Protein AF-0000000084854237 (afdb_homodimer)

Organism: Agaricus bisporus var. burnettii (strain JB137-S8 / ATCC MYA-4627 / FGSC 10392) (NCBI:txid597362)

Secondary structure (DSSP, 8-state):
--HHHHHHTHHHHTSTTTHHHHHHHHHH-EEEEE--STTHHHHHHHHHHHT-SEEEEE--PBP-GGGTTT-TT--GGGTTSBHHHHHHHHHHHH-TTSEEEEE-SPP-TTTHHHHHTT-SEEEE---SHHHHHHHHHHHHHHT--EEEEEEEBTEEEEEEES-TTT---HHHH-SSPPPGGG---HHHH-B-HHHHHHHHHHHHHHHHHHHHT-S-TTPPPEEEEEETTSSS-EEEEEPPPPPTT-SSTT-TT--HHHHHH--HHHHTTSSPP-HHHHHH---STTTEE-HHHHHHHHHHT---EEEE-S-HHHHTT---TTEEE--HHHHHH-GGGGS-SSTTS-EEEE-SSSSHHHHHHHHHHHH-TTS-EEEETTHHHHHHHHT-TTS---/--HHHHHHTHHHHTSTTTHHHHHHHHHH-EEEEE--STTHHHHHHHHHHHT-SEEEEE--PBP-GGGTTT-TT--GGGTTSBHHHHHHHHHHHH-TTSEEEEE-SPP-TTTHHHHHTT-SEEEE----HHHHHHHHHHHHHHT--EEEEEEEBTEEEEEEES-TTT---HHHH-SSPPPGGG---HHHH-B-HHHHHHHHHHHHHHHHHHHHT-S-TTPPPEEEEEETTSSS-EEEEEPPPPPTT-SSTT-TT--HHHHHH--HHHHTTSSPP-HHHHHT---STTTEE-HHHHHHHHHHT---EEEE-S-HHHHHH---TTEEE--HHHHHH-GGGGS-SSTTS-EEEE-SSSSHHHHHHHHHHHH-TTS-EEEETTHHHHHHHHT-TTS---

Sequence (788 aa):
MHLLDYQRYGRQMILDGFGLPGQVKLKQSSIVVVGAGGLGCPALQYLAAAGVGIIGIVDDDLVELSNLQRQILHSESSIGIHKAESAASSLGRINSSIQVNVITSRLTPQNALEILGGYDIILDCTDNAPTRYLLSDIAVILKKPLVSGAAQKYEGQLAIYNLGPDGPCYRCLFPKPPAPENAGTCEETGILGVVTGIIGNLQALETIKLVTGLHSADRKPSMTLFSALGSPPFRYIKLRSRKADCFACGRKDFSLDMIAETDYVQVCGGPRPNWIERGLVDGVAGYRATVKDLKNVLDSGQEIHLLDVRPSTEFGICRLPSSQNVPLAELVAKPDVYLPKAAATPMYIICRLGNDSQIAAEALRSIRPDGRIQDIIGGLKAWSNTIDPNFPIYMHLLDYQRYGRQMILDGFGLPGQVKLKQSSIVVVGAGGLGCPALQYLAAAGVGIIGIVDDDLVELSNLQRQILHSESSIGIHKAESAASSLGRINSSIQVNVITSRLTPQNALEILGGYDIILDCTDNAPTRYLLSDIAVILKKPLVSGAAQKYEGQLAIYNLGPDGPCYRCLFPKPPAPENAGTCEETGILGVVTGIIGNLQALETIKLVTGLHSADRKPSMTLFSALGSPPFRYIKLRSRKADCFACGRKDFSLDMIAETDYVQVCGGPRPNWIERGLVDGVAGYRATVKDLKNVLDSGQEIHLLDVRPSTEFGICRLPSSQNVPLAELVAKPDVYLPKAAATPMYIICRLGNDSQIAAEALRSIRPDGRIQDIIGGLKAWSNTIDPNFPIY

Nearest PDB structures (foldseek):
  6yub-assembly1_A  TM=6.137E-01  e=1.406E-39  Thermochaetoides thermophila
  1zud-assembly3_1  TM=9.596E-01  e=6.390E-27  Escherichia coli K-12
  1jw9-assembly1_B  TM=9.507E-01  e=1.452E-26  Escherichia coli
  1zud-assembly2_3  TM=9.505E-01  e=7.619E-27  Escherichia coli K-12
  1zkm-assembly2_D  TM=9.406E-01  e=5.933E-26  Escherichia coli

Solvent-accessible surface area (backbone atoms only — not comparable to full-atom values): 39781 Å² total; per-residue (Å²): 130,57,60,66,50,36,36,29,42,26,37,41,26,48,22,83,81,36,14,41,68,20,51,53,38,28,39,70,35,31,38,31,35,38,23,57,35,37,29,20,24,39,18,50,50,44,37,45,30,65,38,37,24,31,37,35,30,34,19,56,48,60,35,47,66,54,43,37,27,35,18,73,48,45,36,66,86,40,52,73,33,44,28,17,55,39,38,49,55,46,44,39,42,44,36,70,84,43,46,70,47,70,33,62,57,74,86,40,65,85,46,38,60,75,73,53,63,82,38,63,36,40,34,40,28,51,84,50,66,37,60,52,53,50,52,38,52,51,24,52,75,67,70,23,37,32,40,38,38,42,64,47,36,61,32,32,33,38,35,54,24,33,45,72,96,50,30,21,43,58,49,55,80,43,76,61,61,63,55,50,86,75,55,69,41,49,86,76,51,5,34,45,34,44,53,22,36,37,41,10,21,50,47,29,45,54,49,51,24,60,60,37,59,60,45,56,87,80,59,68,45,40,35,41,40,35,28,75,80,44,90,64,36,65,49,73,44,81,49,69,62,46,40,72,83,26,85,51,82,33,38,88,79,58,48,68,64,58,46,53,70,50,56,44,44,55,68,30,63,37,74,78,77,58,52,60,63,59,3,53,52,71,76,56,88,78,44,43,37,47,51,65,56,52,49,52,45,62,72,69,65,57,77,65,45,37,36,30,32,39,52,68,40,48,48,62,60,55,73,65,87,81,50,42,81,44,32,47,71,61,36,66,74,46,35,77,77,73,53,69,90,53,59,80,48,39,31,38,27,30,21,62,37,14,43,66,12,45,56,48,39,49,48,40,34,72,76,38,71,84,43,48,51,23,13,27,39,20,15,47,52,38,30,19,74,72,74,36,78,82,46,74,55,97,130,58,60,67,49,35,36,30,43,26,37,40,26,48,22,83,79,37,14,42,68,18,50,52,36,26,39,70,35,31,40,32,35,37,22,57,35,37,29,20,23,40,19,50,51,43,38,45,30,65,38,37,23,33,38,34,31,34,20,56,49,59,35,47,67,56,43,37,27,34,19,73,48,44,35,66,86,38,52,73,34,42,28,17,55,39,38,48,53,45,44,42,43,46,36,70,86,43,45,72,46,71,33,61,58,72,86,41,65,84,47,38,60,75,72,53,64,83,37,62,36,40,33,40,28,52,86,51,66,37,60,52,54,49,52,38,49,52,25,55,75,68,70,25,39,33,40,37,39,43,64,47,35,59,34,33,32,37,33,54,22,32,45,72,95,50,27,21,43,56,51,56,79,42,77,62,61,64,52,50,88,74,56,68,40,51,87,76,51,5,33,44,34,46,52,23,37,35,41,10,22,50,48,29,46,54,50,50,24,61,59,37,58,61,45,57,88,79,60,68,43,42,34,40,40,36,29,76,80,44,90,66,36,66,47,73,44,81,49,69,64,47,40,71,83,26,83,51,83,34,37,89,80,58,48,67,64,58,46,55,69,49,55,44,44,56,68,30,62,38,75,78,78,58,53,60,62,60,3,54,51,70,77,56,88,78,44,42,37,45,50,66,55,52,51,51,44,62,70,69,64,58,78,64,46,37,37,30,32,39,52,68,38,47,48,63,59,56,71,65,87,83,50,41,80,44,32,46,72,61,37,66,73,45,33,77,79,73,52,68,90,54,60,82,49,40,31,39,26,29,22,63,37,15,47,65,10,45,55,50,37,49,50,39,34,73,76,37,72,85,43,49,52,21,14,27,38,20,16,48,53,38,31,18,74,72,75,36,76,84,47,76,55,96

Foldseek 3Di:
DDPVCCVQQVVVQVDPLQHPLLLVLQLPFEEEEEDQAQLNQLLLQVSLSNRRAEYEYEAQDFDDPVRVQANPLADPVRGRPQSQVSNVVSSCVNPVRHHYHGHNDDDALVCPCVRPLPGQAYEAPDQFQLVLVLVLQSCLVSLHKYWYKYFEAQKIKTWIASPPLWGATPCQVPVAADALVVSDGCVGRNGNNVRSNVRSNVSNVVVSCVSRVVPPPPDAIKMWMAGNPDVVGIDIGGDGTYDCPRPHNNDPPRDSVVSNPDPSQVRNHHDDDPLLVLLQDPPDPLAADELVRVVVCVVVVAAAAEEEQDDPVVVVVDDDPPYDYHHLVRCLVPVVVRDDPDQAHAYEYAYQQRNSSSVSQVSNCVVPVSGSYYYYRGGVVSCCVPPNVPGDDD/DDPVCCVQQVVVQVDPLQHPLLLVLQLPFEEEEEDQAQLNQLLLQVSLSNRRAEYEYEAQDFDDPVRVQANPLADPVRGRPQSQVSNVVSSCVNPVRHHYHGHNDDDALVCPCVRPLPGQAYEAPDQDQLVLVLVLQSCLVSLHKYWYKYFAAQKIKTWIASPPLWGATPCQVPVAADALVPSDGCVGGNGNNVRSNVRSNVSNVVVSCVSRVVPPPPDAIKMWMAGNPDVVGIDIGGDGTYDCPRPHNNDPPSDSVVSNPDPSQVSNHHDDDPLQVLLQDPPDPLAADELVRVVVCVVVVADAAEEEQDPPVVVVVDHDPPYDYHHLVRCLVPVVVRDDPDQAHAYEYAYQQRNSSSVSQVSNCVVPVSGSYYYYRGGVVSCCVPPNVPGDDD

Radius of gyration: 30.58 Å; Cα contacts (8 Å, |Δi|>4): 1747; chains: 2; bounding box: 72×103×66 Å

Structure (mmCIF, N/CA/C/O backbone):
data_AF-0000000084854237-model_v1
#
loop_
_entity.id
_entity.type
_entity.pdbx_description
1 polymer 'Needs CLA4 to survive protein 3'
#
loop_
_atom_site.group_PDB
_atom_site.id
_atom_site.type_symbol
_atom_site.label_atom_id
_atom_site.label_alt_id
_atom_site.label_comp_id
_atom_site.label_asym_id
_atom_site.label_entity_id
_atom_site.label_seq_id
_atom_site.pdbx_PDB_ins_code
_atom_site.Cartn_x
_atom_site.Cartn_y
_atom_site.Cartn_z
_atom_site.occupancy
_atom_site.B_iso_or_equiv
_atom_site.auth_seq_id
_atom_site.auth_comp_id
_atom_site.auth_asym_id
_atom_site.auth_atom_id
_atom_site.pdbx_PDB_model_num
ATOM 1 N N . MET A 1 1 ? 19.656 -21.516 -2.471 1 88.44 1 MET A N 1
ATOM 2 C CA . MET A 1 1 ? 18.438 -21.141 -1.755 1 88.44 1 MET A CA 1
ATOM 3 C C . MET A 1 1 ? 18.016 -22.25 -0.798 1 88.44 1 MET A C 1
ATOM 5 O O . MET A 1 1 ? 18.109 -23.422 -1.129 1 88.44 1 MET A O 1
ATOM 9 N N . HIS A 1 2 ? 17.703 -21.797 0.392 1 90 2 HIS A N 1
ATOM 10 C CA . HIS A 1 2 ? 17.203 -22.766 1.361 1 90 2 HIS A CA 1
ATOM 11 C C . HIS A 1 2 ? 15.852 -23.328 0.925 1 90 2 HIS A C 1
ATOM 13 O O . HIS A 1 2 ? 15.094 -22.656 0.226 1 90 2 HIS A O 1
ATOM 19 N N . LEU A 1 3 ? 15.625 -24.531 1.288 1 91.56 3 LEU A N 1
ATOM 20 C CA . LEU A 1 3 ? 14.406 -25.219 0.883 1 91.56 3 LEU A CA 1
ATOM 21 C C . LEU A 1 3 ? 13.164 -24.438 1.28 1 91.56 3 LEU A C 1
ATOM 23 O O . LEU A 1 3 ? 12.195 -24.375 0.52 1 91.56 3 LEU A O 1
ATOM 27 N N . LEU A 1 4 ? 13.227 -23.812 2.396 1 92.5 4 LEU A N 1
ATOM 28 C CA . LEU A 1 4 ? 12.07 -23.062 2.889 1 92.5 4 LEU A CA 1
ATOM 29 C C . LEU A 1 4 ? 11.812 -21.828 2.018 1 92.5 4 LEU A C 1
ATOM 31 O O . LEU A 1 4 ? 10.672 -21.359 1.933 1 92.5 4 LEU A O 1
ATOM 35 N N . ASP A 1 5 ? 12.828 -21.359 1.377 1 95.19 5 ASP A N 1
ATOM 36 C CA . ASP A 1 5 ? 12.688 -20.219 0.49 1 95.19 5 ASP A CA 1
ATOM 37 C C . ASP A 1 5 ? 11.805 -20.547 -0.71 1 95.19 5 ASP A C 1
ATOM 39 O O . ASP A 1 5 ? 11.047 -19.703 -1.19 1 95.19 5 ASP A O 1
ATOM 43 N N . TYR A 1 6 ? 11.953 -21.781 -1.147 1 94.81 6 TYR A N 1
ATOM 44 C CA . TYR A 1 6 ? 11.164 -22.203 -2.301 1 94.81 6 TYR A CA 1
ATOM 45 C C . TYR A 1 6 ? 9.672 -22.188 -1.974 1 94.81 6 TYR A C 1
ATOM 47 O O . TYR A 1 6 ? 8.844 -21.844 -2.818 1 94.81 6 TYR A O 1
ATOM 55 N N . GLN A 1 7 ? 9.398 -22.547 -0.771 1 93.56 7 GLN A N 1
ATOM 56 C CA . GLN A 1 7 ? 8.016 -22.516 -0.326 1 93.56 7 GLN A CA 1
ATOM 57 C C . GLN A 1 7 ? 7.539 -21.078 -0.098 1 93.56 7 GLN A C 1
ATOM 59 O O . GLN A 1 7 ? 6.449 -20.703 -0.534 1 93.56 7 GLN A O 1
ATOM 64 N N . ARG A 1 8 ? 8.352 -20.312 0.499 1 96.62 8 ARG A N 1
ATOM 65 C CA . ARG A 1 8 ? 8 -18.953 0.889 1 96.62 8 ARG A CA 1
ATOM 66 C C . ARG A 1 8 ? 7.789 -18.062 -0.336 1 96.62 8 ARG A C 1
ATOM 68 O O . ARG A 1 8 ? 6.848 -17.281 -0.384 1 96.62 8 ARG A O 1
ATOM 75 N N . TYR A 1 9 ? 8.656 -18.25 -1.307 1 97.31 9 TYR A N 1
ATOM 76 C CA . TYR A 1 9 ? 8.672 -17.328 -2.438 1 97.31 9 TYR A CA 1
ATOM 77 C C . TYR A 1 9 ? 8.164 -18 -3.703 1 97.31 9 TYR A C 1
ATOM 79 O O . TYR A 1 9 ? 8.375 -17.5 -4.809 1 97.31 9 TYR A O 1
ATOM 87 N N . GLY A 1 10 ? 7.523 -19.172 -3.564 1 95.88 10 GLY A N 1
ATOM 88 C CA . GLY A 1 10 ? 7.074 -19.953 -4.699 1 95.88 10 GLY A CA 1
ATOM 89 C C . GLY A 1 10 ? 6.211 -19.172 -5.668 1 95.88 10 GLY A C 1
ATOM 90 O O . GLY A 1 10 ? 6.398 -19.25 -6.883 1 95.88 10 GLY A O 1
ATOM 91 N N . ARG A 1 11 ? 5.352 -18.344 -5.145 1 94.56 11 ARG A N 1
ATOM 92 C CA . ARG A 1 11 ? 4.371 -17.641 -5.965 1 94.56 11 ARG A CA 1
ATOM 93 C C . ARG A 1 11 ? 5.035 -16.578 -6.828 1 94.56 11 ARG A C 1
ATOM 95 O O . ARG A 1 11 ? 4.59 -16.297 -7.945 1 94.56 11 ARG A O 1
ATOM 102 N N . GLN A 1 12 ? 6.031 -15.938 -6.359 1 95.81 12 GLN A N 1
ATOM 103 C CA . GLN A 1 12 ? 6.703 -14.961 -7.211 1 95.81 12 GLN A CA 1
ATOM 104 C C . GLN A 1 12 ? 7.734 -15.633 -8.109 1 95.81 12 GLN A C 1
ATOM 106 O O . GLN A 1 12 ? 8.008 -15.156 -9.219 1 95.81 12 GLN A O 1
ATOM 111 N N . MET A 1 13 ? 8.242 -16.812 -7.746 1 96.44 13 MET A N 1
ATOM 112 C CA . MET A 1 13 ? 9.273 -17.5 -8.523 1 96.44 13 MET A CA 1
ATOM 113 C C . MET A 1 13 ? 8.688 -18.109 -9.789 1 96.44 13 MET A C 1
ATOM 115 O O . MET A 1 13 ? 9.406 -18.375 -10.758 1 96.44 13 MET A O 1
ATOM 119 N N . ILE A 1 14 ? 7.391 -18.359 -9.805 1 95.31 14 ILE A N 1
ATOM 120 C CA . ILE A 1 14 ? 6.812 -19.016 -10.969 1 95.31 14 ILE A CA 1
ATOM 121 C C . ILE A 1 14 ? 6.395 -17.969 -12 1 95.31 14 ILE A C 1
ATOM 123 O O . ILE A 1 14 ? 5.914 -18.312 -13.086 1 95.31 14 ILE A O 1
ATOM 127 N N . LEU A 1 15 ? 6.59 -16.703 -11.672 1 96.75 15 LEU A N 1
ATOM 128 C CA . LEU A 1 15 ? 6.227 -15.625 -12.594 1 96.75 15 LEU A CA 1
ATOM 129 C C . LEU A 1 15 ? 7.211 -15.555 -13.758 1 96.75 15 LEU A C 1
ATOM 131 O O . LEU A 1 15 ? 8.43 -15.594 -13.547 1 96.75 15 LEU A O 1
ATOM 135 N N . ASP A 1 16 ? 6.594 -15.375 -14.906 1 93.94 16 ASP A N 1
ATOM 136 C CA . ASP A 1 16 ? 7.438 -15.203 -16.078 1 93.94 16 ASP A CA 1
ATOM 137 C C . ASP A 1 16 ? 8.297 -13.945 -15.961 1 93.94 16 ASP A C 1
ATOM 139 O O . ASP A 1 16 ? 7.809 -12.891 -15.562 1 93.94 16 ASP A O 1
ATOM 143 N N . GLY A 1 17 ? 9.547 -14.102 -16.297 1 94 17 GLY A N 1
ATOM 144 C CA . GLY A 1 17 ? 10.461 -12.977 -16.219 1 94 17 GLY A CA 1
ATOM 145 C C . GLY A 1 17 ? 11.125 -12.828 -14.867 1 94 17 GLY A C 1
ATOM 146 O O . GLY A 1 17 ? 12.188 -12.211 -14.75 1 94 17 GLY A O 1
ATOM 147 N N . PHE A 1 18 ? 10.578 -13.344 -13.805 1 96.81 18 PHE A N 1
ATOM 148 C CA . PHE A 1 18 ? 11.117 -13.312 -12.453 1 96.81 18 PHE A CA 1
ATOM 149 C C . PHE A 1 18 ? 11.906 -14.578 -12.148 1 96.81 18 PHE A C 1
ATOM 151 O O . PHE A 1 18 ? 13.133 -14.586 -12.258 1 96.81 18 PHE A O 1
ATOM 158 N N . GLY A 1 19 ? 11.281 -15.727 -12.039 1 96.31 19 GLY A N 1
ATOM 159 C CA . GLY A 1 19 ? 11.914 -17.031 -11.906 1 96.31 19 GLY A CA 1
ATOM 160 C C . GLY A 1 19 ? 12.844 -17.125 -10.711 1 96.31 19 GLY A C 1
ATOM 161 O O . GLY A 1 19 ? 12.867 -16.234 -9.867 1 96.31 19 GLY A O 1
ATOM 162 N N . LEU A 1 20 ? 13.516 -18.266 -10.625 1 97.06 20 LEU A N 1
ATOM 163 C CA . LEU A 1 20 ? 14.516 -18.469 -9.578 1 97.06 20 LEU A CA 1
ATOM 164 C C . LEU A 1 20 ? 15.602 -17.406 -9.656 1 97.06 20 LEU A C 1
ATOM 166 O O . LEU A 1 20 ? 16.016 -16.859 -8.625 1 97.06 20 LEU A O 1
ATOM 170 N N . PRO A 1 21 ? 16 -17.047 -10.891 1 97.06 21 PRO A N 1
ATOM 171 C CA . PRO A 1 21 ? 17.031 -16.016 -10.969 1 97.06 21 PRO A CA 1
ATOM 172 C C . PRO A 1 21 ? 16.609 -14.703 -10.312 1 97.06 21 PRO A C 1
ATOM 174 O O . PRO A 1 21 ? 17.406 -14.055 -9.633 1 97.06 21 PRO A O 1
ATOM 177 N N . GLY A 1 22 ? 15.367 -14.328 -10.508 1 97.88 22 GLY A N 1
ATOM 178 C CA . GLY A 1 22 ? 14.859 -13.117 -9.875 1 97.88 22 GLY A CA 1
ATOM 179 C C . GLY A 1 22 ? 14.914 -13.18 -8.359 1 97.88 22 GLY A C 1
ATOM 180 O O . GLY A 1 22 ? 15.32 -12.211 -7.711 1 97.88 22 GLY A O 1
ATOM 181 N N . GLN A 1 23 ? 14.57 -14.312 -7.801 1 98.25 23 GLN A N 1
ATOM 182 C CA . GLN A 1 23 ? 14.57 -14.469 -6.352 1 98.25 23 GLN A CA 1
ATOM 183 C C . GLN A 1 23 ? 15.984 -14.438 -5.793 1 98.25 23 GLN A C 1
ATOM 185 O O . GLN A 1 23 ? 16.234 -13.859 -4.73 1 98.25 23 GLN A O 1
ATOM 190 N N . VAL A 1 24 ? 16.859 -15.07 -6.512 1 98.12 24 VAL A N 1
ATOM 191 C CA . VAL A 1 24 ? 18.25 -15.078 -6.098 1 98.12 24 VAL A CA 1
ATOM 192 C C . VAL A 1 24 ? 18.812 -13.656 -6.117 1 98.12 24 VAL A C 1
ATOM 194 O O . VAL A 1 24 ? 19.5 -13.242 -5.184 1 98.12 24 VAL A O 1
ATOM 197 N N . LYS A 1 25 ? 18.469 -12.906 -7.152 1 98.31 25 LYS A N 1
ATOM 198 C CA . LYS A 1 25 ? 18.906 -11.516 -7.234 1 98.31 25 LYS A CA 1
ATOM 199 C C . LYS A 1 25 ? 18.375 -10.703 -6.059 1 98.31 25 LYS A C 1
ATOM 201 O O . LYS A 1 25 ? 19.094 -9.891 -5.48 1 98.31 25 LYS A O 1
ATOM 206 N N . LEU A 1 26 ? 17.156 -10.906 -5.68 1 98.44 26 LEU A N 1
ATOM 207 C CA . LEU A 1 26 ? 16.594 -10.219 -4.523 1 98.44 26 LEU A CA 1
ATOM 208 C C . LEU A 1 26 ? 17.359 -10.57 -3.252 1 98.44 26 LEU A C 1
ATOM 210 O O . LEU A 1 26 ? 17.734 -9.68 -2.49 1 98.44 26 LEU A O 1
ATOM 214 N N . LYS A 1 27 ? 17.578 -11.797 -3.084 1 98.25 27 LYS A N 1
ATOM 215 C CA . LYS A 1 27 ? 18.234 -12.273 -1.875 1 98.25 27 LYS A CA 1
ATOM 216 C C . LYS A 1 27 ? 19.656 -11.711 -1.766 1 98.25 27 LYS A C 1
ATOM 218 O O . LYS A 1 27 ? 20.156 -11.484 -0.662 1 98.25 27 LYS A O 1
ATOM 223 N N . GLN A 1 28 ? 20.219 -11.43 -2.877 1 98.25 28 GLN A N 1
ATOM 224 C CA . GLN A 1 28 ? 21.609 -10.969 -2.906 1 98.25 28 GLN A CA 1
ATOM 225 C C . GLN A 1 28 ? 21.672 -9.445 -2.9 1 98.25 28 GLN A C 1
ATOM 227 O O . GLN A 1 28 ? 22.75 -8.859 -2.748 1 98.25 28 GLN A O 1
ATOM 232 N N . SER A 1 29 ? 20.562 -8.82 -3.041 1 98.62 29 SER A N 1
ATOM 233 C CA . SER A 1 29 ? 20.531 -7.367 -3.16 1 98.62 29 SER A CA 1
ATOM 234 C C . SER A 1 29 ? 20.547 -6.699 -1.788 1 98.62 29 SER A C 1
ATOM 236 O O . SER A 1 29 ? 20.203 -7.332 -0.784 1 98.62 29 SER A O 1
ATOM 238 N N . SER A 1 30 ? 21.016 -5.496 -1.753 1 98.88 30 SER A N 1
ATOM 239 C CA . SER A 1 30 ? 21 -4.633 -0.575 1 98.88 30 SER A CA 1
ATOM 240 C C . SER A 1 30 ? 20.312 -3.303 -0.874 1 98.88 30 SER A C 1
ATOM 242 O O . SER A 1 30 ? 20.672 -2.619 -1.835 1 98.88 30 SER A O 1
ATOM 244 N N . ILE A 1 31 ? 19.312 -2.979 -0.096 1 98.88 31 ILE A N 1
ATOM 245 C CA . ILE A 1 31 ? 18.5 -1.786 -0.298 1 98.88 31 ILE A CA 1
ATOM 246 C C . ILE A 1 31 ? 18.5 -0.942 0.974 1 98.88 31 ILE A C 1
ATOM 248 O O . ILE A 1 31 ? 18.375 -1.474 2.08 1 98.88 31 ILE A O 1
ATOM 252 N N . VAL A 1 32 ? 18.703 0.351 0.854 1 98.94 32 VAL A N 1
ATOM 253 C CA . VAL A 1 32 ? 18.609 1.236 2.01 1 98.94 32 VAL A CA 1
ATOM 254 C C . VAL A 1 32 ? 17.422 2.17 1.849 1 98.94 32 VAL A C 1
ATOM 256 O O . VAL A 1 32 ? 17.203 2.727 0.77 1 98.94 32 VAL A O 1
ATOM 259 N N . VAL A 1 33 ? 16.609 2.221 2.871 1 98.94 33 VAL A N 1
ATOM 260 C CA . VAL A 1 33 ? 15.43 3.086 2.918 1 98.94 33 VAL A CA 1
ATOM 261 C C . VAL A 1 33 ? 15.656 4.219 3.916 1 98.94 33 VAL A C 1
ATOM 263 O O . VAL A 1 33 ? 15.844 3.971 5.109 1 98.94 33 VAL A O 1
ATOM 266 N N . VAL A 1 34 ? 15.672 5.457 3.416 1 98.94 34 VAL A N 1
ATOM 267 C CA . VAL A 1 34 ? 15.82 6.621 4.281 1 98.94 34 VAL A CA 1
ATOM 268 C C . VAL A 1 34 ? 14.438 7.191 4.625 1 98.94 34 VAL A C 1
ATOM 270 O O . VAL A 1 34 ? 13.773 7.773 3.766 1 98.94 34 VAL A O 1
ATOM 273 N N . GLY A 1 35 ? 14.07 7.039 5.852 1 98.69 35 GLY A N 1
ATOM 274 C CA . GLY A 1 35 ? 12.734 7.371 6.324 1 98.69 35 GLY A CA 1
ATOM 275 C C . GLY A 1 35 ? 11.867 6.152 6.562 1 98.69 35 GLY A C 1
ATOM 276 O O . GLY A 1 35 ? 11.508 5.441 5.617 1 98.69 35 GLY A O 1
ATOM 277 N N . ALA A 1 36 ? 11.562 5.891 7.828 1 98.75 36 ALA A N 1
ATOM 278 C CA . ALA A 1 36 ? 10.68 4.785 8.195 1 98.75 36 ALA A CA 1
ATOM 279 C C . ALA A 1 36 ? 9.305 5.297 8.609 1 98.75 36 ALA A C 1
ATOM 281 O O . ALA A 1 36 ? 8.758 4.871 9.633 1 98.75 36 ALA A O 1
ATOM 282 N N . GLY A 1 37 ? 8.812 6.32 7.832 1 98.19 37 GLY A N 1
ATOM 283 C CA . GLY A 1 37 ? 7.508 6.906 8.086 1 98.19 37 GLY A CA 1
ATOM 284 C C . GLY A 1 37 ? 6.434 6.398 7.141 1 98.19 37 GLY A C 1
ATOM 285 O O . GLY A 1 37 ? 6.328 5.195 6.902 1 98.19 37 GLY A O 1
ATOM 286 N N . GLY A 1 38 ? 5.59 7.332 6.645 1 98.25 38 GLY A N 1
ATOM 287 C CA . GLY A 1 38 ? 4.441 6.969 5.832 1 98.25 38 GLY A CA 1
ATOM 288 C C . GLY A 1 38 ? 4.82 6.285 4.531 1 98.25 38 GLY A C 1
ATOM 289 O O . GLY A 1 38 ? 4.164 5.332 4.105 1 98.25 38 GLY A O 1
ATOM 290 N N . LEU A 1 39 ? 5.848 6.727 3.891 1 98.69 39 LEU A N 1
ATOM 291 C CA . LEU A 1 39 ? 6.316 6.129 2.645 1 98.69 39 LEU A CA 1
ATOM 292 C C . LEU A 1 39 ? 7.152 4.887 2.918 1 98.69 39 LEU A C 1
ATOM 294 O O . LEU A 1 39 ? 6.965 3.852 2.271 1 98.69 39 LEU A O 1
ATOM 298 N N . GLY A 1 40 ? 8.023 4.992 3.91 1 98.88 40 GLY A N 1
ATOM 299 C CA . GLY A 1 40 ? 8.984 3.945 4.199 1 98.88 40 GLY A CA 1
ATOM 300 C C . GLY A 1 40 ? 8.344 2.658 4.684 1 98.88 40 GLY A C 1
ATOM 301 O O . GLY A 1 40 ? 8.789 1.565 4.328 1 98.88 40 GLY A O 1
ATOM 302 N N . CYS A 1 41 ? 7.277 2.748 5.422 1 98.88 41 CYS A N 1
ATOM 303 C CA . CYS A 1 41 ? 6.664 1.578 6.039 1 98.88 41 CYS A CA 1
ATOM 304 C C . CYS A 1 41 ? 6.168 0.6 4.98 1 98.88 41 CYS A C 1
ATOM 306 O O . CYS A 1 41 ? 6.566 -0.566 4.973 1 98.88 41 CYS A O 1
ATOM 308 N N . PRO A 1 42 ? 5.324 1.046 4.047 1 98.88 42 PRO A N 1
ATOM 309 C CA . PRO A 1 42 ? 4.883 0.087 3.031 1 98.88 42 PRO A CA 1
ATOM 310 C C . PRO A 1 42 ? 6.027 -0.397 2.143 1 98.88 42 PRO A C 1
ATOM 312 O O . PRO A 1 42 ? 6.059 -1.568 1.757 1 98.88 42 PRO A O 1
ATOM 315 N N . ALA A 1 43 ? 6.977 0.443 1.795 1 98.94 43 ALA A N 1
ATOM 316 C CA . ALA A 1 43 ? 8.125 0.035 0.986 1 98.94 43 ALA A CA 1
ATOM 317 C C . ALA A 1 43 ? 8.922 -1.063 1.682 1 98.94 43 ALA A C 1
ATOM 319 O O . ALA A 1 43 ? 9.195 -2.111 1.092 1 98.94 43 ALA A O 1
ATOM 320 N N . LEU A 1 44 ? 9.219 -0.818 2.959 1 98.94 44 LEU A N 1
ATOM 321 C CA . LEU A 1 44 ? 9.992 -1.764 3.756 1 98.94 44 LEU A CA 1
ATOM 322 C C . LEU A 1 44 ? 9.266 -3.1 3.873 1 98.94 44 LEU A C 1
ATOM 324 O O . LEU A 1 44 ? 9.875 -4.16 3.729 1 98.94 44 LEU A O 1
ATOM 328 N N . GLN A 1 45 ? 8.023 -3.008 4.102 1 98.75 45 GLN A N 1
ATOM 329 C CA . GLN A 1 45 ? 7.211 -4.203 4.324 1 98.75 45 GLN A CA 1
ATOM 330 C C . GLN A 1 45 ? 7.254 -5.129 3.115 1 98.75 45 GLN A C 1
ATOM 332 O O . GLN A 1 45 ? 7.512 -6.328 3.254 1 98.75 45 GLN A O 1
ATOM 337 N N . TYR A 1 46 ? 7.059 -4.609 1.976 1 98.94 46 TYR A N 1
ATOM 338 C CA . TYR A 1 46 ? 6.945 -5.457 0.792 1 98.94 46 TYR A CA 1
ATOM 339 C C . TYR A 1 46 ? 8.32 -5.848 0.27 1 98.94 46 TYR A C 1
ATOM 341 O O . TYR A 1 46 ? 8.484 -6.906 -0.345 1 98.94 46 TYR A O 1
ATOM 349 N N . LEU A 1 47 ? 9.352 -5.027 0.487 1 98.94 47 LEU A N 1
ATOM 350 C CA . LEU A 1 47 ? 10.711 -5.445 0.158 1 98.94 47 LEU A CA 1
ATOM 351 C C . LEU A 1 47 ? 11.141 -6.629 1.019 1 98.94 47 LEU A C 1
ATOM 353 O O . LEU A 1 47 ? 11.719 -7.594 0.513 1 98.94 47 LEU A O 1
ATOM 357 N N . ALA A 1 48 ? 10.797 -6.527 2.312 1 98.88 48 ALA A N 1
ATOM 358 C CA . ALA A 1 48 ? 11.117 -7.621 3.227 1 98.88 48 ALA A CA 1
ATOM 359 C C . ALA A 1 48 ? 10.344 -8.891 2.854 1 98.88 48 ALA A C 1
ATOM 361 O O . ALA A 1 48 ? 10.922 -9.977 2.797 1 98.88 48 ALA A O 1
ATOM 362 N N . ALA A 1 49 ? 9.078 -8.719 2.592 1 98.81 49 ALA A N 1
ATOM 363 C CA . ALA A 1 49 ? 8.227 -9.859 2.26 1 98.81 49 ALA A CA 1
ATOM 364 C C . ALA A 1 49 ? 8.688 -10.523 0.963 1 98.81 49 ALA A C 1
ATOM 366 O O . ALA A 1 49 ? 8.586 -11.742 0.813 1 98.81 49 ALA A O 1
ATOM 367 N N . ALA A 1 50 ? 9.227 -9.695 0.03 1 98.69 50 ALA A N 1
ATOM 368 C CA . ALA A 1 50 ? 9.641 -10.203 -1.275 1 98.69 50 ALA A CA 1
ATOM 369 C C . ALA A 1 50 ? 10.969 -10.945 -1.173 1 98.69 50 ALA A C 1
ATOM 371 O O . ALA A 1 50 ? 11.359 -11.664 -2.098 1 98.69 50 ALA A O 1
ATOM 372 N N . GLY A 1 51 ? 11.734 -10.75 -0.111 1 98.56 51 GLY A N 1
ATOM 373 C CA . GLY A 1 51 ? 12.938 -11.531 0.115 1 98.56 51 GLY A CA 1
ATOM 374 C C . GLY A 1 51 ? 14.211 -10.773 -0.208 1 98.56 51 GLY A C 1
ATOM 375 O O . GLY A 1 51 ? 15.219 -11.367 -0.573 1 98.56 51 GLY A O 1
ATOM 376 N N . VAL A 1 52 ? 14.172 -9.453 -0.144 1 98.75 52 VAL A N 1
ATOM 377 C CA . VAL A 1 52 ? 15.406 -8.695 -0.244 1 98.75 52 VAL A CA 1
ATOM 378 C C . VAL A 1 52 ? 16.375 -9.141 0.848 1 98.75 52 VAL A C 1
ATOM 380 O O . VAL A 1 52 ? 15.992 -9.281 2.01 1 98.75 52 VAL A O 1
ATOM 383 N N . GLY A 1 53 ? 17.625 -9.344 0.487 1 98.44 53 GLY A N 1
ATOM 384 C CA . GLY A 1 53 ? 18.578 -9.953 1.41 1 98.44 53 GLY A CA 1
ATOM 385 C C . GLY A 1 53 ? 18.984 -9.031 2.545 1 98.44 53 GLY A C 1
ATOM 386 O O . GLY A 1 53 ? 18.953 -9.43 3.713 1 98.44 53 GLY A O 1
ATOM 387 N N . ILE A 1 54 ? 19.375 -7.793 2.193 1 98.88 54 ILE A N 1
ATOM 388 C CA . ILE A 1 54 ? 19.844 -6.82 3.174 1 98.88 54 ILE A CA 1
ATOM 389 C C . ILE A 1 54 ? 19.047 -5.523 3.041 1 98.88 54 ILE A C 1
ATOM 391 O O . ILE A 1 54 ? 19 -4.93 1.961 1 98.88 54 ILE A O 1
ATOM 395 N N . ILE A 1 55 ? 18.453 -5.109 4.156 1 98.94 55 ILE A N 1
ATOM 396 C CA . ILE A 1 55 ? 17.688 -3.861 4.172 1 98.94 55 ILE A CA 1
ATOM 397 C C . ILE A 1 55 ? 18.266 -2.92 5.223 1 98.94 55 ILE A C 1
ATOM 399 O O . ILE A 1 55 ? 18.406 -3.293 6.391 1 98.94 55 ILE A O 1
ATOM 403 N N . GLY A 1 56 ? 18.719 -1.763 4.797 1 98.94 56 GLY A N 1
ATOM 404 C CA . GLY A 1 56 ? 19.047 -0.693 5.723 1 98.94 56 GLY A CA 1
ATOM 405 C C . GLY A 1 56 ? 17.906 0.258 5.98 1 98.94 56 GLY A C 1
ATOM 406 O O . GLY A 1 56 ? 17.156 0.6 5.066 1 98.94 56 GLY A O 1
ATOM 407 N N . ILE A 1 57 ? 17.703 0.603 7.25 1 98.94 57 ILE A N 1
ATOM 408 C CA . ILE A 1 57 ? 16.672 1.561 7.637 1 98.94 57 ILE A CA 1
ATOM 409 C C . ILE A 1 57 ? 17.312 2.75 8.352 1 98.94 57 ILE A C 1
ATOM 411 O O . ILE A 1 57 ? 17.938 2.588 9.406 1 98.94 57 ILE A O 1
ATOM 415 N N . VAL A 1 58 ? 17.141 3.936 7.742 1 98.88 58 VAL A N 1
ATOM 416 C CA . VAL A 1 58 ? 17.688 5.156 8.328 1 98.88 58 VAL A CA 1
ATOM 417 C C . VAL A 1 58 ? 16.547 6.059 8.797 1 98.88 58 VAL A C 1
ATOM 419 O O . VAL A 1 58 ? 15.742 6.531 7.984 1 98.88 58 VAL A O 1
ATOM 422 N N . ASP A 1 59 ? 16.438 6.316 10.047 1 98.69 59 ASP A N 1
ATOM 423 C CA . ASP A 1 59 ? 15.445 7.215 10.641 1 98.69 59 ASP A CA 1
ATOM 424 C C . ASP A 1 59 ? 15.859 7.633 12.047 1 98.69 59 ASP A C 1
ATOM 426 O O . ASP A 1 59 ? 16.141 6.781 12.891 1 98.69 59 ASP A O 1
ATOM 430 N N . ASP A 1 60 ? 15.875 8.867 12.297 1 97.75 60 ASP A N 1
ATOM 431 C CA . ASP A 1 60 ? 16.359 9.344 13.594 1 97.75 60 ASP A CA 1
ATOM 432 C C . ASP A 1 60 ? 15.188 9.719 14.508 1 97.75 60 ASP A C 1
ATOM 434 O O . ASP A 1 60 ? 15.391 10.18 15.625 1 97.75 60 ASP A O 1
ATOM 438 N N . ASP A 1 61 ? 13.914 9.516 14.102 1 97.38 61 ASP A N 1
ATOM 439 C CA . ASP A 1 61 ? 12.742 9.922 14.875 1 97.38 61 ASP A CA 1
ATOM 440 C C . ASP A 1 61 ? 12.297 8.797 15.812 1 97.38 61 ASP A C 1
ATOM 442 O O . ASP A 1 61 ? 12.672 7.641 15.625 1 97.38 61 ASP A O 1
ATOM 446 N N . LEU A 1 62 ? 11.492 9.234 16.766 1 98.5 62 LEU A N 1
ATOM 447 C CA . LEU A 1 62 ? 10.781 8.305 17.641 1 98.5 62 LEU A CA 1
ATOM 448 C C . LEU A 1 62 ? 9.336 8.133 17.203 1 98.5 62 LEU A C 1
ATOM 450 O O . LEU A 1 62 ? 8.758 9.039 16.578 1 98.5 62 LEU A O 1
ATOM 454 N N . VAL A 1 63 ? 8.75 6.98 17.469 1 98.62 63 VAL A N 1
ATOM 455 C CA . VAL A 1 63 ? 7.352 6.73 17.156 1 98.62 63 VAL A CA 1
ATOM 456 C C . VAL A 1 63 ? 6.453 7.566 18.062 1 98.62 63 VAL A C 1
ATOM 458 O O . VAL A 1 63 ? 6.656 7.605 19.281 1 98.62 63 VAL A O 1
ATOM 461 N N . GLU A 1 64 ? 5.523 8.234 17.453 1 97.25 64 GLU A N 1
ATOM 462 C CA . GLU A 1 64 ? 4.516 9.023 18.156 1 97.25 64 GLU A CA 1
ATOM 463 C C . GLU A 1 64 ? 3.105 8.562 17.797 1 97.25 64 GLU A C 1
ATOM 465 O O . GLU A 1 64 ? 2.898 7.93 16.766 1 97.25 64 GLU A O 1
ATOM 470 N N . LEU A 1 65 ? 2.186 8.914 18.625 1 96.69 65 LEU A N 1
ATOM 471 C CA . LEU A 1 65 ? 0.803 8.5 18.406 1 96.69 65 LEU A CA 1
ATOM 472 C C . LEU A 1 65 ? 0.283 9.016 17.062 1 96.69 65 LEU A C 1
ATOM 474 O O . LEU A 1 65 ? -0.418 8.289 16.359 1 96.69 65 LEU A O 1
ATOM 478 N N . SER A 1 66 ? 0.66 10.234 16.672 1 95.25 66 SER A N 1
ATOM 479 C CA . SER A 1 66 ? 0.182 10.859 15.438 1 95.25 66 SER A CA 1
ATOM 480 C C . SER A 1 66 ? 0.706 10.133 14.211 1 95.25 66 SER A C 1
ATOM 482 O O . SER A 1 66 ? 0.212 10.344 13.094 1 95.25 66 SER A O 1
ATOM 484 N N . ASN A 1 67 ? 1.734 9.266 14.445 1 97 67 ASN A N 1
ATOM 485 C CA . ASN A 1 67 ? 2.322 8.523 13.336 1 97 67 ASN A CA 1
ATOM 486 C C . ASN A 1 67 ? 1.444 7.344 12.922 1 97 67 ASN A C 1
ATOM 488 O O . ASN A 1 67 ? 1.476 6.918 11.766 1 97 67 ASN A O 1
ATOM 492 N N . LEU A 1 68 ? 0.615 6.863 13.844 1 98.12 68 LEU A N 1
ATOM 493 C CA . LEU A 1 68 ? 0.005 5.547 13.727 1 98.12 68 LEU A CA 1
ATOM 494 C C . LEU A 1 68 ? -1.186 5.582 12.773 1 98.12 68 LEU A C 1
ATOM 496 O O . LEU A 1 68 ? -1.709 4.535 12.383 1 98.12 68 LEU A O 1
ATOM 500 N N . GLN A 1 69 ? -1.545 6.781 12.32 1 97.25 69 GLN A N 1
ATOM 501 C CA . GLN A 1 69 ? -2.617 6.887 11.336 1 97.25 69 GLN A CA 1
ATOM 502 C C . GLN A 1 69 ? -2.131 6.484 9.945 1 97.25 69 GLN A C 1
ATOM 504 O O . GLN A 1 69 ? -2.938 6.23 9.047 1 97.25 69 GLN A O 1
ATOM 509 N N . ARG A 1 70 ? -0.807 6.422 9.742 1 98 70 ARG A N 1
ATOM 510 C CA . ARG A 1 70 ? -0.338 6.156 8.391 1 98 70 ARG A CA 1
ATOM 511 C C . ARG A 1 70 ? 0.946 5.336 8.406 1 98 70 ARG A C 1
ATOM 513 O O . ARG A 1 70 ? 1.356 4.793 7.375 1 98 70 ARG A O 1
ATOM 520 N N . GLN A 1 71 ? 1.728 5.234 9.469 1 98.69 71 GLN A N 1
ATOM 521 C CA . GLN A 1 71 ? 2.99 4.508 9.547 1 98.69 71 GLN A CA 1
ATOM 522 C C . GLN A 1 71 ? 2.785 3.107 10.117 1 98.69 71 GLN A C 1
ATOM 524 O O . GLN A 1 71 ? 3.051 2.863 11.297 1 98.69 71 GLN A O 1
ATOM 529 N N . ILE A 1 72 ? 2.523 2.17 9.289 1 98.5 72 ILE A N 1
ATOM 530 C CA . ILE A 1 72 ? 1.812 0.936 9.609 1 98.5 72 ILE A CA 1
ATOM 531 C C . ILE A 1 72 ? 2.797 -0.107 10.133 1 98.5 72 ILE A C 1
ATOM 533 O O . ILE A 1 72 ? 2.393 -1.19 10.562 1 98.5 72 ILE A O 1
ATOM 537 N N . LEU A 1 73 ? 4.047 0.098 10.094 1 98.69 73 LEU A N 1
ATOM 538 C CA . LEU A 1 73 ? 4.988 -0.833 10.703 1 98.69 73 LEU A CA 1
ATOM 539 C C . LEU A 1 73 ? 5.09 -0.6 12.211 1 98.69 73 LEU A C 1
ATOM 541 O O . LEU A 1 73 ? 5.621 -1.438 12.938 1 98.69 73 LEU A O 1
ATOM 545 N N . HIS A 1 74 ? 4.656 0.569 12.641 1 98.81 74 HIS A N 1
ATOM 546 C CA . HIS A 1 74 ? 4.699 0.898 14.055 1 98.81 74 HIS A CA 1
ATOM 547 C C . HIS A 1 74 ? 3.381 0.554 14.742 1 98.81 74 HIS A C 1
ATOM 549 O O . HIS A 1 74 ? 2.367 0.335 14.07 1 98.81 74 HIS A O 1
ATOM 555 N N . SER A 1 75 ? 3.449 0.436 16.047 1 98.25 75 SER A N 1
ATOM 556 C CA . SER A 1 75 ? 2.287 0.049 16.844 1 98.25 75 SER A CA 1
ATOM 557 C C . SER A 1 75 ? 2.166 0.902 18.094 1 98.25 75 SER A C 1
ATOM 559 O O . SER A 1 75 ? 3.062 1.688 18.406 1 98.25 75 SER A O 1
ATOM 561 N N . GLU A 1 76 ? 1.037 0.788 18.734 1 98.44 76 GLU A N 1
ATOM 562 C CA . GLU A 1 76 ? 0.814 1.516 19.984 1 98.44 76 GLU A CA 1
ATOM 563 C C . GLU A 1 76 ? 1.859 1.147 21.031 1 98.44 76 GLU A C 1
ATOM 565 O O . GLU A 1 76 ? 2.287 1.997 21.812 1 98.44 76 GLU A O 1
ATOM 570 N N . SER A 1 77 ? 2.393 -0.033 20.969 1 98.31 77 SER A N 1
ATOM 571 C CA . SER A 1 77 ? 3.371 -0.49 21.953 1 98.31 77 SER A CA 1
ATOM 572 C C . SER A 1 77 ? 4.77 0.024 21.609 1 98.31 77 SER A C 1
ATOM 574 O O . SER A 1 77 ? 5.676 -0.046 22.453 1 98.31 77 SER A O 1
ATOM 576 N N . SER A 1 78 ? 4.93 0.519 20.438 1 98.38 78 SER A N 1
ATOM 577 C CA . SER A 1 78 ? 6.266 0.958 20.047 1 98.38 78 SER A CA 1
ATOM 578 C C . SER A 1 78 ? 6.418 2.469 20.188 1 98.38 78 SER A C 1
ATOM 580 O O . SER A 1 78 ? 7.461 3.029 19.859 1 98.38 78 SER A O 1
ATOM 582 N N . ILE A 1 79 ? 5.391 3.145 20.688 1 98.38 79 ILE A N 1
ATOM 583 C CA . ILE A 1 79 ? 5.488 4.582 20.922 1 98.38 79 ILE A CA 1
ATOM 584 C C . ILE A 1 79 ? 6.68 4.871 21.844 1 98.38 79 ILE A C 1
ATOM 586 O O . ILE A 1 79 ? 6.855 4.223 22.875 1 98.38 79 ILE A O 1
ATOM 590 N N . GLY A 1 80 ? 7.582 5.777 21.438 1 98.56 80 GLY A N 1
ATOM 591 C CA . GLY A 1 80 ? 8.766 6.133 22.203 1 98.56 80 GLY A CA 1
ATOM 592 C C . GLY A 1 80 ? 10.008 5.391 21.75 1 98.56 80 GLY A C 1
ATOM 593 O O . GLY A 1 80 ? 11.117 5.703 22.188 1 98.56 80 GLY A O 1
ATOM 594 N N . ILE A 1 81 ? 9.82 4.418 20.875 1 98.62 81 ILE A N 1
ATOM 595 C CA . ILE A 1 81 ? 10.93 3.664 20.312 1 98.62 81 ILE A CA 1
ATOM 596 C C . ILE A 1 81 ? 11.383 4.316 19.016 1 98.62 81 ILE A C 1
ATOM 598 O O . ILE A 1 81 ? 10.578 4.914 18.297 1 98.62 81 ILE A O 1
ATOM 602 N N . HIS A 1 82 ? 12.695 4.223 18.703 1 98.81 82 HIS A N 1
ATOM 603 C CA . HIS A 1 82 ? 13.164 4.727 17.422 1 98.81 82 HIS A CA 1
ATOM 604 C C . HIS A 1 82 ? 12.43 4.059 16.266 1 98.81 82 HIS A C 1
ATOM 606 O O . HIS A 1 82 ? 12.25 2.838 16.25 1 98.81 82 HIS A O 1
ATOM 612 N N . LYS A 1 83 ? 12.023 4.887 15.352 1 98.81 83 LYS A N 1
ATOM 613 C CA . LYS A 1 83 ? 11.266 4.359 14.211 1 98.81 83 LYS A CA 1
ATOM 614 C C . LYS A 1 83 ? 12.055 3.271 13.492 1 98.81 83 LYS A C 1
ATOM 616 O O . LYS A 1 83 ? 11.484 2.256 13.078 1 98.81 83 LYS A O 1
ATOM 621 N N . ALA A 1 84 ? 13.367 3.473 13.32 1 98.88 84 ALA A N 1
ATOM 622 C CA . ALA A 1 84 ? 14.188 2.488 12.625 1 98.88 84 ALA A CA 1
ATOM 623 C C . ALA A 1 84 ? 14.188 1.149 13.359 1 98.88 84 ALA A C 1
ATOM 625 O O . ALA A 1 84 ? 14.094 0.091 12.727 1 98.88 84 ALA A O 1
ATOM 626 N N . GLU A 1 85 ? 14.227 1.183 14.656 1 98.88 85 GLU A N 1
ATOM 627 C CA . GLU A 1 85 ? 14.203 -0.027 15.469 1 98.88 85 GLU A CA 1
ATOM 628 C C . GLU A 1 85 ? 12.836 -0.701 15.422 1 98.88 85 GLU A C 1
ATOM 630 O O . GLU A 1 85 ? 12.75 -1.924 15.297 1 98.88 85 GLU A O 1
ATOM 635 N N . SER A 1 86 ? 11.852 0.135 15.594 1 98.88 86 SER A N 1
ATOM 636 C CA . SER A 1 86 ? 10.484 -0.366 15.539 1 98.88 86 SER A CA 1
ATOM 637 C C . SER A 1 86 ? 10.195 -1.056 14.211 1 98.88 86 SER A C 1
ATOM 639 O O . SER A 1 86 ? 9.641 -2.156 14.18 1 98.88 86 SER A O 1
ATOM 641 N N . ALA A 1 87 ? 10.594 -0.428 13.117 1 98.88 87 ALA A N 1
ATOM 642 C CA . ALA A 1 87 ? 10.391 -0.989 11.781 1 98.88 87 ALA A CA 1
ATOM 643 C C . ALA A 1 87 ? 11.148 -2.303 11.617 1 98.88 87 ALA A C 1
ATOM 645 O O . ALA A 1 87 ? 10.617 -3.27 11.062 1 98.88 87 ALA A O 1
ATOM 646 N N . ALA A 1 88 ? 12.359 -2.312 12.086 1 98.88 88 ALA A N 1
ATOM 647 C CA . ALA A 1 88 ? 13.172 -3.52 11.984 1 98.88 88 ALA A CA 1
ATOM 648 C C . ALA A 1 88 ? 12.516 -4.688 12.719 1 98.88 88 ALA A C 1
ATOM 650 O O . ALA A 1 88 ? 12.492 -5.812 12.211 1 98.88 88 ALA A O 1
ATOM 651 N N . SER A 1 89 ? 12.016 -4.402 13.898 1 98.62 89 SER A N 1
ATOM 652 C CA . SER A 1 89 ? 11.328 -5.43 14.68 1 98.62 89 SER A CA 1
ATOM 653 C C . SER A 1 89 ? 10.117 -5.977 13.93 1 98.62 89 SER A C 1
ATOM 655 O O . SER A 1 89 ? 9.906 -7.188 13.883 1 98.62 89 SER A O 1
ATOM 657 N N . SER A 1 90 ? 9.359 -5.129 13.375 1 98.5 90 SER A N 1
ATOM 658 C CA . SER A 1 90 ? 8.18 -5.531 12.617 1 98.5 90 SER A CA 1
ATOM 659 C C . SER A 1 90 ? 8.57 -6.352 11.391 1 98.5 90 SER A C 1
ATOM 661 O O . SER A 1 90 ? 7.902 -7.336 11.062 1 98.5 90 SER A O 1
ATOM 663 N N . LEU A 1 91 ? 9.609 -5.941 10.68 1 98.69 91 LEU A N 1
ATOM 664 C CA . LEU A 1 91 ? 10.078 -6.688 9.516 1 98.69 91 LEU A CA 1
ATOM 665 C C . LEU A 1 91 ? 10.516 -8.094 9.906 1 98.69 91 LEU A C 1
ATOM 667 O O . LEU A 1 91 ? 10.266 -9.055 9.18 1 98.69 91 LEU A O 1
ATOM 671 N N . GLY A 1 92 ? 11.148 -8.188 11.039 1 98.19 92 GLY A N 1
ATOM 672 C CA . GLY A 1 92 ? 11.617 -9.484 11.516 1 98.19 92 GLY A CA 1
ATOM 673 C C . GLY A 1 92 ? 10.492 -10.469 11.773 1 98.19 92 GLY A C 1
ATOM 674 O O . GLY A 1 92 ? 10.68 -11.68 11.656 1 98.19 92 GLY A O 1
ATOM 675 N N . ARG A 1 93 ? 9.328 -9.945 12.109 1 97.56 93 ARG A N 1
ATOM 676 C CA . ARG A 1 93 ? 8.172 -10.805 12.328 1 97.56 93 ARG A CA 1
ATOM 677 C C . ARG A 1 93 ? 7.641 -11.359 11.016 1 97.56 93 ARG A C 1
ATOM 679 O O . ARG A 1 93 ? 7.094 -12.469 10.977 1 97.56 93 ARG A O 1
ATOM 686 N N . ILE A 1 94 ? 7.805 -10.602 9.969 1 97.62 94 ILE A N 1
ATOM 687 C CA . ILE A 1 94 ? 7.336 -11.008 8.648 1 97.62 94 ILE A CA 1
ATOM 688 C C . ILE A 1 94 ? 8.336 -11.977 8.023 1 97.62 94 ILE A C 1
ATOM 690 O O . ILE A 1 94 ? 7.945 -13.016 7.48 1 97.62 94 ILE A O 1
ATOM 694 N N . ASN A 1 95 ? 9.625 -11.656 8.102 1 98.31 95 ASN A N 1
ATOM 695 C CA . ASN A 1 95 ? 10.703 -12.43 7.492 1 98.31 95 ASN A CA 1
ATOM 696 C C . ASN A 1 95 ? 11.969 -12.391 8.336 1 98.31 95 ASN A C 1
ATOM 698 O O . ASN A 1 95 ? 12.758 -11.453 8.242 1 98.31 95 ASN A O 1
ATOM 702 N N . SER A 1 96 ? 12.195 -13.383 9.094 1 97.88 96 SER A N 1
ATOM 703 C CA . SER A 1 96 ? 13.312 -13.422 10.023 1 97.88 96 SER A CA 1
ATOM 704 C C . SER A 1 96 ? 14.609 -13.789 9.312 1 97.88 96 SER A C 1
ATOM 706 O O . SER A 1 96 ? 15.695 -13.688 9.891 1 97.88 96 SER A O 1
ATOM 708 N N . SER A 1 97 ? 14.547 -14.141 8.039 1 96.81 97 SER A N 1
ATOM 709 C CA . SER A 1 97 ? 15.727 -14.609 7.32 1 96.81 97 SER A CA 1
ATOM 710 C C . SER A 1 97 ? 16.5 -13.453 6.695 1 96.81 97 SER A C 1
ATOM 712 O O . SER A 1 97 ? 17.625 -13.625 6.234 1 96.81 97 SER A O 1
ATOM 714 N N . ILE A 1 98 ? 15.922 -12.281 6.656 1 97.5 98 ILE A N 1
ATOM 715 C CA . ILE A 1 98 ? 16.594 -11.156 6.016 1 97.5 98 ILE A CA 1
ATOM 716 C C . ILE A 1 98 ? 17.469 -10.422 7.039 1 97.5 98 ILE A C 1
ATOM 718 O O . ILE A 1 98 ? 17.234 -10.523 8.242 1 97.5 98 ILE A O 1
ATOM 722 N N . GLN A 1 99 ? 18.469 -9.766 6.559 1 98.62 99 GLN A N 1
ATOM 723 C CA . GLN A 1 99 ? 19.312 -8.914 7.398 1 98.62 99 GLN A CA 1
ATOM 724 C C . GLN A 1 99 ? 18.828 -7.465 7.375 1 98.62 99 GLN A C 1
ATOM 726 O O . GLN A 1 99 ? 18.672 -6.879 6.301 1 98.62 99 GLN A O 1
ATOM 731 N N . VAL A 1 100 ? 18.594 -6.918 8.562 1 98.88 100 VAL A N 1
ATOM 732 C CA . VAL A 1 100 ? 18.141 -5.535 8.672 1 98.88 100 VAL A CA 1
ATOM 733 C C . VAL A 1 100 ? 19.172 -4.711 9.43 1 98.88 100 VAL A C 1
ATOM 735 O O . VAL A 1 100 ? 19.531 -5.043 10.562 1 98.88 100 VAL A O 1
ATOM 738 N N . ASN A 1 101 ? 19.719 -3.701 8.812 1 98.88 101 ASN A N 1
ATOM 739 C CA . ASN A 1 101 ? 20.625 -2.75 9.445 1 98.88 101 ASN A CA 1
ATOM 740 C C . ASN A 1 101 ? 19.891 -1.507 9.93 1 98.88 101 ASN A C 1
ATOM 742 O O . ASN A 1 101 ? 19.312 -0.772 9.125 1 98.88 101 ASN A O 1
ATOM 746 N N . VAL A 1 102 ? 19.969 -1.277 11.242 1 98.88 102 VAL A N 1
ATOM 747 C CA . VAL A 1 102 ? 19.219 -0.188 11.859 1 98.88 102 VAL A CA 1
ATOM 748 C C . VAL A 1 102 ? 20.141 1.011 12.078 1 98.88 102 VAL A C 1
ATOM 750 O O . VAL A 1 102 ? 21.188 0.889 12.719 1 98.88 102 VAL A O 1
ATOM 753 N N . ILE A 1 103 ? 19.781 2.109 11.539 1 98.81 103 ILE A N 1
ATOM 754 C CA . ILE A 1 103 ? 20.547 3.344 11.719 1 98.81 103 ILE A CA 1
ATOM 755 C C . ILE A 1 103 ? 19.641 4.418 12.32 1 98.81 103 ILE A C 1
ATOM 757 O O . ILE A 1 103 ? 18.75 4.938 11.641 1 98.81 103 ILE A O 1
ATOM 761 N N . THR A 1 104 ? 19.906 4.875 13.562 1 98.44 104 THR A N 1
ATOM 762 C CA . THR A 1 104 ? 19.031 5.809 14.266 1 98.44 104 THR A CA 1
ATOM 763 C C . THR A 1 104 ? 19.609 7.223 14.234 1 98.44 104 THR A C 1
ATOM 765 O O . THR A 1 104 ? 19.078 8.133 14.859 1 98.44 104 THR A O 1
ATOM 768 N N . SER A 1 105 ? 20.688 7.387 13.469 1 97.12 105 SER A N 1
ATOM 769 C CA . SER A 1 105 ? 21.281 8.711 13.336 1 97.12 105 SER A CA 1
ATOM 770 C C . SER A 1 105 ? 20.688 9.469 12.156 1 97.12 105 SER A C 1
ATOM 772 O O . SER A 1 105 ? 20.281 8.867 11.164 1 97.12 105 SER A O 1
ATOM 774 N N . ARG A 1 106 ? 20.688 10.742 12.258 1 95.88 106 ARG A N 1
ATOM 775 C CA . ARG A 1 106 ? 20.266 11.594 11.156 1 95.88 106 ARG A CA 1
ATOM 776 C C . ARG A 1 106 ? 21.25 11.523 10 1 95.88 106 ARG A C 1
ATOM 778 O O . ARG A 1 106 ? 22.469 11.539 10.211 1 95.88 106 ARG A O 1
ATOM 785 N N . LEU A 1 107 ? 20.75 11.414 8.797 1 97.38 107 LEU A N 1
ATOM 786 C CA . LEU A 1 107 ? 21.609 11.469 7.609 1 97.38 107 LEU A CA 1
ATOM 787 C C . LEU A 1 107 ? 22.141 12.875 7.395 1 97.38 107 LEU A C 1
ATOM 789 O O . LEU A 1 107 ? 21.391 13.844 7.391 1 97.38 107 LEU A O 1
ATOM 793 N N . THR A 1 108 ? 23.453 13.047 7.297 1 96.62 108 THR A N 1
ATOM 794 C CA . THR A 1 108 ? 24.141 14.312 7.059 1 96.62 108 THR A CA 1
ATOM 795 C C . THR A 1 108 ? 25.141 14.172 5.914 1 96.62 108 THR A C 1
ATOM 797 O O . THR A 1 108 ? 25.453 13.062 5.488 1 96.62 108 THR A O 1
ATOM 800 N N . PRO A 1 109 ? 25.5 15.289 5.391 1 97 109 PRO A N 1
ATOM 801 C CA . PRO A 1 109 ? 26.531 15.227 4.348 1 97 109 PRO A CA 1
ATOM 802 C C . PRO A 1 109 ? 27.781 14.477 4.797 1 97 109 PRO A C 1
ATOM 804 O O . PRO A 1 109 ? 28.438 13.82 3.982 1 97 109 PRO A O 1
ATOM 807 N N . GLN A 1 110 ? 28.078 14.477 6.094 1 96.06 110 GLN A N 1
ATOM 808 C CA . GLN A 1 110 ? 29.312 13.922 6.625 1 96.06 110 GLN A CA 1
ATOM 809 C C . GLN A 1 110 ? 29.234 12.398 6.738 1 96.06 110 GLN A C 1
ATOM 811 O O . GLN A 1 110 ? 30.25 11.711 6.637 1 96.06 110 GLN A O 1
ATOM 816 N N . ASN A 1 111 ? 28.031 11.859 6.91 1 97.38 111 ASN A N 1
ATOM 817 C CA . ASN A 1 111 ? 27.938 10.43 7.156 1 97.38 111 ASN A CA 1
ATOM 818 C C . ASN A 1 111 ? 27.25 9.703 6.008 1 97.38 111 ASN A C 1
ATOM 820 O O . ASN A 1 111 ? 27.156 8.477 6.012 1 97.38 111 ASN A O 1
ATOM 824 N N . ALA A 1 112 ? 26.797 10.422 5.031 1 97.94 112 ALA A N 1
ATOM 825 C CA . ALA A 1 112 ? 25.953 9.891 3.965 1 97.94 112 ALA A CA 1
ATOM 826 C C . ALA A 1 112 ? 26.688 8.805 3.184 1 97.94 112 ALA A C 1
ATOM 828 O O . ALA A 1 112 ? 26.109 7.75 2.883 1 97.94 112 ALA A O 1
ATOM 829 N N . LEU A 1 113 ? 27.906 9.062 2.838 1 97.5 113 LEU A N 1
ATOM 830 C CA . LEU A 1 113 ? 28.672 8.094 2.068 1 97.5 113 LEU A CA 1
ATOM 831 C C . LEU A 1 113 ? 28.828 6.785 2.838 1 97.5 113 LEU A C 1
ATOM 833 O O . LEU A 1 113 ? 28.625 5.703 2.279 1 97.5 113 LEU A O 1
ATOM 837 N N . GLU A 1 114 ? 29.172 6.883 4.094 1 97.56 114 GLU A N 1
ATOM 838 C CA . GLU A 1 114 ? 29.375 5.707 4.934 1 97.56 114 GLU A CA 1
ATOM 839 C C . GLU A 1 114 ? 28.094 4.902 5.09 1 97.56 114 GLU A C 1
ATOM 841 O O . GLU A 1 114 ? 28.109 3.674 5.008 1 97.56 114 GLU A O 1
ATOM 846 N N . ILE A 1 115 ? 27.016 5.535 5.277 1 98.31 115 ILE A N 1
ATOM 847 C CA . ILE A 1 115 ? 25.734 4.898 5.562 1 98.31 115 ILE A CA 1
ATOM 848 C C . ILE A 1 115 ? 25.172 4.273 4.289 1 98.31 115 ILE A C 1
ATOM 850 O O . ILE A 1 115 ? 24.656 3.152 4.312 1 98.31 115 ILE A O 1
ATOM 854 N N . LEU A 1 116 ? 25.312 4.965 3.139 1 98.62 116 LEU A N 1
ATOM 855 C CA . LEU A 1 116 ? 24.562 4.582 1.94 1 98.62 116 LEU A CA 1
ATOM 856 C C . LEU A 1 116 ? 25.453 3.787 0.987 1 98.62 116 LEU A C 1
ATOM 858 O O . LEU A 1 116 ? 24.953 3.084 0.108 1 98.62 116 LEU A O 1
ATOM 862 N N . GLY A 1 117 ? 26.719 3.863 1.081 1 98.12 117 GLY A N 1
ATOM 863 C CA . GLY A 1 117 ? 27.672 3.361 0.1 1 98.12 117 GLY A CA 1
ATOM 864 C C . GLY A 1 117 ? 27.578 1.862 -0.111 1 98.12 117 GLY A C 1
ATOM 865 O O . GLY A 1 117 ? 27.844 1.366 -1.207 1 98.12 117 GLY A O 1
ATOM 866 N N . GLY A 1 118 ? 27.156 1.128 0.92 1 97.81 118 GLY A N 1
ATOM 867 C CA . GLY A 1 118 ? 27.172 -0.325 0.865 1 97.81 118 GLY A CA 1
ATOM 868 C C . GLY A 1 118 ? 25.938 -0.923 0.239 1 97.81 118 GLY A C 1
ATOM 869 O O . GLY A 1 118 ? 25.828 -2.143 0.097 1 97.81 118 GLY A O 1
ATOM 870 N N . TYR A 1 119 ? 25.062 -0.132 -0.213 1 98.75 119 TYR A N 1
ATOM 871 C CA . TYR A 1 119 ? 23.797 -0.647 -0.714 1 98.75 119 TYR A CA 1
ATOM 872 C C . TYR A 1 119 ? 23.703 -0.476 -2.225 1 98.75 119 TYR A C 1
ATOM 874 O O . TYR A 1 119 ? 24.359 0.391 -2.803 1 98.75 119 TYR A O 1
ATOM 882 N N . ASP A 1 120 ? 22.844 -1.271 -2.867 1 98.5 120 ASP A N 1
ATOM 883 C CA . ASP A 1 120 ? 22.688 -1.271 -4.316 1 98.5 120 ASP A CA 1
ATOM 884 C C . ASP A 1 120 ? 21.734 -0.164 -4.766 1 98.5 120 ASP A C 1
ATOM 886 O O . ASP A 1 120 ? 21.938 0.445 -5.816 1 98.5 120 ASP A O 1
ATOM 890 N N . ILE A 1 121 ? 20.703 0.064 -4.023 1 98.56 121 ILE A N 1
ATOM 891 C CA . ILE A 1 121 ? 19.656 1.01 -4.379 1 98.56 121 ILE A CA 1
ATOM 892 C C . ILE A 1 121 ? 19.281 1.844 -3.156 1 98.56 121 ILE A C 1
ATOM 894 O O . ILE A 1 121 ? 19.25 1.336 -2.033 1 98.56 121 ILE A O 1
ATOM 898 N N . ILE A 1 122 ? 19.016 3.115 -3.373 1 98.88 122 ILE A N 1
ATOM 899 C CA . ILE A 1 122 ? 18.594 4.031 -2.318 1 98.88 122 ILE A CA 1
ATOM 900 C C . ILE A 1 122 ? 17.125 4.418 -2.512 1 98.88 122 ILE A C 1
ATOM 902 O O . ILE A 1 122 ? 16.734 4.812 -3.607 1 98.88 122 ILE A O 1
ATOM 906 N N . LEU A 1 123 ? 16.328 4.262 -1.48 1 98.94 123 LEU A N 1
ATOM 907 C CA . LEU A 1 123 ? 14.953 4.762 -1.483 1 98.94 123 LEU A CA 1
ATOM 908 C C . LEU A 1 123 ? 14.844 6.043 -0.661 1 98.94 123 LEU A C 1
ATOM 910 O O . LEU A 1 123 ? 15.227 6.066 0.51 1 98.94 123 LEU A O 1
ATOM 914 N N . ASP A 1 124 ? 14.375 7.074 -1.342 1 98.88 124 ASP A N 1
ATOM 915 C CA . ASP A 1 124 ? 14.055 8.336 -0.678 1 98.88 124 ASP A CA 1
ATOM 916 C C . ASP A 1 124 ? 12.602 8.344 -0.196 1 98.88 124 ASP A C 1
ATOM 918 O O . ASP A 1 124 ? 11.688 8.609 -0.976 1 98.88 124 ASP A O 1
ATOM 922 N N . CYS A 1 125 ? 12.422 8.109 1.084 1 98.69 125 CYS A N 1
ATOM 923 C CA . CYS A 1 125 ? 11.109 8.133 1.727 1 98.69 125 CYS A CA 1
ATOM 924 C C . CYS A 1 125 ? 11.023 9.273 2.734 1 98.69 125 CYS A C 1
ATOM 926 O O . CYS A 1 125 ? 10.367 9.141 3.77 1 98.69 125 CYS A O 1
ATOM 928 N N . THR A 1 126 ? 11.727 10.328 2.459 1 96.31 126 THR A N 1
ATOM 929 C CA . THR A 1 126 ? 11.797 11.461 3.379 1 96.31 126 THR A CA 1
ATOM 930 C C . THR A 1 126 ? 10.711 12.484 3.061 1 96.31 126 THR A C 1
ATOM 932 O O . THR A 1 126 ? 10.055 12.398 2.02 1 96.31 126 THR A O 1
ATOM 935 N N . ASP A 1 127 ? 10.531 13.445 3.943 1 89.12 127 ASP A N 1
ATOM 936 C CA . ASP A 1 127 ? 9.461 14.422 3.752 1 89.12 127 ASP A CA 1
ATOM 937 C C . ASP A 1 127 ? 10 15.844 3.781 1 89.12 127 ASP A C 1
ATOM 939 O O . ASP A 1 127 ? 9.258 16.797 4.043 1 89.12 127 ASP A O 1
ATOM 943 N N . ASN A 1 128 ? 11.367 15.984 3.596 1 88.94 128 ASN A N 1
ATOM 944 C CA . ASN A 1 128 ? 11.922 17.344 3.619 1 88.94 128 ASN A CA 1
ATOM 945 C C . ASN A 1 128 ? 12.922 17.547 2.482 1 88.94 128 ASN A C 1
ATOM 947 O O . ASN A 1 128 ? 13.648 16.641 2.107 1 88.94 128 ASN A O 1
ATOM 951 N N . ALA A 1 129 ? 12.977 18.766 2.072 1 91.75 129 ALA A N 1
ATOM 952 C CA . ALA A 1 129 ? 13.727 19.125 0.873 1 91.75 129 ALA A CA 1
ATOM 953 C C . ALA A 1 129 ? 15.227 18.938 1.084 1 91.75 129 ALA A C 1
ATOM 955 O O . ALA A 1 129 ? 15.906 18.359 0.244 1 91.75 129 ALA A O 1
ATOM 956 N N . PRO A 1 130 ? 15.805 19.391 2.193 1 93.5 130 PRO A N 1
ATOM 957 C CA . PRO A 1 130 ? 17.25 19.266 2.367 1 93.5 130 PRO A CA 1
ATOM 958 C C . PRO A 1 130 ? 17.75 17.828 2.219 1 93.5 130 PRO A C 1
ATOM 960 O O . PRO A 1 130 ? 18.75 17.578 1.551 1 93.5 130 PRO A O 1
ATOM 963 N N . THR A 1 131 ? 17.031 16.891 2.82 1 95.69 131 THR A N 1
ATOM 964 C CA . THR A 1 131 ? 17.438 15.492 2.744 1 95.69 131 THR A CA 1
ATOM 965 C C . THR A 1 131 ? 17.266 14.953 1.328 1 95.69 131 THR A C 1
ATOM 967 O O . THR A 1 131 ? 18.078 14.156 0.859 1 95.69 131 THR A O 1
ATOM 970 N N . ARG A 1 132 ? 16.234 15.375 0.646 1 96.19 132 ARG A N 1
ATOM 971 C CA . ARG A 1 132 ? 15.992 14.938 -0.727 1 96.19 132 ARG A CA 1
ATOM 972 C C . ARG A 1 132 ? 17.156 15.344 -1.635 1 96.19 132 ARG A C 1
ATOM 974 O O . ARG A 1 132 ? 17.609 14.555 -2.457 1 96.19 132 ARG A O 1
ATOM 981 N N . TYR A 1 133 ? 17.578 16.562 -1.519 1 96.75 133 TYR A N 1
ATOM 982 C CA . TYR A 1 133 ? 18.703 17.047 -2.324 1 96.75 133 TYR A CA 1
ATOM 983 C C . TYR A 1 133 ? 19.984 16.328 -1.958 1 96.75 133 TYR A C 1
ATOM 985 O O . TYR A 1 133 ? 20.797 15.984 -2.832 1 96.75 133 TYR A O 1
ATOM 993 N N . LEU A 1 134 ? 20.156 16.125 -0.67 1 97.88 134 LEU A N 1
ATOM 994 C CA . LEU A 1 134 ? 21.344 15.398 -0.22 1 97.88 134 LEU A CA 1
ATOM 995 C C . LEU A 1 134 ? 21.359 13.992 -0.815 1 97.88 134 LEU A C 1
ATOM 997 O O . LEU A 1 134 ? 22.391 13.555 -1.34 1 97.88 134 LEU A O 1
ATOM 1001 N N . LEU A 1 135 ? 20.234 13.328 -0.752 1 98.62 135 LEU A N 1
ATOM 1002 C CA . LEU A 1 135 ? 20.125 11.969 -1.276 1 98.62 135 LEU A CA 1
ATOM 1003 C C . LEU A 1 135 ? 20.406 11.945 -2.775 1 98.62 135 LEU A C 1
ATOM 1005 O O . LEU A 1 135 ? 21.078 11.039 -3.271 1 98.62 135 LEU A O 1
ATOM 1009 N N . SER A 1 136 ? 19.875 12.914 -3.443 1 98.06 136 SER A N 1
ATOM 1010 C CA . SER A 1 136 ? 20.125 13.008 -4.879 1 98.06 136 SER A CA 1
ATOM 1011 C C . SER A 1 136 ? 21.609 13.156 -5.176 1 98.06 136 SER A C 1
ATOM 1013 O O . SER A 1 136 ? 22.141 12.461 -6.039 1 98.06 136 SER A O 1
ATOM 1015 N N . ASP A 1 137 ? 22.219 14.07 -4.48 1 97.94 137 ASP A N 1
ATOM 1016 C CA . ASP A 1 137 ? 23.625 14.359 -4.719 1 97.94 137 ASP A CA 1
ATOM 1017 C C . ASP A 1 137 ? 24.5 13.141 -4.406 1 97.94 137 ASP A C 1
ATOM 1019 O O . ASP A 1 137 ? 25.406 12.805 -5.172 1 97.94 137 ASP A O 1
ATOM 1023 N N . ILE A 1 138 ? 24.234 12.516 -3.281 1 98.19 138 ILE A N 1
ATOM 1024 C CA . ILE A 1 138 ? 25.016 11.352 -2.895 1 98.19 138 ILE A CA 1
ATOM 1025 C C . ILE A 1 138 ? 24.797 10.219 -3.896 1 98.19 138 ILE A C 1
ATOM 1027 O O . ILE A 1 138 ? 25.719 9.461 -4.203 1 98.19 138 ILE A O 1
ATOM 1031 N N . ALA A 1 139 ? 23.594 10.062 -4.383 1 98.25 139 ALA A N 1
ATOM 1032 C CA . ALA A 1 139 ? 23.297 9.039 -5.383 1 98.25 139 ALA A CA 1
ATOM 1033 C C . ALA A 1 139 ? 24.109 9.266 -6.652 1 98.25 139 ALA A C 1
ATOM 1035 O O . ALA A 1 139 ? 24.562 8.305 -7.289 1 98.25 139 ALA A O 1
ATOM 1036 N N . VAL A 1 140 ? 24.25 10.492 -7.047 1 97.38 140 VAL A N 1
ATOM 1037 C CA . VAL A 1 140 ? 25.062 10.844 -8.211 1 97.38 140 VAL A CA 1
ATOM 1038 C C . VAL A 1 140 ? 26.5 10.391 -7.996 1 97.38 140 VAL A C 1
ATOM 1040 O O . VAL A 1 140 ? 27.094 9.75 -8.867 1 97.38 140 VAL A O 1
ATOM 1043 N N . ILE A 1 141 ? 27.047 10.672 -6.836 1 97 141 ILE A N 1
ATOM 1044 C CA . ILE A 1 141 ? 28.438 10.32 -6.516 1 97 141 ILE A CA 1
ATOM 1045 C C . ILE A 1 141 ? 28.594 8.805 -6.52 1 97 141 ILE A C 1
ATOM 1047 O O . ILE A 1 141 ? 29.578 8.281 -7.047 1 97 141 ILE A O 1
ATOM 1051 N N . LEU A 1 142 ? 27.625 8.117 -5.953 1 97 142 LEU A N 1
ATOM 1052 C CA . LEU A 1 142 ? 27.703 6.672 -5.781 1 97 142 LEU A CA 1
ATOM 1053 C C . LEU A 1 142 ? 27.297 5.949 -7.062 1 97 142 LEU A C 1
ATOM 1055 O O . LEU A 1 142 ? 27.484 4.738 -7.188 1 97 142 LEU A O 1
ATOM 1059 N N . LYS A 1 143 ? 26.719 6.68 -8.016 1 95.94 143 LYS A N 1
ATOM 1060 C CA . LYS A 1 143 ? 26.219 6.121 -9.266 1 95.94 143 LYS A CA 1
ATOM 1061 C C . LYS A 1 143 ? 25.188 5.023 -9 1 95.94 143 LYS A C 1
ATOM 1063 O O . LYS A 1 143 ? 25.297 3.922 -9.539 1 95.94 143 LYS A O 1
ATOM 1068 N N . LYS A 1 144 ? 24.234 5.41 -8.109 1 97.12 144 LYS A N 1
ATOM 1069 C CA . LYS A 1 144 ? 23.188 4.469 -7.727 1 97.12 144 LYS A CA 1
ATOM 1070 C C . LYS A 1 144 ? 21.812 5.023 -8.055 1 97.12 144 LYS A C 1
ATOM 1072 O O . LYS A 1 144 ? 21.578 6.23 -7.969 1 97.12 144 LYS A O 1
ATOM 1077 N N . PRO A 1 145 ? 20.891 4.121 -8.422 1 96.62 145 PRO A N 1
ATOM 1078 C CA . PRO A 1 145 ? 19.516 4.586 -8.594 1 96.62 145 PRO A CA 1
ATOM 1079 C C . PRO A 1 145 ? 18.906 5.105 -7.293 1 96.62 145 PRO A C 1
ATOM 1081 O O . PRO A 1 145 ? 19.156 4.551 -6.219 1 96.62 145 PRO A O 1
ATOM 1084 N N . LEU A 1 146 ? 18.188 6.176 -7.441 1 98.31 146 LEU A N 1
ATOM 1085 C CA . LEU A 1 146 ? 17.438 6.77 -6.352 1 98.31 146 LEU A CA 1
ATOM 1086 C C . LEU A 1 146 ? 15.93 6.68 -6.621 1 98.31 146 LEU A C 1
ATOM 1088 O O . LEU A 1 146 ? 15.414 7.359 -7.512 1 98.31 146 LEU A O 1
ATOM 1092 N N . VAL A 1 147 ? 15.227 5.789 -5.898 1 98.38 147 VAL A N 1
ATOM 1093 C CA . VAL A 1 147 ? 13.773 5.684 -6 1 98.38 147 VAL A CA 1
ATOM 1094 C C . VAL A 1 147 ? 13.117 6.648 -5.02 1 98.38 147 VAL A C 1
ATOM 1096 O O . VAL A 1 147 ? 13.062 6.387 -3.814 1 98.38 147 VAL A O 1
ATOM 1099 N N . SER A 1 148 ? 12.539 7.684 -5.551 1 98.5 148 SER A N 1
ATOM 1100 C CA . SER A 1 148 ? 12.102 8.797 -4.723 1 98.5 148 SER A CA 1
ATOM 1101 C C . SER A 1 148 ? 10.578 8.93 -4.727 1 98.5 148 SER A C 1
ATOM 1103 O O . SER A 1 148 ? 9.961 9.039 -5.793 1 98.5 148 SER A O 1
ATOM 1105 N N . GLY A 1 149 ? 10.008 8.883 -3.508 1 98.19 149 GLY A N 1
ATOM 1106 C CA . GLY A 1 149 ? 8.578 9.109 -3.33 1 98.19 149 GLY A CA 1
ATOM 1107 C C . GLY A 1 149 ? 8.266 10.367 -2.541 1 98.19 149 GLY A C 1
ATOM 1108 O O . GLY A 1 149 ? 9.062 10.781 -1.691 1 98.19 149 GLY A O 1
ATOM 1109 N N . ALA A 1 150 ? 7.156 10.945 -2.838 1 96.69 150 ALA A N 1
ATOM 1110 C CA . ALA A 1 150 ? 6.629 12.086 -2.09 1 96.69 150 ALA A CA 1
ATOM 1111 C C . ALA A 1 150 ? 5.117 11.984 -1.932 1 96.69 150 ALA A C 1
ATOM 1113 O O . ALA A 1 150 ? 4.434 11.414 -2.783 1 96.69 150 ALA A O 1
ATOM 1114 N N . ALA A 1 151 ? 4.656 12.469 -0.804 1 96.38 151 ALA A N 1
ATOM 1115 C CA . ALA A 1 151 ? 3.221 12.484 -0.537 1 96.38 151 ALA A CA 1
ATOM 1116 C C . ALA A 1 151 ? 2.846 13.664 0.356 1 96.38 151 ALA A C 1
ATOM 1118 O O . ALA A 1 151 ? 3.535 13.953 1.337 1 96.38 151 ALA A O 1
ATOM 1119 N N . GLN A 1 152 ? 1.808 14.344 -0.016 1 94.69 152 GLN A N 1
ATOM 1120 C CA . GLN A 1 152 ? 1.258 15.461 0.744 1 94.69 152 GLN A CA 1
ATOM 1121 C C . GLN A 1 152 ? -0.234 15.633 0.469 1 94.69 152 GLN A C 1
ATOM 1123 O O . GLN A 1 152 ? -0.673 15.531 -0.679 1 94.69 152 GLN A O 1
ATOM 1128 N N . LYS A 1 153 ? -1.01 15.875 1.545 1 96.88 153 LYS A N 1
ATOM 1129 C CA . LYS A 1 153 ? -2.457 16.031 1.424 1 96.88 153 LYS A CA 1
ATOM 1130 C C . LYS A 1 153 ? -3.074 14.836 0.698 1 96.88 153 LYS A C 1
ATOM 1132 O O . LYS A 1 153 ? -2.979 13.695 1.167 1 96.88 153 LYS A O 1
ATOM 1137 N N . TYR A 1 154 ? -3.523 15.094 -0.518 1 97.75 154 TYR A N 1
ATOM 1138 C CA . TYR A 1 154 ? -4.168 14.047 -1.298 1 97.75 154 TYR A CA 1
ATOM 1139 C C . TYR A 1 154 ? -3.309 13.648 -2.492 1 97.75 154 TYR A C 1
ATOM 1141 O O . TYR A 1 154 ? -3.777 12.961 -3.4 1 97.75 154 TYR A O 1
ATOM 1149 N N . GLU A 1 155 ? -2.02 14.062 -2.459 1 97.62 155 GLU A N 1
ATOM 1150 C CA . GLU A 1 155 ? -1.19 13.938 -3.654 1 97.62 155 GLU A CA 1
ATOM 1151 C C . GLU A 1 155 ? 0.051 13.094 -3.377 1 97.62 155 GLU A C 1
ATOM 1153 O O . GLU A 1 155 ? 0.519 13.023 -2.238 1 97.62 155 GLU A O 1
ATOM 1158 N N . GLY A 1 156 ? 0.513 12.391 -4.387 1 97.88 156 GLY A N 1
ATOM 1159 C CA . GLY A 1 156 ? 1.747 11.625 -4.336 1 97.88 156 GLY A CA 1
ATOM 1160 C C . GLY A 1 156 ? 2.551 11.703 -5.617 1 97.88 156 GLY A C 1
ATOM 1161 O O . GLY A 1 156 ? 2.031 12.109 -6.66 1 97.88 156 GLY A O 1
ATOM 1162 N N . GLN A 1 157 ? 3.762 11.414 -5.508 1 97.75 157 GLN A N 1
ATOM 1163 C CA . GLN A 1 157 ? 4.676 11.398 -6.648 1 97.75 157 GLN A CA 1
ATOM 1164 C C . GLN A 1 157 ? 5.719 10.297 -6.5 1 97.75 157 GLN A C 1
ATOM 1166 O O . GLN A 1 157 ? 6.109 9.945 -5.383 1 97.75 157 GLN A O 1
ATOM 1171 N N . LEU A 1 158 ? 6.141 9.695 -7.602 1 98.06 158 LEU A N 1
ATOM 1172 C CA . LEU A 1 158 ? 7.184 8.68 -7.652 1 98.06 158 LEU A CA 1
ATOM 1173 C C . LEU A 1 158 ? 8.078 8.875 -8.867 1 98.06 158 LEU A C 1
ATOM 1175 O O . LEU A 1 158 ? 7.59 9.094 -9.977 1 98.06 158 LEU A O 1
ATOM 1179 N N . ALA A 1 159 ? 9.344 8.844 -8.695 1 97 159 ALA A N 1
ATOM 1180 C CA . ALA A 1 159 ? 10.312 8.883 -9.789 1 97 159 ALA A CA 1
ATOM 1181 C C . ALA A 1 159 ? 11.57 8.102 -9.438 1 97 159 ALA A C 1
ATOM 1183 O O . ALA A 1 159 ? 11.898 7.938 -8.258 1 97 159 ALA A O 1
ATOM 1184 N N . ILE A 1 160 ? 12.188 7.617 -10.438 1 96 160 ILE A N 1
ATOM 1185 C CA . ILE A 1 160 ? 13.516 7.031 -10.281 1 96 160 ILE A CA 1
ATOM 1186 C C . ILE A 1 160 ? 14.562 7.965 -10.883 1 96 160 ILE A C 1
ATOM 1188 O O . ILE A 1 160 ? 14.516 8.273 -12.078 1 96 160 ILE A O 1
ATOM 1192 N N . TYR A 1 161 ? 15.461 8.367 -10.062 1 96.38 161 TYR A N 1
ATOM 1193 C CA . TYR A 1 161 ? 16.547 9.242 -10.508 1 96.38 161 TYR A CA 1
ATOM 1194 C C . TYR A 1 161 ? 17.844 8.469 -10.641 1 96.38 161 TYR A C 1
ATOM 1196 O O . TYR A 1 161 ? 18 7.391 -10.062 1 96.38 161 TYR A O 1
ATOM 1204 N N . ASN A 1 162 ? 18.734 9.023 -11.453 1 94.5 162 ASN A N 1
ATOM 1205 C CA . ASN A 1 162 ? 20.078 8.477 -11.633 1 94.5 162 ASN A CA 1
ATOM 1206 C C . ASN A 1 162 ? 20.016 7.043 -12.164 1 94.5 162 ASN A C 1
ATOM 1208 O O . ASN A 1 162 ? 20.766 6.176 -11.688 1 94.5 162 ASN A O 1
ATOM 1212 N N . LEU A 1 163 ? 19.062 6.824 -13.023 1 90.62 163 LEU A N 1
ATOM 1213 C CA . LEU A 1 163 ? 18.922 5.504 -13.633 1 90.62 163 LEU A CA 1
ATOM 1214 C C . LEU A 1 163 ? 19.734 5.41 -14.922 1 90.62 163 LEU A C 1
ATOM 1216 O O . LEU A 1 163 ? 19.453 6.129 -15.883 1 90.62 163 LEU A O 1
ATOM 1220 N N . GLY A 1 164 ? 20.672 4.547 -14.93 1 83.25 164 GLY A N 1
ATOM 1221 C CA . GLY A 1 164 ? 21.5 4.41 -16.125 1 83.25 164 GLY A CA 1
ATOM 1222 C C . GLY A 1 164 ? 22.422 5.594 -16.344 1 83.25 164 GLY A C 1
ATOM 1223 O O . GLY A 1 164 ? 22.562 6.457 -15.477 1 83.25 164 GLY A O 1
ATOM 1224 N N . PRO A 1 165 ? 23.016 5.602 -17.5 1 83.56 165 PRO A N 1
ATOM 1225 C CA . PRO A 1 165 ? 23.984 6.656 -17.781 1 83.56 165 PRO A CA 1
ATOM 1226 C C . PRO A 1 165 ? 23.328 7.992 -18.125 1 83.56 165 PRO A C 1
ATOM 1228 O O . PRO A 1 165 ? 23.953 9.047 -17.938 1 83.56 165 PRO A O 1
ATOM 1231 N N . ASP A 1 166 ? 22.016 7.934 -18.469 1 86.44 166 ASP A N 1
ATOM 1232 C CA . ASP A 1 166 ? 21.406 9.156 -18.984 1 86.44 166 ASP A CA 1
ATOM 1233 C C . ASP A 1 166 ? 20.25 9.602 -18.094 1 86.44 166 ASP A C 1
ATOM 1235 O O . ASP A 1 166 ? 19.609 10.625 -18.359 1 86.44 166 ASP A O 1
ATOM 1239 N N . GLY A 1 167 ? 19.969 8.891 -17.078 1 91.25 167 GLY A N 1
ATOM 1240 C CA . GLY A 1 167 ? 18.859 9.258 -16.219 1 91.25 167 GLY A CA 1
ATOM 1241 C C . GLY A 1 167 ? 19.094 10.547 -15.453 1 91.25 167 GLY A C 1
ATOM 1242 O O . GLY A 1 167 ? 20.188 10.773 -14.93 1 91.25 167 GLY A O 1
ATOM 1243 N N . PRO A 1 168 ? 18.156 11.406 -15.398 1 96.31 168 PRO A N 1
ATOM 1244 C CA . PRO A 1 168 ? 18.297 12.664 -14.664 1 96.31 168 PRO A CA 1
ATOM 1245 C C . PRO A 1 168 ? 18.406 12.453 -13.156 1 96.31 168 PRO A C 1
ATOM 1247 O O . PRO A 1 168 ? 17.875 11.461 -12.633 1 96.31 168 PRO A O 1
ATOM 1250 N N . CYS A 1 169 ? 19.156 13.367 -12.523 1 97.38 169 CYS A N 1
ATOM 1251 C CA . CYS A 1 169 ? 19.094 13.43 -11.07 1 97.38 169 CYS A CA 1
ATOM 1252 C C . CYS A 1 169 ? 17.984 14.359 -10.609 1 97.38 169 CYS A C 1
ATOM 1254 O O . CYS A 1 169 ? 17.266 14.93 -11.438 1 97.38 169 CYS A O 1
ATOM 1256 N N . TYR A 1 170 ? 17.797 14.453 -9.336 1 97 170 TYR A N 1
ATOM 1257 C CA . TYR A 1 170 ? 16.734 15.281 -8.789 1 97 170 TYR A CA 1
ATOM 1258 C C . TYR A 1 170 ? 16.922 16.75 -9.172 1 97 170 TYR A C 1
ATOM 1260 O O . TYR A 1 170 ? 15.953 17.438 -9.5 1 97 170 TYR A O 1
ATOM 1268 N N . ARG A 1 171 ? 18.141 17.203 -9.234 1 96.19 171 ARG A N 1
ATOM 1269 C CA . ARG A 1 171 ? 18.453 18.594 -9.547 1 96.19 171 ARG A CA 1
ATOM 1270 C C . ARG A 1 171 ? 18.156 18.922 -11.008 1 96.19 171 ARG A C 1
ATOM 1272 O O . ARG A 1 171 ? 17.922 20.078 -11.359 1 96.19 171 ARG A O 1
ATOM 1279 N N . CYS A 1 172 ? 18.188 17.938 -11.852 1 96.81 172 CYS A N 1
ATOM 1280 C CA . CYS A 1 172 ? 17.859 18.156 -13.258 1 96.81 172 CYS A CA 1
ATOM 1281 C C . CYS A 1 172 ? 16.422 18.625 -13.414 1 96.81 172 CYS A C 1
ATOM 1283 O O . CYS A 1 172 ? 16.125 19.422 -14.305 1 96.81 172 CYS A O 1
ATOM 1285 N N . LEU A 1 173 ? 15.586 18.109 -12.586 1 94.88 173 LEU A N 1
ATOM 1286 C CA . LEU A 1 173 ? 14.172 18.469 -12.641 1 94.88 173 LEU A CA 1
ATOM 1287 C C . LEU A 1 173 ? 13.883 19.688 -11.766 1 94.88 173 LEU A C 1
ATOM 1289 O O . LEU A 1 173 ? 13.008 20.5 -12.086 1 94.88 173 LEU A O 1
ATOM 1293 N N . PHE A 1 174 ? 14.625 19.766 -10.656 1 93.69 174 PHE A N 1
ATOM 1294 C CA . PHE A 1 174 ? 14.445 20.844 -9.695 1 93.69 174 PHE A CA 1
ATOM 1295 C C . PHE A 1 174 ? 15.781 21.484 -9.344 1 93.69 174 PHE A C 1
ATOM 1297 O O . PHE A 1 174 ? 16.297 21.281 -8.242 1 93.69 174 PHE A O 1
ATOM 1304 N N . PRO A 1 175 ? 16.188 22.344 -10.211 1 93.5 175 PRO A N 1
ATOM 1305 C CA . PRO A 1 175 ? 17.516 22.938 -10.016 1 93.5 175 PRO A CA 1
ATOM 1306 C C . PRO A 1 175 ? 17.609 23.812 -8.773 1 93.5 175 PRO A C 1
ATOM 1308 O O . PRO A 1 175 ? 18.672 23.906 -8.148 1 93.5 175 PRO A O 1
ATOM 1311 N N . LYS A 1 176 ? 16.484 24.422 -8.453 1 88.38 176 LYS A N 1
ATOM 1312 C CA . LYS A 1 176 ? 16.406 25.234 -7.246 1 88.38 176 LYS A CA 1
ATOM 1313 C C . LYS A 1 176 ? 15.352 24.688 -6.285 1 88.38 176 LYS A C 1
ATOM 1315 O O . LYS A 1 176 ? 14.242 24.328 -6.703 1 88.38 176 LYS A O 1
ATOM 1320 N N . PRO A 1 177 ? 15.812 24.609 -5.078 1 87.06 177 PRO A N 1
ATOM 1321 C CA . PRO A 1 177 ? 14.812 24.141 -4.109 1 87.06 177 PRO A CA 1
ATOM 1322 C C . PRO A 1 177 ? 13.625 25.094 -3.977 1 87.06 177 PRO A C 1
ATOM 1324 O O . PRO A 1 177 ? 13.766 26.297 -4.215 1 87.06 177 PRO A O 1
ATOM 1327 N N . PRO A 1 178 ? 12.492 24.469 -3.672 1 75.25 178 PRO A N 1
ATOM 1328 C CA . PRO A 1 178 ? 11.352 25.359 -3.422 1 75.25 178 PRO A CA 1
ATOM 1329 C C . PRO A 1 178 ? 11.555 26.25 -2.205 1 75.25 178 PRO A C 1
ATOM 1331 O O . PRO A 1 178 ? 12.328 25.922 -1.305 1 75.25 178 PRO A O 1
ATOM 1334 N N . ALA A 1 179 ? 10.898 27.359 -2.309 1 69.81 179 ALA A N 1
ATOM 1335 C CA . ALA A 1 179 ? 10.945 28.25 -1.152 1 69.81 179 ALA A CA 1
ATOM 1336 C C . ALA A 1 179 ? 10.359 27.562 0.084 1 69.81 179 ALA A C 1
ATOM 1338 O O . ALA A 1 179 ? 9.383 26.812 -0.013 1 69.81 179 ALA A O 1
ATOM 1339 N N . PRO A 1 180 ? 11.047 27.781 1.236 1 64.88 180 PRO A N 1
ATOM 1340 C CA . PRO A 1 180 ? 10.609 27.141 2.477 1 64.88 180 PRO A CA 1
ATOM 1341 C C . PRO A 1 180 ? 9.117 27.312 2.744 1 64.88 180 PRO A C 1
ATOM 1343 O O . PRO A 1 180 ? 8.477 26.406 3.283 1 64.88 180 PRO A O 1
ATOM 1346 N N . GLU A 1 181 ? 8.625 28.453 2.367 1 59.56 181 GLU A N 1
ATOM 1347 C CA . GLU A 1 181 ? 7.215 28.719 2.613 1 59.56 181 GLU A CA 1
ATOM 1348 C C . GLU A 1 181 ? 6.32 27.766 1.827 1 59.56 181 GLU A C 1
ATOM 1350 O O . GLU A 1 181 ? 5.18 27.516 2.217 1 59.56 181 GLU A O 1
ATOM 1355 N N . ASN A 1 182 ? 6.879 27.281 0.756 1 59.34 182 ASN A N 1
ATOM 1356 C CA . ASN A 1 182 ? 6.105 26.406 -0.116 1 59.34 182 ASN A CA 1
ATOM 1357 C C . ASN A 1 182 ? 6.367 24.938 0.188 1 59.34 182 ASN A C 1
ATOM 1359 O O . ASN A 1 182 ? 5.844 24.047 -0.491 1 59.34 182 ASN A O 1
ATOM 1363 N N . ALA A 1 183 ? 7.129 24.828 1.201 1 62.12 183 ALA A N 1
ATOM 1364 C CA . ALA A 1 183 ? 7.535 23.453 1.543 1 62.12 183 ALA A CA 1
ATOM 1365 C C . ALA A 1 183 ? 6.863 23 2.834 1 62.12 183 ALA A C 1
ATOM 1367 O O . ALA A 1 183 ? 7.543 22.594 3.781 1 62.12 183 ALA A O 1
ATOM 1368 N N . GLY A 1 184 ? 5.578 23.125 2.869 1 64.06 184 GLY A N 1
ATOM 1369 C CA . GLY A 1 184 ? 4.875 22.734 4.082 1 64.06 184 GLY A CA 1
ATOM 1370 C C . GLY A 1 184 ? 5.035 21.266 4.418 1 64.06 184 GLY A C 1
ATOM 1371 O O . GLY A 1 184 ? 5.242 20.438 3.527 1 64.06 184 GLY A O 1
ATOM 1372 N N . THR A 1 185 ? 5.141 20.922 5.758 1 70.44 185 THR A N 1
ATOM 1373 C CA . THR A 1 185 ? 5.234 19.562 6.25 1 70.44 185 THR A CA 1
ATOM 1374 C C . THR A 1 185 ? 3.852 18.922 6.352 1 70.44 185 THR A C 1
ATOM 1376 O O . THR A 1 185 ? 2.836 19.625 6.297 1 70.44 185 THR A O 1
ATOM 1379 N N . CYS A 1 186 ? 3.824 17.672 6.418 1 73.19 186 CYS A N 1
ATOM 1380 C CA . CYS A 1 186 ? 2.588 16.922 6.633 1 73.19 186 CYS A CA 1
ATOM 1381 C C . CYS A 1 186 ? 1.876 17.406 7.895 1 73.19 186 CYS A C 1
ATOM 1383 O O . CYS A 1 186 ? 0.651 17.312 7.988 1 73.19 186 CYS A O 1
ATOM 1385 N N . GLU A 1 187 ? 2.623 17.812 8.836 1 73.25 187 GLU A N 1
ATOM 1386 C CA . GLU A 1 187 ? 2.047 18.328 10.078 1 73.25 187 GLU A CA 1
ATOM 1387 C C . GLU A 1 187 ? 1.276 19.625 9.828 1 73.25 187 GLU A C 1
ATOM 1389 O O . GLU A 1 187 ? 0.24 19.859 10.453 1 73.25 187 GLU A O 1
ATOM 1394 N N . GLU A 1 188 ? 1.708 20.312 8.859 1 77.5 188 GLU A N 1
ATOM 1395 C CA . GLU A 1 188 ? 1.12 21.625 8.594 1 77.5 188 GLU A CA 1
ATOM 1396 C C . GLU A 1 188 ? 0 21.531 7.559 1 77.5 188 GLU A C 1
ATOM 1398 O O . GLU A 1 188 ? -1.01 22.219 7.664 1 77.5 188 GLU A O 1
ATOM 1403 N N . THR A 1 189 ? 0.192 20.578 6.652 1 85.5 189 THR A N 1
ATOM 1404 C CA . THR A 1 189 ? -0.728 20.594 5.52 1 85.5 189 THR A CA 1
ATOM 1405 C C . THR A 1 189 ? -1.674 19.391 5.57 1 85.5 189 THR A C 1
ATOM 1407 O O . THR A 1 189 ? -2.693 19.375 4.879 1 85.5 189 THR A O 1
ATOM 1410 N N . GLY A 1 190 ? -1.288 18.422 6.34 1 93.44 190 GLY A N 1
ATOM 1411 C CA . GLY A 1 190 ? -2.098 17.219 6.43 1 93.44 190 GLY A CA 1
ATOM 1412 C C . GLY A 1 190 ? -1.719 16.172 5.402 1 93.44 190 GLY A C 1
ATOM 1413 O O . GLY A 1 190 ? -0.976 16.453 4.461 1 93.44 190 GLY A O 1
ATOM 1414 N N . ILE A 1 191 ? -2.209 14.969 5.637 1 96.94 191 ILE A N 1
ATOM 1415 C CA . ILE A 1 191 ? -1.947 13.844 4.746 1 96.94 191 ILE A CA 1
ATOM 1416 C C . ILE A 1 191 ? -2.99 12.75 4.973 1 96.94 191 ILE A C 1
ATOM 1418 O O . ILE A 1 191 ? -3.305 12.414 6.117 1 96.94 191 ILE A O 1
ATOM 1422 N N . LEU A 1 192 ? -3.547 12.312 3.883 1 98.25 192 LEU A N 1
ATOM 1423 C CA . LEU A 1 192 ? -4.344 11.094 3.971 1 98.25 192 LEU A CA 1
ATOM 1424 C C . LEU A 1 192 ? -3.445 9.859 3.984 1 98.25 192 LEU A C 1
ATOM 1426 O O . LEU A 1 192 ? -2.748 9.586 3.006 1 98.25 192 LEU A O 1
ATOM 1430 N N . GLY A 1 193 ? -3.461 9.086 5.059 1 98.38 193 GLY A N 1
ATOM 1431 C CA . GLY A 1 193 ? -2.51 8.016 5.328 1 98.38 193 GLY A CA 1
ATOM 1432 C C . GLY A 1 193 ? -2.359 7.043 4.176 1 98.38 193 GLY A C 1
ATOM 1433 O O . GLY A 1 193 ? -1.242 6.652 3.828 1 98.38 193 GLY A O 1
ATOM 1434 N N . VAL A 1 194 ? -3.42 6.672 3.549 1 98.75 194 VAL A N 1
ATOM 1435 C CA . VAL A 1 194 ? -3.426 5.633 2.525 1 98.75 194 VAL A CA 1
ATOM 1436 C C . VAL A 1 194 ? -2.658 6.113 1.296 1 98.75 194 VAL A C 1
ATOM 1438 O O . VAL A 1 194 ? -2.127 5.305 0.532 1 98.75 194 VAL A O 1
ATOM 1441 N N . VAL A 1 195 ? -2.527 7.422 1.065 1 98.75 195 VAL A N 1
ATOM 1442 C CA . VAL A 1 195 ? -1.754 7.977 -0.04 1 98.75 195 VAL A CA 1
ATOM 1443 C C . VAL A 1 195 ? -0.291 7.555 0.09 1 98.75 195 VAL A C 1
ATOM 1445 O O . VAL A 1 195 ? 0.327 7.125 -0.886 1 98.75 195 VAL A O 1
ATOM 1448 N N . THR A 1 196 ? 0.235 7.641 1.333 1 98.69 196 THR A N 1
ATOM 1449 C CA . THR A 1 196 ? 1.612 7.211 1.552 1 98.69 196 THR A CA 1
ATOM 1450 C C . THR A 1 196 ? 1.747 5.707 1.345 1 98.69 196 THR A C 1
ATOM 1452 O O . THR A 1 196 ? 2.781 5.23 0.87 1 98.69 196 THR A O 1
ATOM 1455 N N . GLY A 1 197 ? 0.683 4.941 1.658 1 98.81 197 GLY A N 1
ATOM 1456 C CA . GLY A 1 197 ? 0.672 3.512 1.392 1 98.81 197 GLY A CA 1
ATOM 1457 C C . GLY A 1 197 ? 0.831 3.178 -0.08 1 98.81 197 GLY A C 1
ATOM 1458 O O . GLY A 1 197 ? 1.637 2.32 -0.444 1 98.81 197 GLY A O 1
ATOM 1459 N N . ILE A 1 198 ? 0.1 3.898 -0.903 1 98.88 198 ILE A N 1
ATOM 1460 C CA . ILE A 1 198 ? 0.1 3.674 -2.344 1 98.88 198 ILE A CA 1
ATOM 1461 C C . ILE A 1 198 ? 1.473 4.016 -2.92 1 98.88 198 ILE A C 1
ATOM 1463 O O . ILE A 1 198 ? 2.076 3.203 -3.627 1 98.88 198 ILE A O 1
ATOM 1467 N N . ILE A 1 199 ? 1.995 5.145 -2.584 1 98.88 199 ILE A N 1
ATOM 1468 C CA . ILE A 1 199 ? 3.262 5.598 -3.145 1 98.88 199 ILE A CA 1
ATOM 1469 C C . ILE A 1 199 ? 4.398 4.715 -2.635 1 98.88 199 ILE A C 1
ATOM 1471 O O . ILE A 1 199 ? 5.301 4.355 -3.393 1 98.88 199 ILE A O 1
ATOM 1475 N N . GLY A 1 200 ? 4.367 4.352 -1.329 1 98.94 200 GLY A N 1
ATOM 1476 C CA . GLY A 1 200 ? 5.383 3.469 -0.777 1 98.94 200 GLY A CA 1
ATOM 1477 C C . GLY A 1 200 ? 5.422 2.111 -1.454 1 98.94 200 GLY A C 1
ATOM 1478 O O . GLY A 1 200 ? 6.5 1.569 -1.71 1 98.94 200 GLY A O 1
ATOM 1479 N N . ASN A 1 201 ? 4.27 1.57 -1.721 1 98.94 201 ASN A N 1
ATOM 1480 C CA . ASN A 1 201 ? 4.211 0.301 -2.439 1 98.94 201 ASN A CA 1
ATOM 1481 C C . ASN A 1 201 ? 4.754 0.437 -3.859 1 98.94 201 ASN A C 1
ATOM 1483 O O . ASN A 1 201 ? 5.398 -0.48 -4.371 1 98.94 201 ASN A O 1
ATOM 1487 N N . LEU A 1 202 ? 4.473 1.558 -4.473 1 98.81 202 LEU A N 1
ATOM 1488 C CA . LEU A 1 202 ? 5.012 1.794 -5.809 1 98.81 202 LEU A CA 1
ATOM 1489 C C . LEU A 1 202 ? 6.531 1.896 -5.766 1 98.81 202 LEU A C 1
ATOM 1491 O O . LEU A 1 202 ? 7.215 1.447 -6.691 1 98.81 202 LEU A O 1
ATOM 1495 N N . GLN A 1 203 ? 7.074 2.482 -4.688 1 98.81 203 GLN A N 1
ATOM 1496 C CA . GLN A 1 203 ? 8.523 2.506 -4.52 1 98.81 203 GLN A CA 1
ATOM 1497 C C . GLN A 1 203 ? 9.086 1.092 -4.414 1 98.81 203 GLN A C 1
ATOM 1499 O O . GLN A 1 203 ? 10.117 0.781 -5.023 1 98.81 203 GLN A O 1
ATOM 1504 N N . ALA A 1 204 ? 8.414 0.252 -3.641 1 98.94 204 ALA A N 1
ATOM 1505 C CA . ALA A 1 204 ? 8.836 -1.139 -3.516 1 98.94 204 ALA A CA 1
ATOM 1506 C C . ALA A 1 204 ? 8.805 -1.848 -4.867 1 98.94 204 ALA A C 1
ATOM 1508 O O . ALA A 1 204 ? 9.734 -2.574 -5.219 1 98.94 204 ALA A O 1
ATOM 1509 N N . LEU A 1 205 ? 7.758 -1.596 -5.637 1 98.69 205 LEU A N 1
ATOM 1510 C CA . LEU A 1 205 ? 7.605 -2.227 -6.945 1 98.69 205 LEU A CA 1
ATOM 1511 C C . LEU A 1 205 ? 8.766 -1.854 -7.867 1 98.69 205 LEU A C 1
ATOM 1513 O O . LEU A 1 205 ? 9.383 -2.729 -8.477 1 98.69 205 LEU A O 1
ATOM 1517 N N . GLU A 1 206 ? 9.047 -0.568 -7.969 1 97.44 206 GLU A N 1
ATOM 1518 C CA . GLU A 1 206 ? 10.125 -0.117 -8.844 1 97.44 206 GLU A CA 1
ATOM 1519 C C . GLU A 1 206 ? 11.469 -0.703 -8.406 1 97.44 206 GLU A C 1
ATOM 1521 O O . GLU A 1 206 ? 12.289 -1.063 -9.25 1 97.44 206 GLU A O 1
ATOM 1526 N N . THR A 1 207 ? 11.656 -0.773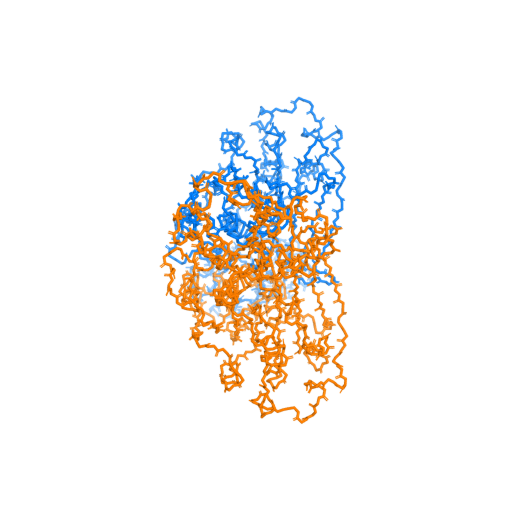 -7.125 1 98.5 207 THR A N 1
ATOM 1527 C CA . THR A 1 207 ? 12.891 -1.327 -6.586 1 98.5 207 THR A CA 1
ATOM 1528 C C . THR A 1 207 ? 13.031 -2.803 -6.953 1 98.5 207 THR A C 1
ATOM 1530 O O . THR A 1 207 ? 14.086 -3.238 -7.406 1 98.5 207 THR A O 1
ATOM 1533 N N . ILE A 1 208 ? 11.953 -3.561 -6.809 1 98.69 208 ILE A N 1
ATOM 1534 C CA . ILE A 1 208 ? 11.953 -4.977 -7.148 1 98.69 208 ILE A CA 1
ATOM 1535 C C . ILE A 1 208 ? 12.242 -5.152 -8.633 1 98.69 208 ILE A C 1
ATOM 1537 O O . ILE A 1 208 ? 13.031 -6.02 -9.023 1 98.69 208 ILE A O 1
ATOM 1541 N N . LYS A 1 209 ? 11.633 -4.305 -9.453 1 97.38 209 LYS A N 1
ATOM 1542 C CA . LYS A 1 209 ? 11.867 -4.379 -10.891 1 97.38 209 LYS A CA 1
ATOM 1543 C C . LYS A 1 209 ? 13.328 -4.102 -11.227 1 97.38 209 LYS A C 1
ATOM 1545 O O . LYS A 1 209 ? 13.914 -4.781 -12.07 1 97.38 209 LYS A O 1
ATOM 1550 N N . LEU A 1 210 ? 13.914 -3.152 -10.57 1 96.25 210 LEU A N 1
ATOM 1551 C CA . LEU A 1 210 ? 15.305 -2.809 -10.812 1 96.25 210 LEU A CA 1
ATOM 1552 C C . LEU A 1 210 ? 16.219 -3.973 -10.453 1 96.25 210 LEU A C 1
ATOM 1554 O O . LEU A 1 210 ? 17.141 -4.305 -11.211 1 96.25 210 LEU A O 1
ATOM 1558 N N . VAL A 1 211 ? 15.969 -4.602 -9.32 1 97.56 211 VAL A N 1
ATOM 1559 C CA . VAL A 1 211 ? 16.828 -5.66 -8.797 1 97.56 211 VAL A CA 1
ATOM 1560 C C . VAL A 1 211 ? 16.703 -6.902 -9.68 1 97.56 211 VAL A C 1
ATOM 1562 O O . VAL A 1 211 ? 17.719 -7.559 -9.977 1 97.56 211 VAL A O 1
ATOM 1565 N N . THR A 1 212 ? 15.492 -7.172 -10.172 1 97.31 212 THR A N 1
ATOM 1566 C CA . THR A 1 212 ? 15.227 -8.461 -10.812 1 97.31 212 THR A CA 1
ATOM 1567 C C . THR A 1 212 ? 15.422 -8.359 -12.32 1 97.31 212 THR A C 1
ATOM 1569 O O . THR A 1 212 ? 15.391 -9.375 -13.023 1 97.31 212 THR A O 1
ATOM 1572 N N . GLY A 1 213 ? 15.523 -7.172 -12.812 1 93.19 213 GLY A N 1
ATOM 1573 C CA . GLY A 1 213 ? 15.688 -6.984 -14.242 1 93.19 213 GLY A CA 1
ATOM 1574 C C . GLY A 1 213 ? 14.367 -6.867 -14.984 1 93.19 213 GLY A C 1
ATOM 1575 O O . GLY A 1 213 ? 14.336 -6.938 -16.219 1 93.19 213 GLY A O 1
ATOM 1576 N N . LEU A 1 214 ? 13.297 -6.754 -14.273 1 93.69 214 LEU A N 1
ATOM 1577 C CA . LEU A 1 214 ? 11.977 -6.602 -14.875 1 93.69 214 LEU A CA 1
ATOM 1578 C C . LEU A 1 214 ? 11.781 -5.18 -15.391 1 93.69 214 LEU A C 1
ATOM 1580 O O . LEU A 1 214 ? 10.828 -4.906 -16.125 1 93.69 214 LEU A O 1
ATOM 1584 N N . HIS A 1 215 ? 12.688 -4.348 -14.977 1 86.5 215 HIS A N 1
ATOM 1585 C CA . HIS A 1 215 ? 12.664 -2.982 -15.484 1 86.5 215 HIS A CA 1
ATOM 1586 C C . HIS A 1 215 ? 13.234 -2.912 -16.891 1 86.5 215 HIS A C 1
ATOM 1588 O O . HIS A 1 215 ? 14.375 -3.311 -17.125 1 86.5 215 HIS A O 1
ATOM 1594 N N . SER A 1 216 ? 12.438 -2.77 -17.828 1 74.81 216 SER A N 1
ATOM 1595 C CA . SER A 1 216 ? 12.953 -2.779 -19.203 1 74.81 216 SER A CA 1
ATOM 1596 C C . SER A 1 216 ? 14.109 -1.802 -19.359 1 74.81 216 SER A C 1
ATOM 1598 O O . SER A 1 216 ? 14.039 -0.667 -18.891 1 74.81 216 SER A O 1
ATOM 1600 N N . ALA A 1 217 ? 15.164 -2.285 -20 1 64.12 217 ALA A N 1
ATOM 1601 C CA . ALA A 1 217 ? 16.375 -1.498 -20.234 1 64.12 217 ALA A CA 1
ATOM 1602 C C . ALA A 1 217 ? 16.078 -0.264 -21.078 1 64.12 217 ALA A C 1
ATOM 1604 O O . ALA A 1 217 ? 16.766 0.752 -20.969 1 64.12 217 ALA A O 1
ATOM 1605 N N . ASP A 1 218 ? 15 -0.406 -21.734 1 65.44 218 ASP A N 1
ATOM 1606 C CA . ASP A 1 218 ? 14.688 0.682 -22.656 1 65.44 218 ASP A CA 1
ATOM 1607 C C . ASP A 1 218 ? 13.719 1.677 -22.031 1 65.44 218 ASP A C 1
ATOM 1609 O O . ASP A 1 218 ? 13.305 2.646 -22.672 1 65.44 218 ASP A O 1
ATOM 1613 N N . ARG A 1 219 ? 13.594 1.402 -20.766 1 71.81 219 ARG A N 1
ATOM 1614 C CA . ARG A 1 219 ? 12.586 2.273 -20.172 1 71.81 219 ARG A CA 1
ATOM 1615 C C . ARG A 1 219 ? 13.172 3.645 -19.844 1 71.81 219 ARG A C 1
ATOM 1617 O O . ARG A 1 219 ? 14.227 3.744 -19.219 1 71.81 219 ARG A O 1
ATOM 1624 N N . LYS A 1 220 ? 12.531 4.605 -20.406 1 74.44 220 LYS A N 1
ATOM 1625 C CA . LYS A 1 220 ? 12.883 5.996 -20.141 1 74.44 220 LYS A CA 1
ATOM 1626 C C . LYS A 1 220 ? 12.5 6.402 -18.719 1 74.44 220 LYS A C 1
ATOM 1628 O O . LYS A 1 220 ? 11.523 5.902 -18.172 1 74.44 220 LYS A O 1
ATOM 1633 N N . PRO A 1 221 ? 13.344 7.227 -18.188 1 81.56 221 PRO A N 1
ATOM 1634 C CA . PRO A 1 221 ? 12.969 7.75 -16.875 1 81.56 221 PRO A CA 1
ATOM 1635 C C . PRO A 1 221 ? 11.578 8.375 -16.859 1 81.56 221 PRO A C 1
ATOM 1637 O O . PRO A 1 221 ? 11.172 9.023 -17.828 1 81.56 221 PRO A O 1
ATOM 1640 N N . SER A 1 222 ? 10.789 8.023 -15.945 1 88.5 222 SER A N 1
ATOM 1641 C CA . SER A 1 222 ? 9.414 8.516 -15.867 1 88.5 222 SER A CA 1
ATOM 1642 C C . SER A 1 222 ? 9.055 8.93 -14.445 1 88.5 222 SER A C 1
ATOM 1644 O O . SER A 1 222 ? 9.797 8.648 -13.508 1 88.5 222 SER A O 1
ATOM 1646 N N . MET A 1 223 ? 8.047 9.688 -14.359 1 95.5 223 MET A N 1
ATOM 1647 C CA . MET A 1 223 ? 7.457 10.125 -13.094 1 95.5 223 MET A CA 1
ATOM 1648 C C . MET A 1 223 ? 5.969 9.781 -13.047 1 95.5 223 MET A C 1
ATOM 1650 O O . MET A 1 223 ? 5.254 9.961 -14.031 1 95.5 223 MET A O 1
ATOM 1654 N N . THR A 1 224 ? 5.598 9.219 -11.953 1 97.38 224 THR A N 1
ATOM 1655 C CA . THR A 1 224 ? 4.188 8.953 -11.703 1 97.38 224 THR A CA 1
ATOM 1656 C C . THR A 1 224 ? 3.611 9.969 -10.719 1 97.38 224 THR A C 1
ATOM 1658 O O . THR A 1 224 ? 4.141 10.141 -9.617 1 97.38 224 THR A O 1
ATOM 1661 N N . LEU A 1 225 ? 2.584 10.672 -11.141 1 98.19 225 LEU A N 1
ATOM 1662 C CA . LEU A 1 225 ? 1.835 11.578 -10.273 1 98.19 225 LEU A CA 1
ATOM 1663 C C . LEU A 1 225 ? 0.52 10.945 -9.836 1 98.19 225 LEU A C 1
ATOM 1665 O O . LEU A 1 225 ? -0.143 10.266 -10.625 1 98.19 225 LEU A O 1
ATOM 1669 N N . PHE A 1 226 ? 0.2 11.172 -8.625 1 98.56 226 PHE A N 1
ATOM 1670 C CA . PHE A 1 226 ? -1.006 10.586 -8.047 1 98.56 226 PHE A CA 1
ATOM 1671 C C . PHE A 1 226 ? -1.84 11.648 -7.344 1 98.56 226 PHE A C 1
ATOM 1673 O O . PHE A 1 226 ? -1.31 12.453 -6.566 1 98.56 226 PHE A O 1
ATOM 1680 N N . SER A 1 227 ? -3.115 11.656 -7.621 1 98 227 SER A N 1
ATOM 1681 C CA . SER A 1 227 ? -4.102 12.484 -6.934 1 98 227 SER A CA 1
ATOM 1682 C C . SER A 1 227 ? -5.293 11.656 -6.469 1 98 227 SER A C 1
ATOM 1684 O O . SER A 1 227 ? -6.102 11.211 -7.281 1 98 227 SER A O 1
ATOM 1686 N N . ALA A 1 228 ? -5.434 11.516 -5.176 1 97.38 228 ALA A N 1
ATOM 1687 C CA . ALA A 1 228 ? -6.469 10.672 -4.594 1 97.38 228 ALA A CA 1
ATOM 1688 C C . ALA A 1 228 ? -7.859 11.125 -5.027 1 97.38 228 ALA A C 1
ATOM 1690 O O . ALA A 1 228 ? -8.773 10.305 -5.164 1 97.38 228 ALA A O 1
ATOM 1691 N N . LEU A 1 229 ? -8.031 12.406 -5.246 1 96.12 229 LEU A N 1
ATOM 1692 C CA . LEU A 1 229 ? -9.359 12.938 -5.559 1 96.12 229 LEU A CA 1
ATOM 1693 C C . LEU A 1 229 ? -9.5 13.211 -7.055 1 96.12 229 LEU A C 1
ATOM 1695 O O . LEU A 1 229 ? -10.547 13.664 -7.512 1 96.12 229 LEU A O 1
ATOM 1699 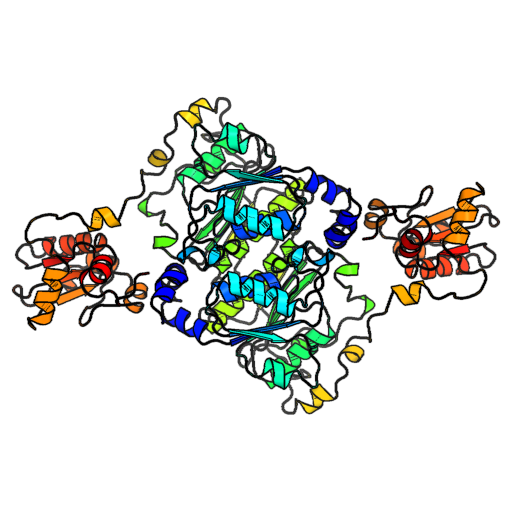N N . GLY A 1 230 ? -8.438 12.914 -7.758 1 92.94 230 GLY A N 1
ATOM 1700 C CA . GLY A 1 230 ? -8.453 13.148 -9.195 1 92.94 230 GLY A CA 1
ATOM 1701 C C . GLY A 1 230 ? -9.141 12.039 -9.977 1 92.94 230 GLY A C 1
ATOM 1702 O O . GLY A 1 230 ? -9.305 10.93 -9.469 1 92.94 230 GLY A O 1
ATOM 1703 N N . SER A 1 231 ? -9.594 12.328 -11.219 1 89.31 231 SER A N 1
ATOM 1704 C CA . SER A 1 231 ? -10.156 11.375 -12.164 1 89.31 231 SER A CA 1
ATOM 1705 C C . SER A 1 231 ? -9.656 11.633 -13.578 1 89.31 231 SER A C 1
ATOM 1707 O O . SER A 1 231 ? -10.125 12.547 -14.25 1 89.31 231 SER A O 1
ATOM 1709 N N . PRO A 1 232 ? -8.648 10.891 -14.016 1 92.5 232 PRO A N 1
ATOM 1710 C CA . PRO A 1 232 ? -8.023 9.719 -13.398 1 92.5 232 PRO A CA 1
ATOM 1711 C C . PRO A 1 232 ? -7.074 10.086 -12.258 1 92.5 232 PRO A C 1
ATOM 1713 O O . PRO A 1 232 ? -6.508 11.18 -12.258 1 92.5 232 PRO A O 1
ATOM 1716 N N . PRO A 1 233 ? -6.852 9.156 -11.43 1 95.56 233 PRO A N 1
ATOM 1717 C CA . PRO A 1 233 ? -6.039 9.477 -10.258 1 95.56 233 PRO A CA 1
ATOM 1718 C C . PRO A 1 233 ? -4.539 9.438 -10.539 1 95.56 233 PRO A C 1
ATOM 1720 O O . PRO A 1 233 ? -3.744 9.977 -9.766 1 95.56 233 PRO A O 1
ATOM 1723 N N . PHE A 1 234 ? -4.145 8.766 -11.625 1 97.56 234 PHE A N 1
ATOM 1724 C CA . PHE A 1 234 ? -2.725 8.617 -11.922 1 97.56 234 PHE A CA 1
ATOM 1725 C C . PHE A 1 234 ? -2.377 9.273 -13.258 1 97.56 234 PHE A C 1
ATOM 1727 O O . PHE A 1 234 ? -3.148 9.195 -14.211 1 97.56 234 PHE A O 1
ATOM 1734 N N . ARG A 1 235 ? -1.251 9.938 -13.305 1 96.62 235 ARG A N 1
ATOM 1735 C CA . ARG A 1 235 ? -0.629 10.461 -14.516 1 96.62 235 ARG A CA 1
ATOM 1736 C C . ARG A 1 235 ? 0.819 10 -14.633 1 96.62 235 ARG A C 1
ATOM 1738 O O . ARG A 1 235 ? 1.537 9.93 -13.633 1 96.62 235 ARG A O 1
ATOM 1745 N N . TYR A 1 236 ? 1.178 9.609 -15.766 1 94.62 236 TYR A N 1
ATOM 1746 C CA . TYR A 1 236 ? 2.512 9.102 -16.062 1 94.62 236 TYR A CA 1
ATOM 1747 C C . TYR A 1 236 ? 3.232 10.016 -17.062 1 94.62 236 TYR A C 1
ATOM 1749 O O . TYR A 1 236 ? 2.779 10.195 -18.188 1 94.62 236 TYR A O 1
ATOM 1757 N N . ILE A 1 237 ? 4.352 10.562 -16.625 1 93.31 237 ILE A N 1
ATOM 1758 C CA . ILE A 1 237 ? 5.066 11.555 -17.422 1 93.31 237 ILE A CA 1
ATOM 1759 C C . ILE A 1 237 ? 6.477 11.055 -17.734 1 93.31 237 ILE A C 1
ATOM 1761 O O . ILE A 1 237 ? 7.172 10.555 -16.844 1 93.31 237 ILE A O 1
ATOM 1765 N N . LYS A 1 238 ? 6.906 11.156 -19 1 89 238 LYS A N 1
ATOM 1766 C CA . LYS A 1 238 ? 8.281 10.844 -19.375 1 89 238 LYS A CA 1
ATOM 1767 C C . LYS A 1 238 ? 9.227 11.984 -18.969 1 89 238 LYS A C 1
ATOM 1769 O O . LYS A 1 238 ? 8.906 13.156 -19.172 1 89 238 LYS A O 1
ATOM 1774 N N . LEU A 1 239 ? 10.312 11.578 -18.375 1 91.06 239 LEU A N 1
ATOM 1775 C CA . LEU A 1 239 ? 11.273 12.586 -17.953 1 91.06 239 LEU A CA 1
ATOM 1776 C C . LEU A 1 239 ? 12.352 12.797 -19 1 91.06 239 LEU A C 1
ATOM 1778 O O . LEU A 1 239 ? 12.703 11.859 -19.734 1 91.06 239 LEU A O 1
ATOM 1782 N N . ARG A 1 240 ? 12.852 13.977 -19 1 89.19 240 ARG A N 1
ATOM 1783 C CA . ARG A 1 240 ? 13.992 14.273 -19.859 1 89.19 240 ARG A CA 1
ATOM 1784 C C . ARG A 1 240 ? 15.273 13.633 -19.312 1 89.19 240 ARG A C 1
ATOM 1786 O O . ARG A 1 240 ? 15.336 13.266 -18.141 1 89.19 240 ARG A O 1
ATOM 1793 N N . SER A 1 241 ? 16.219 13.539 -20.25 1 91.12 241 SER A N 1
ATOM 1794 C CA . SER A 1 241 ? 17.531 13.039 -19.844 1 91.12 241 SER A CA 1
ATOM 1795 C C . SER A 1 241 ? 18.266 14.047 -18.969 1 91.12 241 SER A C 1
ATOM 1797 O O . SER A 1 241 ? 17.828 15.188 -18.828 1 91.12 241 SER A O 1
ATOM 1799 N N . ARG A 1 242 ? 19.359 13.586 -18.375 1 93.81 242 ARG A N 1
ATOM 1800 C CA . ARG A 1 242 ? 20.141 14.453 -17.516 1 93.81 242 ARG A CA 1
ATOM 1801 C C . ARG A 1 242 ? 20.594 15.711 -18.25 1 93.81 242 ARG A C 1
ATOM 1803 O O . ARG A 1 242 ? 20.859 15.664 -19.453 1 93.81 242 ARG A O 1
ATOM 1810 N N . LYS A 1 243 ? 20.688 16.766 -17.562 1 94.69 243 LYS A N 1
ATOM 1811 C CA . LYS A 1 243 ? 21.125 18.031 -18.125 1 94.69 243 LYS A CA 1
ATOM 1812 C C . LYS A 1 243 ? 22.656 18.156 -18.094 1 94.69 243 LYS A C 1
ATOM 1814 O O . LYS A 1 243 ? 23.281 17.875 -17.062 1 94.69 243 LYS A O 1
ATOM 1819 N N . ALA A 1 244 ? 23.109 18.641 -19.188 1 93.44 244 ALA A N 1
ATOM 1820 C CA . ALA A 1 244 ? 24.562 18.781 -19.297 1 93.44 244 ALA A CA 1
ATOM 1821 C C . ALA A 1 244 ? 25.094 19.844 -18.328 1 93.44 244 ALA A C 1
ATOM 1823 O O . ALA A 1 244 ? 26.219 19.734 -17.844 1 93.44 244 ALA A O 1
ATOM 1824 N N . ASP A 1 245 ? 24.312 20.75 -18 1 94.5 245 ASP A N 1
ATOM 1825 C CA . ASP A 1 245 ? 24.75 21.844 -17.141 1 94.5 245 ASP A CA 1
ATOM 1826 C C . ASP A 1 245 ? 24.266 21.656 -15.711 1 94.5 245 ASP A C 1
ATOM 1828 O O . ASP A 1 245 ? 24.25 22.609 -14.922 1 94.5 245 ASP A O 1
ATOM 1832 N N . CYS A 1 246 ? 23.859 20.5 -15.383 1 96.25 246 CYS A N 1
ATOM 1833 C CA . CYS A 1 246 ? 23.391 20.219 -14.031 1 96.25 246 CYS A CA 1
ATOM 1834 C C . CYS A 1 246 ? 24.516 20.375 -13.016 1 96.25 246 CYS A C 1
ATOM 1836 O O . CYS A 1 246 ? 25.641 19.938 -13.258 1 96.25 246 CYS A O 1
ATOM 1838 N N . PHE A 1 247 ? 24.125 20.922 -11.93 1 94.38 247 PHE A N 1
ATOM 1839 C CA . PHE A 1 247 ? 25.078 21.203 -10.867 1 94.38 247 PHE A CA 1
ATOM 1840 C C . PHE A 1 247 ? 25.719 19.906 -10.359 1 94.38 247 PHE A C 1
ATOM 1842 O O . PHE A 1 247 ? 26.875 19.906 -9.945 1 94.38 247 PHE A O 1
ATOM 1849 N N . ALA A 1 248 ? 25 18.828 -10.406 1 95.94 248 ALA A N 1
ATOM 1850 C CA . ALA A 1 248 ? 25.453 17.578 -9.812 1 95.94 248 ALA A CA 1
ATOM 1851 C C . ALA A 1 248 ? 25.859 16.578 -10.883 1 95.94 248 ALA A C 1
ATOM 1853 O O . ALA A 1 248 ? 27.047 16.422 -11.18 1 95.94 248 ALA A O 1
ATOM 1854 N N . CYS A 1 249 ? 24.938 16.062 -11.625 1 95.75 249 CYS A N 1
ATOM 1855 C CA . CYS A 1 249 ? 25.219 14.938 -12.5 1 95.75 249 CYS A CA 1
ATOM 1856 C C . CYS A 1 249 ? 25.844 15.406 -13.805 1 95.75 249 CYS A C 1
ATOM 1858 O O . CYS A 1 249 ? 26.391 14.594 -14.562 1 95.75 249 CYS A O 1
ATOM 1860 N N . GLY A 1 250 ? 25.781 16.641 -14.031 1 92.88 250 GLY A N 1
ATOM 1861 C CA . GLY A 1 250 ? 26.391 17.188 -15.242 1 92.88 250 GLY A CA 1
ATOM 1862 C C . GLY A 1 250 ? 27.844 17.562 -15.055 1 92.88 250 GLY A C 1
ATOM 1863 O O . GLY A 1 250 ? 28.547 17.828 -16.031 1 92.88 250 GLY A O 1
ATOM 1864 N N . ARG A 1 251 ? 28.25 17.578 -13.969 1 89.06 251 ARG A N 1
ATOM 1865 C CA . ARG A 1 251 ? 29.609 18.031 -13.656 1 89.06 251 ARG A CA 1
ATOM 1866 C C . ARG A 1 251 ? 30.562 16.859 -13.5 1 89.06 251 ARG A C 1
ATOM 1868 O O . ARG A 1 251 ? 30.281 15.922 -12.75 1 89.06 251 ARG A O 1
ATOM 1875 N N . LYS A 1 252 ? 31.719 17.062 -14.062 1 88.38 252 LYS A N 1
ATOM 1876 C CA . LYS A 1 252 ? 32.719 16 -13.969 1 88.38 252 LYS A CA 1
ATOM 1877 C C . LYS A 1 252 ? 33.469 16.062 -12.633 1 88.38 252 LYS A C 1
ATOM 1879 O O . LYS A 1 252 ? 33.938 15.047 -12.133 1 88.38 252 LYS A O 1
ATOM 1884 N N . ASP A 1 253 ? 33.469 17.25 -12.07 1 92.81 253 ASP A N 1
ATOM 1885 C CA . ASP A 1 253 ? 34.25 17.438 -10.852 1 92.81 253 ASP A CA 1
ATOM 1886 C C . ASP A 1 253 ? 33.375 17.375 -9.617 1 92.81 253 ASP A C 1
ATOM 1888 O O . ASP A 1 253 ? 33.781 17.781 -8.531 1 92.81 253 ASP A O 1
ATOM 1892 N N . PHE A 1 254 ? 32.125 16.984 -9.773 1 93.62 254 PHE A N 1
ATOM 1893 C CA . PHE A 1 254 ? 31.234 16.828 -8.625 1 93.62 254 PHE A CA 1
ATOM 1894 C C . PHE A 1 254 ? 31.812 15.805 -7.645 1 93.62 254 PHE A C 1
ATOM 1896 O O . PHE A 1 254 ? 32.188 14.711 -8.039 1 93.62 254 PHE A O 1
ATOM 1903 N N . SER A 1 255 ? 32 16.234 -6.352 1 94.81 255 SER A N 1
ATOM 1904 C CA . SER A 1 255 ? 32.75 15.406 -5.422 1 94.81 255 SER A CA 1
ATOM 1905 C C . SER A 1 255 ? 32.094 15.375 -4.043 1 94.81 255 SER A C 1
ATOM 1907 O O . SER A 1 255 ? 31.203 16.156 -3.764 1 94.81 255 SER A O 1
ATOM 1909 N N . LEU A 1 256 ? 32.625 14.539 -3.26 1 95.12 256 LEU A N 1
ATOM 1910 C CA . LEU A 1 256 ? 32.156 14.414 -1.885 1 95.12 256 LEU A CA 1
ATOM 1911 C C . LEU A 1 256 ? 32.469 15.672 -1.081 1 95.12 256 LEU A C 1
ATOM 1913 O O . LEU A 1 256 ? 31.703 16.031 -0.178 1 95.12 256 LEU A O 1
ATOM 1917 N N . ASP A 1 257 ? 33.531 16.266 -1.447 1 95.31 257 ASP A N 1
ATOM 1918 C CA . ASP A 1 257 ? 33.875 17.5 -0.765 1 95.31 257 ASP A CA 1
ATOM 1919 C C . ASP A 1 257 ? 32.844 18.578 -0.997 1 95.31 257 ASP A C 1
ATOM 1921 O O . ASP A 1 257 ? 32.531 19.344 -0.084 1 95.31 257 ASP A O 1
ATOM 1925 N N . MET A 1 258 ? 32.375 18.625 -2.182 1 94.88 258 MET A N 1
ATOM 1926 C CA . MET A 1 258 ? 31.328 19.594 -2.5 1 94.88 258 MET A CA 1
ATOM 1927 C C . MET A 1 258 ? 30.062 19.328 -1.688 1 94.88 258 MET A C 1
ATOM 1929 O O . MET A 1 258 ? 29.406 20.266 -1.212 1 94.88 258 MET A O 1
ATOM 1933 N N . ILE A 1 259 ? 29.766 18.062 -1.509 1 96.06 259 ILE A N 1
ATOM 1934 C CA . ILE A 1 259 ? 28.609 17.672 -0.698 1 96.06 259 ILE A CA 1
ATOM 1935 C C . ILE A 1 259 ? 28.859 18.062 0.759 1 96.06 259 ILE A C 1
ATOM 1937 O O . ILE A 1 259 ? 27.984 18.672 1.399 1 96.06 259 ILE A O 1
ATOM 1941 N N . ALA A 1 260 ? 30.047 17.781 1.246 1 95.31 260 ALA A N 1
ATOM 1942 C CA . ALA A 1 260 ? 30.391 18.047 2.641 1 95.31 260 ALA A CA 1
ATOM 1943 C C . ALA A 1 260 ? 30.344 19.547 2.941 1 95.31 260 ALA A C 1
ATOM 1945 O O . ALA A 1 260 ? 30.016 19.953 4.059 1 95.31 260 ALA A O 1
ATOM 1946 N N . GLU A 1 261 ? 30.562 20.328 1.959 1 93.88 261 GLU A N 1
ATOM 1947 C CA . GLU A 1 261 ? 30.641 21.781 2.139 1 93.88 261 GLU A CA 1
ATOM 1948 C C . GLU A 1 261 ? 29.281 22.438 1.922 1 93.88 261 GLU A C 1
ATOM 1950 O O . GLU A 1 261 ? 29.078 23.609 2.273 1 93.88 261 GLU A O 1
ATOM 1955 N N . THR A 1 262 ? 28.406 21.656 1.38 1 93.31 262 THR A N 1
ATOM 1956 C CA . THR A 1 262 ? 27.094 22.203 1.069 1 93.31 262 THR A CA 1
ATOM 1957 C C . THR A 1 262 ? 26.203 22.219 2.312 1 93.31 262 THR A C 1
ATOM 1959 O O . THR A 1 262 ? 26.078 21.219 3.006 1 93.31 262 THR A O 1
ATOM 1962 N N . ASP A 1 263 ? 25.641 23.406 2.662 1 94.06 263 ASP A N 1
ATOM 1963 C CA . ASP A 1 263 ? 24.594 23.516 3.672 1 94.06 263 ASP A CA 1
ATOM 1964 C C . ASP A 1 263 ? 23.203 23.344 3.051 1 94.06 263 ASP A C 1
ATOM 1966 O O . ASP A 1 263 ? 22.547 24.312 2.701 1 94.06 263 ASP A O 1
ATOM 1970 N N . TYR A 1 264 ? 22.797 22.156 3.002 1 94.25 264 TYR A N 1
ATOM 1971 C CA . TYR A 1 264 ? 21.562 21.797 2.311 1 94.25 264 TYR A CA 1
ATOM 1972 C C . TYR A 1 264 ? 20.375 22.531 2.918 1 94.25 264 TYR A C 1
ATOM 1974 O O . TYR A 1 264 ? 19.422 22.859 2.213 1 94.25 264 TYR A O 1
ATOM 1982 N N . VAL A 1 265 ? 20.406 22.75 4.211 1 91.62 265 VAL A N 1
ATOM 1983 C CA . VAL A 1 265 ? 19.312 23.453 4.879 1 91.62 265 VAL A CA 1
ATOM 1984 C C . VAL A 1 265 ? 19.25 24.891 4.363 1 91.62 265 VAL A C 1
ATOM 1986 O O . VAL A 1 265 ? 18.172 25.375 4.004 1 91.62 265 VAL A O 1
ATOM 1989 N N . GLN A 1 266 ? 20.391 25.453 4.246 1 90.06 266 GLN A N 1
ATOM 1990 C CA . GLN A 1 266 ? 20.453 26.844 3.779 1 90.06 266 GLN A CA 1
ATOM 1991 C C . GLN A 1 266 ? 20.094 26.938 2.301 1 90.06 266 GLN A C 1
ATOM 1993 O O . GLN A 1 266 ? 19.422 27.891 1.881 1 90.06 266 GLN A O 1
ATOM 1998 N N . VAL A 1 267 ? 20.547 26 1.568 1 90.19 267 VAL A N 1
ATOM 1999 C CA . VAL A 1 267 ? 20.25 25.953 0.14 1 90.19 267 VAL A CA 1
ATOM 2000 C C . VAL A 1 267 ? 18.734 25.906 -0.072 1 90.19 267 VAL A C 1
ATOM 2002 O O . VAL A 1 267 ? 18.219 26.469 -1.029 1 90.19 267 VAL A O 1
ATOM 2005 N N . CYS A 1 268 ? 18.094 25.219 0.833 1 89.62 268 CYS A N 1
ATOM 2006 C CA . CYS A 1 268 ? 16.656 25.047 0.709 1 89.62 268 CYS A CA 1
ATOM 2007 C C . CYS A 1 268 ? 15.891 26.141 1.438 1 89.62 268 CYS A C 1
ATOM 2009 O O . CYS A 1 268 ? 14.711 26 1.758 1 89.62 268 CYS A O 1
ATOM 2011 N N . GLY A 1 269 ? 16.484 27.188 1.78 1 84.94 269 GLY A N 1
ATOM 2012 C CA . GLY A 1 269 ? 15.797 28.359 2.312 1 84.94 269 GLY A CA 1
ATOM 2013 C C . GLY A 1 269 ? 15.945 28.5 3.816 1 84.94 269 GLY A C 1
ATOM 2014 O O . GLY A 1 269 ? 15.289 29.344 4.434 1 84.94 269 GLY A O 1
ATOM 2015 N N . GLY A 1 270 ? 16.797 27.672 4.48 1 84 270 GLY A N 1
ATOM 2016 C CA . GLY A 1 270 ? 17.047 27.781 5.91 1 84 270 GLY A CA 1
ATOM 2017 C C . GLY A 1 270 ? 16.25 26.797 6.734 1 84 270 GLY A C 1
ATOM 2018 O O . GLY A 1 270 ? 15.461 26.016 6.188 1 84 270 GLY A O 1
ATOM 2019 N N . PRO A 1 271 ? 16.594 26.875 8 1 83.12 271 PRO A N 1
ATOM 2020 C CA . PRO A 1 271 ? 15.867 25.953 8.883 1 83.12 271 PRO A CA 1
ATOM 2021 C C . PRO A 1 271 ? 14.367 26.234 8.93 1 83.12 271 PRO A C 1
ATOM 2023 O O . PRO A 1 271 ? 13.945 27.375 8.805 1 83.12 271 PRO A O 1
ATOM 2026 N N . ARG A 1 272 ? 13.68 25.141 9.062 1 79.44 272 ARG A N 1
ATOM 2027 C CA . ARG A 1 272 ? 12.242 25.312 9.266 1 79.44 272 ARG A CA 1
ATOM 2028 C C . ARG A 1 272 ? 11.977 26.109 10.539 1 79.44 272 ARG A C 1
ATOM 2030 O O . ARG A 1 272 ? 12.586 25.859 11.586 1 79.44 272 ARG A O 1
ATOM 2037 N N . PRO A 1 273 ? 11.117 27.062 10.352 1 79.81 273 PRO A N 1
ATOM 2038 C CA . PRO A 1 273 ? 10.812 27.828 11.555 1 79.81 273 PRO A CA 1
ATOM 2039 C C . PRO A 1 273 ? 10.18 26.984 12.656 1 79.81 273 PRO A C 1
ATOM 2041 O O . PRO A 1 273 ? 9.383 26.094 12.367 1 79.81 273 PRO A O 1
ATOM 2044 N N . ASN A 1 274 ? 10.633 27.203 13.859 1 86.06 274 ASN A N 1
ATOM 2045 C CA . ASN A 1 274 ? 9.93 26.641 15.008 1 86.06 274 ASN A CA 1
ATOM 2046 C C . ASN A 1 274 ? 8.688 27.453 15.359 1 86.06 274 ASN A C 1
ATOM 2048 O O . ASN A 1 274 ? 8.766 28.422 16.141 1 86.06 274 ASN A O 1
ATOM 2052 N N . TRP A 1 275 ? 7.664 27.047 14.891 1 85.75 275 TRP A N 1
ATOM 2053 C CA . TRP A 1 275 ? 6.43 27.828 15 1 85.75 275 TRP A CA 1
ATOM 2054 C C . TRP A 1 275 ? 5.957 27.891 16.453 1 85.75 275 TRP A C 1
ATOM 2056 O O . TRP A 1 275 ? 5.348 28.875 16.859 1 85.75 275 TRP A O 1
ATOM 2066 N N . ILE A 1 276 ? 6.293 26.875 17.219 1 87.69 276 ILE A N 1
ATOM 2067 C CA . ILE A 1 276 ? 5.922 26.859 18.641 1 87.69 276 ILE A CA 1
ATOM 2068 C C . ILE A 1 276 ? 6.684 27.969 19.375 1 87.69 276 ILE A C 1
ATOM 2070 O O . ILE A 1 276 ? 6.086 28.766 20.109 1 87.69 276 ILE A O 1
ATOM 2074 N N . GLU A 1 277 ? 7.922 27.969 19.125 1 90.44 277 GLU A N 1
ATOM 2075 C CA . GLU A 1 277 ? 8.75 28.969 19.781 1 90.44 277 GLU A CA 1
ATOM 2076 C C . GLU A 1 277 ? 8.352 30.375 19.344 1 90.44 277 GLU A C 1
ATOM 2078 O O . GLU A 1 277 ? 8.297 31.297 20.172 1 90.44 277 GLU A O 1
ATOM 2083 N N . ARG A 1 278 ? 8.078 30.5 18.094 1 90 278 ARG A N 1
ATOM 2084 C CA . ARG A 1 278 ? 7.684 31.797 17.562 1 90 278 ARG A CA 1
ATOM 2085 C C . ARG A 1 278 ? 6.359 32.25 18.172 1 90 278 ARG A C 1
ATOM 2087 O O . ARG A 1 278 ? 6.148 33.438 18.375 1 90 278 ARG A O 1
ATOM 2094 N N . GLY A 1 279 ? 5.539 31.266 18.422 1 93.19 279 GLY A N 1
ATOM 2095 C CA . GLY A 1 279 ? 4.238 31.578 18.984 1 93.19 279 GLY A CA 1
ATOM 2096 C C . GLY A 1 279 ? 4.297 31.969 20.453 1 93.19 279 GLY A C 1
ATOM 2097 O O . GLY A 1 279 ? 3.377 32.594 20.969 1 93.19 279 GLY A O 1
ATOM 2098 N N . LEU A 1 280 ? 5.398 31.672 21.078 1 94 280 LEU A N 1
ATOM 2099 C CA . LEU A 1 280 ? 5.5 31.859 22.516 1 94 280 LEU A CA 1
ATOM 2100 C C . LEU A 1 280 ? 6.293 33.125 22.859 1 94 280 LEU A C 1
ATOM 2102 O O . LEU A 1 280 ? 6.41 33.5 24.016 1 94 280 LEU A O 1
ATOM 2106 N N . VAL A 1 281 ? 6.723 33.781 21.859 1 92.19 281 VAL A N 1
ATOM 2107 C CA . VAL A 1 281 ? 7.539 34.969 22.094 1 92.19 281 VAL A CA 1
ATOM 2108 C C . VAL A 1 281 ? 6.691 36.031 22.766 1 92.19 281 VAL A C 1
ATOM 2110 O O . VAL A 1 281 ? 5.523 36.219 22.406 1 92.19 281 VAL A O 1
ATOM 2113 N N . ASP A 1 282 ? 7.082 36.781 23.828 1 86.75 282 ASP A N 1
ATOM 2114 C CA . ASP A 1 282 ? 6.34 37.75 24.609 1 86.75 282 ASP A CA 1
ATOM 2115 C C . ASP A 1 282 ? 5.98 38.969 23.781 1 86.75 282 ASP A C 1
ATOM 2117 O O . ASP A 1 282 ? 4.891 39.531 23.922 1 86.75 282 ASP A O 1
ATOM 2121 N N . GLY A 1 283 ? 6.664 39.344 22.766 1 82.25 283 GLY A N 1
ATOM 2122 C CA . GLY A 1 283 ? 6.418 40.5 21.953 1 82.25 283 GLY A CA 1
ATOM 2123 C C . GLY A 1 283 ? 6.34 41.781 22.766 1 82.25 283 GLY A C 1
ATOM 2124 O O . GLY A 1 283 ? 6.871 41.844 23.875 1 82.25 283 GLY A O 1
ATOM 2125 N N . VAL A 1 284 ? 5.777 42.906 22.172 1 82.75 284 VAL A N 1
ATOM 2126 C CA . VAL A 1 284 ? 5.629 44.219 22.797 1 82.75 284 VAL A CA 1
ATOM 2127 C C . VAL A 1 284 ? 4.449 44.219 23.766 1 82.75 284 VAL A C 1
ATOM 2129 O O . VAL A 1 284 ? 3.406 43.625 23.469 1 82.75 284 VAL A O 1
ATOM 2132 N N . ALA A 1 285 ? 4.676 44.906 24.875 1 79.06 285 ALA A N 1
ATOM 2133 C CA . ALA A 1 285 ? 3.625 45 25.891 1 79.06 285 ALA A CA 1
ATOM 2134 C C . ALA A 1 285 ? 2.34 45.562 25.297 1 79.06 285 ALA A C 1
ATOM 2136 O O . ALA A 1 285 ? 2.377 46.531 24.531 1 79.06 285 ALA A O 1
ATOM 2137 N N . GLY A 1 286 ? 1.249 44.969 25.594 1 84.56 286 GLY A N 1
ATOM 2138 C CA . GLY A 1 286 ? -0.047 45.469 25.141 1 84.56 286 GLY A CA 1
ATOM 2139 C C . GLY A 1 286 ? -0.431 44.906 23.766 1 84.56 286 GLY A C 1
ATOM 2140 O O . GLY A 1 286 ? -1.585 45.031 23.344 1 84.56 286 GLY A O 1
ATOM 2141 N N . TYR A 1 287 ? 0.551 44.312 23.062 1 92.31 287 TYR A N 1
ATOM 2142 C CA . TYR A 1 287 ? 0.291 43.844 21.719 1 92.31 287 TYR A CA 1
ATOM 2143 C C . TYR A 1 287 ? -0.092 42.344 21.719 1 92.31 287 TYR A C 1
ATOM 2145 O O . TYR A 1 287 ? -0.71 41.875 20.766 1 92.31 287 TYR A O 1
ATOM 2153 N N . ARG A 1 288 ? 0.299 41.688 22.766 1 96.38 288 ARG A N 1
ATOM 2154 C CA . ARG A 1 288 ? -0.026 40.281 22.906 1 96.38 288 ARG A CA 1
ATOM 2155 C C . ARG A 1 288 ? -0.602 39.969 24.281 1 96.38 288 ARG A C 1
ATOM 2157 O O . ARG A 1 288 ? -0.291 40.656 25.266 1 96.38 288 ARG A O 1
ATOM 2164 N N . ALA A 1 289 ? -1.465 39.094 24.406 1 96.62 289 ALA A N 1
ATOM 2165 C CA . ALA A 1 289 ? -2.088 38.688 25.672 1 96.62 289 ALA A CA 1
ATOM 2166 C C . ALA A 1 289 ? -1.855 37.188 25.922 1 96.62 289 ALA A C 1
ATOM 2168 O O . ALA A 1 289 ? -1.67 36.406 24.984 1 96.62 289 ALA A O 1
ATOM 2169 N N . THR A 1 290 ? -1.762 36.781 27.188 1 97.06 290 THR A N 1
ATOM 2170 C CA . THR A 1 290 ? -1.671 35.375 27.547 1 97.06 290 THR A CA 1
ATOM 2171 C C . THR A 1 290 ? -3.045 34.719 27.5 1 97.06 290 THR A C 1
ATOM 2173 O O . THR A 1 290 ? -4.066 35.406 27.422 1 97.06 290 THR A O 1
ATOM 2176 N N . VAL A 1 291 ? -3.014 33.438 27.578 1 97.5 291 VAL A N 1
ATOM 2177 C CA . VAL A 1 291 ? -4.277 32.719 27.594 1 97.5 291 VAL A CA 1
ATOM 2178 C C . VAL A 1 291 ? -5.008 32.969 28.906 1 97.5 291 VAL A C 1
ATOM 2180 O O . VAL A 1 291 ? -6.242 32.938 28.953 1 97.5 291 VAL A O 1
ATOM 2183 N N . LYS A 1 292 ? -4.328 33.25 29.953 1 97.62 292 LYS A N 1
ATOM 2184 C CA . LYS A 1 292 ? -4.949 33.594 31.219 1 97.62 292 LYS A CA 1
ATOM 2185 C C . LYS A 1 292 ? -5.68 34.938 31.109 1 97.62 292 LYS A C 1
ATOM 2187 O O . LYS A 1 292 ? -6.785 35.094 31.641 1 97.62 292 LYS A O 1
ATOM 2192 N N . ASP A 1 293 ? -4.965 35.875 30.453 1 96.31 293 ASP A N 1
ATOM 2193 C CA . ASP A 1 293 ? -5.605 37.156 30.203 1 96.31 293 ASP A CA 1
ATOM 2194 C C . ASP A 1 293 ? -6.918 36.969 29.438 1 96.31 293 ASP A C 1
ATOM 2196 O O . ASP A 1 293 ? -7.938 37.562 29.797 1 96.31 293 ASP A O 1
ATOM 2200 N N . LEU A 1 294 ? -6.848 36.219 28.406 1 96.5 294 LEU A N 1
ATOM 2201 C CA . LEU A 1 294 ? -8.031 35.969 27.594 1 96.5 294 LEU A CA 1
ATOM 2202 C C . LEU A 1 294 ? -9.133 35.312 28.422 1 96.5 294 LEU A C 1
ATOM 2204 O O . LEU A 1 294 ? -10.305 35.688 28.312 1 96.5 294 LEU A O 1
ATOM 2208 N N . LYS A 1 295 ? -8.789 34.312 29.219 1 97.06 295 LYS A N 1
ATOM 2209 C CA . LYS A 1 295 ? -9.758 33.625 30.078 1 97.06 295 LYS A CA 1
ATOM 2210 C C . LYS A 1 295 ? -10.445 34.594 31.016 1 97.06 295 LYS A C 1
ATOM 2212 O O . LYS A 1 295 ? -11.664 34.531 31.219 1 97.06 295 LYS A O 1
ATOM 2217 N N . ASN A 1 296 ? -9.68 35.469 31.578 1 96.56 296 ASN A N 1
ATOM 2218 C CA . ASN A 1 296 ? -10.219 36.469 32.5 1 96.56 296 ASN A CA 1
ATOM 2219 C C . ASN A 1 296 ? -11.242 37.375 31.812 1 96.56 296 ASN A C 1
ATOM 2221 O O . ASN A 1 296 ? -12.297 37.656 32.375 1 96.56 296 ASN A O 1
ATOM 2225 N N . VAL A 1 297 ? -10.867 37.812 30.688 1 94.69 297 VAL A N 1
ATOM 2226 C CA . VAL A 1 297 ? -11.758 38.688 29.922 1 94.69 297 VAL A CA 1
ATOM 2227 C C . VAL A 1 297 ? -13.031 37.938 29.562 1 94.69 297 VAL A C 1
ATOM 2229 O O . VAL A 1 297 ? -14.133 38.469 29.672 1 94.69 297 VAL A O 1
ATOM 2232 N N . LEU A 1 298 ? -12.938 36.719 29.094 1 94.38 298 LEU A N 1
ATOM 2233 C CA . LEU A 1 298 ? -14.086 35.875 28.734 1 94.38 298 LEU A CA 1
ATOM 2234 C C . LEU A 1 298 ? -14.992 35.656 29.938 1 94.38 298 LEU A C 1
ATOM 2236 O O . LEU A 1 298 ? -16.219 35.719 29.828 1 94.38 298 LEU A O 1
ATOM 2240 N N . ASP A 1 299 ? -14.414 35.438 31.062 1 94.94 299 ASP A N 1
ATOM 2241 C CA . ASP A 1 299 ? -15.164 35.156 32.281 1 94.94 299 ASP A CA 1
ATOM 2242 C C . ASP A 1 299 ? -15.875 36.406 32.812 1 94.94 299 ASP A C 1
ATOM 2244 O O . ASP A 1 299 ? -16.906 36.312 33.469 1 94.94 299 ASP A O 1
ATOM 2248 N N . SER A 1 300 ? -15.336 37.531 32.562 1 94.38 300 SER A N 1
ATOM 2249 C CA . SER A 1 300 ? -15.891 38.781 33.031 1 94.38 300 SER A CA 1
ATOM 2250 C C . SER A 1 300 ? -17.172 39.125 32.312 1 94.38 300 SER A C 1
ATOM 2252 O O . SER A 1 300 ? -17.953 40 32.75 1 94.38 300 SER A O 1
ATOM 2254 N N . GLY A 1 301 ? -17.344 38.562 31.109 1 90.94 301 GLY A N 1
ATOM 2255 C CA . GLY A 1 301 ? -18.531 38.875 30.297 1 90.94 301 GLY A CA 1
ATOM 2256 C C . GLY A 1 301 ? -18.359 40.125 29.469 1 90.94 301 GLY A C 1
ATOM 2257 O O . GLY A 1 301 ? -19.312 40.594 28.812 1 90.94 301 GLY A O 1
ATOM 2258 N N . GLN A 1 302 ? -17.219 40.688 29.547 1 89.38 302 GLN A N 1
ATOM 2259 C CA . GLN A 1 302 ? -16.922 41.844 28.719 1 89.38 302 GLN A CA 1
ATOM 2260 C C . GLN A 1 302 ? -17.125 41.531 27.234 1 89.38 302 GLN A C 1
ATOM 2262 O O . GLN A 1 302 ? -16.781 40.438 26.781 1 89.38 302 GLN A O 1
ATOM 2267 N N . GLU A 1 303 ? -17.688 42.438 26.562 1 89.81 303 GLU A N 1
ATOM 2268 C CA . GLU A 1 303 ? -17.828 42.281 25.125 1 89.81 303 GLU A CA 1
ATOM 2269 C C . GLU A 1 303 ? -16.484 42.375 24.422 1 89.81 303 GLU A C 1
ATOM 2271 O O . GLU A 1 303 ? -15.758 43.375 24.578 1 89.81 303 GLU A O 1
ATOM 2276 N N . ILE A 1 304 ? -16.141 41.344 23.703 1 93.31 304 ILE A N 1
ATOM 2277 C CA . ILE A 1 304 ? -14.891 41.344 22.953 1 93.31 304 ILE A CA 1
ATOM 2278 C C . ILE A 1 304 ? -15.141 40.812 21.547 1 93.31 304 ILE A C 1
ATOM 2280 O O . ILE A 1 304 ? -16.188 40.188 21.281 1 93.31 304 ILE A O 1
ATOM 2284 N N . HIS A 1 305 ? -14.234 41.125 20.703 1 95 305 HIS A N 1
ATOM 2285 C CA . HIS A 1 305 ? -14.164 40.5 19.391 1 95 305 HIS A CA 1
ATOM 2286 C C . HIS A 1 305 ? -13.016 39.5 19.328 1 95 305 HIS A C 1
ATOM 2288 O O . HIS A 1 3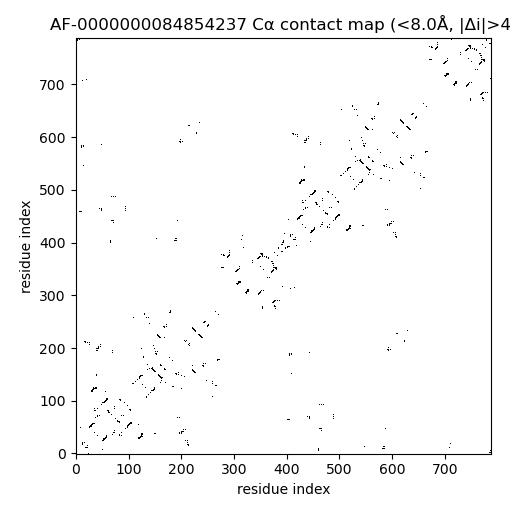05 ? -11.844 39.875 19.312 1 95 305 HIS A O 1
ATOM 2294 N N . LEU A 1 306 ? -13.359 38.219 19.312 1 96.88 306 LEU A N 1
ATOM 2295 C CA . LEU A 1 306 ? -12.359 37.156 19.266 1 96.88 306 LEU A CA 1
ATOM 2296 C C . LEU A 1 306 ? -12.305 36.531 17.875 1 96.88 306 LEU A C 1
ATOM 2298 O O . LEU A 1 306 ? -13.266 35.875 17.453 1 96.88 306 LEU A O 1
ATOM 2302 N N . LEU A 1 307 ? -11.172 36.719 17.156 1 97.88 307 LEU A N 1
ATOM 2303 C CA . LEU A 1 307 ? -10.992 36.188 15.82 1 97.88 307 LEU A CA 1
ATOM 2304 C C . LEU A 1 307 ? -10.078 34.969 15.844 1 97.88 307 LEU A C 1
ATOM 2306 O O . LEU A 1 307 ? -9.008 35 16.469 1 97.88 307 LEU A O 1
ATOM 2310 N N . ASP A 1 308 ? -10.547 33.875 15.289 1 98.38 308 ASP A N 1
ATOM 2311 C CA . ASP A 1 308 ? -9.742 32.688 15.008 1 98.38 308 ASP A CA 1
ATOM 2312 C C . ASP A 1 308 ? -9.281 32.688 13.555 1 98.38 308 ASP A C 1
ATOM 2314 O O . ASP A 1 308 ? -10.094 32.531 12.641 1 98.38 308 ASP A O 1
ATOM 2318 N N . VAL A 1 309 ? -7.992 32.75 13.352 1 98.31 309 VAL A N 1
ATOM 2319 C CA . VAL A 1 309 ? -7.52 33.031 12 1 98.31 309 VAL A CA 1
ATOM 2320 C C . VAL A 1 309 ? -7.039 31.719 11.344 1 98.31 309 VAL A C 1
ATOM 2322 O O . VAL A 1 309 ? -6.391 31.75 10.297 1 98.31 309 VAL A O 1
ATOM 2325 N N . ARG A 1 310 ? -7.273 30.578 11.891 1 96.62 310 ARG A N 1
ATOM 2326 C CA . ARG A 1 310 ? -6.945 29.281 11.305 1 96.62 310 ARG A CA 1
ATOM 2327 C C . ARG A 1 310 ? -7.797 29.016 10.07 1 96.62 310 ARG A C 1
ATOM 2329 O O . ARG A 1 310 ? -8.812 29.672 9.852 1 96.62 310 ARG A O 1
ATOM 2336 N N . PRO A 1 311 ? -7.27 28.062 9.258 1 95.38 311 PRO A N 1
ATOM 2337 C CA . PRO A 1 311 ? -8.156 27.609 8.188 1 95.38 311 PRO A CA 1
ATOM 2338 C C . PRO A 1 311 ? -9.5 27.094 8.719 1 95.38 311 PRO A C 1
ATOM 2340 O O . PRO A 1 311 ? -9.57 26.547 9.82 1 95.38 311 PRO A O 1
ATOM 2343 N N . SER A 1 312 ? -10.578 27.266 7.891 1 97 312 SER A N 1
ATOM 2344 C CA . SER A 1 312 ? -11.93 26.906 8.305 1 97 312 SER A CA 1
ATOM 2345 C C . SER A 1 312 ? -12.016 25.438 8.711 1 97 312 SER A C 1
ATOM 2347 O O . SER A 1 312 ? -12.766 25.094 9.625 1 97 312 SER A O 1
ATOM 2349 N N . THR A 1 313 ? -11.273 24.641 8.094 1 95.94 313 THR A N 1
ATOM 2350 C CA . THR A 1 313 ? -11.273 23.219 8.406 1 95.94 313 THR A CA 1
ATOM 2351 C C . THR A 1 313 ? -10.789 22.984 9.836 1 95.94 313 THR A C 1
ATOM 2353 O O . THR A 1 313 ? -11.375 22.188 10.578 1 95.94 313 THR A O 1
ATOM 2356 N N . GLU A 1 314 ? -9.742 23.641 10.227 1 95.69 314 GLU A N 1
ATOM 2357 C CA . GLU A 1 314 ? -9.203 23.516 11.57 1 95.69 314 GLU A CA 1
ATOM 2358 C C . GLU A 1 314 ? -10.156 24.109 12.609 1 95.69 314 GLU A C 1
ATOM 2360 O O . GLU A 1 314 ? -10.305 23.562 13.703 1 95.69 314 GLU A O 1
ATOM 2365 N N . PHE A 1 315 ? -10.75 25.281 12.234 1 97 315 PHE A N 1
ATOM 2366 C CA . PHE A 1 315 ? -11.75 25.891 13.094 1 97 315 PHE A CA 1
ATOM 2367 C C . PHE A 1 315 ? -12.883 24.922 13.383 1 97 315 PHE A C 1
ATOM 2369 O O . PHE A 1 315 ? -13.445 24.922 14.484 1 97 315 PHE A O 1
ATOM 2376 N N . GLY A 1 316 ? -13.188 24.078 12.406 1 95.5 316 GLY A N 1
ATOM 2377 C CA . GLY A 1 316 ? -14.25 23.094 12.531 1 95.5 316 GLY A CA 1
ATOM 2378 C C . GLY A 1 316 ? -13.891 21.922 13.438 1 95.5 316 GLY A C 1
ATOM 2379 O O . GLY A 1 316 ? -14.766 21.203 13.898 1 95.5 316 GLY A O 1
ATOM 2380 N N . ILE A 1 317 ? -12.633 21.75 13.711 1 95.56 317 ILE A N 1
ATOM 2381 C CA . ILE A 1 317 ? -12.18 20.672 14.586 1 95.56 317 ILE A CA 1
ATOM 2382 C C . ILE A 1 317 ? -12.484 21.031 16.047 1 95.56 317 ILE A C 1
ATOM 2384 O O . ILE A 1 317 ? -13.07 20.234 16.781 1 95.56 317 ILE A O 1
ATOM 2388 N N . CYS A 1 318 ? -12.07 22.141 16.438 1 95.06 318 CYS A N 1
ATOM 2389 C CA . CYS A 1 318 ? -12.312 22.719 17.75 1 95.06 318 CYS A CA 1
ATOM 2390 C C . CYS A 1 318 ? -12.211 24.234 17.719 1 95.06 318 CYS A C 1
ATOM 2392 O O . CYS A 1 318 ? -11.578 24.797 16.828 1 95.06 318 CYS A O 1
ATOM 2394 N N . ARG A 1 319 ? -12.906 24.859 18.594 1 96.06 319 ARG A N 1
ATOM 2395 C CA . ARG A 1 319 ? -12.906 26.312 18.656 1 96.06 319 ARG A CA 1
ATOM 2396 C C . ARG A 1 319 ? -13.32 26.812 20.031 1 96.06 319 ARG A C 1
ATOM 2398 O O . ARG A 1 319 ? -13.992 26.109 20.781 1 96.06 319 ARG A O 1
ATOM 2405 N N . LEU A 1 320 ? -12.797 28 20.359 1 95.94 320 LEU A N 1
ATOM 2406 C CA . LEU A 1 320 ? -13.258 28.656 21.578 1 95.94 320 LEU A CA 1
ATOM 2407 C C . LEU A 1 320 ? -14.672 29.203 21.406 1 95.94 320 LEU A C 1
ATOM 2409 O O . LEU A 1 320 ? -15.039 29.641 20.297 1 95.94 320 LEU A O 1
ATOM 2413 N N . PRO A 1 321 ? -15.336 29.25 22.531 1 90.69 321 PRO A N 1
ATOM 2414 C CA . PRO A 1 321 ? -16.688 29.828 22.422 1 90.69 321 PRO A CA 1
ATOM 2415 C C . PRO A 1 321 ? -16.672 31.281 21.969 1 90.69 321 PRO A C 1
ATOM 2417 O O . PRO A 1 321 ? -15.781 32.031 22.328 1 90.69 321 PRO A O 1
ATOM 2420 N N . SER A 1 322 ? -17.469 31.734 21.141 1 88.44 322 SER A N 1
ATOM 2421 C CA . SER A 1 322 ? -17.734 33.094 20.672 1 88.44 322 SER A CA 1
ATOM 2422 C C . SER A 1 322 ? -16.656 33.562 19.703 1 88.44 322 SER A C 1
ATOM 2424 O O . SER A 1 322 ? -16.562 34.781 19.422 1 88.44 322 SER A O 1
ATOM 2426 N N . SER A 1 323 ? -15.781 32.625 19.391 1 96 323 SER A N 1
ATOM 2427 C CA . SER A 1 323 ? -14.781 33.031 18.391 1 96 323 SER A CA 1
ATOM 2428 C C . SER A 1 323 ? -15.375 33.031 16.984 1 96 323 SER A C 1
ATOM 2430 O O . SER A 1 323 ? -16.219 32.219 16.656 1 96 323 SER A O 1
ATOM 2432 N N . GLN A 1 324 ? -14.953 34.031 16.234 1 96.81 324 GLN A N 1
ATOM 2433 C CA . GLN A 1 324 ? -15.305 34.094 14.82 1 96.81 324 GLN A CA 1
ATOM 2434 C C . GLN A 1 324 ? -14.141 33.656 13.938 1 96.81 324 GLN A C 1
ATOM 2436 O O . GLN A 1 324 ? -13 34.094 14.141 1 96.81 324 GLN A O 1
ATOM 2441 N N . ASN A 1 325 ? -14.438 32.812 12.945 1 98.12 325 ASN A N 1
ATOM 2442 C CA . ASN A 1 325 ? -13.383 32.312 12.062 1 98.12 325 ASN A CA 1
ATOM 2443 C C . ASN A 1 325 ? -13.164 33.25 10.867 1 98.12 325 ASN A C 1
ATOM 2445 O O . ASN A 1 325 ? -14.102 33.531 10.117 1 98.12 325 ASN A O 1
ATOM 2449 N N . VAL A 1 326 ? -11.984 33.75 10.727 1 98.06 326 VAL A N 1
ATOM 2450 C CA . VAL A 1 326 ? -11.508 34.5 9.555 1 98.06 326 VAL A CA 1
ATOM 2451 C C . VAL A 1 326 ? -10.109 34 9.172 1 98.06 326 VAL A C 1
ATOM 2453 O O . VAL A 1 326 ? -9.109 34.531 9.688 1 98.06 326 VAL A O 1
ATOM 2456 N N . PRO A 1 327 ? -10.07 33.094 8.18 1 97.81 327 PRO A N 1
ATOM 2457 C CA . PRO A 1 327 ? -8.758 32.594 7.805 1 97.81 327 PRO A CA 1
ATOM 2458 C C . PRO A 1 327 ? -7.746 33.688 7.512 1 97.81 327 PRO A C 1
ATOM 2460 O O . PRO A 1 327 ? -8.109 34.719 6.941 1 97.81 327 PRO A O 1
ATOM 2463 N N . LEU A 1 328 ? -6.523 33.406 7.867 1 97.25 328 LEU A N 1
ATOM 2464 C CA . LEU A 1 328 ? -5.457 34.406 7.816 1 97.25 328 LEU A CA 1
ATOM 2465 C C . LEU A 1 328 ? -5.371 35.031 6.434 1 97.25 328 LEU A C 1
ATOM 2467 O O . LEU A 1 328 ? -5.27 36.25 6.316 1 97.25 328 LEU A O 1
ATOM 2471 N N . ALA A 1 329 ? -5.445 34.219 5.449 1 95.38 329 ALA A N 1
ATOM 2472 C CA . ALA A 1 329 ? -5.301 34.719 4.082 1 95.38 329 ALA A CA 1
ATOM 2473 C C . ALA A 1 329 ? -6.402 35.719 3.75 1 95.38 329 ALA A C 1
ATOM 2475 O O . ALA A 1 329 ? -6.148 36.75 3.094 1 95.38 329 ALA A O 1
ATOM 2476 N N . GLU A 1 330 ? -7.562 35.438 4.172 1 96.69 330 GLU A N 1
ATOM 2477 C CA . GLU A 1 330 ? -8.703 36.344 3.955 1 96.69 330 GLU A CA 1
ATOM 2478 C C . GLU A 1 330 ? -8.547 37.625 4.738 1 96.69 330 GLU A C 1
ATOM 2480 O O . GLU A 1 330 ? -8.812 38.719 4.211 1 96.69 330 GLU A O 1
ATOM 2485 N N . LEU A 1 331 ? -8.102 37.531 5.949 1 97.31 331 LEU A N 1
ATOM 2486 C CA . LEU A 1 331 ? -7.957 38.688 6.82 1 97.31 331 LEU A CA 1
ATOM 2487 C C . LEU A 1 331 ? -6.883 39.656 6.289 1 97.31 331 LEU A C 1
ATOM 2489 O O . LEU A 1 331 ? -7.094 40.844 6.23 1 97.31 331 LEU A O 1
ATOM 2493 N N . VAL A 1 332 ? -5.777 39.062 5.855 1 96.88 332 VAL A N 1
ATOM 2494 C CA . VAL A 1 332 ? -4.652 39.906 5.414 1 96.88 332 VAL A CA 1
ATOM 2495 C C . VAL A 1 332 ? -4.992 40.562 4.086 1 96.88 332 VAL A C 1
ATOM 2497 O O . VAL A 1 332 ? -4.52 41.656 3.803 1 96.88 332 VAL A O 1
ATOM 2500 N N . ALA A 1 333 ? -5.824 39.969 3.322 1 96.25 333 ALA A N 1
ATOM 2501 C CA . ALA A 1 333 ? -6.23 40.5 2.037 1 96.25 333 ALA A CA 1
ATOM 2502 C C . ALA A 1 333 ? -7.102 41.75 2.229 1 96.25 333 ALA A C 1
ATOM 2504 O O . ALA A 1 333 ? -7.023 42.688 1.443 1 96.25 333 ALA A O 1
ATOM 2505 N N . LYS A 1 334 ? -7.957 41.75 3.24 1 96.19 334 LYS A N 1
ATOM 2506 C CA . LYS A 1 334 ? -8.852 42.875 3.504 1 96.19 334 LYS A CA 1
ATOM 2507 C C . LYS A 1 334 ? -9.031 43.094 5.004 1 96.19 334 LYS A C 1
ATOM 2509 O O . LYS A 1 334 ? -10.141 43 5.523 1 96.19 334 LYS A O 1
ATOM 2514 N N . PRO A 1 335 ? -8.016 43.531 5.676 1 94.94 335 PRO A N 1
ATOM 2515 C CA . PRO A 1 335 ? -8.07 43.656 7.133 1 94.94 335 PRO A CA 1
ATOM 2516 C C . PRO A 1 335 ? -9.109 44.656 7.602 1 94.94 335 PRO A C 1
ATOM 2518 O O . PRO A 1 335 ? -9.672 44.5 8.688 1 94.94 335 PRO A O 1
ATOM 2521 N N . ASP A 1 336 ? -9.422 45.688 6.805 1 93.06 336 ASP A N 1
ATOM 2522 C CA . ASP A 1 336 ? -10.336 46.75 7.176 1 93.06 336 ASP A CA 1
ATOM 2523 C C . ASP A 1 336 ? -11.75 46.219 7.398 1 93.06 336 ASP A C 1
ATOM 2525 O O . ASP A 1 336 ? -12.484 46.75 8.234 1 93.06 336 ASP A O 1
ATOM 2529 N N . VAL A 1 337 ? -12.102 45.188 6.719 1 93.94 337 VAL A N 1
ATOM 2530 C CA . VAL A 1 337 ? -13.438 44.594 6.754 1 93.94 337 VAL A CA 1
ATOM 2531 C C . VAL A 1 337 ? -13.695 43.969 8.117 1 93.94 337 VAL A C 1
ATOM 2533 O O . VAL A 1 337 ? -14.836 43.906 8.578 1 93.94 337 VAL A O 1
ATOM 2536 N N . TYR A 1 338 ? -12.641 43.594 8.867 1 93.12 338 TYR A N 1
ATOM 2537 C CA . TYR A 1 338 ? -12.82 42.75 10.047 1 93.12 338 TYR A CA 1
ATOM 2538 C C . TYR A 1 338 ? -12.578 43.562 11.32 1 93.12 338 TYR A C 1
ATOM 2540 O O . TYR A 1 338 ? -12.586 43 12.422 1 93.12 338 TYR A O 1
ATOM 2548 N N . LEU A 1 339 ? -12.398 44.781 11.164 1 91.81 339 LEU A N 1
ATOM 2549 C CA . LEU A 1 339 ? -12.242 45.656 12.328 1 91.81 339 LEU A CA 1
ATOM 2550 C C . LEU A 1 339 ? -13.586 45.938 12.977 1 91.81 339 LEU A C 1
ATOM 2552 O O . LEU A 1 339 ? -14.594 46.094 12.289 1 91.81 339 LEU A O 1
ATOM 2556 N N . PRO A 1 340 ? -13.539 45.906 14.305 1 84.94 340 PRO A N 1
ATOM 2557 C CA . PRO A 1 340 ? -14.797 46.281 14.969 1 84.94 340 PRO A CA 1
ATOM 2558 C C . PRO A 1 340 ? -15.273 47.688 14.625 1 84.94 340 PRO A C 1
ATOM 2560 O O . PRO A 1 340 ? -14.453 48.562 14.297 1 84.94 340 PRO A O 1
ATOM 2563 N N . LYS A 1 341 ? -16.594 47.875 14.742 1 79.56 341 LYS A N 1
ATOM 2564 C CA . LYS A 1 341 ? -17.172 49.188 14.469 1 79.56 341 LYS A CA 1
ATOM 2565 C C . LYS A 1 341 ? -16.703 50.219 15.492 1 79.56 341 LYS A C 1
ATOM 2567 O O . LYS A 1 341 ? -16.266 51.312 15.125 1 79.56 341 LYS A O 1
ATOM 2572 N N . ALA A 1 342 ? -16.812 49.75 16.703 1 78.94 342 ALA A N 1
ATOM 2573 C CA . ALA A 1 342 ? -16.359 50.656 17.766 1 78.94 342 ALA A CA 1
ATOM 2574 C C . ALA A 1 342 ? -14.883 50.438 18.078 1 78.94 342 ALA A C 1
ATOM 2576 O O . ALA A 1 342 ? -14.477 49.312 18.406 1 78.94 342 ALA A O 1
ATOM 2577 N N . ALA A 1 343 ? -14.141 51.406 18.047 1 74.69 343 ALA A N 1
ATOM 2578 C CA . ALA A 1 343 ? -12.695 51.344 18.25 1 74.69 343 ALA A CA 1
ATOM 2579 C C . ALA A 1 343 ? -12.367 50.906 19.672 1 74.69 343 ALA A C 1
ATOM 2581 O O . ALA A 1 343 ? -11.328 50.281 19.906 1 74.69 343 ALA A O 1
ATOM 2582 N N . ALA A 1 344 ? -13.266 51.094 20.453 1 80.56 344 ALA A N 1
ATOM 2583 C CA . ALA A 1 344 ? -12.984 50.812 21.859 1 80.56 344 ALA A CA 1
ATOM 2584 C C . ALA A 1 344 ? -13.203 49.344 22.203 1 80.56 344 ALA A C 1
ATOM 2586 O O . ALA A 1 344 ? -12.766 48.875 23.25 1 80.56 344 ALA A O 1
ATOM 2587 N N . THR A 1 345 ? -13.727 48.656 21.328 1 87.88 345 THR A N 1
ATOM 2588 C CA . THR A 1 345 ? -13.969 47.219 21.594 1 87.88 345 THR A CA 1
ATOM 2589 C C . THR A 1 345 ? -12.672 46.438 21.5 1 87.88 345 THR A C 1
ATOM 2591 O O . THR A 1 345 ? -12.008 46.438 20.469 1 87.88 345 THR A O 1
ATOM 2594 N N . PRO A 1 346 ? -12.32 45.719 22.625 1 93.5 346 PRO A N 1
ATOM 2595 C CA . PRO A 1 346 ? -11.102 44.906 22.578 1 93.5 346 PRO A CA 1
ATOM 2596 C C . PRO A 1 346 ? -11.195 43.75 21.594 1 93.5 346 PRO A C 1
ATOM 2598 O O . PRO A 1 346 ? -12.242 43.094 21.5 1 93.5 346 PRO A O 1
ATOM 2601 N N . MET A 1 347 ? -10.156 43.625 20.812 1 95.62 347 MET A N 1
ATOM 2602 C CA . MET A 1 347 ? -10.078 42.531 19.844 1 95.62 347 MET A CA 1
ATOM 2603 C C . MET A 1 347 ? -8.938 41.594 20.188 1 95.62 347 MET A C 1
ATOM 2605 O O . MET A 1 347 ? -7.828 42.031 20.484 1 95.62 347 MET A O 1
ATOM 2609 N N . TYR A 1 348 ? -9.273 40.312 20.203 1 97.12 348 TYR A N 1
ATOM 2610 C CA . TYR A 1 348 ? -8.281 39.281 20.406 1 97.12 348 TYR A CA 1
ATOM 2611 C C . TYR A 1 348 ? -8.203 38.344 19.188 1 97.12 348 TYR A C 1
ATOM 2613 O O . TYR A 1 348 ? -9.227 38 18.594 1 97.12 348 TYR A O 1
ATOM 2621 N N . ILE A 1 349 ? -6.996 38.031 18.766 1 98.31 349 ILE A N 1
ATOM 2622 C CA . ILE A 1 349 ? -6.762 37.156 17.625 1 98.31 349 ILE A CA 1
ATOM 2623 C C . ILE A 1 349 ? -6.043 35.906 18.094 1 98.31 349 ILE A C 1
ATOM 2625 O O . ILE A 1 349 ? -5.047 35.969 18.812 1 98.31 349 ILE A O 1
ATOM 2629 N N . ILE A 1 350 ? -6.547 34.75 17.641 1 98.12 350 ILE A N 1
ATOM 2630 C CA . ILE A 1 350 ? -5.969 33.5 18.109 1 98.12 350 ILE A CA 1
ATOM 2631 C C . ILE A 1 350 ? -5.758 32.531 16.938 1 98.12 350 ILE A C 1
ATOM 2633 O O . ILE A 1 350 ? -6.457 32.656 15.922 1 98.12 350 ILE A O 1
ATOM 2637 N N . CYS A 1 351 ? -4.762 31.766 16.969 1 97.38 351 CYS A N 1
ATOM 2638 C CA . CYS A 1 351 ? -4.5 30.656 16.062 1 97.38 351 CYS A CA 1
ATOM 2639 C C . CYS A 1 351 ? -4.055 29.406 16.828 1 97.38 351 CYS A C 1
ATOM 2641 O O . CYS A 1 351 ? -4.328 29.281 18.031 1 97.38 351 CYS A O 1
ATOM 2643 N N . ARG A 1 352 ? -3.498 28.469 16.141 1 95.56 352 ARG A N 1
ATOM 2644 C CA . ARG A 1 352 ? -3.18 27.188 16.75 1 95.56 352 ARG A CA 1
ATOM 2645 C C . ARG A 1 352 ? -1.988 27.297 17.703 1 95.56 352 ARG A C 1
ATOM 2647 O O . ARG A 1 352 ? -2.027 26.797 18.828 1 95.56 352 ARG A O 1
ATOM 2654 N N . LEU A 1 353 ? -0.928 28.078 17.266 1 95 353 LEU A N 1
ATOM 2655 C CA . LEU A 1 353 ? 0.339 28.062 17.984 1 95 353 LEU A CA 1
ATOM 2656 C C . LEU A 1 353 ? 0.753 29.469 18.406 1 95 353 LEU A C 1
ATOM 2658 O O . LEU A 1 353 ? 1.798 29.656 19.031 1 95 353 LEU A O 1
ATOM 2662 N N . GLY A 1 354 ? 0.008 30.453 17.969 1 95.25 354 GLY A N 1
ATOM 2663 C CA . GLY A 1 354 ? 0.294 31.828 18.344 1 95.25 354 GLY A CA 1
ATOM 2664 C C . GLY A 1 354 ? 1.141 32.562 17.328 1 95.25 354 GLY A C 1
ATOM 2665 O O . GLY A 1 354 ? 1.448 33.75 17.516 1 95.25 354 GLY A O 1
ATOM 2666 N N . ASN A 1 355 ? 1.511 31.938 16.188 1 93.56 355 ASN A N 1
ATOM 2667 C CA . ASN A 1 355 ? 2.375 32.531 15.195 1 93.56 355 ASN A CA 1
ATOM 2668 C C . ASN A 1 355 ? 1.567 33.281 14.133 1 93.56 355 ASN A C 1
ATOM 2670 O O . ASN A 1 355 ? 1.837 34.438 13.836 1 93.56 355 ASN A O 1
ATOM 2674 N N . ASP A 1 356 ? 0.52 32.688 13.617 1 95.31 356 ASP A N 1
ATOM 2675 C CA . ASP A 1 356 ? -0.308 33.281 12.586 1 95.31 356 ASP A CA 1
ATOM 2676 C C . ASP A 1 356 ? -1.11 34.469 13.156 1 95.31 356 ASP A C 1
ATOM 2678 O O . ASP A 1 356 ? -1.362 35.438 12.453 1 95.31 356 ASP A O 1
ATOM 2682 N N . SER A 1 357 ? -1.475 34.344 14.383 1 97.5 357 SER A N 1
ATOM 2683 C CA . SER A 1 357 ? -2.264 35.406 15.016 1 97.5 357 SER A CA 1
ATOM 2684 C C . SER A 1 357 ? -1.464 36.688 15.141 1 97.5 357 SER A C 1
ATOM 2686 O O . SER A 1 357 ? -2.033 37.781 15.117 1 97.5 357 SER A O 1
ATOM 2688 N N . GLN A 1 358 ? -0.157 36.562 15.227 1 96.56 358 GLN A N 1
ATOM 2689 C CA . GLN A 1 358 ? 0.69 37.75 15.227 1 96.56 358 GLN A CA 1
ATOM 2690 C C . GLN A 1 358 ? 0.593 38.5 13.898 1 96.56 358 GLN A C 1
ATOM 2692 O O . GLN A 1 358 ? 0.481 39.719 13.875 1 96.56 358 GLN A O 1
ATOM 2697 N N . ILE A 1 359 ? 0.646 37.75 12.883 1 95.62 359 ILE A N 1
ATOM 2698 C CA . ILE A 1 359 ? 0.583 38.312 11.539 1 95.62 359 ILE A CA 1
ATOM 2699 C C . ILE A 1 359 ? -0.757 39.031 11.344 1 95.62 359 ILE A C 1
ATOM 2701 O O . ILE A 1 359 ? -0.807 40.156 10.844 1 95.62 359 ILE A O 1
ATOM 2705 N N . ALA A 1 360 ? -1.772 38.406 11.75 1 97.69 360 ALA A N 1
ATOM 2706 C CA . ALA A 1 360 ? -3.117 38.969 11.617 1 97.69 360 ALA A CA 1
ATOM 2707 C C . ALA A 1 360 ? -3.268 40.25 12.445 1 97.69 360 ALA A C 1
ATOM 2709 O O . ALA A 1 360 ? -3.816 41.25 11.969 1 97.69 360 ALA A O 1
ATOM 2710 N N . ALA A 1 361 ? -2.787 40.188 13.633 1 97 361 ALA A N 1
ATOM 2711 C CA . ALA A 1 361 ? -2.877 41.344 14.523 1 97 361 ALA A CA 1
ATOM 2712 C C . ALA A 1 361 ? -2.119 42.562 13.945 1 97 361 ALA A C 1
ATOM 2714 O O . ALA A 1 361 ? -2.602 43.688 14.008 1 97 361 ALA A O 1
ATOM 2715 N N . GLU A 1 362 ? -0.999 42.219 13.406 1 95.62 362 GLU A N 1
ATOM 2716 C CA . GLU A 1 362 ? -0.198 43.281 12.812 1 95.62 362 GLU A CA 1
ATOM 2717 C C . GLU A 1 362 ? -0.906 43.906 11.609 1 95.62 362 GLU A C 1
ATOM 2719 O O . GLU A 1 362 ? -0.873 45.125 11.43 1 95.62 362 GLU A O 1
ATOM 2724 N N . ALA A 1 363 ? -1.481 43.125 10.852 1 96.69 363 ALA A N 1
ATOM 2725 C CA . ALA A 1 363 ? -2.227 43.594 9.695 1 96.69 363 ALA A CA 1
ATOM 2726 C C . ALA A 1 363 ? -3.369 44.531 10.133 1 96.69 363 ALA A C 1
ATOM 2728 O O . ALA A 1 363 ? -3.621 45.562 9.5 1 96.69 363 ALA A O 1
ATOM 2729 N N . LEU A 1 364 ? -4.051 44.188 11.156 1 95.88 364 LEU A N 1
ATOM 2730 C CA . LEU A 1 364 ? -5.168 44.969 11.672 1 95.88 364 LEU A CA 1
ATOM 2731 C C . LEU A 1 364 ? -4.676 46.25 12.305 1 95.88 364 LEU A C 1
ATOM 2733 O O . LEU A 1 364 ? -5.266 47.312 12.086 1 95.88 364 LEU A O 1
ATOM 2737 N N . ARG A 1 365 ? -3.572 46.188 13.008 1 93.81 365 ARG A N 1
ATOM 2738 C CA . ARG A 1 365 ? -3.018 47.375 13.672 1 93.81 365 ARG A CA 1
ATOM 2739 C C . ARG A 1 365 ? -2.471 48.375 12.664 1 93.81 365 ARG A C 1
ATOM 2741 O O . ARG A 1 365 ? -2.422 49.562 12.93 1 93.81 365 ARG A O 1
ATOM 2748 N N . SER A 1 366 ? -2.072 47.844 11.578 1 94.5 366 SER A N 1
ATOM 2749 C CA . SER A 1 366 ? -1.583 48.75 10.531 1 94.5 366 SER A CA 1
ATOM 2750 C C . SER A 1 366 ? -2.691 49.656 10.023 1 94.5 366 SER A C 1
ATOM 2752 O O . SER A 1 366 ? -2.42 50.75 9.547 1 94.5 366 SER A O 1
ATOM 2754 N N . ILE A 1 367 ? -3.885 49.25 10.125 1 93.56 367 ILE A N 1
ATOM 2755 C CA . ILE A 1 367 ? -5.039 50.031 9.68 1 93.56 367 ILE A CA 1
ATOM 2756 C C . ILE A 1 367 ? -5.551 50.906 10.828 1 93.56 367 ILE A C 1
ATOM 2758 O O . ILE A 1 367 ? -5.922 52.062 10.625 1 93.56 367 ILE A O 1
ATOM 2762 N N . ARG A 1 368 ? -5.535 50.281 12.008 1 91.75 368 ARG A N 1
ATOM 2763 C CA . ARG A 1 368 ? -5.992 51 13.195 1 91.75 368 ARG A CA 1
ATOM 2764 C C . ARG A 1 368 ? -4.973 50.875 14.32 1 91.75 368 ARG A C 1
ATOM 2766 O O . ARG A 1 368 ? -5.156 50.125 15.266 1 91.75 368 ARG A O 1
ATOM 2773 N N . PRO A 1 369 ? -4.035 51.719 14.344 1 88.69 369 PRO A N 1
ATOM 2774 C CA . PRO A 1 369 ? -2.947 51.656 15.328 1 88.69 369 PRO A CA 1
ATOM 2775 C C . PRO A 1 369 ? -3.418 51.906 16.75 1 88.69 369 PRO A C 1
ATOM 2777 O O . PRO A 1 369 ? -2.793 51.438 17.703 1 88.69 369 PRO A O 1
ATOM 2780 N N . ASP A 1 370 ? -4.508 52.625 16.844 1 86.5 370 ASP A N 1
ATOM 2781 C CA . ASP A 1 370 ? -4.992 52.969 18.172 1 86.5 370 ASP A CA 1
ATOM 2782 C C . ASP A 1 370 ? -5.992 51.938 18.688 1 86.5 370 ASP A C 1
ATOM 2784 O O . ASP A 1 370 ? -6.531 52.094 19.781 1 86.5 370 ASP A O 1
ATOM 2788 N N . GLY A 1 371 ? -6.184 50.969 17.922 1 87 371 GLY A N 1
ATOM 2789 C CA . GLY A 1 371 ? -7.113 49.906 18.328 1 87 371 GLY A CA 1
ATOM 2790 C C . GLY A 1 371 ? -6.562 49.031 19.422 1 87 371 GLY A C 1
ATOM 2791 O O . GLY A 1 371 ? -5.348 48.875 19.562 1 87 371 GLY A O 1
ATOM 2792 N N . ARG A 1 372 ? -7.469 48.5 20.266 1 91.19 372 ARG A N 1
ATOM 2793 C CA . ARG A 1 372 ? -7.098 47.5 21.266 1 91.19 372 ARG A CA 1
ATOM 2794 C C . ARG A 1 372 ? -7.066 46.094 20.672 1 91.19 372 ARG A C 1
ATOM 2796 O O . ARG A 1 372 ? -7.977 45.312 20.906 1 91.19 372 ARG A O 1
ATOM 2803 N N . ILE A 1 373 ? -5.996 45.844 19.953 1 95.19 373 ILE A N 1
ATOM 2804 C CA . ILE A 1 373 ? -5.852 44.594 19.203 1 95.19 373 ILE A CA 1
ATOM 2805 C C . ILE A 1 373 ? -4.68 43.781 19.766 1 95.19 373 ILE A C 1
ATOM 2807 O O . ILE A 1 373 ? -3.537 44.25 19.75 1 95.19 373 ILE A O 1
ATOM 2811 N N . GLN A 1 374 ? -4.98 42.594 20.266 1 96.5 374 GLN A N 1
ATOM 2812 C CA . GLN A 1 374 ? -3.938 41.719 20.812 1 96.5 374 GLN A CA 1
ATOM 2813 C C . GLN A 1 374 ? -4.043 40.312 20.25 1 96.5 374 GLN A C 1
ATOM 2815 O O . GLN A 1 374 ? -5.145 39.812 20.031 1 96.5 374 GLN A O 1
ATOM 2820 N N . ASP A 1 375 ? -2.936 39.719 19.953 1 97.88 375 ASP A N 1
ATOM 2821 C CA . ASP A 1 375 ? -2.932 38.312 19.641 1 97.88 375 ASP A CA 1
ATOM 2822 C C . ASP A 1 375 ? -2.617 37.469 20.891 1 97.88 375 ASP A C 1
ATOM 2824 O O . ASP A 1 375 ? -2.174 38 21.906 1 97.88 375 ASP A O 1
ATOM 2828 N N . ILE A 1 376 ? -2.908 36.219 20.812 1 97.62 376 ILE A N 1
ATOM 2829 C CA . ILE A 1 376 ? -2.807 35.375 21.984 1 97.62 376 ILE A CA 1
ATOM 2830 C C . ILE A 1 376 ? -1.5 34.594 21.953 1 97.62 376 ILE A C 1
ATOM 2832 O O . ILE A 1 376 ? -1.28 33.781 21.031 1 97.62 376 ILE A O 1
ATOM 2836 N N . ILE A 1 377 ? -0.728 34.719 22.984 1 97.62 377 ILE A N 1
ATOM 2837 C CA . ILE A 1 377 ? 0.56 34.031 23.078 1 97.62 377 ILE A CA 1
ATOM 2838 C C . ILE A 1 377 ? 0.344 32.531 23.188 1 97.62 377 ILE A C 1
ATOM 2840 O O . ILE A 1 377 ? -0.404 32.062 24.062 1 97.62 377 ILE A O 1
ATOM 2844 N N . GLY A 1 378 ? 0.929 31.75 22.281 1 96.88 378 GLY A N 1
ATOM 2845 C CA . GLY A 1 378 ? 0.896 30.297 22.328 1 96.88 378 GLY A CA 1
ATOM 2846 C C . GLY A 1 378 ? -0.361 29.703 21.719 1 96.88 378 GLY A C 1
ATOM 2847 O O . GLY A 1 378 ? -0.464 28.484 21.562 1 96.88 378 GLY A O 1
ATOM 2848 N N . GLY A 1 379 ? -1.345 30.547 21.406 1 97.25 379 GLY A N 1
ATOM 2849 C CA . GLY A 1 379 ? -2.539 30.109 20.703 1 97.25 379 GLY A CA 1
ATOM 2850 C C . GLY A 1 379 ? -3.354 29.094 21.469 1 97.25 379 GLY A C 1
ATOM 2851 O O . GLY A 1 379 ? -3.436 29.141 22.688 1 97.25 379 GLY A O 1
ATOM 2852 N N . LEU A 1 380 ? -4.008 28.266 20.75 1 97 380 LEU A N 1
ATOM 2853 C CA . LEU A 1 380 ? -4.91 27.266 21.312 1 97 380 LEU A CA 1
ATOM 2854 C C . LEU A 1 380 ? -4.129 26.172 22.047 1 97 380 LEU A C 1
ATOM 2856 O O . LEU A 1 380 ? -4.633 25.578 23 1 97 380 LEU A O 1
ATOM 2860 N N . LYS A 1 381 ? -2.955 25.906 21.625 1 95.62 381 LYS A N 1
ATOM 2861 C CA . LYS A 1 381 ? -2.131 24.938 22.344 1 95.62 381 LYS A CA 1
ATOM 2862 C C . LYS A 1 381 ? -1.881 25.406 23.781 1 95.62 381 LYS A C 1
ATOM 2864 O O . LYS A 1 381 ? -1.982 24.609 24.719 1 95.62 381 LYS A O 1
ATOM 2869 N N . ALA A 1 382 ? -1.56 26.609 23.875 1 96.69 382 ALA A N 1
ATOM 2870 C CA . ALA A 1 382 ? -1.382 27.172 25.219 1 96.69 382 ALA A CA 1
ATOM 2871 C C . ALA A 1 382 ? -2.686 27.141 26 1 96.69 382 ALA A C 1
ATOM 2873 O O . ALA A 1 382 ? -2.676 26.906 27.219 1 96.69 382 ALA A O 1
ATOM 2874 N N . TRP A 1 383 ? -3.771 27.469 25.344 1 97.44 383 TRP A N 1
ATOM 2875 C CA . TRP A 1 383 ? -5.078 27.391 25.984 1 97.44 383 TRP A CA 1
ATOM 2876 C C . TRP A 1 383 ? -5.316 26 26.562 1 97.44 383 TRP A C 1
ATOM 2878 O O . TRP A 1 383 ? -5.707 25.859 27.719 1 97.44 383 TRP A O 1
ATOM 2888 N N . SER A 1 384 ? -5.078 25 25.766 1 96.38 384 SER A N 1
ATOM 2889 C CA . SER A 1 384 ? -5.27 23.625 26.188 1 96.38 384 SER A CA 1
ATOM 2890 C C . SER A 1 384 ? -4.367 23.281 27.375 1 96.38 384 SER A C 1
ATOM 2892 O O . SER A 1 384 ? -4.812 22.656 28.328 1 96.38 384 SER A O 1
ATOM 2894 N N . ASN A 1 385 ? -3.193 23.703 27.359 1 96.44 385 ASN A N 1
ATOM 2895 C CA . ASN A 1 385 ? -2.203 23.344 28.375 1 96.44 385 ASN A CA 1
ATOM 2896 C C . ASN A 1 385 ? -2.471 24.062 29.703 1 96.44 385 ASN A C 1
ATOM 2898 O O . ASN A 1 385 ? -2.225 23.5 30.766 1 96.44 385 ASN A O 1
ATOM 2902 N N . THR A 1 386 ? -2.988 25.266 29.625 1 97.19 386 THR A N 1
ATOM 2903 C CA . THR A 1 386 ? -3.002 26.125 30.812 1 97.19 386 THR A CA 1
ATOM 2904 C C . THR A 1 386 ? -4.422 26.297 31.344 1 97.19 386 THR A C 1
ATOM 2906 O O . THR A 1 386 ? -4.629 26.391 32.562 1 97.19 386 THR A O 1
ATOM 2909 N N . ILE A 1 387 ? -5.348 26.375 30.469 1 97.12 387 ILE A N 1
ATOM 2910 C CA . ILE A 1 387 ? -6.691 26.781 30.875 1 97.12 387 ILE A CA 1
ATOM 2911 C C . ILE A 1 387 ? -7.613 25.562 30.891 1 97.12 387 ILE A C 1
ATOM 2913 O O . ILE A 1 387 ? -8.328 25.344 31.875 1 97.12 387 ILE A O 1
ATOM 2917 N N . ASP A 1 388 ? -7.633 24.812 29.797 1 96.81 388 ASP A N 1
ATOM 2918 C CA . ASP A 1 388 ? -8.594 23.719 29.656 1 96.81 388 ASP A CA 1
ATOM 2919 C C . ASP A 1 388 ? -7.93 22.484 29.062 1 96.81 388 ASP A C 1
ATOM 2921 O O . ASP A 1 388 ? -7.969 22.266 27.859 1 96.81 388 ASP A O 1
ATOM 2925 N N . PRO A 1 389 ? -7.523 21.594 29.891 1 94.44 389 PRO A N 1
ATOM 2926 C CA . PRO A 1 389 ? -6.852 20.375 29.422 1 94.44 389 PRO A CA 1
ATOM 2927 C C . PRO A 1 389 ? -7.758 19.484 28.594 1 94.44 389 PRO A C 1
ATOM 2929 O O . PRO A 1 389 ? -7.285 18.531 27.953 1 94.44 389 PRO A O 1
ATOM 2932 N N . ASN A 1 390 ? -9.031 19.766 28.609 1 94.31 390 ASN A N 1
ATOM 2933 C CA . ASN A 1 390 ? -9.969 18.984 27.812 1 94.31 390 ASN A CA 1
ATOM 2934 C C . ASN A 1 390 ? -10.148 19.562 26.422 1 94.31 390 ASN A C 1
ATOM 2936 O O . ASN A 1 390 ? -10.844 18.984 25.578 1 94.31 390 ASN A O 1
ATOM 2940 N N . PHE A 1 391 ? -9.516 20.719 26.156 1 94.88 391 PHE A N 1
ATOM 2941 C CA . PHE A 1 391 ? -9.523 21.281 24.812 1 94.88 391 PHE A CA 1
ATOM 2942 C C . PHE A 1 391 ? -8.617 20.469 23.891 1 94.88 391 PHE A C 1
ATOM 2944 O O . PHE A 1 391 ? -7.445 20.25 24.203 1 94.88 391 PHE A O 1
ATOM 2951 N N . PRO A 1 392 ? -9.133 20.062 22.75 1 93.88 392 PRO A N 1
ATOM 2952 C CA . PRO A 1 392 ? -8.406 19.125 21.891 1 93.88 392 PRO A CA 1
ATOM 2953 C C . PRO A 1 392 ? -7.109 19.719 21.328 1 93.88 392 PRO A C 1
ATOM 2955 O O . PRO A 1 392 ? -7.066 20.891 20.984 1 93.88 392 PRO A O 1
ATOM 2958 N N . ILE A 1 393 ? -6.098 18.875 21.328 1 90.25 393 ILE A N 1
ATOM 2959 C CA . ILE A 1 393 ? -4.844 19.172 20.641 1 90.25 393 ILE A CA 1
ATOM 2960 C C . ILE A 1 393 ? -4.652 18.219 19.469 1 90.25 393 ILE A C 1
ATOM 2962 O O . ILE A 1 393 ? -4.836 17 19.609 1 90.25 393 ILE A O 1
ATOM 2966 N N . TYR A 1 394 ? -4.414 18.828 18.391 1 90.56 394 TYR A N 1
ATOM 2967 C CA . TYR A 1 394 ? -4.191 18 17.219 1 90.56 394 TYR A CA 1
ATOM 2968 C C . TYR A 1 394 ? -2.867 18.359 16.547 1 90.56 394 TYR A C 1
ATOM 2970 O O . TYR A 1 394 ? -2.346 19.453 16.719 1 90.56 394 TYR A O 1
ATOM 2978 N N . MET B 1 1 ? -15.68 12.703 20.109 1 88.69 1 MET B N 1
ATOM 2979 C CA . MET B 1 1 ? -14.359 12.117 19.875 1 88.69 1 MET B CA 1
ATOM 2980 C C . MET B 1 1 ? -13.484 12.242 21.109 1 88.69 1 MET B C 1
ATOM 2982 O O . MET B 1 1 ? -13.508 13.266 21.797 1 88.69 1 MET B O 1
ATOM 2986 N N . HIS B 1 2 ? -12.852 11.141 21.406 1 90.12 2 HIS B N 1
ATOM 2987 C CA . HIS B 1 2 ? -11.922 11.164 22.531 1 90.12 2 HIS B CA 1
ATOM 2988 C C . HIS B 1 2 ? -10.727 12.07 22.234 1 90.12 2 HIS B C 1
ATOM 2990 O O . HIS B 1 2 ? -10.344 12.242 21.078 1 90.12 2 HIS B O 1
ATOM 2996 N N . LEU B 1 3 ? -10.227 12.641 23.25 1 91.69 3 LEU B N 1
ATOM 2997 C CA . LEU B 1 3 ? -9.133 13.586 23.109 1 91.69 3 LEU B CA 1
ATOM 2998 C C . LEU B 1 3 ? -7.953 12.953 22.375 1 91.69 3 LEU B C 1
ATOM 3000 O O . LEU B 1 3 ? -7.309 13.609 21.547 1 91.69 3 LEU B O 1
ATOM 3004 N N . LEU B 1 4 ? -7.723 11.727 22.625 1 92.5 4 LEU B N 1
ATOM 3005 C CA . LEU B 1 4 ? -6.594 11.039 22 1 92.5 4 LEU B CA 1
ATOM 3006 C C . LEU B 1 4 ? -6.809 10.883 20.5 1 92.5 4 LEU B C 1
ATOM 3008 O O . LEU B 1 4 ? -5.844 10.797 19.734 1 92.5 4 LEU B O 1
ATOM 3012 N N . ASP B 1 5 ? -8.039 10.875 20.109 1 95.38 5 ASP B N 1
ATOM 3013 C CA . ASP B 1 5 ? -8.367 10.758 18.688 1 95.38 5 ASP B CA 1
ATOM 3014 C C . ASP B 1 5 ? -7.887 11.984 17.906 1 95.38 5 ASP B C 1
ATOM 3016 O O . ASP B 1 5 ? -7.465 11.875 16.766 1 95.38 5 ASP B O 1
ATOM 3020 N N . TYR B 1 6 ? -7.98 13.117 18.578 1 94.94 6 TYR B N 1
ATOM 3021 C CA . TYR B 1 6 ? -7.559 14.344 17.922 1 94.94 6 TYR B CA 1
ATOM 3022 C C . TYR B 1 6 ? -6.066 14.328 17.625 1 94.94 6 TYR B C 1
ATOM 3024 O O . TYR B 1 6 ? -5.621 14.828 16.594 1 94.94 6 TYR B O 1
ATOM 3032 N N . GLN B 1 7 ? -5.367 13.742 18.531 1 93.62 7 GLN B N 1
ATOM 3033 C CA . GLN B 1 7 ? -3.93 13.602 18.328 1 93.62 7 GLN B CA 1
ATOM 3034 C C . GLN B 1 7 ? -3.627 12.539 17.266 1 93.62 7 GLN B C 1
ATOM 3036 O O . GLN B 1 7 ? -2.805 12.758 16.375 1 93.62 7 GLN B O 1
ATOM 3041 N N . ARG B 1 8 ? -4.297 11.477 17.344 1 96.62 8 ARG B N 1
ATOM 3042 C CA . ARG B 1 8 ? -4.039 10.32 16.484 1 96.62 8 ARG B CA 1
ATOM 3043 C C . ARG B 1 8 ? -4.379 10.641 15.031 1 96.62 8 ARG B C 1
ATOM 3045 O O . ARG B 1 8 ? -3.633 10.281 14.125 1 96.62 8 ARG B O 1
ATOM 3052 N N . TYR B 1 9 ? -5.473 11.336 14.852 1 97.31 9 TYR B N 1
ATOM 3053 C CA . TYR B 1 9 ? -6 11.523 13.508 1 97.31 9 TYR B CA 1
ATOM 3054 C C . TYR B 1 9 ? -5.844 12.969 13.055 1 97.31 9 TYR B C 1
ATOM 3056 O O . TYR B 1 9 ? -6.469 13.398 12.086 1 97.31 9 TYR B O 1
ATOM 3064 N N . GLY B 1 10 ? -5.027 13.75 13.758 1 96 10 GLY B N 1
ATOM 3065 C CA . GLY B 1 10 ? -4.871 15.172 13.484 1 96 10 GLY B CA 1
ATOM 3066 C C . GLY B 1 10 ? -4.496 15.469 12.047 1 96 10 GLY B C 1
ATOM 3067 O O . GLY B 1 10 ? -5.062 16.375 11.422 1 96 10 GLY B O 1
ATOM 3068 N N . ARG B 1 11 ? -3.645 14.656 11.492 1 94.75 11 ARG B N 1
ATOM 3069 C CA . ARG B 1 11 ? -3.104 14.922 10.156 1 94.75 11 ARG B CA 1
ATOM 3070 C C . ARG B 1 11 ? -4.168 14.727 9.086 1 94.75 11 ARG B C 1
ATOM 3072 O O . ARG B 1 11 ? -4.16 15.414 8.062 1 94.75 11 ARG B O 1
ATOM 3079 N N . GLN B 1 12 ? -5.031 13.805 9.242 1 96 12 GLN B N 1
ATOM 3080 C CA . GLN B 1 12 ? -6.078 13.664 8.242 1 96 12 GLN B CA 1
ATOM 3081 C C . GLN B 1 12 ? -7.238 14.617 8.516 1 96 12 GLN B C 1
ATOM 3083 O O . GLN B 1 12 ? -7.926 15.047 7.59 1 96 12 GLN B O 1
ATOM 3088 N N . MET B 1 13 ? -7.41 15.078 9.758 1 96.56 13 MET B N 1
ATOM 3089 C CA . MET B 1 13 ? -8.531 15.953 10.109 1 96.56 13 MET B CA 1
ATOM 3090 C C . MET B 1 13 ? -8.305 17.359 9.586 1 96.56 13 MET B C 1
ATOM 3092 O O . MET B 1 13 ? -9.258 18.125 9.422 1 96.56 13 MET B O 1
ATOM 3096 N N . ILE B 1 14 ? -7.078 17.734 9.32 1 95.56 14 ILE B N 1
ATOM 3097 C CA . ILE B 1 14 ? -6.82 19.109 8.898 1 95.56 14 ILE B CA 1
ATOM 3098 C C . ILE B 1 14 ? -6.922 19.203 7.375 1 95.56 14 ILE B C 1
ATOM 3100 O O . ILE B 1 14 ? -6.777 20.281 6.805 1 95.56 14 ILE B O 1
ATOM 3104 N N . LEU B 1 15 ? -7.176 18.078 6.73 1 96.94 15 LEU B N 1
ATOM 3105 C CA . LEU B 1 15 ? -7.297 18.062 5.273 1 96.94 15 LEU B CA 1
ATOM 3106 C C . LEU B 1 15 ? -8.602 18.719 4.836 1 96.94 15 LEU B C 1
ATOM 3108 O O . LEU B 1 15 ? -9.664 18.422 5.391 1 96.94 15 LEU B O 1
ATOM 3112 N N . ASP B 1 16 ? -8.43 19.5 3.787 1 94.12 16 ASP B N 1
ATOM 3113 C CA . ASP B 1 16 ? -9.625 20.109 3.215 1 94.12 16 ASP B CA 1
ATOM 3114 C C . ASP B 1 16 ? -10.578 19.047 2.672 1 94.12 16 ASP B C 1
ATOM 3116 O O . ASP B 1 16 ? -10.148 18.125 1.984 1 94.12 16 ASP B O 1
ATOM 3120 N N . GLY B 1 17 ? -11.828 19.219 3.004 1 94.19 17 GLY B N 1
ATOM 3121 C CA . GLY B 1 17 ? -12.828 18.281 2.537 1 94.19 17 GLY B CA 1
ATOM 3122 C C . GLY B 1 17 ? -13.023 17.094 3.473 1 94.19 17 GLY B C 1
ATOM 3123 O O . GLY B 1 17 ? -14.062 16.438 3.439 1 94.19 17 GLY B O 1
ATOM 3124 N N . PHE B 1 18 ? -12.102 16.766 4.324 1 96.94 18 PHE B N 1
ATOM 3125 C CA . PHE B 1 18 ? -12.164 15.68 5.301 1 96.94 18 PHE B CA 1
ATOM 3126 C C . PHE B 1 18 ? -12.617 16.203 6.66 1 96.94 18 PHE B C 1
ATOM 3128 O O . PHE B 1 18 ? -13.805 16.125 6.996 1 96.94 18 PHE B O 1
ATOM 3135 N N . GLY B 1 19 ? -11.82 16.984 7.363 1 96.38 19 GLY B N 1
ATOM 3136 C CA . GLY B 1 19 ? -12.18 17.688 8.586 1 96.38 19 GLY B CA 1
ATOM 3137 C C . GLY B 1 19 ? -12.641 16.75 9.695 1 96.38 19 GLY B C 1
ATOM 3138 O O . GLY B 1 19 ? -12.508 15.531 9.57 1 96.38 19 GLY B O 1
ATOM 3139 N N . LEU B 1 20 ? -13.07 17.359 10.773 1 97.12 20 LEU B N 1
ATOM 3140 C CA . LEU B 1 20 ? -13.633 16.594 11.883 1 97.12 20 LEU B CA 1
ATOM 3141 C C . LEU B 1 20 ? -14.828 15.766 11.422 1 97.12 20 LEU B C 1
ATOM 3143 O O . LEU B 1 20 ? -14.945 14.594 11.789 1 97.12 20 LEU B O 1
ATOM 3147 N N . PRO B 1 21 ? -15.656 16.359 10.555 1 97.12 21 PRO B N 1
ATOM 3148 C CA . PRO B 1 21 ? -16.797 15.555 10.094 1 97.12 21 PRO B CA 1
ATOM 3149 C C . PRO B 1 21 ? -16.375 14.266 9.406 1 97.12 21 PRO B C 1
ATOM 3151 O O . PRO B 1 21 ? -16.984 13.219 9.617 1 97.12 21 PRO B O 1
ATOM 3154 N N . GLY B 1 22 ? -15.336 14.328 8.617 1 97.88 22 GLY B N 1
ATOM 3155 C CA . GLY B 1 22 ? -14.836 13.125 7.965 1 97.88 22 GLY B CA 1
ATOM 3156 C C . GLY B 1 22 ? -14.383 12.07 8.945 1 97.88 22 GLY B C 1
ATOM 3157 O O . GLY B 1 22 ? -14.688 10.883 8.781 1 97.88 22 GLY B O 1
ATOM 3158 N N . GLN B 1 23 ? -13.711 12.484 9.992 1 98.25 23 GLN B N 1
ATOM 3159 C CA . GLN B 1 23 ? -13.211 11.547 10.992 1 98.25 23 GLN B CA 1
ATOM 3160 C C . GLN B 1 23 ? -14.359 10.906 11.773 1 98.25 23 GLN B C 1
ATOM 3162 O O . GLN B 1 23 ? -14.312 9.719 12.086 1 98.25 23 GLN B O 1
ATOM 3167 N N . VAL B 1 24 ? -15.312 11.734 12.07 1 98.12 24 VAL B N 1
ATOM 3168 C CA . VAL B 1 24 ? -16.484 11.234 12.789 1 98.12 24 VAL B CA 1
ATOM 3169 C C . VAL B 1 24 ? -17.203 10.203 11.938 1 98.12 24 VAL B C 1
ATOM 3171 O O . VAL B 1 24 ? -17.609 9.141 12.43 1 98.12 24 VAL B O 1
ATOM 3174 N N . LYS B 1 25 ? -17.328 10.492 10.656 1 98.31 25 LYS B N 1
ATOM 3175 C CA . LYS B 1 25 ? -17.969 9.539 9.742 1 98.31 25 LYS B CA 1
ATOM 3176 C C . LYS B 1 25 ? -17.203 8.219 9.711 1 98.31 25 LYS B C 1
ATOM 3178 O O . LYS B 1 25 ? -17.812 7.148 9.711 1 98.31 25 LYS B O 1
ATOM 3183 N N . LEU B 1 26 ? -15.93 8.258 9.688 1 98.44 26 LEU B N 1
ATOM 3184 C CA . LEU B 1 26 ? -15.117 7.047 9.711 1 98.44 26 LEU B CA 1
ATOM 3185 C C . LEU B 1 26 ? -15.367 6.254 10.992 1 98.44 26 LEU B C 1
ATOM 3187 O O . LEU B 1 26 ? -15.602 5.043 10.938 1 98.44 26 LEU B O 1
ATOM 3191 N N . LYS B 1 27 ? -15.328 6.93 12.047 1 98.25 27 LYS B N 1
ATOM 3192 C CA . LYS B 1 27 ? -15.484 6.285 13.344 1 98.25 27 LYS B CA 1
ATOM 3193 C C . LYS B 1 27 ? -16.844 5.621 13.477 1 98.25 27 LYS B C 1
ATOM 3195 O O . LYS B 1 27 ? -16.984 4.598 14.148 1 98.25 27 LYS B O 1
ATOM 3200 N N . GLN B 1 28 ? -17.781 6.148 12.781 1 98.25 28 GLN B N 1
ATOM 3201 C CA . GLN B 1 28 ? -19.141 5.652 12.883 1 98.25 28 GLN B CA 1
ATOM 3202 C C . GLN B 1 28 ? -19.438 4.605 11.812 1 98.25 28 GLN B C 1
ATOM 3204 O O . GLN B 1 28 ? -20.469 3.943 11.844 1 98.25 28 GLN B O 1
ATOM 3209 N N . SER B 1 29 ? -18.531 4.445 10.906 1 98.62 29 SER B N 1
ATOM 3210 C CA . SER B 1 29 ? -18.766 3.549 9.781 1 98.62 29 SER B CA 1
ATOM 3211 C C . SER B 1 29 ? -18.406 2.109 10.133 1 98.62 29 SER B C 1
ATOM 3213 O O . SER B 1 29 ? -17.672 1.863 11.094 1 98.62 29 SER B O 1
ATOM 3215 N N . SER B 1 30 ? -19.031 1.195 9.438 1 98.88 30 SER B N 1
ATOM 3216 C CA . SER B 1 30 ? -18.75 -0.235 9.531 1 98.88 30 SER B CA 1
ATOM 3217 C C . SER B 1 30 ? -18.406 -0.82 8.164 1 98.88 30 SER B C 1
ATOM 3219 O O . SER B 1 30 ? -19.156 -0.642 7.203 1 98.88 30 SER B O 1
ATOM 3221 N N . ILE B 1 31 ? -17.266 -1.452 8.078 1 98.88 31 ILE B N 1
ATOM 3222 C CA . ILE B 1 31 ? -16.75 -1.993 6.828 1 98.88 31 ILE B CA 1
ATOM 3223 C C . ILE B 1 31 ? -16.453 -3.48 6.996 1 98.88 31 ILE B C 1
ATOM 3225 O O . ILE B 1 31 ? -15.883 -3.896 8.008 1 98.88 31 ILE B O 1
ATOM 3229 N N . VAL B 1 32 ? -16.875 -4.301 6.062 1 98.94 32 VAL B N 1
ATOM 3230 C CA . VAL B 1 32 ? -16.547 -5.719 6.098 1 98.94 32 VAL B CA 1
ATOM 3231 C C . VAL B 1 32 ? -15.617 -6.059 4.93 1 98.94 32 VAL B C 1
ATOM 3233 O O . VAL B 1 32 ? -15.852 -5.629 3.799 1 98.94 32 VAL B O 1
ATOM 3236 N N . VAL B 1 33 ? -14.531 -6.711 5.246 1 98.94 33 VAL B N 1
ATOM 3237 C CA . VAL B 1 33 ? -13.547 -7.156 4.262 1 98.94 33 VAL B CA 1
ATOM 3238 C C . VAL B 1 33 ? -13.594 -8.68 4.133 1 98.94 33 VAL B C 1
ATOM 3240 O O . VAL B 1 33 ? -13.336 -9.398 5.098 1 98.94 33 VAL B O 1
ATOM 3243 N N . VAL B 1 34 ? -13.953 -9.156 2.941 1 98.94 34 VAL B N 1
ATOM 3244 C CA . VAL B 1 34 ? -13.977 -10.594 2.676 1 98.94 34 VAL B CA 1
ATOM 3245 C C . VAL B 1 34 ? -12.664 -11.016 2.021 1 98.94 34 VAL B C 1
ATOM 3247 O O . VAL B 1 34 ? -12.414 -10.695 0.858 1 98.94 34 VAL B O 1
ATOM 3250 N N . GLY B 1 35 ? -11.891 -11.75 2.758 1 98.62 35 GLY B N 1
ATOM 3251 C CA . GLY B 1 35 ? -10.539 -12.117 2.365 1 98.62 35 GLY B CA 1
ATOM 3252 C C . GLY B 1 35 ? -9.469 -11.336 3.105 1 98.62 35 GLY B C 1
ATOM 3253 O O . GLY B 1 35 ? -9.344 -10.117 2.924 1 98.62 35 GLY B O 1
ATOM 3254 N N . ALA B 1 36 ? -8.734 -12.016 3.965 1 98.75 36 ALA B N 1
ATOM 3255 C CA . ALA B 1 36 ? -7.629 -11.406 4.695 1 98.75 36 ALA B CA 1
ATOM 3256 C C . ALA B 1 36 ? -6.285 -11.844 4.125 1 98.75 36 ALA B C 1
ATOM 3258 O O . ALA B 1 36 ? -5.379 -12.219 4.875 1 98.75 36 ALA B O 1
ATOM 3259 N N . GLY B 1 37 ? -6.227 -11.906 2.752 1 98.19 37 GLY B N 1
ATOM 3260 C CA . GLY B 1 37 ? -5.012 -12.297 2.053 1 98.19 37 GLY B CA 1
ATOM 3261 C C . GLY B 1 37 ? -4.242 -11.117 1.492 1 98.19 37 GLY B C 1
ATOM 3262 O O . GLY B 1 37 ? -4.031 -10.117 2.188 1 98.19 37 GLY B O 1
ATOM 3263 N N . GLY B 1 38 ? -3.764 -11.266 0.236 1 98.25 38 GLY B N 1
ATOM 3264 C CA . GLY B 1 38 ? -2.906 -10.258 -0.376 1 98.25 38 GLY B CA 1
ATOM 3265 C C . GLY B 1 38 ? -3.592 -8.914 -0.55 1 98.25 38 GLY B C 1
ATOM 3266 O O . GLY B 1 38 ? -2.977 -7.867 -0.343 1 98.25 38 GLY B O 1
ATOM 3267 N N . LEU B 1 39 ? -4.828 -8.906 -0.93 1 98.69 39 LEU B N 1
ATOM 3268 C CA . LEU B 1 39 ? -5.59 -7.676 -1.104 1 98.69 39 LEU B CA 1
ATOM 3269 C C . LEU B 1 39 ? -6.098 -7.152 0.237 1 98.69 39 LEU B C 1
ATOM 3271 O O . LEU B 1 39 ? -5.977 -5.961 0.531 1 98.69 39 LEU B O 1
ATOM 3275 N N . GLY B 1 40 ? -6.59 -8.07 1.045 1 98.88 40 GLY B N 1
ATOM 3276 C CA . GLY B 1 40 ? -7.242 -7.711 2.295 1 98.88 40 GLY B CA 1
ATOM 3277 C C . GLY B 1 40 ? -6.293 -7.094 3.307 1 98.88 40 GLY B C 1
ATOM 3278 O O . GLY B 1 40 ? -6.664 -6.16 4.023 1 98.88 40 GLY B O 1
ATOM 3279 N N . CYS B 1 41 ? -5.074 -7.531 3.346 1 98.88 41 CYS B N 1
ATOM 3280 C CA . CYS B 1 41 ? -4.125 -7.09 4.363 1 98.88 41 CYS B CA 1
ATOM 3281 C C . CYS B 1 41 ? -3.867 -5.594 4.258 1 98.88 41 CYS B C 1
ATOM 3283 O O . CYS B 1 41 ? -4.066 -4.855 5.223 1 98.88 41 CYS B O 1
ATOM 3285 N N . PRO B 1 42 ? -3.449 -5.102 3.086 1 98.88 42 PRO B N 1
ATOM 3286 C CA . PRO B 1 42 ? -3.23 -3.654 3.01 1 98.88 42 PRO B CA 1
ATOM 3287 C C . PRO B 1 42 ? -4.516 -2.852 3.195 1 98.88 42 PRO B C 1
ATOM 3289 O O . PRO B 1 42 ? -4.496 -1.782 3.811 1 98.88 42 PRO B O 1
ATOM 3292 N N . ALA B 1 43 ? -5.637 -3.305 2.697 1 98.94 43 ALA B N 1
ATOM 3293 C CA . ALA B 1 43 ? -6.914 -2.613 2.877 1 98.94 43 ALA B CA 1
ATOM 3294 C C . ALA B 1 43 ? -7.266 -2.49 4.355 1 98.94 43 ALA B C 1
ATOM 3296 O O . ALA B 1 43 ? -7.555 -1.394 4.84 1 98.94 43 ALA B O 1
ATOM 3297 N N . LEU B 1 44 ? -7.16 -3.617 5.055 1 98.94 44 LEU B N 1
ATOM 3298 C CA . LEU B 1 44 ? -7.48 -3.666 6.48 1 98.94 44 LEU B CA 1
ATOM 3299 C C . LEU B 1 44 ? -6.566 -2.738 7.273 1 98.94 44 LEU B C 1
ATOM 3301 O O . LEU B 1 44 ? -7.027 -2.008 8.148 1 98.94 44 LEU B O 1
ATOM 3305 N N . GLN B 1 45 ? -5.348 -2.785 6.938 1 98.75 45 GLN B N 1
ATOM 3306 C CA . GLN B 1 45 ? -4.344 -2.021 7.668 1 98.75 45 GLN B CA 1
ATOM 3307 C C . GLN B 1 45 ? -4.641 -0.525 7.613 1 98.75 45 GLN B C 1
ATOM 3309 O O . GLN B 1 45 ? -4.66 0.148 8.648 1 98.75 45 GLN B O 1
ATOM 3314 N N . TYR B 1 46 ? -4.914 -0.021 6.48 1 98.94 46 TYR B N 1
ATOM 3315 C CA . TYR B 1 46 ? -5.078 1.421 6.332 1 98.94 46 TYR B CA 1
ATOM 3316 C C . TYR B 1 46 ? -6.477 1.858 6.754 1 98.94 46 TYR B C 1
ATOM 3318 O O . TYR B 1 46 ? -6.672 2.994 7.191 1 98.94 46 TYR B O 1
ATOM 3326 N N . LEU B 1 47 ? -7.488 0.994 6.637 1 98.94 47 LEU B N 1
ATOM 3327 C CA . LEU B 1 47 ? -8.805 1.31 7.184 1 98.94 47 LEU B CA 1
ATOM 3328 C C . LEU B 1 47 ? -8.742 1.427 8.703 1 98.94 47 LEU B C 1
ATOM 3330 O O . LEU B 1 47 ? -9.312 2.357 9.281 1 98.94 47 LEU B O 1
ATOM 3334 N N . ALA B 1 48 ? -8.008 0.478 9.297 1 98.88 48 ALA B N 1
ATOM 3335 C CA . ALA B 1 48 ? -7.844 0.511 10.75 1 98.88 48 ALA B CA 1
ATOM 3336 C C . ALA B 1 48 ? -7.062 1.748 11.188 1 98.88 48 ALA B C 1
ATOM 3338 O O . ALA B 1 48 ? -7.461 2.439 12.125 1 98.88 48 ALA B O 1
ATOM 3339 N N . ALA B 1 49 ? -5.988 2.008 10.492 1 98.81 49 ALA B N 1
ATOM 3340 C CA . ALA B 1 49 ? -5.137 3.146 10.828 1 98.81 49 ALA B CA 1
ATOM 3341 C C . ALA B 1 49 ? -5.895 4.461 10.672 1 98.81 49 ALA B C 1
ATOM 3343 O O . ALA B 1 49 ? -5.672 5.41 11.43 1 98.81 49 ALA B O 1
ATOM 3344 N N . ALA B 1 50 ? -6.824 4.496 9.688 1 98.69 50 ALA B N 1
ATOM 3345 C CA . ALA B 1 50 ? -7.574 5.715 9.391 1 98.69 50 ALA B CA 1
ATOM 3346 C C . ALA B 1 50 ? -8.664 5.949 10.43 1 98.69 50 ALA B C 1
ATOM 3348 O O . ALA B 1 50 ? -9.227 7.043 10.508 1 98.69 50 ALA B O 1
ATOM 3349 N N . GLY B 1 51 ? -9.055 4.941 11.18 1 98.56 51 GLY B N 1
ATOM 3350 C CA . GLY B 1 51 ? -9.992 5.129 12.281 1 98.56 51 GLY B CA 1
ATOM 3351 C C . GLY B 1 51 ? -11.398 4.66 11.953 1 98.56 51 GLY B C 1
ATOM 3352 O O . GLY B 1 51 ? -12.375 5.176 12.5 1 98.56 51 GLY B O 1
ATOM 3353 N N . VAL B 1 52 ? -11.523 3.736 11.031 1 98.75 52 VAL B N 1
ATOM 3354 C CA . VAL B 1 52 ? -12.828 3.109 10.82 1 98.75 52 VAL B CA 1
ATOM 3355 C C . VAL B 1 52 ? -13.312 2.48 12.125 1 98.75 52 VAL B C 1
ATOM 3357 O O . VAL B 1 52 ? -12.547 1.795 12.812 1 98.75 52 VAL B O 1
ATOM 3360 N N . GLY B 1 53 ? -14.57 2.699 12.461 1 98.5 53 GLY B N 1
ATOM 3361 C CA . GLY B 1 53 ? -15.055 2.309 13.773 1 98.5 53 GLY B CA 1
ATOM 3362 C C . GLY B 1 53 ? -15.195 0.807 13.938 1 98.5 53 GLY B C 1
ATOM 3363 O O . GLY B 1 53 ? -14.727 0.239 14.93 1 98.5 53 GLY B O 1
ATOM 3364 N N . ILE B 1 54 ? -15.859 0.153 12.961 1 98.88 54 ILE B N 1
ATOM 3365 C CA . ILE B 1 54 ? -16.109 -1.281 13.016 1 98.88 54 ILE B CA 1
ATOM 3366 C C . ILE B 1 54 ? -15.609 -1.946 11.734 1 98.88 54 ILE B C 1
ATOM 3368 O O . ILE B 1 54 ? -16 -1.562 10.633 1 98.88 54 ILE B O 1
ATOM 3372 N N . ILE B 1 55 ? -14.742 -2.939 11.922 1 98.94 55 ILE B N 1
ATOM 3373 C CA . ILE B 1 55 ? -14.219 -3.686 10.789 1 98.94 55 ILE B CA 1
ATOM 3374 C C . ILE B 1 55 ? -14.555 -5.168 10.938 1 98.94 55 ILE B C 1
ATOM 3376 O O . ILE B 1 55 ? -14.25 -5.773 11.969 1 98.94 55 ILE B O 1
ATOM 3380 N N . GLY B 1 56 ? -15.266 -5.703 9.992 1 98.94 56 GLY B N 1
ATOM 3381 C CA . GLY B 1 56 ? -15.438 -7.145 9.898 1 98.94 56 GLY B CA 1
ATOM 3382 C C . GLY B 1 56 ? -14.422 -7.805 8.984 1 98.94 56 GLY B C 1
ATOM 3383 O O . GLY B 1 56 ? -14.078 -7.266 7.934 1 98.94 56 GLY B O 1
ATOM 3384 N N . ILE B 1 57 ? -13.875 -8.922 9.453 1 98.94 57 ILE B N 1
ATOM 3385 C CA . ILE B 1 57 ? -12.93 -9.703 8.656 1 98.94 57 ILE B CA 1
ATOM 3386 C C . ILE B 1 57 ? -13.469 -11.109 8.445 1 98.94 57 ILE B C 1
ATOM 3388 O O . ILE B 1 57 ? -13.68 -11.859 9.406 1 98.94 57 ILE B O 1
ATOM 3392 N N . VAL B 1 58 ? -13.672 -11.461 7.164 1 98.88 58 VAL B N 1
ATOM 3393 C CA . VAL B 1 58 ? -14.172 -12.797 6.82 1 98.88 58 VAL B CA 1
ATOM 3394 C C . VAL B 1 58 ? -13.086 -13.57 6.082 1 98.88 58 VAL B C 1
ATOM 3396 O O . VAL B 1 58 ? -12.672 -13.188 4.984 1 98.88 58 VAL B O 1
ATOM 3399 N N . ASP B 1 59 ? -12.609 -14.633 6.609 1 98.69 59 ASP B N 1
ATOM 3400 C CA . ASP B 1 59 ? -11.625 -15.523 6 1 98.69 59 ASP B CA 1
ATOM 3401 C C . ASP B 1 59 ? -11.609 -16.891 6.695 1 98.69 59 ASP B C 1
ATOM 3403 O O . ASP B 1 59 ? -11.484 -16.953 7.918 1 98.69 59 ASP B O 1
ATOM 3407 N N . ASP B 1 60 ? -11.719 -17.906 5.965 1 97.75 60 ASP B N 1
ATOM 3408 C CA . ASP B 1 60 ? -11.812 -19.219 6.574 1 97.75 60 ASP B CA 1
ATOM 3409 C C . ASP B 1 60 ? -10.477 -19.969 6.473 1 97.75 60 ASP B C 1
ATOM 3411 O O . ASP B 1 60 ? -10.375 -21.125 6.883 1 97.75 60 ASP B O 1
ATOM 3415 N N . ASP B 1 61 ? -9.406 -19.344 5.957 1 97.38 61 ASP B N 1
ATOM 3416 C CA . ASP B 1 61 ? -8.117 -20.016 5.754 1 97.38 61 ASP B CA 1
ATOM 3417 C C . ASP B 1 61 ? -7.223 -19.859 6.984 1 97.38 61 ASP B C 1
ATOM 3419 O O . ASP B 1 61 ? -7.465 -19 7.832 1 97.38 61 ASP B O 1
ATOM 3423 N N . LEU B 1 62 ? -6.223 -20.719 7 1 98.44 62 LEU B N 1
ATOM 3424 C CA . LEU B 1 62 ? -5.133 -20.609 7.961 1 98.44 62 LEU B CA 1
ATOM 3425 C C . LEU B 1 62 ? -3.908 -19.953 7.332 1 98.44 62 LEU B C 1
ATOM 3427 O O . LEU B 1 62 ? -3.709 -20.047 6.117 1 98.44 62 LEU B O 1
ATOM 3431 N N . VAL B 1 63 ? -3.104 -19.281 8.133 1 98.62 63 VAL B N 1
ATOM 3432 C CA . VAL B 1 63 ? -1.866 -18.672 7.652 1 98.62 63 VAL B CA 1
ATOM 3433 C C . VAL B 1 63 ? -0.853 -19.766 7.312 1 98.62 63 VAL B C 1
ATOM 3435 O O . VAL B 1 63 ? -0.648 -20.703 8.086 1 98.62 63 VAL B O 1
ATOM 3438 N N . GLU B 1 64 ? -0.279 -19.656 6.156 1 97.25 64 GLU B N 1
ATOM 3439 C CA . GLU B 1 64 ? 0.779 -20.547 5.691 1 97.25 64 GLU B CA 1
ATOM 3440 C C . GLU B 1 64 ? 2.041 -19.766 5.332 1 97.25 64 GLU B C 1
ATOM 3442 O O . GLU B 1 64 ? 1.981 -18.562 5.082 1 97.25 64 GLU B O 1
ATOM 3447 N N . LEU B 1 65 ? 3.117 -20.453 5.27 1 96.69 65 LEU B N 1
ATOM 3448 C CA . LEU B 1 65 ? 4.398 -19.828 4.977 1 96.69 65 LEU B CA 1
ATOM 3449 C C . LEU B 1 65 ? 4.363 -19.125 3.623 1 96.69 65 LEU B C 1
ATOM 3451 O O . LEU B 1 65 ? 4.887 -18.016 3.477 1 96.69 65 LEU B O 1
ATOM 3455 N N . SER B 1 66 ? 3.697 -19.719 2.627 1 95.19 66 SER B N 1
ATOM 3456 C CA . SER B 1 66 ? 3.645 -19.188 1.27 1 95.19 66 SER B CA 1
ATOM 3457 C C . SER B 1 66 ? 2.859 -17.891 1.222 1 95.19 66 SER B C 1
ATOM 3459 O O . SER B 1 66 ? 2.924 -17.156 0.232 1 95.19 66 SER B O 1
ATOM 3461 N N . ASN B 1 67 ? 2.104 -17.625 2.332 1 97.06 67 ASN B N 1
ATOM 3462 C CA . ASN B 1 67 ? 1.3 -16.406 2.387 1 97.06 67 ASN B CA 1
ATOM 3463 C C . ASN B 1 67 ? 2.156 -15.18 2.695 1 97.06 67 ASN B C 1
ATOM 3465 O O . ASN B 1 67 ? 1.811 -14.062 2.312 1 97.06 67 ASN B O 1
ATOM 3469 N N . LEU B 1 68 ? 3.311 -15.406 3.32 1 98.12 68 LEU B N 1
ATOM 3470 C CA . LEU B 1 68 ? 4.039 -14.336 3.994 1 98.12 68 LEU B CA 1
ATOM 3471 C C . LEU B 1 68 ? 4.828 -13.5 2.99 1 98.12 68 LEU B C 1
ATOM 3473 O O . LEU B 1 68 ? 5.344 -12.43 3.334 1 98.12 68 LEU B O 1
ATOM 3477 N N . GLN B 1 69 ? 4.836 -13.938 1.73 1 97.25 69 GLN B N 1
ATOM 3478 C CA . GLN B 1 69 ? 5.496 -13.141 0.698 1 97.25 69 GLN B CA 1
ATOM 3479 C C . GLN B 1 69 ? 4.648 -11.938 0.305 1 97.25 69 GLN B C 1
ATOM 3481 O O . GLN B 1 69 ? 5.145 -11 -0.323 1 97.25 69 GLN B O 1
ATOM 3486 N N . ARG B 1 70 ? 3.352 -11.938 0.667 1 98 70 ARG B N 1
ATOM 3487 C CA . ARG B 1 70 ? 2.51 -10.844 0.187 1 98 70 ARG B CA 1
ATOM 3488 C C . ARG B 1 70 ? 1.442 -10.484 1.215 1 98 70 ARG B C 1
ATOM 3490 O O . ARG B 1 70 ? 0.803 -9.438 1.111 1 98 70 ARG B O 1
ATOM 3497 N N . GLN B 1 71 ? 1.076 -11.305 2.189 1 98.69 71 GLN B N 1
ATOM 3498 C CA . GLN B 1 71 ? 0.029 -11.047 3.174 1 98.69 71 GLN B CA 1
ATOM 3499 C C . GLN B 1 71 ? 0.612 -10.484 4.465 1 98.69 71 GLN B C 1
ATOM 3501 O O . GLN B 1 71 ? 0.789 -11.203 5.445 1 98.69 71 GLN B O 1
ATOM 3506 N N . ILE B 1 72 ? 0.717 -9.219 4.551 1 98.5 72 ILE B N 1
ATOM 3507 C CA . ILE B 1 72 ? 1.667 -8.5 5.398 1 98.5 72 ILE B CA 1
ATOM 3508 C C . ILE B 1 72 ? 1.079 -8.32 6.793 1 98.5 72 ILE B C 1
ATOM 3510 O O . ILE B 1 72 ? 1.758 -7.836 7.703 1 98.5 72 ILE B O 1
ATOM 3514 N N . LEU B 1 73 ? -0.13 -8.625 7.039 1 98.75 73 LEU B N 1
ATOM 3515 C CA . LEU B 1 73 ? -0.669 -8.578 8.391 1 98.75 73 LEU B CA 1
ATOM 3516 C C . LEU B 1 73 ? -0.299 -9.828 9.172 1 98.75 73 LEU B C 1
ATOM 3518 O O . LEU B 1 73 ? -0.432 -9.867 10.398 1 98.75 73 LEU B O 1
ATOM 3522 N N . HIS B 1 74 ? 0.073 -10.859 8.453 1 98.81 74 HIS B N 1
ATOM 3523 C CA . HIS B 1 74 ? 0.455 -12.117 9.094 1 98.81 74 HIS B CA 1
ATOM 3524 C C . HIS B 1 74 ? 1.961 -12.18 9.32 1 98.81 74 HIS B C 1
ATOM 3526 O O . HIS B 1 74 ? 2.717 -11.406 8.727 1 98.81 74 HIS B O 1
ATOM 3532 N N . SER B 1 75 ? 2.348 -13.047 10.219 1 98.25 75 SER B N 1
ATOM 3533 C CA . SER B 1 75 ? 3.75 -13.188 10.594 1 98.25 75 SER B CA 1
ATOM 3534 C C . SER B 1 75 ? 4.152 -14.648 10.711 1 98.25 75 SER B C 1
ATOM 3536 O O . SER B 1 75 ? 3.305 -15.539 10.633 1 98.25 75 SER B O 1
ATOM 3538 N N . GLU B 1 76 ? 5.434 -14.875 10.82 1 98.44 76 GLU B N 1
ATOM 3539 C CA . GLU B 1 76 ? 5.941 -16.234 10.984 1 98.44 76 GLU B CA 1
ATOM 3540 C C . GLU B 1 76 ? 5.363 -16.891 12.234 1 98.44 76 GLU B C 1
ATOM 3542 O O . GLU B 1 76 ? 5.102 -18.094 12.242 1 98.44 76 GLU B O 1
ATOM 3547 N N . SER B 1 77 ? 5.023 -16.109 13.219 1 98.38 77 SER B N 1
ATOM 3548 C CA . SER B 1 77 ? 4.5 -16.656 14.469 1 98.38 77 SER B CA 1
ATOM 3549 C C . SER B 1 77 ? 3.014 -16.969 14.359 1 98.38 77 SER B C 1
ATOM 3551 O O . SER B 1 77 ? 2.455 -17.656 15.219 1 98.38 77 SER B O 1
ATOM 3553 N N . SER B 1 78 ? 2.398 -16.484 13.328 1 98.38 78 SER B N 1
ATOM 3554 C CA . SER B 1 78 ? 0.958 -16.688 13.219 1 98.38 78 SER B CA 1
ATOM 3555 C C . SER B 1 78 ? 0.644 -17.844 12.273 1 98.38 78 SER B C 1
ATOM 3557 O O . SER B 1 78 ? -0.524 -18.141 12.008 1 98.38 78 SER B O 1
ATOM 3559 N N . ILE B 1 79 ? 1.666 -18.516 11.742 1 98.44 79 ILE B N 1
ATOM 3560 C CA . ILE B 1 79 ? 1.441 -19.672 10.891 1 98.44 79 ILE B CA 1
ATOM 3561 C C . ILE B 1 79 ? 0.589 -20.703 11.633 1 98.44 79 ILE B C 1
ATOM 3563 O O . ILE B 1 79 ? 0.869 -21.031 12.781 1 98.44 79 ILE B O 1
ATOM 3567 N N . GLY B 1 80 ? -0.515 -21.156 11.031 1 98.56 80 GLY B N 1
ATOM 3568 C CA . GLY B 1 80 ? -1.418 -22.125 11.633 1 98.56 80 GLY B CA 1
ATOM 3569 C C . GLY B 1 80 ? -2.615 -21.484 12.312 1 98.56 80 GLY B C 1
ATOM 3570 O O . GLY B 1 80 ? -3.549 -22.172 12.719 1 98.56 80 GLY B O 1
ATOM 3571 N N . ILE B 1 81 ? -2.582 -20.172 12.422 1 98.62 81 ILE B N 1
ATOM 3572 C CA . ILE B 1 81 ? -3.695 -19.406 12.984 1 98.62 81 ILE B CA 1
ATOM 3573 C C . ILE B 1 81 ? -4.641 -18.984 11.867 1 98.62 81 ILE B C 1
ATOM 3575 O O . ILE B 1 81 ? -4.211 -18.75 10.734 1 98.62 81 ILE B O 1
ATOM 3579 N N . HIS B 1 82 ? -5.957 -18.906 12.172 1 98.81 82 HIS B N 1
ATOM 3580 C CA . HIS B 1 82 ? -6.898 -18.391 11.18 1 98.81 82 HIS B CA 1
ATOM 3581 C C . HIS B 1 82 ? -6.496 -16.984 10.711 1 98.81 82 HIS B C 1
ATOM 3583 O O . HIS B 1 82 ? -6.152 -16.125 11.523 1 98.81 82 HIS B O 1
ATOM 3589 N N . LYS B 1 83 ? -6.535 -16.828 9.422 1 98.81 83 LYS B N 1
ATOM 3590 C CA . LYS B 1 83 ? -6.133 -15.547 8.859 1 98.81 83 LYS B CA 1
ATOM 3591 C C . LYS B 1 83 ? -6.941 -14.398 9.461 1 98.81 83 LYS B C 1
ATOM 3593 O O . LYS B 1 83 ? -6.398 -13.336 9.758 1 98.81 83 LYS B O 1
ATOM 3598 N N . ALA B 1 84 ? -8.25 -14.617 9.656 1 98.88 84 ALA B N 1
ATOM 3599 C CA . ALA B 1 84 ? -9.102 -13.562 10.203 1 98.88 84 ALA B CA 1
ATOM 3600 C C . ALA B 1 84 ? -8.664 -13.188 11.617 1 98.88 84 ALA B C 1
ATOM 3602 O O . ALA B 1 84 ? -8.625 -12.008 11.969 1 98.88 84 ALA B O 1
ATOM 3603 N N . GLU B 1 85 ? -8.273 -14.148 12.398 1 98.88 85 GLU B N 1
ATOM 3604 C CA . GLU B 1 85 ? -7.809 -13.914 13.766 1 98.88 85 GLU B CA 1
ATOM 3605 C C . GLU B 1 85 ? -6.449 -13.219 13.766 1 98.88 85 GLU B C 1
ATOM 3607 O O . GLU B 1 85 ? -6.227 -12.289 14.539 1 98.88 85 GLU B O 1
ATOM 3612 N N . SER B 1 86 ? -5.594 -13.766 12.938 1 98.88 86 SER B N 1
ATOM 3613 C CA . SER B 1 86 ? -4.258 -13.188 12.82 1 98.88 86 SER B CA 1
ATOM 3614 C C . SER B 1 86 ? -4.328 -11.719 12.406 1 98.88 86 SER B C 1
ATOM 3616 O O . SER B 1 86 ? -3.66 -10.867 13.008 1 98.88 86 SER B O 1
ATOM 3618 N N . ALA B 1 87 ? -5.164 -11.414 11.43 1 98.88 87 ALA B N 1
ATOM 3619 C CA . ALA B 1 87 ? -5.324 -10.039 10.953 1 98.88 87 ALA B CA 1
ATOM 3620 C C . ALA B 1 87 ? -5.895 -9.141 12.047 1 98.88 87 ALA B C 1
ATOM 3622 O O . ALA B 1 87 ? -5.434 -8.016 12.234 1 98.88 87 ALA B O 1
ATOM 3623 N N . ALA B 1 88 ? -6.859 -9.648 12.742 1 98.88 88 ALA B N 1
ATOM 3624 C CA . ALA B 1 88 ? -7.473 -8.883 13.82 1 98.88 88 ALA B CA 1
ATOM 3625 C C . ALA B 1 88 ? -6.441 -8.516 14.891 1 98.88 88 ALA B C 1
ATOM 3627 O O . ALA B 1 88 ? -6.426 -7.391 15.383 1 98.88 88 ALA B O 1
ATOM 3628 N N . SER B 1 89 ? -5.633 -9.484 15.234 1 98.62 89 SER B N 1
ATOM 3629 C CA . SER B 1 89 ? -4.586 -9.258 16.219 1 98.62 89 SER B CA 1
ATOM 3630 C C . SER B 1 89 ? -3.617 -8.172 15.758 1 98.62 89 SER B C 1
ATOM 3632 O O . SER B 1 89 ? -3.256 -7.285 16.531 1 98.62 89 SER B O 1
ATOM 3634 N N . SER B 1 90 ? -3.217 -8.242 14.562 1 98.5 90 SER B N 1
ATOM 3635 C CA . SER B 1 90 ? -2.307 -7.246 14 1 98.5 90 SER B CA 1
ATOM 3636 C C . SER B 1 90 ? -2.949 -5.863 13.977 1 98.5 90 SER B C 1
ATOM 3638 O O . SER B 1 90 ? -2.291 -4.863 14.273 1 98.5 90 SER B O 1
ATOM 3640 N N . LEU B 1 91 ? -4.227 -5.773 13.594 1 98.75 91 LEU B N 1
ATOM 3641 C CA . LEU B 1 91 ? -4.934 -4.496 13.57 1 98.75 91 LEU B CA 1
ATOM 3642 C C . LEU B 1 91 ? -5.008 -3.895 14.969 1 98.75 91 LEU B C 1
ATOM 3644 O O . LEU B 1 91 ? -4.867 -2.682 15.141 1 98.75 91 LEU B O 1
ATOM 3648 N N . GLY B 1 92 ? -5.211 -4.734 15.938 1 98.19 92 GLY B N 1
ATOM 3649 C CA . GLY B 1 92 ? -5.297 -4.281 17.312 1 98.19 92 GLY B CA 1
ATOM 3650 C C . GLY B 1 92 ? -4.02 -3.631 17.812 1 98.19 92 GLY B C 1
ATOM 3651 O O . GLY B 1 92 ? -4.059 -2.752 18.672 1 98.19 92 GLY B O 1
ATOM 3652 N N . ARG B 1 93 ? -2.898 -4.051 17.25 1 97.56 93 ARG B N 1
ATOM 3653 C CA . ARG B 1 93 ? -1.616 -3.459 17.625 1 97.56 93 ARG B CA 1
ATOM 3654 C C . ARG B 1 93 ? -1.476 -2.053 17.047 1 97.56 93 ARG B C 1
ATOM 3656 O O . ARG B 1 93 ? -0.814 -1.198 17.641 1 97.56 93 ARG B O 1
ATOM 3663 N N . ILE B 1 94 ? -2.092 -1.84 15.93 1 97.69 94 ILE B N 1
ATOM 3664 C CA . ILE B 1 94 ? -2.033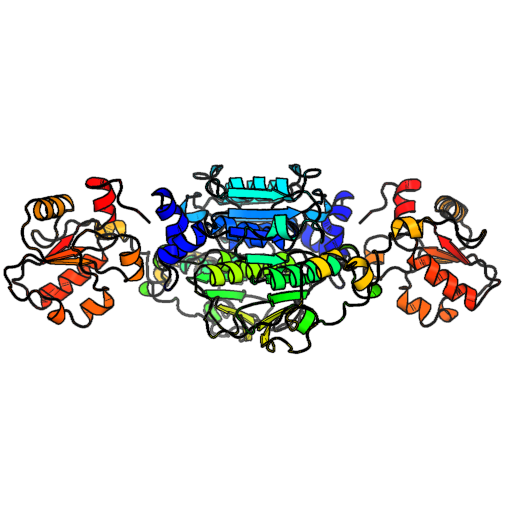 -0.545 15.258 1 97.69 94 ILE B CA 1
ATOM 3665 C C . ILE B 1 94 ? -3.031 0.414 15.898 1 97.69 94 ILE B C 1
ATOM 3667 O O . ILE B 1 94 ? -2.697 1.565 16.188 1 97.69 94 ILE B O 1
ATOM 3671 N N . ASN B 1 95 ? -4.25 -0.048 16.141 1 98.31 95 ASN B N 1
ATOM 3672 C CA . ASN B 1 95 ? -5.336 0.759 16.688 1 98.31 95 ASN B CA 1
ATOM 3673 C C . ASN B 1 95 ? -6.246 -0.065 17.594 1 98.31 95 ASN B C 1
ATOM 3675 O O . ASN B 1 95 ? -7.156 -0.744 17.109 1 98.31 95 ASN B O 1
ATOM 3679 N N . SER B 1 96 ? -6.062 0.036 18.844 1 97.88 96 SER B N 1
ATOM 3680 C CA . SER B 1 96 ? -6.797 -0.779 19.797 1 97.88 96 SER B CA 1
ATOM 3681 C C . SER B 1 96 ? -8.188 -0.206 20.062 1 97.88 96 SER B C 1
ATOM 3683 O O . SER B 1 96 ? -9.023 -0.852 20.703 1 97.88 96 SER B O 1
ATOM 3685 N N . SER B 1 97 ? -8.492 0.962 19.516 1 96.81 97 SER B N 1
ATOM 3686 C CA . SER B 1 97 ? -9.758 1.628 19.812 1 96.81 97 SER B CA 1
ATOM 3687 C C . SER B 1 97 ? -10.859 1.179 18.844 1 96.81 97 SER B C 1
ATOM 3689 O O . SER B 1 97 ? -12.039 1.457 19.078 1 96.81 97 SER B O 1
ATOM 3691 N N . ILE B 1 98 ? -10.508 0.489 17.797 1 97.5 98 ILE B N 1
ATOM 3692 C CA . ILE B 1 98 ? -11.516 0.091 16.812 1 97.5 98 ILE B CA 1
ATOM 3693 C C . ILE B 1 98 ? -12.094 -1.272 17.188 1 97.5 98 ILE B C 1
ATOM 3695 O O . ILE B 1 98 ? -11.461 -2.041 17.922 1 97.5 98 ILE B O 1
ATOM 3699 N N . GLN B 1 99 ? -13.289 -1.526 16.766 1 98.62 99 GLN B N 1
ATOM 3700 C CA . GLN B 1 99 ? -13.914 -2.832 16.938 1 98.62 99 GLN B CA 1
ATOM 3701 C C . GLN B 1 99 ? -13.68 -3.719 15.711 1 98.62 99 GLN B C 1
ATOM 3703 O O . GLN B 1 99 ? -13.961 -3.316 14.586 1 98.62 99 GLN B O 1
ATOM 3708 N N . VAL B 1 100 ? -13.148 -4.918 15.969 1 98.88 100 VAL B N 1
ATOM 3709 C CA . VAL B 1 100 ? -12.898 -5.863 14.883 1 98.88 100 VAL B CA 1
ATOM 3710 C C . VAL B 1 100 ? -13.734 -7.125 15.102 1 98.88 100 VAL B C 1
ATOM 3712 O O . VAL B 1 100 ? -13.641 -7.766 16.141 1 98.88 100 VAL B O 1
ATOM 3715 N N . ASN B 1 101 ? -14.602 -7.438 14.172 1 98.88 101 ASN B N 1
ATOM 3716 C CA . ASN B 1 101 ? -15.375 -8.672 14.172 1 98.88 101 ASN B CA 1
ATOM 3717 C C . ASN B 1 101 ? -14.703 -9.758 13.32 1 98.88 101 ASN B C 1
ATOM 3719 O O . ASN B 1 101 ? -14.539 -9.586 12.117 1 98.88 101 ASN B O 1
ATOM 3723 N N . VAL B 1 102 ? -14.383 -10.859 13.984 1 98.88 102 VAL B N 1
ATOM 3724 C CA . VAL B 1 102 ? -13.641 -11.938 13.336 1 98.88 102 VAL B CA 1
ATOM 3725 C C . VAL B 1 102 ? -14.609 -13.039 12.906 1 98.88 102 VAL B C 1
ATOM 3727 O O . VAL B 1 102 ? -15.352 -13.578 13.727 1 98.88 102 VAL B O 1
ATOM 3730 N N . ILE B 1 103 ? -14.617 -13.344 11.664 1 98.81 103 ILE B N 1
ATOM 3731 C CA . ILE B 1 103 ? -15.445 -14.414 11.133 1 98.81 103 ILE B CA 1
ATOM 3732 C C . ILE B 1 103 ? -14.562 -15.445 10.43 1 98.81 103 ILE B C 1
ATOM 3734 O O . ILE B 1 103 ? -14.031 -15.18 9.344 1 98.81 103 ILE B O 1
ATOM 3738 N N . THR B 1 104 ? -14.469 -16.688 10.945 1 98.44 104 THR B N 1
ATOM 3739 C CA . THR B 1 104 ? -13.562 -17.703 10.414 1 98.44 104 THR B CA 1
ATOM 3740 C C . THR B 1 104 ? -14.32 -18.719 9.57 1 98.44 104 THR B C 1
ATOM 3742 O O . THR B 1 104 ? -13.75 -19.703 9.117 1 98.44 104 THR B O 1
ATOM 3745 N N . SER B 1 105 ? -15.609 -18.438 9.359 1 97.12 105 SER B N 1
ATOM 3746 C CA . SER B 1 105 ? -16.406 -19.344 8.516 1 97.12 105 SER B CA 1
ATOM 3747 C C . SER B 1 105 ? -16.344 -18.922 7.051 1 97.12 105 SER B C 1
ATOM 3749 O O . SER B 1 105 ? -16.188 -17.734 6.746 1 97.12 105 SER B O 1
ATOM 3751 N N . ARG B 1 106 ? -16.5 -19.859 6.203 1 95.94 106 ARG B N 1
ATOM 3752 C CA . ARG B 1 106 ? -16.578 -19.578 4.773 1 95.94 106 ARG B CA 1
ATOM 3753 C C . ARG B 1 106 ? -17.875 -18.844 4.441 1 95.94 106 ARG B C 1
ATOM 3755 O O . ARG B 1 106 ? -18.938 -19.188 4.961 1 95.94 106 ARG B O 1
ATOM 3762 N N . LEU B 1 107 ? -17.797 -17.812 3.627 1 97.38 107 LEU B N 1
ATOM 3763 C CA . LEU B 1 107 ? -18.984 -17.125 3.146 1 97.38 107 LEU B CA 1
ATOM 3764 C C . LEU B 1 107 ? -19.766 -18.016 2.18 1 97.38 107 LEU B C 1
ATOM 3766 O O . LEU B 1 107 ? -19.203 -18.547 1.228 1 97.38 107 LEU B O 1
ATOM 3770 N N . THR B 1 108 ? -21.031 -18.25 2.432 1 96.69 108 THR B N 1
ATOM 3771 C CA . THR B 1 108 ? -21.938 -19.031 1.603 1 96.69 108 THR B CA 1
ATOM 3772 C C . THR B 1 108 ? -23.234 -18.266 1.327 1 96.69 108 THR B C 1
ATOM 3774 O O . THR B 1 108 ? -23.5 -17.25 1.971 1 96.69 108 THR B O 1
ATOM 3777 N N . PRO B 1 109 ? -23.906 -18.703 0.321 1 97.06 109 PRO B N 1
ATOM 3778 C CA . PRO B 1 109 ? -25.203 -18.062 0.062 1 97.06 109 PRO B CA 1
ATOM 3779 C C . PRO B 1 109 ? -26.109 -18.047 1.285 1 97.06 109 PRO B C 1
ATOM 3781 O O . PRO B 1 109 ? -26.891 -17.125 1.475 1 97.06 109 PRO B O 1
ATOM 3784 N N . GLN B 1 110 ? -25.969 -19.031 2.182 1 96.06 110 GLN B N 1
ATOM 3785 C CA . GLN B 1 110 ? -26.875 -19.219 3.316 1 96.06 110 GLN B CA 1
ATOM 3786 C C . GLN B 1 110 ? -26.531 -18.266 4.449 1 96.06 110 GLN B C 1
ATOM 3788 O O . GLN B 1 110 ? -27.406 -17.859 5.223 1 96.06 110 GLN B O 1
ATOM 3793 N N . ASN B 1 111 ? -25.266 -17.828 4.543 1 97.38 111 ASN B N 1
ATOM 3794 C CA . ASN B 1 111 ? -24.891 -17.031 5.699 1 97.38 111 ASN B CA 1
ATOM 3795 C C . ASN B 1 111 ? -24.516 -15.609 5.285 1 97.38 111 ASN B C 1
ATOM 3797 O O . ASN B 1 111 ? -24.25 -14.758 6.141 1 97.38 111 ASN B O 1
ATOM 3801 N N . ALA B 1 112 ? -24.516 -15.328 4.02 1 98 112 ALA B N 1
ATOM 3802 C CA . ALA B 1 112 ? -24 -14.078 3.477 1 98 112 ALA B CA 1
ATOM 3803 C C . ALA B 1 112 ? -24.781 -12.883 4.016 1 98 112 ALA B C 1
ATOM 3805 O O . ALA B 1 112 ? -24.188 -11.867 4.402 1 98 112 ALA B O 1
ATOM 3806 N N . LEU B 1 113 ? -26.078 -12.992 4.012 1 97.5 113 LEU B N 1
ATOM 3807 C CA . LEU B 1 113 ? -26.906 -11.891 4.492 1 97.5 113 LEU B CA 1
ATOM 3808 C C . LEU B 1 113 ? -26.609 -11.578 5.953 1 97.5 113 LEU B C 1
ATOM 3810 O O . LEU B 1 113 ? -26.438 -10.406 6.32 1 97.5 113 LEU B O 1
ATOM 3814 N N . GLU B 1 114 ? -26.531 -12.594 6.758 1 97.62 114 GLU B N 1
ATOM 3815 C CA . GLU B 1 114 ? -26.281 -12.43 8.188 1 97.62 114 GLU B CA 1
ATOM 3816 C C . GLU B 1 114 ? -24.906 -11.805 8.438 1 97.62 114 GLU B C 1
ATOM 3818 O O . GLU B 1 114 ? -24.766 -10.922 9.281 1 97.62 114 GLU B O 1
ATOM 3823 N N . ILE B 1 115 ? -23.938 -12.227 7.754 1 98.38 115 ILE B N 1
ATOM 3824 C CA . ILE B 1 115 ? -22.547 -11.812 7.969 1 98.38 115 ILE B CA 1
ATOM 3825 C C . ILE B 1 115 ? -22.359 -10.391 7.457 1 98.38 115 ILE B C 1
ATOM 3827 O O . ILE B 1 115 ? -21.703 -9.57 8.109 1 98.38 115 ILE B O 1
ATOM 3831 N N . LEU B 1 116 ? -22.953 -10.055 6.301 1 98.62 116 LEU B N 1
ATOM 3832 C CA . LEU B 1 116 ? -22.609 -8.82 5.602 1 98.62 116 LEU B CA 1
ATOM 3833 C C . LEU B 1 116 ? -23.625 -7.727 5.883 1 98.62 116 LEU B C 1
ATOM 3835 O O . LEU B 1 116 ? -23.344 -6.539 5.688 1 98.62 116 LEU B O 1
ATOM 3839 N N . GLY B 1 117 ? -24.781 -8.031 6.301 1 98.19 117 GLY B N 1
ATOM 3840 C CA . GLY B 1 117 ? -25.922 -7.125 6.375 1 98.19 117 GLY B CA 1
ATOM 3841 C C . GLY B 1 117 ? -25.688 -5.945 7.297 1 98.19 117 GLY B C 1
ATOM 3842 O O . GLY B 1 117 ? -26.219 -4.859 7.078 1 98.19 117 GLY B O 1
ATOM 3843 N N . GLY B 1 118 ? -24.844 -6.129 8.32 1 97.81 118 GLY B N 1
ATOM 3844 C CA . GLY B 1 118 ? -24.688 -5.109 9.344 1 97.81 118 GLY B CA 1
ATOM 3845 C C . GLY B 1 118 ? -23.641 -4.066 8.984 1 97.81 118 GLY B C 1
ATOM 3846 O O . GLY B 1 118 ? -23.406 -3.129 9.75 1 97.81 118 GLY B O 1
ATOM 3847 N N . TYR B 1 119 ? -23.094 -4.141 7.859 1 98.75 119 TYR B N 1
ATOM 3848 C CA . TYR B 1 119 ? -22 -3.242 7.508 1 98.75 119 TYR B CA 1
ATOM 3849 C C . TYR B 1 119 ? -22.422 -2.256 6.43 1 98.75 119 TYR B C 1
ATOM 3851 O O . TYR B 1 119 ? -23.359 -2.525 5.668 1 98.75 119 TYR B O 1
ATOM 3859 N N . ASP B 1 120 ? -21.719 -1.129 6.332 1 98.5 120 ASP B N 1
ATOM 3860 C CA . ASP B 1 120 ? -22.047 -0.061 5.391 1 98.5 120 ASP B CA 1
ATOM 3861 C C . ASP B 1 120 ? -21.469 -0.35 4.008 1 98.5 120 ASP B C 1
ATOM 3863 O O . ASP B 1 120 ? -22.094 -0.036 2.992 1 98.5 120 ASP B O 1
ATOM 3867 N N . ILE B 1 121 ? -20.312 -0.888 3.955 1 98.56 121 ILE B N 1
ATOM 3868 C CA . ILE B 1 121 ? -19.594 -1.117 2.709 1 98.56 121 I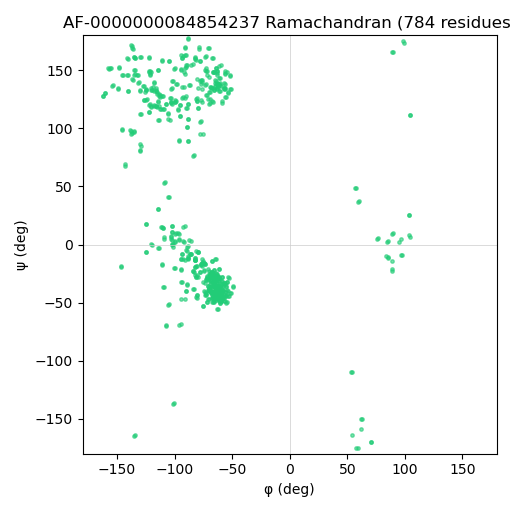LE B CA 1
ATOM 3869 C C . ILE B 1 121 ? -18.953 -2.506 2.727 1 98.56 121 ILE B C 1
ATOM 3871 O O . ILE B 1 121 ? -18.484 -2.971 3.771 1 98.56 121 ILE B O 1
ATOM 3875 N N . ILE B 1 122 ? -18.953 -3.166 1.593 1 98.88 122 ILE B N 1
ATOM 3876 C CA . ILE B 1 122 ? -18.359 -4.488 1.439 1 98.88 122 ILE B CA 1
ATOM 3877 C C . ILE B 1 122 ? -17.125 -4.395 0.56 1 98.88 122 ILE B C 1
ATOM 3879 O O . ILE B 1 122 ? -17.156 -3.812 -0.526 1 98.88 122 ILE B O 1
ATOM 3883 N N . LEU B 1 123 ? -16 -4.922 1.033 1 98.94 123 LEU B N 1
ATOM 3884 C CA . LEU B 1 123 ? -14.805 -5.055 0.217 1 98.94 123 LEU B CA 1
ATOM 3885 C C . LEU B 1 123 ? -14.617 -6.5 -0.24 1 98.94 123 LEU B C 1
ATOM 3887 O O . LEU B 1 123 ? -14.594 -7.418 0.582 1 98.94 123 LEU B O 1
ATOM 3891 N N . ASP B 1 124 ? -14.562 -6.641 -1.555 1 98.88 124 ASP B N 1
ATOM 3892 C CA . ASP B 1 124 ? -14.219 -7.922 -2.164 1 98.88 124 ASP B CA 1
ATOM 3893 C C . ASP B 1 124 ? -12.711 -8.062 -2.352 1 98.88 124 ASP B C 1
ATOM 3895 O O . ASP B 1 124 ? -12.156 -7.547 -3.322 1 98.88 124 ASP B O 1
ATOM 3899 N N . CYS B 1 125 ? -12.086 -8.797 -1.465 1 98.69 125 CYS B N 1
ATOM 3900 C CA . CYS B 1 125 ? -10.656 -9.078 -1.52 1 98.69 125 CYS B CA 1
ATOM 3901 C C . CYS B 1 125 ? -10.406 -10.57 -1.751 1 98.69 125 CYS B C 1
ATOM 3903 O O . CYS B 1 125 ? -9.438 -11.125 -1.233 1 98.69 125 CYS B O 1
ATOM 3905 N N . THR B 1 126 ? -11.305 -11.188 -2.445 1 96.31 126 THR B N 1
ATOM 3906 C CA . THR B 1 126 ? -11.234 -12.625 -2.676 1 96.31 126 THR B CA 1
ATOM 3907 C C . THR B 1 126 ? -10.477 -12.922 -3.967 1 96.31 126 THR B C 1
ATOM 3909 O O . THR B 1 126 ? -10.195 -12.023 -4.754 1 96.31 126 THR B O 1
ATOM 3912 N N . ASP B 1 127 ? -10.156 -14.188 -4.176 1 89.06 127 ASP B N 1
ATOM 3913 C CA . ASP B 1 127 ? -9.367 -14.547 -5.348 1 89.06 127 ASP B CA 1
ATOM 3914 C C . ASP B 1 127 ? -10.07 -15.617 -6.176 1 89.06 127 ASP B C 1
ATOM 3916 O O . ASP B 1 127 ? -9.43 -16.344 -6.945 1 89.06 127 ASP B O 1
ATOM 3920 N N . ASN B 1 128 ? -11.43 -15.797 -5.934 1 88.94 128 ASN B N 1
ATOM 3921 C CA . ASN B 1 128 ? -12.141 -16.812 -6.703 1 88.94 128 ASN B CA 1
ATOM 3922 C C . ASN B 1 128 ? -13.477 -16.281 -7.227 1 88.94 128 ASN B C 1
ATOM 3924 O O . ASN B 1 128 ? -14.141 -15.5 -6.555 1 88.94 128 ASN B O 1
ATOM 3928 N N . ALA B 1 129 ? -13.844 -16.812 -8.328 1 91.75 129 ALA B N 1
ATOM 3929 C CA . ALA B 1 129 ? -14.992 -16.312 -9.078 1 91.75 129 ALA B CA 1
ATOM 3930 C C . ALA B 1 129 ? -16.297 -16.562 -8.32 1 91.75 129 ALA B C 1
ATOM 3932 O O . ALA B 1 129 ? -17.125 -15.656 -8.188 1 91.75 129 ALA B O 1
ATOM 3933 N N . PRO B 1 130 ? -16.531 -17.75 -7.773 1 93.62 130 PRO B N 1
ATOM 3934 C CA . PRO B 1 130 ? -17.812 -18 -7.098 1 93.62 130 PRO B CA 1
ATOM 3935 C C . PRO B 1 130 ? -18.094 -16.984 -5.992 1 93.62 130 PRO B C 1
ATOM 3937 O O . PRO B 1 130 ? -19.219 -16.484 -5.891 1 93.62 130 PRO B O 1
ATOM 3940 N N . THR B 1 131 ? -17.094 -16.688 -5.191 1 95.75 131 THR B N 1
ATOM 3941 C CA . THR B 1 131 ? -17.297 -15.742 -4.098 1 95.75 131 THR B CA 1
ATOM 3942 C C . THR B 1 131 ? -17.531 -14.328 -4.637 1 95.75 131 THR B C 1
ATOM 3944 O O . THR B 1 131 ? -18.312 -13.57 -4.082 1 95.75 131 THR B O 1
ATOM 3947 N N . ARG B 1 132 ? -16.844 -13.961 -5.699 1 96.25 132 ARG B N 1
ATOM 3948 C CA . ARG B 1 132 ? -17.016 -12.648 -6.305 1 96.25 132 ARG B CA 1
ATOM 3949 C C . ARG B 1 132 ? -18.453 -12.445 -6.77 1 96.25 132 ARG B C 1
ATOM 3951 O O . ARG B 1 132 ? -19.031 -11.383 -6.551 1 96.25 132 ARG B O 1
ATOM 3958 N N . TYR B 1 133 ? -19 -13.414 -7.418 1 96.81 133 TYR B N 1
ATOM 3959 C CA . TYR B 1 133 ? -20.375 -13.328 -7.891 1 96.81 133 TYR B CA 1
ATOM 3960 C C . TYR B 1 133 ? -21.359 -13.297 -6.723 1 96.81 133 TYR B C 1
ATOM 3962 O O . TYR B 1 133 ? -22.344 -12.562 -6.754 1 96.81 133 TYR B O 1
ATOM 3970 N N . LEU B 1 134 ? -21.062 -14.125 -5.742 1 97.94 134 LEU B N 1
ATOM 3971 C CA . LEU B 1 134 ? -21.891 -14.117 -4.551 1 97.94 134 LEU B CA 1
ATOM 3972 C C . LEU B 1 134 ? -21.906 -12.742 -3.896 1 97.94 134 LEU B C 1
ATOM 3974 O O . LEU B 1 134 ? -22.969 -12.219 -3.564 1 97.94 134 LEU B O 1
ATOM 3978 N N . LEU B 1 135 ? -20.75 -12.172 -3.756 1 98.62 135 LEU B N 1
ATOM 3979 C CA . LEU B 1 135 ? -20.625 -10.859 -3.137 1 98.62 135 LEU B CA 1
ATOM 3980 C C . LEU B 1 135 ? -21.375 -9.805 -3.941 1 98.62 135 LEU B C 1
ATOM 3982 O O . LEU B 1 135 ? -22.031 -8.93 -3.369 1 98.62 135 LEU B O 1
ATOM 3986 N N . SER B 1 136 ? -21.234 -9.898 -5.223 1 98.06 136 SER B N 1
ATOM 3987 C CA . SER B 1 136 ? -21.953 -8.961 -6.086 1 98.06 136 SER B CA 1
ATOM 3988 C C . SER B 1 136 ? -23.469 -9.07 -5.891 1 98.06 136 SER B C 1
ATOM 3990 O O . SER B 1 136 ? -24.141 -8.055 -5.734 1 98.06 136 SER B O 1
ATOM 3992 N N . ASP B 1 137 ? -23.938 -10.281 -5.906 1 97.94 137 ASP B N 1
ATOM 3993 C CA . ASP B 1 137 ? -25.375 -10.508 -5.789 1 97.94 137 ASP B CA 1
ATOM 3994 C C . ASP B 1 137 ? -25.891 -10.031 -4.438 1 97.94 137 ASP B C 1
ATOM 3996 O O . ASP B 1 137 ? -26.938 -9.383 -4.363 1 97.94 137 ASP B O 1
ATOM 4000 N N . ILE B 1 138 ? -25.188 -10.383 -3.393 1 98.19 138 ILE B N 1
ATOM 4001 C CA . ILE B 1 138 ? -25.625 -9.984 -2.059 1 98.19 138 ILE B CA 1
ATOM 4002 C C . ILE B 1 138 ? -25.578 -8.461 -1.933 1 98.19 138 ILE B C 1
ATOM 4004 O O . ILE B 1 138 ? -26.438 -7.863 -1.27 1 98.19 138 ILE B O 1
ATOM 4008 N N . ALA B 1 139 ? -24.594 -7.824 -2.514 1 98.25 139 ALA B N 1
ATOM 4009 C CA . ALA B 1 139 ? -24.5 -6.367 -2.49 1 98.25 139 ALA B CA 1
ATOM 4010 C C . ALA B 1 139 ? -25.719 -5.727 -3.154 1 98.25 139 ALA B C 1
ATOM 4012 O O . ALA B 1 139 ? -26.188 -4.684 -2.707 1 98.25 139 ALA B O 1
ATOM 4013 N N . VAL B 1 140 ? -26.156 -6.297 -4.23 1 97.38 140 VAL B N 1
ATOM 4014 C CA . VAL B 1 140 ? -27.344 -5.816 -4.926 1 97.38 140 VAL B CA 1
ATOM 4015 C C . VAL B 1 140 ? -28.547 -5.875 -3.994 1 97.38 140 VAL B C 1
ATOM 4017 O O . VAL B 1 140 ? -29.297 -4.902 -3.873 1 97.38 140 VAL B O 1
ATOM 4020 N N . ILE B 1 141 ? -28.719 -6.984 -3.301 1 97 141 ILE B N 1
ATOM 4021 C CA . ILE B 1 141 ? -29.844 -7.184 -2.4 1 97 141 ILE B CA 1
ATOM 4022 C C . ILE B 1 141 ? -29.781 -6.172 -1.257 1 97 141 ILE B C 1
ATOM 4024 O O . ILE B 1 141 ? -30.797 -5.586 -0.876 1 97 141 ILE B O 1
ATOM 4028 N N . LEU B 1 142 ? -28.578 -5.969 -0.743 1 97 142 LEU B N 1
ATOM 4029 C CA . LEU B 1 142 ? -28.375 -5.117 0.426 1 97 142 LEU B CA 1
ATOM 4030 C C . LEU B 1 142 ? -28.312 -3.648 0.026 1 97 142 LEU B C 1
ATOM 4032 O O . LEU B 1 142 ? -28.359 -2.764 0.884 1 97 142 LEU B O 1
ATOM 4036 N N . LYS B 1 143 ? -28.203 -3.379 -1.278 1 95.94 143 LYS B N 1
ATOM 4037 C CA . LYS B 1 143 ? -28.062 -2.025 -1.806 1 95.94 143 LYS B CA 1
ATOM 4038 C C . LYS B 1 143 ? -26.844 -1.322 -1.191 1 95.94 143 LYS B C 1
ATOM 4040 O O . LYS B 1 143 ? -26.969 -0.198 -0.698 1 95.94 143 LYS B O 1
ATOM 4045 N N . LYS B 1 144 ? -25.734 -2.084 -1.239 1 97.06 144 LYS B N 1
ATOM 4046 C CA . LYS B 1 144 ? -24.5 -1.566 -0.67 1 97.06 144 LYS B CA 1
ATOM 4047 C C . LYS B 1 144 ? -23.391 -1.505 -1.722 1 97.06 144 LYS B C 1
ATOM 4049 O O . LYS B 1 144 ? -23.328 -2.355 -2.611 1 97.06 144 LYS B O 1
ATOM 4054 N N . PRO B 1 145 ? -22.531 -0.494 -1.605 1 96.56 145 PRO B N 1
ATOM 4055 C CA . PRO B 1 145 ? -21.359 -0.484 -2.496 1 96.56 145 PRO B CA 1
ATOM 4056 C C . PRO B 1 145 ? -20.438 -1.682 -2.277 1 96.56 145 PRO B C 1
ATOM 4058 O O . PRO B 1 145 ? -20.25 -2.113 -1.139 1 96.56 145 PRO B O 1
ATOM 4061 N N . LEU B 1 146 ? -19.984 -2.201 -3.369 1 98.31 146 LEU B N 1
ATOM 4062 C CA . LEU B 1 146 ? -19 -3.277 -3.381 1 98.31 146 LEU B CA 1
ATOM 4063 C C . LEU B 1 146 ? -17.688 -2.799 -3.975 1 98.31 146 LEU B C 1
ATOM 4065 O O . LEU B 1 146 ? -17.594 -2.543 -5.176 1 98.31 146 LEU B O 1
ATOM 4069 N N . VAL B 1 147 ? -16.656 -2.617 -3.133 1 98.31 147 VAL B N 1
ATOM 4070 C CA . VAL B 1 147 ? -15.32 -2.256 -3.594 1 98.31 147 VAL B CA 1
ATOM 4071 C C . VAL B 1 147 ? -14.523 -3.52 -3.91 1 98.31 147 VAL B C 1
ATOM 4073 O O . VAL B 1 147 ? -14.039 -4.199 -3.002 1 98.31 147 VAL B O 1
ATOM 4076 N N . SER B 1 148 ? -14.312 -3.748 -5.168 1 98.5 148 SER B N 1
ATOM 4077 C CA . SER B 1 148 ? -13.797 -5.039 -5.613 1 98.5 148 SER B CA 1
ATOM 4078 C C . SER B 1 148 ? -12.398 -4.898 -6.211 1 98.5 148 SER B C 1
ATOM 4080 O O . SER B 1 148 ? -12.195 -4.117 -7.141 1 98.5 148 SER B O 1
ATOM 4082 N N . GLY B 1 149 ? -11.453 -5.656 -5.621 1 98.19 149 GLY B N 1
ATOM 4083 C CA . GLY B 1 149 ? -10.094 -5.727 -6.145 1 98.19 149 GLY B CA 1
ATOM 4084 C C . GLY B 1 149 ? -9.734 -7.102 -6.672 1 98.19 149 GLY B C 1
ATOM 4085 O O . GLY B 1 149 ? -10.25 -8.117 -6.191 1 98.19 149 GLY B O 1
ATOM 4086 N N . ALA B 1 150 ? -8.883 -7.121 -7.633 1 96.69 150 ALA B N 1
ATOM 4087 C CA . ALA B 1 150 ? -8.312 -8.352 -8.172 1 96.69 150 ALA B CA 1
ATOM 4088 C C . ALA B 1 150 ? -6.836 -8.18 -8.508 1 96.69 150 ALA B C 1
ATOM 4090 O O . ALA B 1 150 ? -6.395 -7.074 -8.844 1 96.69 150 ALA B O 1
ATOM 4091 N N . ALA B 1 151 ? -6.113 -9.234 -8.32 1 96.44 151 ALA B N 1
ATOM 4092 C CA . ALA B 1 151 ? -4.688 -9.227 -8.648 1 96.44 151 ALA B CA 1
ATOM 4093 C C . ALA B 1 151 ? -4.215 -10.617 -9.078 1 96.44 151 ALA B C 1
ATOM 4095 O O . ALA B 1 151 ? -4.578 -11.617 -8.461 1 96.44 151 ALA B O 1
ATOM 4096 N N . GLN B 1 152 ? -3.467 -10.656 -10.125 1 94.62 152 GLN B N 1
ATOM 4097 C CA . GLN B 1 152 ? -2.869 -11.883 -10.648 1 94.62 152 GLN B CA 1
ATOM 4098 C C . GLN B 1 152 ? -1.598 -11.578 -11.438 1 94.62 152 GLN B C 1
ATOM 4100 O O . GLN B 1 152 ? -1.557 -10.625 -12.219 1 94.62 152 GLN B O 1
ATOM 4105 N N . LYS B 1 153 ? -0.553 -12.398 -11.203 1 96.81 153 LYS B N 1
ATOM 4106 C CA . LYS B 1 153 ? 0.732 -12.203 -11.867 1 96.81 153 LYS B CA 1
ATOM 4107 C C . LYS B 1 153 ? 1.248 -10.781 -11.656 1 96.81 153 LYS B C 1
ATOM 4109 O O . LYS B 1 153 ? 1.486 -10.367 -10.516 1 96.81 153 LYS B O 1
ATOM 4114 N N . TYR B 1 154 ? 1.232 -10.023 -12.734 1 97.75 154 TYR B N 1
ATOM 4115 C CA . TYR B 1 154 ? 1.731 -8.656 -12.664 1 97.75 154 TYR B CA 1
ATOM 4116 C C . TYR B 1 154 ? 0.595 -7.652 -12.82 1 97.75 154 TYR B C 1
ATOM 4118 O O . TYR B 1 154 ? 0.836 -6.461 -13.031 1 97.75 154 TYR B O 1
ATOM 4126 N N . GLU B 1 155 ? -0.662 -8.148 -12.672 1 97.62 155 GLU B N 1
ATOM 4127 C CA . GLU B 1 155 ? -1.81 -7.324 -13.039 1 97.62 155 GLU B CA 1
ATOM 4128 C C . GLU B 1 155 ? -2.75 -7.137 -11.852 1 97.62 155 GLU B C 1
ATOM 4130 O O . GLU B 1 155 ? -2.797 -7.977 -10.945 1 97.62 155 GLU B O 1
ATOM 4135 N N . GLY B 1 156 ? -3.418 -6.004 -11.812 1 97.88 156 GLY B N 1
ATOM 4136 C CA . GLY B 1 156 ? -4.441 -5.707 -10.82 1 97.88 156 GLY B CA 1
ATOM 4137 C C . GLY B 1 156 ? -5.621 -4.945 -11.391 1 97.88 156 GLY B C 1
ATOM 4138 O O . GLY B 1 156 ? -5.539 -4.395 -12.492 1 97.88 156 GLY B O 1
ATOM 4139 N N . GLN B 1 157 ? -6.672 -5.004 -10.711 1 97.75 157 GLN B N 1
ATOM 4140 C CA . GLN B 1 157 ? -7.895 -4.305 -11.094 1 97.75 157 GLN B CA 1
ATOM 4141 C C . GLN B 1 157 ? -8.664 -3.822 -9.867 1 97.75 157 GLN B C 1
ATOM 4143 O O . GLN B 1 157 ? -8.609 -4.457 -8.812 1 97.75 157 GLN B O 1
ATOM 4148 N N . LEU B 1 158 ? -9.328 -2.688 -9.969 1 98.06 158 LEU B N 1
ATOM 4149 C CA . LEU B 1 158 ? -10.164 -2.115 -8.922 1 98.06 158 LEU B CA 1
ATOM 4150 C C . LEU B 1 158 ? -11.43 -1.507 -9.516 1 98.06 158 LEU B C 1
ATOM 4152 O O . LEU B 1 158 ? -11.375 -0.78 -10.508 1 98.06 158 LEU B O 1
ATOM 4156 N N . ALA B 1 159 ? -12.539 -1.796 -8.969 1 97 159 ALA B N 1
ATOM 4157 C CA . ALA B 1 159 ? -13.805 -1.178 -9.344 1 97 159 ALA B CA 1
ATOM 4158 C C . ALA B 1 159 ? -14.75 -1.087 -8.148 1 97 159 ALA B C 1
ATOM 4160 O O . ALA B 1 159 ? -14.648 -1.872 -7.207 1 97 159 ALA B O 1
ATOM 4161 N N . ILE B 1 160 ? -15.586 -0.13 -8.211 1 95.94 160 ILE B N 1
ATOM 4162 C CA . ILE B 1 160 ? -16.688 -0.042 -7.254 1 95.94 160 ILE B CA 1
ATOM 4163 C C . ILE B 1 160 ? -18 -0.395 -7.945 1 95.94 160 ILE B C 1
ATOM 4165 O O . ILE B 1 160 ? -18.391 0.26 -8.914 1 95.94 160 ILE B O 1
ATOM 4169 N N . TYR B 1 161 ? -18.625 -1.385 -7.438 1 96.38 161 TYR B N 1
ATOM 4170 C CA . TYR B 1 161 ? -19.906 -1.815 -7.984 1 96.38 161 TYR B CA 1
ATOM 4171 C C . TYR B 1 161 ? -21.062 -1.395 -7.078 1 96.38 161 TYR B C 1
ATOM 4173 O O . TYR B 1 161 ? -20.859 -1.102 -5.898 1 96.38 161 TYR B O 1
ATOM 4181 N N . ASN B 1 162 ? -22.234 -1.32 -7.695 1 94.38 162 ASN B N 1
ATOM 4182 C CA . ASN B 1 162 ? -23.453 -1.013 -6.969 1 94.38 162 ASN B CA 1
ATOM 4183 C C . ASN B 1 162 ? -23.375 0.345 -6.277 1 94.38 162 ASN B C 1
ATOM 4185 O O . ASN B 1 162 ? -23.781 0.485 -5.125 1 94.38 162 ASN B O 1
ATOM 4189 N N . LEU B 1 163 ? -22.719 1.254 -6.965 1 90.56 163 LEU B N 1
ATOM 4190 C CA . LEU B 1 163 ? -22.594 2.605 -6.434 1 90.56 163 LEU B CA 1
ATOM 4191 C C . LEU B 1 163 ? -23.766 3.479 -6.887 1 90.56 163 LEU B C 1
ATOM 4193 O O . LEU B 1 163 ? -23.938 3.723 -8.086 1 90.56 163 LEU B O 1
ATOM 4197 N N . GLY B 1 164 ? -24.516 3.943 -5.973 1 83.19 164 GLY B N 1
ATOM 4198 C CA . GLY B 1 164 ? -25.656 4.773 -6.328 1 83.19 164 GLY B CA 1
ATOM 4199 C C . GLY B 1 164 ? -26.766 3.996 -7.004 1 83.19 164 GLY B C 1
ATOM 4200 O O . GLY B 1 164 ? -26.734 2.766 -7.047 1 83.19 164 GLY B O 1
ATOM 4201 N N . PRO B 1 165 ? -27.703 4.734 -7.52 1 83.44 165 PRO B N 1
ATOM 4202 C CA . PRO B 1 165 ? -28.875 4.082 -8.125 1 83.44 165 PRO B CA 1
ATOM 4203 C C . PRO B 1 165 ? -28.578 3.512 -9.508 1 83.44 165 PRO B C 1
ATOM 4205 O O . PRO B 1 165 ? -29.25 2.576 -9.945 1 83.44 165 PRO B O 1
ATOM 4208 N N . ASP B 1 166 ? -27.453 3.984 -10.117 1 86.5 166 ASP B N 1
ATOM 4209 C CA . ASP B 1 166 ? -27.234 3.604 -11.508 1 86.5 166 ASP B CA 1
ATOM 4210 C C . ASP B 1 166 ? -25.922 2.836 -11.672 1 86.5 166 ASP B C 1
ATOM 4212 O O . ASP B 1 166 ? -25.562 2.436 -12.781 1 86.5 166 ASP B O 1
ATOM 4216 N N . GLY B 1 167 ? -25.219 2.625 -10.633 1 91.19 167 GLY B N 1
ATOM 4217 C CA . GLY B 1 167 ? -23.953 1.926 -10.742 1 91.19 167 GLY B CA 1
ATOM 4218 C C . GLY B 1 167 ? -24.109 0.465 -11.117 1 91.19 167 GLY B C 1
ATOM 4219 O O . GLY B 1 167 ? -24.984 -0.226 -10.602 1 91.19 167 GLY B O 1
ATOM 4220 N N . PRO B 1 168 ? -23.344 -0.011 -12.016 1 96.31 168 PRO B N 1
ATOM 4221 C CA . PRO B 1 168 ? -23.422 -1.417 -12.414 1 96.31 168 PRO B CA 1
ATOM 4222 C C . PRO B 1 168 ? -22.984 -2.371 -11.312 1 96.31 168 PRO B C 1
ATOM 4224 O O . PRO B 1 168 ? -22.172 -1.999 -10.453 1 96.31 168 PRO B O 1
ATOM 4227 N N . CYS B 1 169 ? -23.625 -3.562 -11.328 1 97.38 169 CYS B N 1
ATOM 4228 C CA . CYS B 1 169 ? -23.078 -4.641 -10.508 1 97.38 169 CYS B CA 1
ATOM 4229 C C . CYS B 1 169 ? -22.031 -5.438 -11.266 1 97.38 169 CYS B C 1
ATOM 4231 O O . CYS B 1 169 ? -21.719 -5.129 -12.414 1 97.38 169 CYS B O 1
ATOM 4233 N N . TYR B 1 170 ? -21.453 -6.391 -10.625 1 96.94 170 TYR B N 1
ATOM 4234 C CA . TYR B 1 170 ? -20.406 -7.188 -11.242 1 96.94 170 TYR B CA 1
ATOM 4235 C C . TYR B 1 170 ? -20.922 -7.934 -12.461 1 96.94 170 TYR B C 1
ATOM 4237 O O . TYR B 1 170 ? -20.234 -8.023 -13.484 1 96.94 170 TYR B O 1
ATOM 4245 N N . ARG B 1 171 ? -22.156 -8.398 -12.414 1 96.19 171 ARG B N 1
ATOM 4246 C CA . ARG B 1 171 ? -22.75 -9.164 -13.508 1 96.19 171 ARG B CA 1
ATOM 4247 C C . ARG B 1 171 ? -23 -8.281 -14.727 1 96.19 171 ARG B C 1
ATOM 4249 O O . ARG B 1 171 ? -23.078 -8.773 -15.852 1 96.19 171 ARG B O 1
ATOM 4256 N N . CYS B 1 172 ? -23.172 -7.008 -14.531 1 96.81 172 CYS B N 1
ATOM 4257 C CA . CYS B 1 172 ? -23.375 -6.102 -15.648 1 96.81 172 CYS B CA 1
ATOM 4258 C C . CYS B 1 172 ? -22.141 -6.094 -16.562 1 96.81 172 CYS B C 1
ATOM 4260 O O . CYS B 1 172 ? -22.266 -5.949 -17.781 1 96.81 172 CYS B O 1
ATOM 4262 N N . LEU B 1 173 ? -21.016 -6.211 -15.961 1 94.88 173 LEU B N 1
ATOM 4263 C CA . LEU B 1 173 ? -19.766 -6.203 -16.719 1 94.88 173 LEU B CA 1
ATOM 4264 C C . LEU B 1 173 ? -19.391 -7.613 -17.156 1 94.88 173 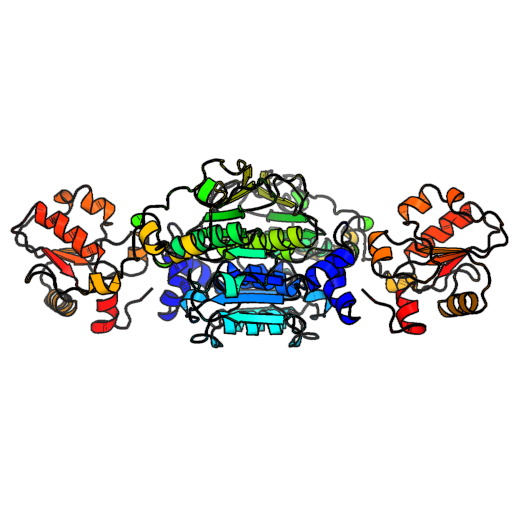LEU B C 1
ATOM 4266 O O . LEU B 1 173 ? -18.797 -7.801 -18.219 1 94.88 173 LEU B O 1
ATOM 4270 N N . PHE B 1 174 ? -19.719 -8.578 -16.281 1 93.75 174 PHE B N 1
ATOM 4271 C CA . PHE B 1 174 ? -19.391 -9.977 -16.531 1 93.75 174 PHE B CA 1
ATOM 4272 C C . PHE B 1 174 ? -20.609 -10.867 -16.344 1 93.75 174 PHE B C 1
ATOM 4274 O O . PHE B 1 174 ? -20.703 -11.594 -15.352 1 93.75 174 PHE B O 1
ATOM 4281 N N . PRO B 1 175 ? -21.406 -10.891 -17.344 1 93.5 175 PRO B N 1
ATOM 4282 C CA . PRO B 1 175 ? -22.656 -11.617 -17.219 1 93.5 175 PRO B CA 1
ATOM 4283 C C . PRO B 1 175 ? -22.453 -13.125 -17.062 1 93.5 175 PRO B C 1
ATOM 4285 O O . PRO B 1 175 ? -23.266 -13.797 -16.406 1 93.5 175 PRO B O 1
ATOM 4288 N N . LYS B 1 176 ? -21.391 -13.609 -17.688 1 88.5 176 LYS B N 1
ATOM 4289 C CA . LYS B 1 176 ? -21.031 -15.023 -17.562 1 88.5 176 LYS B CA 1
ATOM 4290 C C . LYS B 1 176 ? -19.656 -15.18 -16.922 1 88.5 176 LYS B C 1
ATOM 4292 O O . LYS B 1 176 ? -18.719 -14.484 -17.281 1 88.5 176 LYS B O 1
ATOM 4297 N N . PRO B 1 177 ? -19.688 -16.062 -15.969 1 87.19 177 PRO B N 1
ATOM 4298 C CA . PRO B 1 177 ? -18.375 -16.297 -15.367 1 87.19 177 PRO B CA 1
ATOM 4299 C C . PRO B 1 177 ? -17.375 -16.875 -16.359 1 87.19 177 PRO B C 1
ATOM 4301 O O . PRO B 1 177 ? -17.766 -17.547 -17.312 1 87.19 177 PRO B O 1
ATOM 4304 N N . PRO B 1 178 ? -16.109 -16.516 -16.109 1 75.25 178 PRO B N 1
ATOM 4305 C CA . PRO B 1 178 ? -15.094 -17.141 -16.969 1 75.25 178 PRO B CA 1
ATOM 4306 C C . PRO B 1 178 ? -15.023 -18.656 -16.781 1 75.25 178 PRO B C 1
ATOM 4308 O O . PRO B 1 178 ? -15.383 -19.172 -15.719 1 75.25 178 PRO B O 1
ATOM 4311 N N . ALA B 1 179 ? -14.625 -19.25 -17.828 1 69.69 179 ALA B N 1
ATOM 4312 C CA . ALA B 1 179 ? -14.422 -20.703 -17.734 1 69.69 179 ALA B CA 1
ATOM 4313 C C . ALA B 1 179 ? -13.359 -21.031 -16.703 1 69.69 179 ALA B C 1
ATOM 4315 O O . ALA B 1 179 ? -12.359 -20.312 -16.578 1 69.69 179 ALA B O 1
ATOM 4316 N N . PRO B 1 180 ? -13.648 -22.109 -15.898 1 64.81 180 PRO B N 1
ATOM 4317 C CA . PRO B 1 180 ? -12.727 -22.484 -14.828 1 64.81 180 PRO B CA 1
ATOM 4318 C C . PRO B 1 180 ? -11.273 -22.578 -15.312 1 64.81 180 PRO B C 1
ATOM 4320 O O . PRO B 1 180 ? -10.352 -22.234 -14.57 1 64.81 180 PRO B O 1
ATOM 4323 N N . GLU B 1 181 ? -11.148 -23.047 -16.516 1 59.41 181 GLU B N 1
ATOM 4324 C CA . GLU B 1 181 ? -9.797 -23.219 -17.047 1 59.41 181 GLU B CA 1
ATOM 4325 C C . GLU B 1 181 ? -9.078 -21.891 -17.172 1 59.41 181 GLU B C 1
ATOM 4327 O O . GLU B 1 181 ? -7.848 -21.828 -17.156 1 59.41 181 GLU B O 1
ATOM 4332 N N . ASN B 1 182 ? -9.875 -20.859 -17.297 1 59.22 182 ASN B N 1
ATOM 4333 C CA . ASN B 1 182 ? -9.305 -19.531 -17.484 1 59.22 182 ASN B CA 1
ATOM 4334 C C . ASN B 1 182 ? -9.211 -18.766 -16.172 1 59.22 182 ASN B C 1
ATOM 4336 O O . ASN B 1 182 ? -8.797 -17.594 -16.156 1 59.22 182 ASN B O 1
ATOM 4340 N N . ALA B 1 183 ? -9.586 -19.5 -15.203 1 61.75 183 ALA B N 1
ATOM 4341 C CA . ALA B 1 183 ? -9.625 -18.844 -13.898 1 61.75 183 ALA B CA 1
ATOM 4342 C C . ALA B 1 183 ? -8.5 -19.344 -13 1 61.75 183 ALA B C 1
ATOM 4344 O O . ALA B 1 183 ? -8.742 -19.844 -11.906 1 61.75 183 ALA B O 1
ATOM 4345 N N . GLY B 1 184 ? -7.289 -19.266 -13.508 1 62.97 184 GLY B N 1
ATOM 4346 C CA . GLY B 1 184 ? -6.168 -19.766 -12.719 1 62.97 184 GLY B CA 1
ATOM 4347 C C . GLY B 1 184 ? -6.004 -19.031 -11.398 1 62.97 184 GLY B C 1
ATOM 4348 O O . GLY B 1 184 ? -6.395 -17.875 -11.273 1 62.97 184 GLY B O 1
ATOM 4349 N N . THR B 1 185 ? -5.613 -19.781 -10.305 1 69.19 185 THR B N 1
ATOM 4350 C CA . THR B 1 185 ? -5.348 -19.234 -8.977 1 69.19 185 THR B CA 1
ATOM 4351 C C . THR B 1 185 ? -3.938 -18.656 -8.906 1 69.19 185 THR B C 1
ATOM 4353 O O . THR B 1 185 ? -3.104 -18.922 -9.773 1 69.19 185 THR B O 1
ATOM 4356 N N . CYS B 1 186 ? -3.73 -17.844 -7.977 1 72.38 186 CYS B N 1
ATOM 4357 C CA . CYS B 1 186 ? -2.402 -17.312 -7.707 1 72.38 186 CYS B CA 1
ATOM 4358 C C . CYS B 1 186 ? -1.387 -18.422 -7.516 1 72.38 186 CYS B C 1
ATOM 4360 O O . CYS B 1 186 ? -0.2 -18.25 -7.793 1 72.38 186 CYS B O 1
ATOM 4362 N N . GLU B 1 187 ? -1.812 -19.5 -6.988 1 72.06 187 GLU B N 1
ATOM 4363 C CA . GLU B 1 187 ? -0.938 -20.656 -6.797 1 72.06 187 GLU B CA 1
ATOM 4364 C C . GLU B 1 187 ? -0.487 -21.234 -8.133 1 72.06 187 GLU B C 1
ATOM 4366 O O . GLU B 1 187 ? 0.653 -21.688 -8.266 1 72.06 187 GLU B O 1
ATOM 4371 N N . GLU B 1 188 ? -1.312 -21.078 -9.078 1 77.06 188 GLU B N 1
ATOM 4372 C CA . GLU B 1 188 ? -1.037 -21.688 -10.383 1 77.06 188 GLU B CA 1
ATOM 4373 C C . GLU B 1 188 ? -0.325 -20.703 -11.305 1 77.06 188 GLU B C 1
ATOM 4375 O O . GLU B 1 188 ? 0.55 -21.094 -12.078 1 77.06 188 GLU B O 1
ATOM 4380 N N . THR B 1 189 ? -0.669 -19.422 -11.102 1 85 189 THR B N 1
ATOM 4381 C CA . THR B 1 189 ? -0.19 -18.484 -12.102 1 85 189 THR B CA 1
ATOM 4382 C C . THR B 1 189 ? 0.872 -17.562 -11.516 1 85 189 THR B C 1
ATOM 4384 O O . THR B 1 189 ? 1.593 -16.891 -12.25 1 85 189 THR B O 1
ATOM 4387 N N . GLY B 1 190 ? 0.92 -17.531 -10.219 1 93.19 190 GLY B N 1
ATOM 4388 C CA . GLY B 1 190 ? 1.878 -16.656 -9.562 1 93.19 190 GLY B CA 1
ATOM 4389 C C . GLY B 1 190 ? 1.339 -15.266 -9.305 1 93.19 190 GLY B C 1
ATOM 4390 O O . GLY B 1 190 ? 0.29 -14.891 -9.836 1 93.19 190 GLY B O 1
ATOM 4391 N N . ILE B 1 191 ? 2.039 -14.547 -8.461 1 96.88 191 ILE B N 1
ATOM 4392 C CA . ILE B 1 191 ? 1.663 -13.18 -8.109 1 96.88 191 ILE B CA 1
ATOM 4393 C C . ILE B 1 191 ? 2.869 -12.445 -7.523 1 96.88 191 ILE B C 1
ATOM 4395 O O . ILE B 1 191 ? 3.582 -12.992 -6.68 1 96.88 191 ILE B O 1
ATOM 4399 N N . LEU B 1 192 ? 3.104 -11.289 -8.047 1 98.25 192 LEU B N 1
ATOM 4400 C CA . LEU B 1 192 ? 4.055 -10.414 -7.379 1 98.25 192 LEU B CA 1
ATOM 4401 C C . LEU B 1 192 ? 3.402 -9.719 -6.188 1 98.25 192 LEU B C 1
ATOM 4403 O O . LEU B 1 192 ? 2.467 -8.93 -6.355 1 98.25 192 LEU B O 1
ATOM 4407 N N . GLY B 1 193 ? 3.891 -9.961 -4.977 1 98.38 193 GLY B N 1
ATOM 4408 C CA . GLY B 1 193 ? 3.248 -9.578 -3.729 1 98.38 193 GLY B CA 1
ATOM 4409 C C . GLY B 1 193 ? 2.871 -8.109 -3.68 1 98.38 193 GLY B C 1
ATOM 4410 O O . GLY B 1 193 ? 1.772 -7.758 -3.244 1 98.38 193 GLY B O 1
ATOM 4411 N N . VAL B 1 194 ? 3.715 -7.246 -4.148 1 98.75 194 VAL B N 1
ATOM 4412 C CA . VAL B 1 194 ? 3.537 -5.805 -4.027 1 98.75 194 VAL B CA 1
ATOM 4413 C C . VAL B 1 194 ? 2.346 -5.359 -4.871 1 98.75 194 VAL B C 1
ATOM 4415 O O . VAL B 1 194 ? 1.716 -4.34 -4.578 1 98.75 194 VAL B O 1
ATOM 4418 N N . VAL B 1 195 ? 1.95 -6.098 -5.906 1 98.75 195 VAL B N 1
ATOM 4419 C CA . VAL B 1 195 ? 0.782 -5.789 -6.723 1 98.75 195 VAL B CA 1
ATOM 4420 C C . VAL B 1 195 ? -0.477 -5.816 -5.859 1 98.75 195 VAL B C 1
ATOM 4422 O O . VAL B 1 195 ? -1.311 -4.91 -5.938 1 98.75 195 VAL B O 1
ATOM 4425 N N . THR B 1 196 ? -0.571 -6.848 -4.992 1 98.69 196 THR B N 1
ATOM 4426 C CA . THR B 1 196 ? -1.719 -6.918 -4.098 1 98.69 196 THR B CA 1
ATOM 4427 C C . THR B 1 196 ? -1.689 -5.773 -3.09 1 98.69 196 THR B C 1
ATOM 4429 O O . THR B 1 196 ? -2.738 -5.258 -2.695 1 98.69 196 THR B O 1
ATOM 4432 N N . GLY B 1 197 ? -0.479 -5.328 -2.695 1 98.81 197 GLY B N 1
ATOM 4433 C CA . GLY B 1 197 ? -0.346 -4.168 -1.831 1 98.81 197 GLY B CA 1
ATOM 4434 C C . GLY B 1 197 ? -0.929 -2.902 -2.436 1 98.81 197 GLY B C 1
ATOM 4435 O O . GLY B 1 197 ? -1.675 -2.178 -1.772 1 98.81 197 GLY B O 1
ATOM 4436 N N . ILE B 1 198 ? -0.627 -2.686 -3.697 1 98.88 198 ILE B N 1
ATOM 4437 C CA . ILE B 1 198 ? -1.069 -1.494 -4.414 1 98.88 198 ILE B CA 1
ATOM 4438 C C . ILE B 1 198 ? -2.59 -1.514 -4.559 1 98.88 198 ILE B C 1
ATOM 4440 O O . ILE B 1 198 ? -3.264 -0.543 -4.207 1 98.88 198 ILE B O 1
ATOM 4444 N N . ILE B 1 199 ? -3.135 -2.596 -5 1 98.88 199 ILE B N 1
ATOM 4445 C CA . ILE B 1 199 ? -4.566 -2.688 -5.254 1 98.88 199 ILE B CA 1
ATOM 4446 C C . ILE B 1 199 ? -5.332 -2.627 -3.934 1 98.88 199 ILE B C 1
ATOM 4448 O O . ILE B 1 199 ? -6.371 -1.969 -3.84 1 98.88 199 ILE B O 1
ATOM 4452 N N . GLY B 1 200 ? -4.82 -3.322 -2.885 1 98.94 200 GLY B N 1
ATOM 4453 C CA . GLY B 1 200 ? -5.453 -3.27 -1.578 1 98.94 200 GLY B CA 1
ATOM 4454 C C . GLY B 1 200 ? -5.512 -1.87 -0.998 1 98.94 200 GLY B C 1
ATOM 4455 O O . GLY B 1 200 ? -6.52 -1.479 -0.406 1 98.94 200 GLY B O 1
ATOM 4456 N N . ASN B 1 201 ? -4.441 -1.141 -1.154 1 98.94 201 ASN B N 1
ATOM 4457 C CA . ASN B 1 201 ? -4.438 0.244 -0.696 1 98.94 201 ASN B CA 1
ATOM 4458 C C . ASN B 1 201 ? -5.43 1.097 -1.48 1 98.94 201 ASN B C 1
ATOM 4460 O O . ASN B 1 201 ? -6.066 1.993 -0.921 1 98.94 201 ASN B O 1
ATOM 4464 N N . LEU B 1 202 ? -5.539 0.825 -2.756 1 98.81 202 LEU B N 1
ATOM 4465 C CA . LEU B 1 202 ? -6.516 1.547 -3.562 1 98.81 202 LEU B CA 1
ATOM 4466 C C . LEU B 1 202 ? -7.938 1.224 -3.111 1 98.81 202 LEU B C 1
ATOM 4468 O O . LEU B 1 202 ? -8.812 2.094 -3.127 1 98.81 202 LEU B O 1
ATOM 4472 N N . GLN B 1 203 ? -8.172 -0.031 -2.689 1 98.81 203 GLN B N 1
ATOM 4473 C CA . GLN B 1 203 ? -9.469 -0.382 -2.127 1 98.81 203 GLN B CA 1
ATOM 4474 C C . GLN B 1 203 ? -9.758 0.42 -0.86 1 98.81 203 GLN B C 1
ATOM 4476 O O . GLN B 1 203 ? -10.867 0.914 -0.669 1 98.81 203 GLN B O 1
ATOM 4481 N N . ALA B 1 204 ? -8.75 0.526 -0.007 1 98.94 204 ALA B N 1
ATOM 4482 C CA . ALA B 1 204 ? -8.898 1.315 1.213 1 98.94 204 ALA B CA 1
ATOM 4483 C C . ALA B 1 204 ? -9.211 2.773 0.888 1 98.94 204 ALA B C 1
ATOM 4485 O O . ALA B 1 204 ? -10.086 3.381 1.506 1 98.94 204 ALA B O 1
ATOM 4486 N N . LEU B 1 205 ? -8.516 3.318 -0.106 1 98.69 205 LEU B N 1
ATOM 4487 C CA . LEU B 1 205 ? -8.711 4.711 -0.498 1 98.69 205 LEU B CA 1
ATOM 4488 C C . LEU B 1 205 ? -10.148 4.949 -0.947 1 98.69 205 LEU B C 1
ATOM 4490 O O . LEU B 1 205 ? -10.805 5.887 -0.484 1 98.69 205 LEU B O 1
ATOM 4494 N N . GLU B 1 206 ? -10.641 4.113 -1.841 1 97.44 206 GLU B N 1
ATOM 4495 C CA . GLU B 1 206 ? -12 4.277 -2.342 1 97.44 206 GLU B CA 1
ATOM 4496 C C . GLU B 1 206 ? -13.023 4.16 -1.215 1 97.44 206 GLU B C 1
ATOM 4498 O O . GLU B 1 206 ? -14.023 4.891 -1.196 1 97.44 206 GLU B O 1
ATOM 4503 N N . THR B 1 207 ? -12.766 3.254 -0.317 1 98.5 207 THR B N 1
ATOM 4504 C CA . THR B 1 207 ? -13.656 3.057 0.818 1 98.5 207 THR B CA 1
ATOM 4505 C C . THR B 1 207 ? -13.695 4.301 1.701 1 98.5 207 THR B C 1
ATOM 4507 O O . THR B 1 207 ? -14.766 4.766 2.088 1 98.5 207 THR B O 1
ATOM 4510 N N . ILE B 1 208 ? -12.531 4.863 1.979 1 98.69 208 ILE B N 1
ATOM 4511 C CA . ILE B 1 208 ? -12.438 6.07 2.793 1 98.69 208 ILE B CA 1
ATOM 4512 C C . ILE B 1 208 ? -13.164 7.219 2.104 1 98.69 208 ILE B C 1
ATOM 4514 O O . ILE B 1 208 ? -13.906 7.969 2.748 1 98.69 208 ILE B O 1
ATOM 4518 N N . LYS B 1 209 ? -12.992 7.32 0.796 1 97.31 209 LYS B N 1
ATOM 4519 C CA . LYS B 1 209 ? -13.672 8.375 0.047 1 97.31 209 LYS B CA 1
ATOM 4520 C C . LYS B 1 209 ? -15.188 8.219 0.122 1 97.31 209 LYS B C 1
ATOM 4522 O O . LYS B 1 209 ? -15.906 9.203 0.292 1 97.31 209 LYS B O 1
ATOM 4527 N N . LEU B 1 210 ? -15.656 7.02 0.039 1 96.19 210 LEU B N 1
ATOM 4528 C CA . LEU B 1 210 ? -17.094 6.758 0.103 1 96.19 210 LEU B CA 1
ATOM 4529 C C . LEU B 1 210 ? -17.656 7.152 1.464 1 96.19 210 LEU B C 1
ATOM 4531 O O . LEU B 1 210 ? -18.703 7.789 1.542 1 96.19 210 LEU B O 1
ATOM 4535 N N . VAL B 1 211 ? -16.953 6.797 2.523 1 97.56 211 VAL B N 1
ATOM 4536 C CA . VAL B 1 211 ? -17.422 7.012 3.887 1 97.56 211 VAL B CA 1
ATOM 4537 C C . VAL B 1 211 ? -17.422 8.508 4.207 1 97.56 211 VAL B C 1
ATOM 4539 O O . VAL B 1 211 ? -18.344 9.016 4.828 1 97.56 211 VAL B O 1
ATOM 4542 N N . THR B 1 212 ? -16.406 9.227 3.697 1 97.31 212 THR B N 1
ATOM 4543 C CA . THR B 1 212 ? -16.172 10.594 4.148 1 97.31 212 THR B CA 1
ATOM 4544 C C . THR B 1 212 ? -16.859 11.586 3.221 1 97.31 212 THR B C 1
ATOM 4546 O O . THR B 1 212 ? -16.906 12.789 3.514 1 97.31 212 THR B O 1
ATOM 4549 N N . GLY B 1 213 ? -17.297 11.117 2.102 1 93.19 213 GLY B N 1
ATOM 4550 C CA . GLY B 1 213 ? -17.953 12 1.148 1 93.19 213 GLY B CA 1
ATOM 4551 C C . GLY B 1 213 ? -16.984 12.648 0.178 1 93.19 213 GLY B C 1
ATOM 4552 O O . GLY B 1 213 ? -17.344 13.594 -0.531 1 93.19 213 GLY B O 1
ATOM 4553 N N . LEU B 1 214 ? -15.773 12.219 0.18 1 93.81 214 LEU B N 1
ATOM 4554 C CA . LEU B 1 214 ? -14.766 12.734 -0.735 1 93.81 214 LEU B CA 1
ATOM 4555 C C . LEU B 1 214 ? -14.969 12.18 -2.141 1 93.81 214 LEU B C 1
ATOM 4557 O O . LEU B 1 214 ? -14.359 12.664 -3.098 1 93.81 214 LEU B O 1
ATOM 4561 N N . HIS B 1 215 ? -15.773 11.188 -2.18 1 86.56 215 HIS B N 1
ATOM 4562 C CA . HIS B 1 215 ? -16.125 10.641 -3.48 1 86.56 215 HIS B CA 1
ATOM 4563 C C . HIS B 1 215 ? -17.141 11.523 -4.199 1 86.56 215 HIS B C 1
ATOM 4565 O O . HIS B 1 215 ? -18.234 11.766 -3.682 1 86.56 215 HIS B O 1
ATOM 4571 N N . SER B 1 216 ? -16.734 12.211 -5.152 1 75.19 216 SER B N 1
ATOM 4572 C CA . SER B 1 216 ? -17.656 13.125 -5.809 1 75.19 216 SER B CA 1
ATOM 4573 C C . SER B 1 216 ? -18.938 12.422 -6.23 1 75.19 216 SER B C 1
ATOM 4575 O O . SER B 1 216 ? -18.891 11.305 -6.758 1 75.19 216 SER B O 1
ATOM 4577 N N . ALA B 1 217 ? -20.062 13.062 -5.93 1 64.75 217 ALA B N 1
ATOM 4578 C CA . ALA B 1 217 ? -21.375 12.523 -6.246 1 64.75 217 ALA B CA 1
ATOM 4579 C C . ALA B 1 217 ? -21.547 12.344 -7.754 1 64.75 217 ALA B C 1
ATOM 4581 O O . ALA B 1 217 ? -22.312 11.484 -8.195 1 64.75 217 ALA B O 1
ATOM 4582 N N . ASP B 1 218 ? -20.75 13.062 -8.406 1 65.81 218 ASP B N 1
ATOM 4583 C CA . ASP B 1 218 ? -20.906 13.031 -9.852 1 65.81 218 ASP B CA 1
ATOM 4584 C C . ASP B 1 218 ? -19.938 12.031 -10.492 1 65.81 218 ASP B C 1
ATOM 4586 O O . ASP B 1 218 ? -19.906 11.883 -11.711 1 65.81 218 ASP B O 1
ATOM 4590 N N . ARG B 1 219 ? -19.359 11.328 -9.555 1 72.06 219 ARG B N 1
ATOM 4591 C CA . ARG B 1 219 ? -18.359 10.445 -10.141 1 72.06 219 ARG B CA 1
ATOM 4592 C C . ARG B 1 219 ? -19.016 9.195 -10.734 1 72.06 219 ARG B C 1
ATOM 4594 O O . ARG B 1 219 ? -19.812 8.531 -10.062 1 72.06 219 ARG B O 1
ATOM 4601 N N . LYS B 1 220 ? -18.734 9.047 -11.969 1 74.5 220 LYS B N 1
ATOM 4602 C CA . LYS B 1 220 ? -19.203 7.859 -12.688 1 74.5 220 LYS B CA 1
ATOM 4603 C C . LYS B 1 220 ? -18.422 6.617 -12.25 1 74.5 220 LYS B C 1
ATOM 4605 O O . LYS B 1 220 ? -17.25 6.703 -11.891 1 74.5 220 LYS B O 1
ATOM 4610 N N . PRO B 1 221 ? -19.172 5.535 -12.25 1 81.62 221 PRO B N 1
ATOM 4611 C CA . PRO B 1 221 ? -18.469 4.289 -11.953 1 81.62 221 PRO B CA 1
ATOM 4612 C C . PRO B 1 221 ? -17.25 4.066 -12.859 1 81.62 221 PRO B C 1
ATOM 4614 O O . PRO B 1 221 ? -17.297 4.383 -14.047 1 81.62 221 PRO B O 1
ATOM 4617 N N . SER B 1 222 ? -16.156 3.752 -12.312 1 88.5 222 SER B N 1
ATOM 4618 C CA . SER B 1 222 ? -14.922 3.568 -13.07 1 88.5 222 SER B CA 1
ATOM 4619 C C . SER B 1 222 ? -14.18 2.314 -12.625 1 88.5 222 SER B C 1
ATOM 4621 O O . SER B 1 222 ? -14.523 1.712 -11.609 1 88.5 222 SER B O 1
ATOM 4623 N N . MET B 1 223 ? -13.328 1.898 -13.453 1 95.56 223 MET B N 1
ATOM 4624 C CA . MET B 1 223 ? -12.43 0.777 -13.203 1 95.56 223 MET B CA 1
ATOM 4625 C C . MET B 1 223 ? -10.977 1.188 -13.414 1 95.56 223 MET B C 1
ATOM 4627 O O . MET B 1 223 ? -10.656 1.883 -14.383 1 95.56 223 MET B O 1
ATOM 4631 N N . THR B 1 224 ? -10.18 0.852 -12.469 1 97.44 224 THR B N 1
ATOM 4632 C CA . THR B 1 224 ? -8.742 1.06 -12.578 1 97.44 224 THR B CA 1
ATOM 4633 C C . THR B 1 224 ? -8.031 -0.251 -12.906 1 97.44 224 THR B C 1
ATOM 4635 O O . THR B 1 224 ? -8.188 -1.24 -12.188 1 97.44 224 THR B O 1
ATOM 4638 N N . LEU B 1 225 ? -7.328 -0.277 -14.016 1 98.25 225 LEU B N 1
ATOM 4639 C CA . LEU B 1 225 ? -6.477 -1.401 -14.383 1 98.25 225 LEU B CA 1
ATOM 4640 C C . LEU B 1 225 ? -5.012 -1.093 -14.094 1 98.25 225 LEU B C 1
ATOM 4642 O O . LEU B 1 225 ? -4.555 0.032 -14.312 1 98.25 225 LEU B O 1
ATOM 4646 N N . PHE B 1 226 ? -4.352 -2.08 -13.625 1 98.56 226 PHE B N 1
ATOM 4647 C CA . PHE B 1 226 ? -2.951 -1.915 -13.25 1 98.56 226 PHE B CA 1
ATOM 4648 C C . PHE B 1 226 ? -2.096 -3.02 -13.867 1 98.56 226 PHE B C 1
ATOM 4650 O O . PHE B 1 226 ? -2.449 -4.199 -13.789 1 98.56 226 PHE B O 1
ATOM 4657 N N . SER B 1 227 ? -0.996 -2.635 -14.453 1 98 227 SER B N 1
ATOM 4658 C CA . SER B 1 227 ? 0.03 -3.545 -14.953 1 98 227 SER B CA 1
ATOM 4659 C C . SER B 1 227 ? 1.416 -3.141 -14.461 1 98 227 SER B C 1
ATOM 4661 O O . SER B 1 227 ? 1.968 -2.131 -14.906 1 98 227 SER B O 1
ATOM 4663 N N . ALA B 1 228 ? 1.996 -3.957 -13.625 1 97.38 228 ALA B N 1
ATOM 4664 C CA . ALA B 1 228 ? 3.279 -3.648 -13 1 97.38 228 ALA B CA 1
ATOM 4665 C C . ALA B 1 228 ? 4.367 -3.441 -14.055 1 97.38 228 ALA B C 1
ATOM 4667 O O . ALA B 1 228 ? 5.293 -2.652 -13.844 1 97.38 228 ALA B O 1
ATOM 4668 N N . LEU B 1 229 ? 4.262 -4.121 -15.172 1 96.12 229 LEU B N 1
ATOM 4669 C CA . LEU B 1 229 ? 5.312 -4.062 -16.188 1 96.12 229 LEU B CA 1
ATOM 4670 C C . LEU B 1 229 ? 4.914 -3.143 -17.328 1 96.12 229 LEU B C 1
ATOM 4672 O O . LEU B 1 229 ? 5.672 -2.973 -18.297 1 96.12 229 LEU B O 1
ATOM 4676 N N . GLY B 1 230 ? 3.734 -2.584 -17.188 1 92.94 230 GLY B N 1
ATOM 4677 C CA . GLY B 1 230 ? 3.244 -1.704 -18.25 1 92.94 230 GLY B CA 1
ATOM 4678 C C . GLY B 1 230 ? 3.797 -0.295 -18.156 1 92.94 230 GLY B C 1
ATOM 4679 O O . GLY B 1 230 ? 4.285 0.116 -17.094 1 92.94 230 GLY B O 1
ATOM 4680 N N . SER B 1 231 ? 3.768 0.475 -19.266 1 89.44 231 SER B N 1
ATOM 4681 C CA . SER B 1 231 ? 4.129 1.887 -19.344 1 89.44 231 SER B CA 1
ATOM 4682 C C . SER B 1 231 ? 3.156 2.658 -20.219 1 89.44 231 SER B C 1
ATOM 4684 O O . SER B 1 231 ? 3.246 2.602 -21.453 1 89.44 231 SER B O 1
ATOM 4686 N N . PRO B 1 232 ? 2.184 3.324 -19.625 1 92.44 232 PRO B N 1
ATOM 4687 C CA . PRO B 1 232 ? 1.973 3.578 -18.188 1 92.44 232 PRO B CA 1
ATOM 4688 C C . PRO B 1 232 ? 1.408 2.367 -17.453 1 92.44 232 PRO B C 1
ATOM 4690 O O . PRO B 1 232 ? 0.721 1.538 -18.062 1 92.44 232 PRO B O 1
ATOM 4693 N N . PRO B 1 233 ? 1.607 2.357 -16.219 1 95.56 233 PRO B N 1
ATOM 4694 C CA . PRO B 1 233 ? 1.193 1.172 -15.461 1 95.56 233 PRO B CA 1
ATOM 4695 C C . PRO B 1 233 ? -0.294 1.183 -15.117 1 95.56 233 PRO B C 1
ATOM 4697 O O . PRO B 1 233 ? -0.858 0.144 -14.758 1 95.56 233 PRO B O 1
ATOM 4700 N N . PHE B 1 234 ? -0.934 2.357 -15.164 1 97.56 234 PHE B N 1
ATOM 4701 C CA . PHE B 1 234 ? -2.332 2.467 -14.766 1 97.56 234 PHE B CA 1
ATOM 4702 C C . PHE B 1 234 ? -3.193 2.924 -15.938 1 97.56 234 PHE B C 1
ATOM 4704 O O . PHE B 1 234 ? -2.779 3.781 -16.719 1 97.56 234 PHE B O 1
ATOM 4711 N N . ARG B 1 235 ? -4.355 2.35 -16.062 1 96.62 235 ARG B N 1
ATOM 4712 C CA . ARG B 1 235 ? -5.414 2.775 -16.984 1 96.62 235 ARG B CA 1
ATOM 4713 C C . ARG B 1 235 ? -6.734 2.963 -16.234 1 96.62 235 ARG B C 1
ATOM 4715 O O . ARG B 1 235 ? -7.062 2.184 -15.336 1 96.62 235 ARG B O 1
ATOM 4722 N N . TYR B 1 236 ? -7.375 3.98 -16.531 1 94.62 236 TYR B N 1
ATOM 4723 C CA . TYR B 1 236 ? -8.641 4.348 -15.898 1 94.62 236 TYR B CA 1
ATOM 4724 C C . TYR B 1 236 ? -9.773 4.34 -16.922 1 94.62 236 TYR B C 1
ATOM 4726 O O . TYR B 1 236 ? -9.758 5.109 -17.891 1 94.62 236 TYR B O 1
ATOM 4734 N N . ILE B 1 237 ? -10.766 3.504 -16.688 1 93.38 237 ILE B N 1
ATOM 4735 C CA . ILE B 1 237 ? -11.844 3.305 -17.656 1 93.38 237 ILE B CA 1
ATOM 4736 C C . ILE B 1 237 ? -13.18 3.66 -17.016 1 93.38 237 ILE B C 1
ATOM 4738 O O . ILE B 1 237 ? -13.461 3.258 -15.875 1 93.38 237 ILE B O 1
ATOM 4742 N N . LYS B 1 238 ? -14.023 4.41 -17.719 1 88.94 238 LYS B N 1
ATOM 4743 C CA . LYS B 1 238 ? -15.383 4.68 -17.25 1 88.94 238 LYS B CA 1
ATOM 4744 C C . LYS B 1 238 ? -16.297 3.49 -17.531 1 88.94 238 LYS B C 1
ATOM 4746 O O . LYS B 1 238 ? -16.25 2.889 -18.594 1 88.94 238 LYS B O 1
ATOM 4751 N N . LEU B 1 239 ? -17.047 3.182 -16.516 1 91.06 239 LEU B N 1
ATOM 4752 C CA . LEU B 1 239 ? -17.953 2.043 -16.656 1 91.06 239 LEU B CA 1
ATOM 4753 C C . LEU B 1 239 ? -19.344 2.498 -17.094 1 91.06 239 LEU B C 1
ATOM 4755 O O . LEU B 1 239 ? -19.766 3.605 -16.766 1 91.06 239 LEU B O 1
ATOM 4759 N N . ARG B 1 240 ? -19.969 1.628 -17.781 1 89.25 240 ARG B N 1
ATOM 4760 C CA . ARG B 1 240 ? -21.359 1.874 -18.141 1 89.25 240 ARG B CA 1
ATOM 4761 C C . ARG B 1 240 ? -22.281 1.734 -16.938 1 89.25 240 ARG B C 1
ATOM 4763 O O . ARG B 1 240 ? -21.906 1.14 -15.93 1 89.25 240 ARG B O 1
ATOM 4770 N N . SER B 1 241 ? -23.469 2.314 -17.141 1 91.19 241 SER B N 1
ATOM 4771 C CA . SER B 1 241 ? -24.484 2.17 -16.094 1 91.19 241 SER B CA 1
ATOM 4772 C C . SER B 1 241 ? -25.016 0.745 -16.047 1 91.19 241 SER B C 1
ATOM 4774 O O . SER B 1 241 ? -24.734 -0.067 -16.922 1 91.19 241 SER B O 1
ATOM 4776 N N . ARG B 1 242 ? -25.766 0.478 -14.992 1 93.81 242 ARG B N 1
ATOM 4777 C CA . ARG B 1 242 ? -26.344 -0.852 -14.82 1 93.81 242 ARG B CA 1
ATOM 4778 C C . ARG B 1 242 ? -27.188 -1.241 -16.031 1 93.81 242 ARG B C 1
ATOM 4780 O O . ARG B 1 242 ? -27.828 -0.388 -16.656 1 93.81 242 ARG B O 1
ATOM 4787 N N . LYS B 1 243 ? -27.203 -2.467 -16.328 1 94.69 243 LYS B N 1
ATOM 4788 C CA . LYS B 1 243 ? -27.984 -2.998 -17.453 1 94.69 243 LYS B CA 1
ATOM 4789 C C . LYS B 1 243 ? -29.406 -3.328 -17.016 1 94.69 243 LYS B C 1
ATOM 4791 O O . LYS B 1 243 ? -29.625 -3.965 -15.984 1 94.69 243 LYS B O 1
ATOM 4796 N N . ALA B 1 244 ? -30.266 -2.939 -17.906 1 93.44 244 ALA B N 1
ATOM 4797 C CA . ALA B 1 244 ? -31.672 -3.168 -17.594 1 93.44 244 ALA B CA 1
ATOM 4798 C C . ALA B 1 244 ? -32 -4.66 -17.594 1 93.44 244 ALA B C 1
ATOM 4800 O O . ALA B 1 244 ? -32.875 -5.105 -16.859 1 93.44 244 ALA B O 1
ATOM 4801 N N . ASP B 1 245 ? -31.297 -5.395 -18.297 1 94.56 245 ASP B N 1
ATOM 4802 C CA . ASP B 1 245 ? -31.594 -6.82 -18.422 1 94.56 245 ASP B CA 1
ATOM 4803 C C . ASP B 1 245 ? -30.641 -7.652 -17.562 1 94.56 245 ASP B C 1
ATOM 4805 O O . ASP B 1 245 ? -30.5 -8.859 -17.781 1 94.56 245 ASP B O 1
ATOM 4809 N N . CYS B 1 246 ? -29.984 -7.043 -16.656 1 96.25 246 CYS B N 1
ATOM 4810 C CA . CYS B 1 246 ? -29.062 -7.754 -15.789 1 96.25 246 CYS B CA 1
ATOM 4811 C C . CYS B 1 246 ? -29.812 -8.758 -14.906 1 96.25 246 CYS B C 1
ATOM 4813 O O . CYS B 1 246 ? -30.875 -8.445 -14.375 1 96.25 246 CYS B O 1
ATOM 4815 N N . PHE B 1 247 ? -29.172 -9.852 -14.75 1 94.44 247 PHE B N 1
ATOM 4816 C CA . PHE B 1 247 ? -29.75 -10.945 -13.984 1 94.44 247 PHE B CA 1
ATOM 4817 C C . PHE B 1 247 ? -29.984 -10.531 -12.539 1 94.44 247 PHE B C 1
ATOM 4819 O O . PHE B 1 247 ? -30.938 -11 -11.898 1 94.44 247 PHE B O 1
ATOM 4826 N N . ALA B 1 248 ? -29.172 -9.648 -12.039 1 96 248 ALA B N 1
ATOM 4827 C CA . ALA B 1 248 ? -29.219 -9.297 -10.617 1 96 248 ALA B CA 1
ATOM 4828 C C . ALA B 1 248 ? -29.812 -7.898 -10.422 1 96 248 ALA B C 1
ATOM 4830 O O . ALA B 1 248 ? -30.984 -7.754 -10.102 1 96 248 ALA B O 1
ATOM 4831 N N . CYS B 1 249 ? -29.109 -6.879 -10.805 1 95.75 249 CYS B N 1
ATOM 4832 C CA . CYS B 1 249 ? -29.5 -5.523 -10.438 1 95.75 249 CYS B CA 1
ATOM 4833 C C . CYS B 1 249 ? -30.578 -4.996 -11.375 1 95.75 249 CYS B C 1
ATOM 4835 O O . CYS B 1 249 ? -31.219 -3.982 -11.078 1 95.75 249 CYS B O 1
ATOM 4837 N N . GLY B 1 250 ? -30.766 -5.66 -12.43 1 92.94 250 GLY B N 1
ATOM 4838 C CA . GLY B 1 250 ? -31.812 -5.25 -13.359 1 92.94 250 GLY B CA 1
ATOM 4839 C C . GLY B 1 250 ? -33.156 -5.863 -13.047 1 92.94 250 GLY B C 1
ATOM 4840 O O . GLY B 1 250 ? -34.188 -5.449 -13.609 1 92.94 250 GLY B O 1
ATOM 4841 N N . ARG B 1 251 ? -33.188 -6.715 -12.242 1 89.12 251 ARG B N 1
ATOM 4842 C CA . ARG B 1 251 ? -34.406 -7.453 -11.938 1 89.12 251 ARG B CA 1
ATOM 4843 C C . ARG B 1 251 ? -35.094 -6.91 -10.688 1 89.12 251 ARG B C 1
ATOM 4845 O O . ARG B 1 251 ? -34.438 -6.766 -9.641 1 89.12 251 ARG B O 1
ATOM 4852 N N . LYS B 1 252 ? -36.375 -6.82 -10.789 1 88.62 252 LYS B N 1
ATOM 4853 C CA . LYS B 1 252 ? -37.156 -6.32 -9.648 1 88.62 252 LYS B CA 1
ATOM 4854 C C . LYS B 1 252 ? -37.406 -7.434 -8.633 1 88.62 252 LYS B C 1
ATOM 4856 O O . LYS B 1 252 ? -37.562 -7.172 -7.438 1 88.62 252 LYS B O 1
ATOM 4861 N N . ASP B 1 253 ? -37.406 -8.641 -9.148 1 92.94 253 ASP B N 1
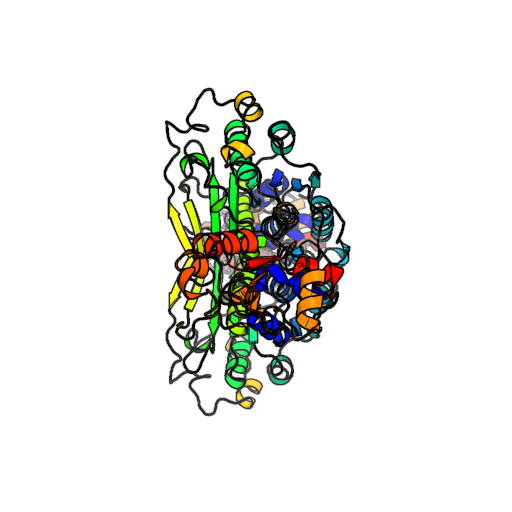ATOM 4862 C CA . ASP B 1 253 ? -37.75 -9.758 -8.273 1 92.94 253 ASP B CA 1
ATOM 4863 C C . ASP B 1 253 ? -36.5 -10.477 -7.766 1 92.94 253 ASP B C 1
ATOM 4865 O O . ASP B 1 253 ? -36.562 -11.594 -7.262 1 92.94 253 ASP B O 1
ATOM 4869 N N . PHE B 1 254 ? -35.344 -9.914 -7.996 1 93.81 254 PHE B N 1
ATOM 4870 C CA . PHE B 1 254 ? -34.094 -10.5 -7.465 1 93.81 254 PHE B CA 1
ATOM 4871 C C . PHE B 1 254 ? -34.156 -10.602 -5.945 1 93.81 254 PHE B C 1
ATOM 4873 O O . PHE B 1 254 ? -34.5 -9.625 -5.266 1 93.81 254 PHE B O 1
ATOM 4880 N N . SER B 1 255 ? -34 -11.852 -5.391 1 94.88 255 SER B N 1
ATOM 4881 C CA . SER B 1 255 ? -34.281 -12.07 -3.975 1 94.88 255 SER B CA 1
ATOM 4882 C C . SER B 1 255 ? -33.219 -12.945 -3.326 1 94.88 255 SER B C 1
ATOM 4884 O O . SER B 1 255 ? -32.375 -13.547 -4.02 1 94.88 255 SER B O 1
ATOM 4886 N N . LEU B 1 256 ? -33.312 -13.023 -2.08 1 95.19 256 LEU B N 1
ATOM 4887 C CA . LEU B 1 256 ? -32.406 -13.859 -1.299 1 95.19 256 LEU B CA 1
ATOM 4888 C C . LEU B 1 256 ? -32.594 -15.336 -1.612 1 95.19 256 LEU B C 1
ATOM 4890 O O . LEU B 1 256 ? -31.656 -16.125 -1.57 1 95.19 256 LEU B O 1
ATOM 4894 N N . ASP B 1 257 ? -33.781 -15.633 -1.91 1 95.31 257 ASP B N 1
ATOM 4895 C CA . ASP B 1 257 ? -34.094 -17.016 -2.262 1 95.31 257 ASP B CA 1
ATOM 4896 C C . ASP B 1 257 ? -33.344 -17.438 -3.531 1 95.31 257 ASP B C 1
ATOM 4898 O O . ASP B 1 257 ? -32.844 -18.562 -3.627 1 95.31 257 ASP B O 1
ATOM 4902 N N . MET B 1 258 ? -33.312 -16.531 -4.449 1 94.94 258 MET B N 1
ATOM 4903 C CA . MET B 1 258 ? -32.594 -16.812 -5.688 1 94.94 258 MET B CA 1
ATOM 4904 C C . MET B 1 258 ? -31.094 -17.031 -5.41 1 94.94 258 MET B C 1
ATOM 4906 O O . MET B 1 258 ? -30.469 -17.906 -6 1 94.94 258 MET B O 1
ATOM 4910 N N . ILE B 1 259 ? -30.562 -16.25 -4.488 1 96.06 259 ILE B N 1
ATOM 4911 C CA . ILE B 1 259 ? -29.172 -16.406 -4.09 1 96.06 259 ILE B CA 1
ATOM 4912 C C . ILE B 1 259 ? -28.969 -17.75 -3.398 1 96.06 259 ILE B C 1
ATOM 4914 O O . ILE B 1 259 ? -28.031 -18.484 -3.725 1 96.06 259 ILE B O 1
ATOM 4918 N N . ALA B 1 260 ? -29.875 -18.078 -2.504 1 95.31 260 ALA B N 1
ATOM 4919 C CA . ALA B 1 260 ? -29.766 -19.312 -1.729 1 95.31 260 ALA B CA 1
ATOM 4920 C C . ALA B 1 260 ? -29.844 -20.547 -2.635 1 95.31 260 ALA B C 1
ATOM 4922 O O . ALA B 1 260 ? -29.234 -21.578 -2.35 1 95.31 260 ALA B O 1
ATOM 4923 N N . GLU B 1 261 ? -30.5 -20.422 -3.744 1 93.88 261 GLU B N 1
ATOM 4924 C CA . GLU B 1 261 ? -30.719 -21.531 -4.648 1 93.88 261 GLU B CA 1
ATOM 4925 C C . GLU B 1 261 ? -29.609 -21.625 -5.699 1 93.88 261 GLU B C 1
ATOM 4927 O O . GLU B 1 261 ? -29.484 -22.641 -6.387 1 93.88 261 GLU B O 1
ATOM 4932 N N . THR B 1 262 ? -28.875 -20.578 -5.75 1 93.31 262 THR B N 1
ATOM 4933 C CA . THR B 1 262 ? -27.828 -20.531 -6.766 1 93.31 262 THR B CA 1
ATOM 4934 C C . THR B 1 262 ? -26.594 -21.312 -6.309 1 93.31 262 THR B C 1
ATOM 4936 O O . THR B 1 262 ? -26.109 -21.094 -5.199 1 93.31 262 THR B O 1
ATOM 4939 N N . ASP B 1 263 ? -26.125 -22.266 -7.125 1 94.06 263 ASP B N 1
ATOM 4940 C CA . ASP B 1 263 ? -24.828 -22.906 -6.926 1 94.06 263 ASP B CA 1
ATOM 4941 C C . ASP B 1 263 ? -23.719 -22.141 -7.633 1 94.06 263 ASP B C 1
ATOM 4943 O O . ASP B 1 263 ? -23.375 -22.453 -8.773 1 94.06 263 ASP B O 1
ATOM 4947 N N . TYR B 1 264 ? -23.188 -21.234 -6.941 1 94.31 264 TYR B N 1
ATOM 4948 C CA . TYR B 1 264 ? -22.203 -20.312 -7.52 1 94.31 264 TYR B CA 1
ATOM 4949 C C . TYR B 1 264 ? -21 -21.078 -8.055 1 94.31 264 TYR B C 1
ATOM 4951 O O . TYR B 1 264 ? -20.391 -20.656 -9.047 1 94.31 264 TYR B O 1
ATOM 4959 N N . VAL B 1 265 ? -20.625 -22.156 -7.402 1 91.5 265 VAL B N 1
ATOM 4960 C CA . VAL B 1 265 ? -19.484 -22.969 -7.859 1 91.5 265 VAL B CA 1
ATOM 4961 C C . VAL B 1 265 ? -19.812 -23.562 -9.227 1 91.5 265 VAL B C 1
ATOM 4963 O O . VAL B 1 265 ? -19 -23.484 -10.156 1 91.5 265 VAL B O 1
ATOM 4966 N N . GLN B 1 266 ? -21 -24.047 -9.32 1 89.88 266 GLN B N 1
ATOM 4967 C CA . GLN B 1 266 ? -21.406 -24.656 -10.578 1 89.88 266 GLN B CA 1
ATOM 4968 C C . GLN B 1 266 ? -21.578 -23.609 -11.68 1 89.88 266 GLN B C 1
ATOM 4970 O O . GLN B 1 266 ? -21.219 -23.859 -12.836 1 89.88 266 GLN B O 1
ATOM 4975 N N . VAL B 1 267 ? -22.109 -22.5 -11.312 1 90.12 267 VAL B N 1
ATOM 4976 C CA . VAL B 1 267 ? -22.297 -21.406 -12.258 1 90.12 267 VAL B CA 1
ATOM 4977 C C . VAL B 1 267 ? -20.953 -21 -12.844 1 90.12 267 VAL B C 1
ATOM 4979 O O . VAL B 1 267 ? -20.859 -20.625 -14.023 1 90.12 267 VAL B O 1
ATOM 4982 N N . CYS B 1 268 ? -19.953 -21.094 -12.016 1 89.5 268 CYS B N 1
ATOM 4983 C CA . CYS B 1 268 ? -18.625 -20.656 -12.438 1 89.5 268 CYS B CA 1
ATOM 4984 C C . CYS B 1 268 ? -17.828 -21.828 -13.031 1 89.5 268 CYS B C 1
ATOM 4986 O O . CYS B 1 268 ? -16.609 -21.781 -13.109 1 89.5 268 CYS B O 1
ATOM 4988 N N . GLY B 1 269 ? -18.438 -22.891 -13.367 1 84.62 269 GLY B N 1
ATOM 4989 C CA . GLY B 1 269 ? -17.781 -23.984 -14.102 1 84.62 269 GLY B CA 1
ATOM 4990 C C . GLY B 1 269 ? -17.453 -25.172 -13.227 1 84.62 269 GLY B C 1
ATOM 4991 O O . GLY B 1 269 ? -16.75 -26.094 -13.664 1 84.62 269 GLY B O 1
ATOM 4992 N N . GLY B 1 270 ? -17.891 -25.203 -11.938 1 83.62 270 GLY B N 1
ATOM 4993 C CA . GLY B 1 270 ? -17.656 -26.328 -11.055 1 83.62 270 GLY B CA 1
ATOM 4994 C C . GLY B 1 270 ? -16.5 -26.125 -10.102 1 83.62 270 GLY B C 1
ATOM 4995 O O . GLY B 1 270 ? -15.828 -25.094 -10.148 1 83.62 270 GLY B O 1
ATOM 4996 N N . PRO B 1 271 ? -16.422 -27.109 -9.242 1 82.25 271 PRO B N 1
ATOM 4997 C CA . PRO B 1 271 ? -15.32 -27 -8.281 1 82.25 271 PRO B CA 1
ATOM 4998 C C . PRO B 1 271 ? -13.945 -27.031 -8.953 1 82.25 271 PRO B C 1
ATOM 5000 O O . PRO B 1 271 ? -13.781 -27.656 -10 1 82.25 271 PRO B O 1
ATOM 5003 N N . ARG B 1 272 ? -13.102 -26.312 -8.32 1 78.38 272 ARG B N 1
ATOM 5004 C CA . ARG B 1 272 ? -11.727 -26.391 -8.805 1 78.38 272 ARG B CA 1
ATOM 5005 C C . ARG B 1 272 ? -11.188 -27.812 -8.688 1 78.38 272 ARG B C 1
ATOM 5007 O O . ARG B 1 272 ? -11.375 -28.469 -7.664 1 78.38 272 ARG B O 1
ATOM 5014 N N . PRO B 1 273 ? -10.625 -28.188 -9.758 1 77.81 273 PRO B N 1
ATOM 5015 C CA . PRO B 1 273 ? -10.07 -29.547 -9.68 1 77.81 273 PRO B CA 1
ATOM 5016 C C . PRO B 1 273 ? -8.977 -29.672 -8.617 1 77.81 273 PRO B C 1
ATOM 5018 O O . PRO B 1 273 ? -8.188 -28.75 -8.43 1 77.81 273 PRO B O 1
ATOM 5021 N N . ASN B 1 274 ? -9.039 -30.719 -7.848 1 83.94 274 ASN B N 1
ATOM 5022 C CA . ASN B 1 274 ? -7.91 -31.062 -6.988 1 83.94 274 ASN B CA 1
ATOM 5023 C C . ASN B 1 274 ? -6.758 -31.672 -7.789 1 83.94 274 ASN B C 1
ATOM 5025 O O . ASN B 1 274 ? -6.711 -32.875 -8 1 83.94 274 ASN B O 1
ATOM 5029 N N . TRP B 1 275 ? -5.91 -30.891 -8.133 1 82.88 275 TRP B N 1
ATOM 5030 C CA . TRP B 1 275 ? -4.844 -31.297 -9.047 1 82.88 275 TRP B CA 1
ATOM 5031 C C . TRP B 1 275 ? -3.924 -32.312 -8.391 1 82.88 275 TRP B C 1
ATOM 5033 O O . TRP B 1 275 ? -3.371 -33.188 -9.07 1 82.88 275 TRP B O 1
ATOM 5043 N N . ILE B 1 276 ? -3.811 -32.25 -7.094 1 85.31 276 ILE B N 1
ATOM 5044 C CA . ILE B 1 276 ? -2.982 -33.219 -6.371 1 85.31 276 ILE B CA 1
ATOM 5045 C C . ILE B 1 276 ? -3.604 -34.625 -6.461 1 85.31 276 ILE B C 1
ATOM 5047 O O . ILE B 1 276 ? -2.932 -35.562 -6.832 1 85.31 276 ILE B O 1
ATOM 5051 N N . GLU B 1 277 ? -4.832 -34.625 -6.172 1 87.94 277 GLU B N 1
ATOM 5052 C CA . GLU B 1 277 ? -5.531 -35.906 -6.227 1 87.94 277 GLU B CA 1
ATOM 5053 C C . GLU B 1 277 ? -5.555 -36.469 -7.645 1 87.94 277 GLU B C 1
ATOM 5055 O O . GLU B 1 277 ? -5.363 -37.656 -7.848 1 87.94 277 GLU B O 1
ATOM 5060 N N . ARG B 1 278 ? -5.781 -35.594 -8.555 1 87.75 278 ARG B N 1
ATOM 5061 C CA . ARG B 1 278 ? -5.832 -36.031 -9.953 1 87.75 278 ARG B CA 1
ATOM 5062 C C . ARG B 1 278 ? -4.473 -36.531 -10.422 1 87.75 278 ARG B C 1
ATOM 5064 O O . ARG B 1 278 ? -4.398 -37.438 -11.234 1 87.75 278 ARG B O 1
ATOM 5071 N N . GLY B 1 279 ? -3.469 -35.938 -9.852 1 90.62 279 GLY B N 1
ATOM 5072 C CA . GLY B 1 279 ? -2.121 -36.344 -10.219 1 90.62 279 GLY B CA 1
ATOM 5073 C C . GLY B 1 279 ? -1.717 -37.688 -9.633 1 90.62 279 GLY B C 1
ATOM 5074 O O . GLY B 1 279 ? -0.776 -38.312 -10.117 1 90.62 279 GLY B O 1
ATOM 5075 N N . LEU B 1 280 ? -2.455 -38.125 -8.672 1 91.38 280 LEU B N 1
ATOM 5076 C CA . LEU B 1 280 ? -2.068 -39.312 -7.934 1 91.38 280 LEU B CA 1
ATOM 5077 C C . LEU B 1 280 ? -2.871 -40.531 -8.398 1 91.38 280 LEU B C 1
ATOM 5079 O O . LEU B 1 280 ? -2.631 -41.656 -7.953 1 91.38 280 LEU B O 1
ATOM 5083 N N . VAL B 1 281 ? -3.779 -40.281 -9.32 1 91.06 281 VAL B N 1
ATOM 5084 C CA . VAL B 1 281 ? -4.617 -41.375 -9.773 1 91.06 281 VAL B CA 1
ATOM 5085 C C . VAL B 1 281 ? -3.754 -42.406 -10.484 1 91.06 281 VAL B C 1
ATOM 5087 O O . VAL B 1 281 ? -2.83 -42.062 -11.219 1 91.06 281 VAL B O 1
ATOM 5090 N N . ASP B 1 282 ? -3.9 -43.719 -10.266 1 86.31 282 ASP B N 1
ATOM 5091 C CA . ASP B 1 282 ? -3.074 -44.812 -10.789 1 86.31 282 ASP B CA 1
ATOM 5092 C C . ASP B 1 282 ? -3.205 -44.906 -12.312 1 86.31 282 ASP B C 1
ATOM 5094 O O . ASP B 1 282 ? -2.225 -45.188 -13.008 1 86.31 282 ASP B O 1
ATOM 5098 N N . GLY B 1 283 ? -4.406 -44.594 -12.875 1 84.06 283 GLY B N 1
ATOM 5099 C CA . GLY B 1 283 ? -4.645 -44.719 -14.297 1 84.06 283 GLY B CA 1
ATOM 5100 C C . GLY B 1 283 ? -4.508 -46.156 -14.789 1 84.06 283 GLY B C 1
ATOM 5101 O O . GLY B 1 283 ? -4.715 -47.094 -14.023 1 84.06 283 GLY B O 1
ATOM 5102 N N . VAL B 1 284 ? -4.273 -46.344 -16.141 1 83.38 284 VAL B N 1
ATOM 5103 C CA . VAL B 1 284 ? -4.141 -47.656 -16.781 1 83.38 284 VAL B CA 1
ATOM 5104 C C . VAL B 1 284 ? -2.734 -48.188 -16.562 1 83.38 284 VAL B C 1
ATOM 5106 O O . VAL B 1 284 ? -1.754 -47.469 -16.625 1 83.38 284 VAL B O 1
ATOM 5109 N N . ALA B 1 285 ? -2.684 -49.531 -16.344 1 79.38 285 ALA B N 1
ATOM 5110 C CA . ALA B 1 285 ? -1.395 -50.156 -16.109 1 79.38 285 ALA B CA 1
ATOM 5111 C C . ALA B 1 285 ? -0.453 -49.938 -17.297 1 79.38 285 ALA B C 1
ATOM 5113 O O . ALA B 1 285 ? -0.863 -50.062 -18.453 1 79.38 285 ALA B O 1
ATOM 5114 N N . GLY B 1 286 ? 0.756 -49.625 -17.016 1 84.31 286 GLY B N 1
ATOM 5115 C CA . GLY B 1 286 ? 1.764 -49.438 -18.047 1 84.31 286 GLY B CA 1
ATOM 5116 C C . GLY B 1 286 ? 1.769 -48.031 -18.625 1 84.31 286 GLY B C 1
ATOM 5117 O O . GLY B 1 286 ? 2.691 -47.656 -19.359 1 84.31 286 GLY B O 1
ATOM 5118 N N . TYR B 1 287 ? 0.73 -47.25 -18.297 1 92.06 287 TYR B N 1
ATOM 5119 C CA . TYR B 1 287 ? 0.619 -45.906 -18.859 1 92.06 287 TYR B CA 1
ATOM 5120 C C . TYR B 1 287 ? 1.213 -44.844 -17.922 1 92.06 287 TYR B C 1
ATOM 5122 O O . TYR B 1 287 ? 1.546 -43.75 -18.359 1 92.06 287 TYR B O 1
ATOM 5130 N N . ARG B 1 288 ? 1.305 -45.219 -16.672 1 96.06 288 ARG B N 1
ATOM 5131 C CA . ARG B 1 288 ? 1.871 -44.312 -15.672 1 96.06 288 ARG B CA 1
ATOM 5132 C C . ARG B 1 288 ? 2.898 -45.031 -14.805 1 96.06 288 ARG B C 1
ATOM 5134 O O . ARG B 1 288 ? 2.816 -46.25 -14.609 1 96.06 288 ARG B O 1
ATOM 5141 N N . ALA B 1 289 ? 3.883 -44.406 -14.383 1 96.56 289 ALA B N 1
ATOM 5142 C CA . ALA B 1 289 ? 4.93 -44.969 -13.523 1 96.56 289 ALA B CA 1
ATOM 5143 C C . ALA B 1 289 ? 5.008 -44.188 -12.211 1 96.56 289 ALA B C 1
ATOM 5145 O O . ALA B 1 289 ? 4.645 -43 -12.156 1 96.56 289 ALA B O 1
ATOM 5146 N N . THR B 1 290 ? 5.375 -44.844 -11.125 1 96.94 290 THR B N 1
ATOM 5147 C CA . THR B 1 290 ? 5.609 -44.156 -9.852 1 96.94 290 THR B CA 1
ATOM 5148 C C . THR B 1 290 ? 6.973 -43.469 -9.844 1 96.94 290 THR B C 1
ATOM 5150 O O . THR B 1 290 ? 7.809 -43.75 -10.711 1 96.94 290 THR B O 1
ATOM 5153 N N . VAL B 1 291 ? 7.156 -42.688 -8.859 1 97.38 291 VAL B N 1
ATOM 5154 C CA . VAL B 1 291 ? 8.453 -42.031 -8.719 1 97.38 291 VAL B CA 1
ATOM 5155 C C . VAL B 1 291 ? 9.516 -43.062 -8.352 1 97.38 291 VAL B C 1
ATOM 5157 O O . VAL B 1 291 ? 10.688 -42.906 -8.719 1 97.38 291 VAL B O 1
ATOM 5160 N N . LYS B 1 292 ? 9.18 -44.062 -7.68 1 97.44 292 LYS B N 1
ATOM 5161 C CA . LYS B 1 292 ? 10.117 -45.156 -7.367 1 97.44 292 LYS B CA 1
ATOM 5162 C C . LYS B 1 292 ? 10.57 -45.875 -8.633 1 97.44 292 LYS B C 1
ATOM 5164 O O . LYS B 1 292 ? 11.75 -46.188 -8.789 1 97.44 292 LYS B O 1
ATOM 5169 N N . ASP B 1 293 ? 9.555 -46.125 -9.492 1 96.25 293 ASP B N 1
ATOM 5170 C CA . ASP B 1 293 ? 9.891 -46.719 -10.781 1 96.25 293 ASP B CA 1
ATOM 5171 C C . ASP B 1 293 ? 10.891 -45.844 -11.539 1 96.25 293 ASP B C 1
ATOM 5173 O O . ASP B 1 293 ? 11.875 -46.375 -12.07 1 96.25 293 ASP B O 1
ATOM 5177 N N . LEU B 1 294 ? 10.602 -44.625 -11.609 1 96.38 294 LEU B N 1
ATOM 5178 C CA . LEU B 1 294 ? 11.492 -43.688 -12.312 1 96.38 294 LEU B CA 1
ATOM 5179 C C . LEU B 1 294 ? 12.883 -43.688 -11.695 1 96.38 294 LEU B C 1
ATOM 5181 O O . LEU B 1 294 ? 13.883 -43.719 -12.406 1 96.38 294 LEU B O 1
ATOM 5185 N N . LYS B 1 295 ? 12.961 -43.625 -10.352 1 96.88 295 LYS B N 1
ATOM 5186 C CA . LYS B 1 295 ? 14.242 -43.656 -9.641 1 96.88 295 LYS B CA 1
ATOM 5187 C C . LYS B 1 295 ? 15.047 -44.906 -10 1 96.88 295 LYS B C 1
ATOM 5189 O O . LYS B 1 295 ? 16.25 -44.812 -10.227 1 96.88 295 LYS B O 1
ATOM 5194 N N . ASN B 1 296 ? 14.375 -46 -10.031 1 96.5 296 ASN B N 1
ATOM 5195 C CA . ASN B 1 296 ? 15.023 -47.25 -10.375 1 96.5 296 ASN B CA 1
ATOM 5196 C C . ASN B 1 296 ? 15.633 -47.219 -11.773 1 96.5 296 ASN B C 1
ATOM 5198 O O . ASN B 1 296 ? 16.75 -47.688 -11.977 1 96.5 296 ASN B O 1
ATOM 5202 N N . VAL B 1 297 ? 14.844 -46.75 -12.656 1 94.62 297 VAL B N 1
ATOM 5203 C CA . VAL B 1 297 ? 15.297 -46.656 -14.039 1 94.62 297 VAL B CA 1
ATOM 5204 C C . VAL B 1 297 ? 16.484 -45.719 -14.133 1 94.62 297 VAL B C 1
ATOM 5206 O O . VAL B 1 297 ? 17.469 -46 -14.82 1 94.62 297 VAL B O 1
ATOM 5209 N N . LEU B 1 298 ? 16.453 -44.562 -13.492 1 94.25 298 LEU B N 1
ATOM 5210 C CA . LEU B 1 298 ? 17.531 -43.594 -13.5 1 94.25 298 LEU B CA 1
ATOM 5211 C C . LEU B 1 298 ? 18.797 -44.188 -12.891 1 94.25 298 LEU B C 1
ATOM 5213 O O . LEU B 1 298 ? 19.906 -43.969 -13.398 1 94.25 298 LEU B O 1
ATOM 5217 N N . ASP B 1 299 ? 18.641 -44.938 -11.852 1 94.88 299 ASP B N 1
ATOM 5218 C CA . ASP B 1 299 ? 19.781 -45.531 -11.148 1 94.88 299 ASP B CA 1
ATOM 5219 C C . ASP B 1 299 ? 20.422 -46.625 -11.977 1 94.88 299 ASP B C 1
ATOM 5221 O O . ASP B 1 299 ? 21.625 -46.906 -11.836 1 94.88 299 ASP B O 1
ATOM 5225 N N . SER B 1 300 ? 19.688 -47.281 -12.758 1 94.38 300 SER B N 1
ATOM 5226 C CA . SER B 1 300 ? 20.172 -48.406 -13.562 1 94.38 300 SER B CA 1
ATOM 5227 C C . SER B 1 300 ? 21.078 -47.906 -14.688 1 94.38 300 SER B C 1
ATOM 5229 O O . SER B 1 300 ? 21.812 -48.719 -15.281 1 94.38 300 SER B O 1
ATOM 5231 N N . GLY B 1 301 ? 20.953 -46.625 -15.055 1 90.81 301 GLY B N 1
ATOM 5232 C CA . GLY B 1 301 ? 21.75 -46.094 -16.141 1 90.81 301 GLY B CA 1
ATOM 5233 C C . GLY B 1 301 ? 21.141 -46.344 -17.516 1 90.81 301 GLY B C 1
ATOM 5234 O O . GLY B 1 301 ? 21.766 -46.031 -18.531 1 90.81 301 GLY B O 1
ATOM 5235 N N . GLN B 1 302 ? 20.016 -46.938 -17.5 1 89.38 302 GLN B N 1
ATOM 5236 C CA . GLN B 1 302 ? 19.297 -47.188 -18.75 1 89.38 302 GLN B CA 1
ATOM 5237 C C . GLN B 1 302 ? 19.062 -45.875 -19.484 1 89.38 302 GLN B C 1
ATOM 5239 O O . GLN B 1 302 ? 18.766 -44.844 -18.859 1 89.38 302 GLN B O 1
ATOM 5244 N N . GLU B 1 303 ? 19.234 -45.906 -20.75 1 89.62 303 GLU B N 1
ATOM 5245 C CA . GLU B 1 303 ? 18.938 -44.719 -21.562 1 89.62 303 GLU B CA 1
ATOM 5246 C C . GLU B 1 303 ? 17.438 -44.469 -21.625 1 89.62 303 GLU B C 1
ATOM 5248 O O . GLU B 1 303 ? 16.656 -45.375 -22 1 89.62 303 GLU B O 1
ATOM 5253 N N . ILE B 1 304 ? 17.031 -43.312 -21.172 1 93.12 304 ILE B N 1
ATOM 5254 C CA . ILE B 1 304 ? 15.617 -42.969 -21.234 1 93.12 304 ILE B CA 1
ATOM 5255 C C . ILE B 1 304 ? 15.484 -41.531 -21.766 1 93.12 304 ILE B C 1
ATOM 5257 O O . ILE B 1 304 ? 16.469 -40.781 -21.828 1 93.12 304 ILE B O 1
ATOM 5261 N N . HIS B 1 305 ? 14.32 -41.25 -22.234 1 94.81 305 HIS B N 1
ATOM 5262 C CA . HIS B 1 305 ? 13.922 -39.906 -22.547 1 94.81 305 HIS B CA 1
ATOM 5263 C C . HIS B 1 305 ? 12.977 -39.344 -21.484 1 94.81 305 HIS B C 1
ATOM 5265 O O . HIS B 1 305 ? 11.82 -39.781 -21.391 1 94.81 305 HIS B O 1
ATOM 5271 N N . LEU B 1 306 ? 13.484 -38.438 -20.688 1 96.75 306 LEU B N 1
ATOM 5272 C CA . LEU B 1 306 ? 12.688 -37.844 -19.625 1 96.75 306 LEU B CA 1
ATOM 5273 C C . LEU B 1 306 ? 12.289 -36.406 -19.984 1 96.75 306 LEU B C 1
ATOM 5275 O O . LEU B 1 306 ? 13.141 -35.531 -20.094 1 96.75 306 LEU B O 1
ATOM 5279 N N . LEU B 1 307 ? 10.977 -36.188 -20.203 1 97.75 307 LEU B N 1
ATOM 5280 C CA . LEU B 1 307 ? 10.461 -34.875 -20.562 1 97.75 307 LEU B CA 1
ATOM 5281 C C . LEU B 1 307 ? 9.789 -34.188 -19.359 1 97.75 307 LEU B C 1
ATOM 5283 O O . LEU B 1 307 ? 8.984 -34.844 -18.672 1 97.75 307 LEU B O 1
ATOM 5287 N N . ASP B 1 308 ? 10.203 -33.031 -19.062 1 98.31 308 ASP B N 1
ATOM 5288 C CA . ASP B 1 308 ? 9.531 -32.125 -18.109 1 98.31 308 ASP B CA 1
ATOM 5289 C C . ASP B 1 308 ? 8.641 -31.125 -18.844 1 98.31 308 ASP B C 1
ATOM 5291 O O . ASP B 1 308 ? 9.133 -30.25 -19.547 1 98.31 308 ASP B O 1
ATOM 5295 N N . VAL B 1 309 ? 7.352 -31.219 -18.594 1 98.19 309 VAL B N 1
ATOM 5296 C CA . VAL B 1 309 ? 6.438 -30.484 -19.469 1 98.19 309 VAL B CA 1
ATOM 5297 C C . VAL B 1 309 ? 5.965 -29.203 -18.766 1 98.19 309 VAL B C 1
ATOM 5299 O O . VAL B 1 309 ? 5.02 -28.562 -19.219 1 98.19 309 VAL B O 1
ATOM 5302 N N . ARG B 1 310 ? 6.523 -28.812 -17.672 1 96.38 310 ARG B N 1
ATOM 5303 C CA . ARG B 1 310 ? 6.215 -27.562 -16.984 1 96.38 310 ARG B CA 1
ATOM 5304 C C . ARG B 1 310 ? 6.656 -26.359 -17.812 1 96.38 310 ARG B C 1
ATOM 5306 O O . ARG B 1 310 ? 7.441 -26.5 -18.75 1 96.38 310 ARG B O 1
ATOM 5313 N N . PRO B 1 311 ? 6.043 -25.203 -17.453 1 95.19 311 PRO B N 1
ATOM 5314 C CA . PRO B 1 311 ? 6.602 -23.984 -18.047 1 95.19 311 PRO B CA 1
ATOM 5315 C C . PRO B 1 311 ? 8.102 -23.828 -17.797 1 95.19 311 PRO B C 1
ATOM 5317 O O . PRO B 1 311 ? 8.594 -24.25 -16.734 1 95.19 311 PRO B O 1
ATOM 5320 N N . SER B 1 312 ? 8.82 -23.203 -18.75 1 96.88 312 SER B N 1
ATOM 5321 C CA . SER B 1 312 ? 10.266 -23.062 -18.672 1 96.88 312 SER B CA 1
ATOM 5322 C C . SER B 1 312 ? 10.695 -22.359 -17.391 1 96.88 312 SER B C 1
ATOM 5324 O O . SER B 1 312 ? 11.742 -22.672 -16.812 1 96.88 312 SER B O 1
ATOM 5326 N N . THR B 1 313 ? 9.914 -21.484 -16.938 1 95.81 313 THR B N 1
ATOM 5327 C CA . THR B 1 313 ? 10.219 -20.75 -15.711 1 95.81 313 THR B CA 1
ATOM 5328 C C . THR B 1 313 ? 10.25 -21.703 -14.516 1 95.81 313 THR B C 1
ATOM 5330 O O . THR B 1 313 ? 11.156 -21.625 -13.68 1 95.81 313 THR B O 1
ATOM 5333 N N . GLU B 1 314 ? 9.305 -22.594 -14.43 1 95.44 314 GLU B N 1
ATOM 5334 C CA . GLU B 1 314 ? 9.258 -23.562 -13.344 1 95.44 314 GLU B CA 1
ATOM 5335 C C . GLU B 1 314 ? 10.391 -24.578 -13.453 1 95.44 314 GLU B C 1
ATOM 5337 O O . GLU B 1 314 ? 10.969 -24.984 -12.445 1 95.44 314 GLU B O 1
ATOM 5342 N N . PHE B 1 315 ? 10.664 -25 -14.719 1 96.88 315 PHE B N 1
ATOM 5343 C CA . PHE B 1 315 ? 11.789 -25.891 -14.969 1 96.88 315 PHE B CA 1
ATOM 5344 C C . PHE B 1 315 ? 13.086 -25.281 -14.453 1 96.88 315 PHE B C 1
ATOM 5346 O O . PHE B 1 315 ? 13.961 -26 -13.961 1 96.88 315 PHE B O 1
ATOM 5353 N N . GLY B 1 316 ? 13.172 -23.953 -14.539 1 95.5 316 GLY B N 1
ATOM 5354 C CA . GLY B 1 316 ? 14.352 -23.234 -14.094 1 95.5 316 GLY B CA 1
ATOM 5355 C C . GLY B 1 316 ? 14.477 -23.156 -12.586 1 95.5 316 GLY B C 1
ATOM 5356 O O . GLY B 1 316 ? 15.555 -22.875 -12.062 1 95.5 316 GLY B O 1
ATOM 5357 N N . ILE B 1 317 ? 13.422 -23.406 -11.883 1 95.5 317 ILE B N 1
ATOM 5358 C CA . ILE B 1 317 ? 13.438 -23.375 -10.422 1 95.5 317 ILE B CA 1
ATOM 5359 C C . ILE B 1 317 ? 14.141 -24.625 -9.898 1 95.5 317 ILE B C 1
ATOM 5361 O O . ILE B 1 317 ? 15.039 -24.547 -9.062 1 95.5 317 ILE B O 1
ATOM 5365 N N . CYS B 1 318 ? 13.719 -25.734 -10.32 1 94.94 318 CYS B N 1
ATOM 5366 C CA . CYS B 1 318 ? 14.289 -27.031 -10.008 1 94.94 318 CYS B CA 1
ATOM 5367 C C . CYS B 1 318 ? 13.953 -28.047 -11.102 1 94.94 318 CYS B C 1
ATOM 5369 O O . CYS B 1 318 ? 12.984 -27.875 -11.844 1 94.94 318 CYS B O 1
ATOM 5371 N N . ARG B 1 319 ? 14.805 -29 -11.25 1 95.94 319 ARG B N 1
ATOM 5372 C CA . ARG B 1 319 ? 14.602 -30.016 -12.273 1 95.94 319 ARG B CA 1
ATOM 5373 C C . ARG B 1 319 ? 15.359 -31.297 -11.938 1 95.94 319 ARG B C 1
ATOM 5375 O O . ARG B 1 319 ? 16.328 -31.266 -11.18 1 95.94 319 ARG B O 1
ATOM 5382 N N . LEU B 1 320 ? 14.797 -32.406 -12.414 1 95.75 320 LEU B N 1
ATOM 5383 C CA . LEU B 1 320 ? 15.523 -33.688 -12.305 1 95.75 320 LEU B CA 1
ATOM 5384 C C . LEU B 1 320 ? 16.703 -33.719 -13.266 1 95.75 320 LEU B C 1
ATOM 5386 O O . LEU B 1 320 ? 16.641 -33.156 -14.359 1 95.75 320 LEU B O 1
ATOM 5390 N N . PRO B 1 321 ? 17.688 -34.438 -12.82 1 90.5 321 PRO B N 1
ATOM 5391 C CA . PRO B 1 321 ? 18.844 -34.562 -13.727 1 90.5 321 PRO B CA 1
ATOM 5392 C C . PRO B 1 321 ? 18.469 -35.219 -15.062 1 90.5 321 PRO B C 1
ATOM 5394 O O . PRO B 1 321 ? 17.641 -36.094 -15.109 1 90.5 321 PRO B O 1
ATOM 5397 N N . SER B 1 322 ? 18.891 -34.812 -16.172 1 88.19 322 SER B N 1
ATOM 5398 C CA . SER B 1 322 ? 18.797 -35.344 -17.516 1 88.19 322 SER B CA 1
ATOM 5399 C C . SER B 1 322 ? 17.406 -35.125 -18.109 1 88.19 322 SER B C 1
ATOM 5401 O O . SER B 1 322 ? 17.047 -35.719 -19.125 1 88.19 322 SER B O 1
ATOM 5403 N N . SER B 1 323 ? 16.594 -34.406 -17.328 1 95.88 323 SER B N 1
ATOM 5404 C CA . SER B 1 323 ? 15.289 -34.094 -17.906 1 95.88 323 SER B CA 1
ATOM 5405 C C . SER B 1 323 ? 15.391 -32.969 -18.953 1 95.88 323 SER B C 1
ATOM 5407 O O . SER B 1 323 ? 16.203 -32.062 -18.828 1 95.88 323 SER B O 1
ATOM 5409 N N . GLN B 1 324 ? 14.602 -33.156 -20 1 96.69 324 GLN B N 1
ATOM 5410 C CA . GLN B 1 324 ? 14.469 -32.125 -21.031 1 96.69 324 GLN B CA 1
ATOM 5411 C C . GLN B 1 324 ? 13.156 -31.359 -20.875 1 96.69 324 GLN B C 1
ATOM 5413 O O . GLN B 1 324 ? 12.094 -31.953 -20.703 1 96.69 324 GLN B O 1
ATOM 5418 N N . ASN B 1 325 ? 13.25 -30.031 -20.953 1 98.06 325 ASN B N 1
ATOM 5419 C CA . ASN B 1 325 ? 12.055 -29.219 -20.781 1 98.06 325 ASN B CA 1
ATOM 5420 C C . ASN B 1 325 ? 11.336 -29 -22.109 1 98.06 325 ASN B C 1
ATOM 5422 O O . ASN B 1 325 ? 11.93 -28.516 -23.078 1 98.06 325 ASN B O 1
ATOM 5426 N N . VAL B 1 326 ? 10.109 -29.406 -22.203 1 98 326 VAL B N 1
ATOM 5427 C CA . VAL B 1 326 ? 9.188 -29.125 -23.312 1 98 326 VAL B CA 1
ATOM 5428 C C . VAL B 1 326 ? 7.824 -28.719 -22.75 1 98 326 VAL B C 1
ATOM 5430 O O . VAL B 1 326 ? 6.977 -29.578 -22.469 1 98 326 VAL B O 1
ATOM 5433 N N . PRO B 1 327 ? 7.609 -27.391 -22.672 1 97.62 327 PRO B N 1
ATOM 5434 C CA . PRO B 1 327 ? 6.332 -26.969 -22.094 1 97.62 327 PRO B CA 1
ATOM 5435 C C . PRO B 1 327 ? 5.133 -27.641 -22.75 1 97.62 327 PRO B C 1
ATOM 5437 O O . PRO B 1 327 ? 5.137 -27.875 -23.969 1 97.62 327 PRO B O 1
ATOM 5440 N N . LEU B 1 328 ? 4.133 -27.891 -21.938 1 97.06 328 LEU B N 1
ATOM 5441 C CA . LEU B 1 328 ? 2.977 -28.672 -22.344 1 97.06 328 LEU B CA 1
ATOM 5442 C C . LEU B 1 328 ? 2.365 -28.109 -23.625 1 97.06 328 LEU B C 1
ATOM 5444 O O . LEU B 1 328 ? 2.064 -28.859 -24.562 1 97.06 328 LEU B O 1
ATOM 5448 N N . ALA B 1 329 ? 2.242 -26.812 -23.672 1 95.19 329 ALA B N 1
ATOM 5449 C CA . ALA B 1 329 ? 1.601 -26.188 -24.812 1 95.19 329 ALA B CA 1
ATOM 5450 C C . ALA B 1 329 ? 2.377 -26.453 -26.109 1 95.19 329 ALA B C 1
ATOM 5452 O O . ALA B 1 329 ? 1.782 -26.688 -27.156 1 95.19 329 ALA B O 1
ATOM 5453 N N . GLU B 1 330 ? 3.629 -26.406 -26.016 1 96.5 330 GLU B N 1
ATOM 5454 C CA . GLU B 1 330 ? 4.492 -26.688 -27.156 1 96.5 330 GLU B CA 1
ATOM 5455 C C . GLU B 1 330 ? 4.406 -28.156 -27.578 1 96.5 330 GLU B C 1
ATOM 5457 O O . GLU B 1 330 ? 4.328 -28.453 -28.766 1 96.5 330 GLU B O 1
ATOM 5462 N N . LEU B 1 331 ? 4.414 -29.031 -26.625 1 97.19 331 LEU B N 1
ATOM 5463 C CA . LEU B 1 331 ? 4.383 -30.469 -26.891 1 97.19 331 LEU B CA 1
ATOM 5464 C C . LEU B 1 331 ? 3.07 -30.875 -27.547 1 97.19 331 LEU B C 1
ATOM 5466 O O . LEU B 1 331 ? 3.07 -31.609 -28.547 1 97.19 331 LEU B O 1
ATOM 5470 N N . VAL B 1 332 ? 1.972 -30.328 -27.047 1 96.69 332 VAL B N 1
ATOM 5471 C CA . VAL B 1 332 ? 0.658 -30.719 -27.547 1 96.69 332 VAL B CA 1
ATOM 5472 C C . VAL B 1 332 ? 0.45 -30.156 -28.953 1 96.69 332 VAL B C 1
ATOM 5474 O O . VAL B 1 332 ? -0.246 -30.75 -29.766 1 96.69 332 VAL B O 1
ATOM 5477 N N . ALA B 1 333 ? 1.078 -29.062 -29.25 1 96.06 333 ALA B N 1
ATOM 5478 C CA . ALA B 1 333 ? 0.965 -28.453 -30.562 1 96.06 333 ALA B CA 1
ATOM 5479 C C . ALA B 1 333 ? 1.657 -29.297 -31.625 1 96.06 333 ALA B C 1
ATOM 5481 O O . ALA B 1 333 ? 1.193 -29.375 -32.781 1 96.06 333 ALA B O 1
ATOM 5482 N N . LYS B 1 334 ? 2.779 -29.906 -31.281 1 96 334 LYS B N 1
ATOM 5483 C CA . LYS B 1 334 ? 3.535 -30.719 -32.219 1 96 334 LYS B CA 1
ATOM 5484 C C . LYS B 1 334 ? 4.145 -31.938 -31.531 1 96 334 LYS B C 1
ATOM 5486 O O . LYS B 1 334 ? 5.367 -32.094 -31.5 1 96 334 LYS B O 1
ATOM 5491 N N . PRO B 1 335 ? 3.367 -32.844 -31.094 1 94.75 335 PRO B N 1
ATOM 5492 C CA . PRO B 1 335 ? 3.867 -34 -30.312 1 94.75 335 PRO B CA 1
ATOM 5493 C C . PRO B 1 335 ? 4.848 -34.875 -31.094 1 94.75 335 PRO B C 1
ATOM 5495 O O . PRO B 1 335 ? 5.75 -35.469 -30.516 1 94.75 335 PRO B O 1
ATOM 5498 N N . ASP B 1 336 ? 4.727 -34.906 -32.438 1 92.88 336 ASP B N 1
ATOM 5499 C CA . ASP B 1 336 ? 5.547 -35.781 -33.281 1 92.88 336 ASP B CA 1
ATOM 5500 C C . ASP B 1 336 ? 7.016 -35.375 -33.219 1 92.88 336 ASP B C 1
ATOM 5502 O O . ASP B 1 336 ? 7.902 -36.219 -33.312 1 92.88 336 ASP B O 1
ATOM 5506 N N . VAL B 1 337 ? 7.281 -34.125 -32.969 1 93.62 337 VAL B N 1
ATOM 5507 C CA . VAL B 1 337 ? 8.625 -33.562 -32.938 1 93.62 337 VAL B CA 1
ATOM 5508 C C . VAL B 1 337 ? 9.391 -34.125 -31.734 1 93.62 337 VAL B C 1
ATOM 5510 O O . VAL B 1 337 ? 10.617 -34.219 -31.781 1 93.62 337 VAL B O 1
ATOM 5513 N N . TYR B 1 338 ? 8.695 -34.562 -30.688 1 92.94 338 TYR B N 1
ATOM 5514 C CA . TYR B 1 338 ? 9.359 -34.812 -29.422 1 92.94 338 TYR B CA 1
ATOM 5515 C C . TYR B 1 338 ? 9.43 -36.312 -29.156 1 92.94 338 TYR B C 1
ATOM 5517 O O . TYR B 1 338 ? 9.875 -36.75 -28.078 1 92.94 338 TYR B O 1
ATOM 5525 N N . LEU B 1 339 ? 9.016 -37.062 -30.062 1 91.69 339 LEU B N 1
ATOM 5526 C CA . LEU B 1 339 ? 9.109 -38.5 -29.938 1 91.69 339 LEU B CA 1
ATOM 5527 C C . LEU B 1 339 ? 10.539 -38.969 -30.188 1 91.69 339 LEU B C 1
ATOM 5529 O O . LEU B 1 339 ? 11.227 -38.438 -31.062 1 91.69 339 LEU B O 1
ATOM 5533 N N . PRO B 1 340 ? 10.938 -39.938 -29.359 1 84.88 340 PRO B N 1
ATOM 5534 C CA . PRO B 1 340 ? 12.266 -40.469 -29.625 1 84.88 340 PRO B CA 1
ATOM 5535 C C . PRO B 1 340 ? 12.391 -41.125 -31.016 1 84.88 340 PRO B C 1
ATOM 5537 O O . PRO B 1 340 ? 11.391 -41.594 -31.578 1 84.88 340 PRO B O 1
ATOM 5540 N N . LYS B 1 341 ? 13.633 -41.125 -31.516 1 79.56 341 LYS B N 1
ATOM 5541 C CA . LYS B 1 341 ? 13.875 -41.75 -32.812 1 79.56 341 LYS B CA 1
ATOM 5542 C C . LYS B 1 341 ? 13.609 -43.25 -32.781 1 79.56 341 LYS B C 1
ATOM 5544 O O . LYS B 1 341 ? 12.914 -43.781 -33.656 1 79.56 341 LYS B O 1
ATOM 5549 N N . ALA B 1 342 ? 14.18 -43.812 -31.734 1 79.06 342 ALA B N 1
ATOM 5550 C CA . ALA B 1 342 ? 13.953 -45.25 -31.609 1 79.06 342 ALA B CA 1
ATOM 5551 C C . ALA B 1 342 ? 12.695 -45.531 -30.781 1 79.06 342 ALA B C 1
ATOM 5553 O O . ALA B 1 342 ? 12.586 -45.062 -29.641 1 79.06 342 ALA B O 1
ATOM 5554 N N . ALA B 1 343 ? 11.828 -46.281 -31.266 1 74.94 343 ALA B N 1
ATOM 5555 C CA . ALA B 1 343 ? 10.555 -46.562 -30.625 1 74.94 343 ALA B CA 1
ATOM 5556 C C . ALA B 1 343 ? 10.766 -47.344 -29.328 1 74.94 343 ALA B C 1
ATOM 5558 O O . ALA B 1 343 ? 9.961 -47.25 -28.406 1 74.94 343 ALA B O 1
ATOM 5559 N N . ALA B 1 344 ? 11.828 -47.938 -29.266 1 80.88 344 ALA B N 1
ATOM 5560 C CA . ALA B 1 344 ? 12.047 -48.844 -28.125 1 80.88 344 ALA B CA 1
ATOM 5561 C C . ALA B 1 344 ? 12.586 -48.062 -26.938 1 80.88 344 ALA B C 1
ATOM 5563 O O . ALA B 1 344 ? 12.586 -48.562 -25.812 1 80.88 344 ALA B O 1
ATOM 5564 N N . THR B 1 345 ? 12.914 -46.844 -27.141 1 87.81 345 THR B N 1
ATOM 5565 C CA . THR B 1 345 ? 13.445 -46.094 -26.031 1 87.81 345 THR B CA 1
ATOM 5566 C C . THR B 1 345 ? 12.328 -45.656 -25.078 1 87.81 345 THR B C 1
ATOM 5568 O O . THR B 1 345 ? 11.375 -45 -25.5 1 87.81 345 THR B O 1
ATOM 5571 N N . PRO B 1 346 ? 12.453 -46.031 -23.766 1 93.25 346 PRO B N 1
ATOM 5572 C CA . PRO B 1 346 ? 11.414 -45.625 -22.812 1 93.25 346 PRO B CA 1
ATOM 5573 C C . PRO B 1 346 ? 11.359 -44.125 -22.609 1 93.25 346 PRO B C 1
ATOM 5575 O O . PRO B 1 346 ? 12.406 -43.469 -22.516 1 93.25 346 PRO B O 1
ATOM 5578 N N . MET B 1 347 ? 10.172 -43.625 -22.656 1 95.5 347 MET B N 1
ATOM 5579 C CA . MET B 1 347 ? 9.953 -42.188 -22.438 1 95.5 347 MET B CA 1
ATOM 5580 C C . MET B 1 347 ? 9.133 -41.969 -21.172 1 95.5 347 MET B C 1
ATOM 5582 O O . MET B 1 347 ? 8.125 -42.625 -20.953 1 95.5 347 MET B O 1
ATOM 5586 N N . TYR B 1 348 ? 9.641 -41.094 -20.344 1 97.06 348 TYR B N 1
ATOM 5587 C CA . TYR B 1 348 ? 8.93 -40.656 -19.141 1 97.06 348 TYR B CA 1
ATOM 5588 C C . TYR B 1 348 ? 8.602 -39.188 -19.188 1 97.06 348 TYR B C 1
ATOM 5590 O O . TYR B 1 348 ? 9.422 -38.375 -19.625 1 97.06 348 TYR B O 1
ATOM 5598 N N . ILE B 1 349 ? 7.391 -38.812 -18.844 1 98.19 349 ILE B N 1
ATOM 5599 C CA . ILE B 1 349 ? 6.938 -37.438 -18.828 1 98.19 349 ILE B CA 1
ATOM 5600 C C . ILE B 1 349 ? 6.594 -37.031 -17.391 1 98.19 349 ILE B C 1
ATOM 5602 O O . ILE B 1 349 ? 5.879 -37.75 -16.688 1 98.19 349 ILE B O 1
ATOM 5606 N N . ILE B 1 350 ? 7.094 -35.875 -16.984 1 97.94 350 ILE B N 1
ATOM 5607 C CA . ILE B 1 350 ? 6.883 -35.469 -15.602 1 97.94 350 ILE B CA 1
ATOM 5608 C C . ILE B 1 350 ? 6.445 -34 -15.555 1 97.94 350 ILE B C 1
ATOM 5610 O O . ILE B 1 350 ? 6.762 -33.219 -16.469 1 97.94 350 ILE B O 1
ATOM 5614 N N . CYS B 1 351 ? 5.641 -33.625 -14.648 1 97.06 351 CYS B N 1
ATOM 5615 C CA . CYS B 1 351 ? 5.266 -32.281 -14.305 1 97.06 351 CYS B CA 1
ATOM 5616 C C . CYS B 1 351 ? 5.27 -32.062 -12.797 1 97.06 351 CYS B C 1
ATOM 5618 O O . CYS B 1 351 ? 5.934 -32.812 -12.062 1 97.06 351 CYS B O 1
ATOM 5620 N N . ARG B 1 352 ? 4.668 -31.016 -12.344 1 95.06 352 ARG B N 1
ATOM 5621 C CA . ARG B 1 352 ? 4.758 -30.641 -10.938 1 95.06 352 ARG B CA 1
ATOM 5622 C C . ARG B 1 352 ? 3.928 -31.594 -10.07 1 95.06 352 ARG B C 1
ATOM 5624 O O . ARG B 1 352 ? 4.402 -32.062 -9.047 1 95.06 352 ARG B O 1
ATOM 5631 N N . LEU B 1 353 ? 2.678 -31.938 -10.555 1 94.38 353 LEU B N 1
ATOM 5632 C CA . LEU B 1 353 ? 1.731 -32.625 -9.688 1 94.38 353 LEU B CA 1
ATOM 5633 C C . LEU B 1 353 ? 1.257 -33.938 -10.328 1 94.38 353 LEU B C 1
ATOM 5635 O O . LEU B 1 353 ? 0.455 -34.656 -9.742 1 94.38 353 LEU B O 1
ATOM 5639 N N . GLY B 1 354 ? 1.659 -34.156 -11.555 1 94.38 354 GLY B N 1
ATOM 5640 C CA . GLY B 1 354 ? 1.305 -35.406 -12.234 1 94.38 354 GLY B CA 1
ATOM 5641 C C . GLY B 1 354 ? 0.088 -35.25 -13.125 1 94.38 354 GLY B C 1
ATOM 5642 O O . GLY B 1 354 ? -0.357 -36.25 -13.727 1 94.38 354 GLY B O 1
ATOM 5643 N N . ASN B 1 355 ? -0.471 -34.031 -13.297 1 92.69 355 ASN B N 1
ATOM 5644 C CA . ASN B 1 355 ? -1.679 -33.844 -14.086 1 92.69 355 ASN B CA 1
ATOM 5645 C C . ASN B 1 355 ? -1.348 -33.469 -15.531 1 92.69 355 ASN B C 1
ATOM 5647 O O . ASN B 1 355 ? -1.831 -34.125 -16.469 1 92.69 355 ASN B O 1
ATOM 5651 N N . ASP B 1 356 ? -0.461 -32.531 -15.727 1 94.38 356 ASP B N 1
ATOM 5652 C CA . ASP B 1 356 ? -0.092 -32.094 -17.062 1 94.38 356 ASP B CA 1
ATOM 5653 C C . ASP B 1 356 ? 0.671 -33.188 -17.812 1 94.38 356 ASP B C 1
ATOM 5655 O O . ASP B 1 356 ? 0.55 -33.312 -19.031 1 94.38 356 ASP B O 1
ATOM 5659 N N . SER B 1 357 ? 1.412 -33.938 -17.062 1 97.12 357 SER B N 1
ATOM 5660 C CA . SER B 1 357 ? 2.195 -35 -17.688 1 97.12 357 SER B CA 1
ATOM 5661 C C . SER B 1 357 ? 1.293 -36.062 -18.281 1 97.12 357 SER B C 1
ATOM 5663 O O . SER B 1 357 ? 1.655 -36.719 -19.266 1 97.12 357 SER B O 1
ATOM 5665 N N . GLN B 1 358 ? 0.101 -36.25 -17.719 1 95.88 358 GLN B N 1
ATOM 5666 C CA . GLN B 1 358 ? -0.869 -37.156 -18.297 1 95.88 358 GLN B CA 1
ATOM 5667 C C . GLN B 1 358 ? -1.313 -36.688 -19.688 1 95.88 358 GLN B C 1
ATOM 5669 O O . GLN B 1 358 ? -1.389 -37.469 -20.625 1 95.88 358 GLN B O 1
ATOM 5674 N N . ILE B 1 359 ? -1.588 -35.469 -19.766 1 95 359 ILE B N 1
ATOM 5675 C CA . ILE B 1 359 ? -2.045 -34.875 -21.016 1 95 359 ILE B CA 1
ATOM 5676 C C . ILE B 1 359 ? -0.958 -35 -22.078 1 95 359 ILE B C 1
ATOM 5678 O O . ILE B 1 359 ? -1.238 -35.406 -23.219 1 95 359 ILE B O 1
ATOM 5682 N N . ALA B 1 360 ? 0.213 -34.719 -21.703 1 97.38 360 ALA B N 1
ATOM 5683 C CA . ALA B 1 360 ? 1.349 -34.812 -22.625 1 97.38 360 ALA B CA 1
ATOM 5684 C C . ALA B 1 360 ? 1.567 -36.25 -23.094 1 97.38 360 ALA B C 1
ATOM 5686 O O . ALA B 1 360 ? 1.777 -36.5 -24.281 1 97.38 360 ALA B O 1
ATOM 5687 N N . ALA B 1 361 ? 1.51 -37.156 -22.172 1 96.75 361 ALA B N 1
ATOM 5688 C CA . ALA B 1 361 ? 1.709 -38.562 -22.5 1 96.75 361 ALA B CA 1
ATOM 5689 C C . ALA B 1 361 ? 0.64 -39.062 -23.469 1 96.75 361 ALA B C 1
ATOM 5691 O O . ALA B 1 361 ? 0.941 -39.812 -24.406 1 96.75 361 ALA B O 1
ATOM 5692 N N . GLU B 1 362 ? -0.543 -38.625 -23.203 1 95.31 362 GLU B N 1
ATOM 5693 C CA . GLU B 1 362 ? -1.64 -39 -24.078 1 95.31 362 GLU B CA 1
ATOM 5694 C C . GLU B 1 362 ? -1.453 -38.469 -25.484 1 95.31 362 GLU B C 1
ATOM 5696 O O . GLU B 1 362 ? -1.723 -39.156 -26.469 1 95.31 362 GLU B O 1
ATOM 5701 N N . ALA B 1 363 ? -1.05 -37.281 -25.562 1 96.44 363 ALA B N 1
ATOM 5702 C CA . ALA B 1 363 ? -0.793 -36.656 -26.859 1 96.44 363 ALA B CA 1
ATOM 5703 C C . ALA B 1 363 ? 0.281 -37.438 -27.625 1 96.44 363 ALA B C 1
ATOM 5705 O O . ALA B 1 363 ? 0.163 -37.625 -28.844 1 96.44 363 ALA B O 1
ATOM 5706 N N . LEU B 1 364 ? 1.31 -37.844 -26.969 1 95.69 364 LEU B N 1
ATOM 5707 C CA . LEU B 1 364 ? 2.406 -38.594 -27.578 1 95.69 364 LEU B CA 1
ATOM 5708 C C . LEU B 1 364 ? 1.96 -40 -27.984 1 95.69 364 LEU B C 1
ATOM 5710 O O . LEU B 1 364 ? 2.285 -40.469 -29.078 1 95.69 364 LEU B O 1
ATOM 5714 N N . ARG B 1 365 ? 1.153 -40.625 -27.141 1 93.56 365 ARG B N 1
ATOM 5715 C CA . ARG B 1 365 ? 0.677 -41.969 -27.406 1 93.56 365 ARG B CA 1
ATOM 5716 C C . ARG B 1 365 ? -0.305 -42 -28.578 1 93.56 365 ARG B C 1
ATOM 5718 O O . ARG B 1 365 ? -0.446 -43 -29.25 1 93.56 365 ARG B O 1
ATOM 5725 N N . SER B 1 366 ? -0.952 -40.906 -28.75 1 94.25 366 SER B N 1
ATOM 5726 C CA . SER B 1 366 ? -1.876 -40.812 -29.875 1 94.25 366 SER B CA 1
ATOM 5727 C C . SER B 1 366 ? -1.136 -40.906 -31.203 1 94.25 366 SER B C 1
ATOM 5729 O O . SER B 1 366 ? -1.703 -41.344 -32.219 1 94.25 366 SER B O 1
ATOM 5731 N N . ILE B 1 367 ? 0.08 -40.531 -31.25 1 93.38 367 ILE B N 1
ATOM 5732 C CA . ILE B 1 367 ? 0.905 -40.562 -32.438 1 93.38 367 ILE B CA 1
ATOM 5733 C C . ILE B 1 367 ? 1.624 -41.906 -32.531 1 93.38 367 ILE B C 1
ATOM 5735 O O . ILE B 1 367 ? 1.737 -42.5 -33.625 1 93.38 367 ILE B O 1
ATOM 5739 N N . ARG B 1 368 ? 2.068 -42.344 -31.359 1 91.56 368 ARG B N 1
ATOM 5740 C CA . ARG B 1 368 ? 2.771 -43.625 -31.297 1 91.56 368 ARG B CA 1
ATOM 5741 C C . ARG B 1 368 ? 2.189 -44.531 -30.219 1 91.56 368 ARG B C 1
ATOM 5743 O O . ARG B 1 368 ? 2.773 -44.656 -29.141 1 91.56 368 ARG B O 1
ATOM 5750 N N . PRO B 1 369 ? 1.188 -45.25 -30.5 1 88.31 369 PRO B N 1
ATOM 5751 C CA . PRO B 1 369 ? 0.492 -46.062 -29.5 1 88.31 369 PRO B CA 1
ATOM 5752 C C . PRO B 1 369 ? 1.35 -47.219 -28.969 1 88.31 369 PRO B C 1
ATOM 5754 O O . PRO B 1 369 ? 1.132 -47.688 -27.859 1 88.31 369 PRO B O 1
ATOM 5757 N N . ASP B 1 370 ? 2.303 -47.594 -29.797 1 86.25 370 ASP B N 1
ATOM 5758 C CA . ASP B 1 370 ? 3.129 -48.719 -29.391 1 86.25 370 ASP B CA 1
ATOM 5759 C C . ASP B 1 370 ? 4.379 -48.281 -28.656 1 86.25 370 ASP B C 1
ATOM 5761 O O . ASP B 1 370 ? 5.215 -49.094 -28.266 1 86.25 370 ASP B O 1
ATOM 5765 N N . GLY B 1 371 ? 4.469 -47 -28.453 1 86.56 371 GLY B N 1
ATOM 5766 C CA . GLY B 1 371 ? 5.621 -46.469 -27.75 1 86.56 371 GLY B CA 1
ATOM 5767 C C . GLY B 1 371 ? 5.582 -46.75 -26.25 1 86.56 371 GLY B C 1
ATOM 5768 O O . GLY B 1 371 ? 4.504 -46.938 -25.688 1 86.56 371 GLY B O 1
ATOM 5769 N N . ARG B 1 372 ? 6.766 -46.875 -25.625 1 91.44 372 ARG B N 1
ATOM 5770 C CA . ARG B 1 372 ? 6.879 -47 -24.172 1 91.44 372 ARG B CA 1
ATOM 5771 C C . ARG B 1 372 ? 6.871 -45.625 -23.516 1 91.44 372 ARG B C 1
ATOM 5773 O O . ARG B 1 372 ? 7.918 -45.094 -23.109 1 91.44 372 ARG B O 1
ATOM 5780 N N . ILE B 1 373 ? 5.676 -45.062 -23.453 1 95 373 ILE B N 1
ATOM 5781 C CA . ILE B 1 373 ? 5.488 -43.719 -22.969 1 95 373 ILE B CA 1
ATOM 5782 C C . ILE B 1 373 ? 4.688 -43.75 -21.656 1 95 373 ILE B C 1
ATOM 5784 O O . ILE B 1 373 ? 3.545 -44.219 -21.641 1 95 373 ILE B O 1
ATOM 5788 N N . GLN B 1 374 ? 5.293 -43.25 -20.578 1 96.38 374 GLN B N 1
ATOM 5789 C CA . GLN B 1 374 ? 4.625 -43.219 -19.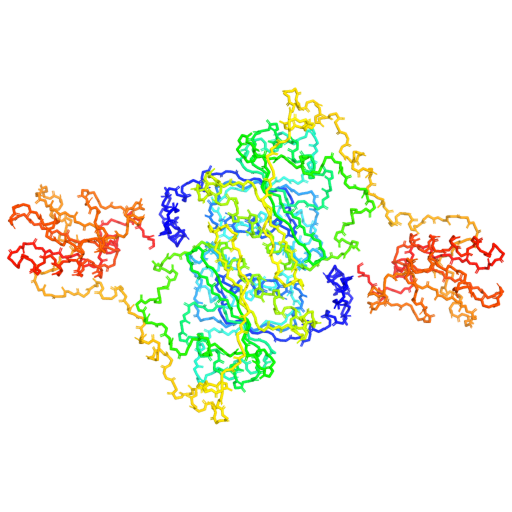281 1 96.38 374 GLN B CA 1
ATOM 5790 C C . GLN B 1 374 ? 4.754 -41.844 -18.625 1 96.38 374 GLN B C 1
ATOM 5792 O O . GLN B 1 374 ? 5.797 -41.219 -18.734 1 96.38 374 GLN B O 1
ATOM 5797 N N . ASP B 1 375 ? 3.713 -41.406 -18.047 1 97.69 375 ASP B N 1
ATOM 5798 C CA . ASP B 1 375 ? 3.82 -40.219 -17.188 1 97.69 375 ASP B CA 1
ATOM 5799 C C . ASP B 1 375 ? 4.059 -40.594 -15.734 1 97.69 375 ASP B C 1
ATOM 5801 O O . ASP B 1 375 ? 3.887 -41.75 -15.359 1 97.69 375 ASP B O 1
ATOM 5805 N N . ILE B 1 376 ? 4.5 -39.688 -14.969 1 97.44 376 ILE B N 1
ATOM 5806 C CA . ILE B 1 376 ? 4.906 -39.969 -13.602 1 97.44 376 ILE B CA 1
ATOM 5807 C C . ILE B 1 376 ? 3.789 -39.594 -12.633 1 97.44 376 ILE B C 1
ATOM 5809 O O . ILE B 1 376 ? 3.412 -38.438 -12.539 1 97.44 376 ILE B O 1
ATOM 5813 N N . ILE B 1 377 ? 3.359 -40.531 -11.844 1 97.31 377 ILE B N 1
ATOM 5814 C CA . ILE B 1 377 ? 2.287 -40.344 -10.875 1 97.31 377 ILE B CA 1
ATOM 5815 C C . ILE B 1 377 ? 2.744 -39.375 -9.781 1 97.31 377 ILE B C 1
ATOM 5817 O O . ILE B 1 377 ? 3.793 -39.594 -9.164 1 97.31 377 ILE B O 1
ATOM 5821 N N . GLY B 1 378 ? 2.018 -38.281 -9.594 1 96.5 378 GLY B N 1
ATOM 5822 C CA . GLY B 1 378 ? 2.279 -37.344 -8.516 1 96.5 378 GLY B CA 1
ATOM 5823 C C . GLY B 1 378 ? 3.344 -36.312 -8.859 1 96.5 378 GLY B C 1
ATOM 5824 O O . GLY B 1 378 ? 3.559 -35.375 -8.117 1 96.5 378 GLY B O 1
ATOM 5825 N N . GLY B 1 379 ? 4.039 -36.531 -9.969 1 96.94 379 GLY B N 1
ATOM 5826 C CA . GLY B 1 379 ? 4.992 -35.562 -10.477 1 96.94 379 GLY B CA 1
ATOM 5827 C C . GLY B 1 379 ? 6.145 -35.281 -9.523 1 96.94 379 GLY B C 1
ATOM 5828 O O . GLY B 1 379 ? 6.602 -36.219 -8.828 1 96.94 379 GLY B O 1
ATOM 5829 N N . LEU B 1 380 ? 6.652 -34.125 -9.57 1 96.56 380 LEU B N 1
ATOM 5830 C CA . LEU B 1 380 ? 7.824 -33.719 -8.789 1 96.56 380 LEU B CA 1
ATOM 5831 C C . LEU B 1 380 ? 7.488 -33.656 -7.309 1 96.56 380 LEU B C 1
ATOM 5833 O O . LEU B 1 380 ? 8.352 -33.875 -6.457 1 96.56 380 LEU B O 1
ATOM 5837 N N . LYS B 1 381 ? 6.297 -33.344 -6.992 1 95.31 381 LYS B N 1
ATOM 5838 C CA . LYS B 1 381 ? 5.898 -33.344 -5.586 1 95.31 381 LYS B CA 1
ATOM 5839 C C . LYS B 1 381 ? 6.059 -34.719 -4.969 1 95.31 381 LYS B C 1
ATOM 5841 O O . LYS B 1 381 ? 6.57 -34.844 -3.854 1 95.31 381 LYS B O 1
ATOM 5846 N N . ALA B 1 382 ? 5.617 -35.656 -5.688 1 96.31 382 ALA B N 1
ATOM 5847 C CA . ALA B 1 382 ? 5.801 -37.031 -5.227 1 96.31 382 ALA B CA 1
ATOM 5848 C C . ALA B 1 382 ? 7.281 -37.406 -5.133 1 96.31 382 ALA B C 1
ATOM 5850 O O . ALA B 1 382 ? 7.695 -38.125 -4.223 1 96.31 382 ALA B O 1
ATOM 5851 N N . TRP B 1 383 ? 8.031 -36.969 -6.125 1 97.06 383 TRP B N 1
ATOM 5852 C CA . TRP B 1 383 ? 9.477 -37.188 -6.098 1 97.06 383 TRP B CA 1
ATOM 5853 C C . TRP B 1 383 ? 10.086 -36.625 -4.816 1 97.06 383 TRP B C 1
ATOM 5855 O O . TRP B 1 383 ? 10.844 -37.344 -4.129 1 97.06 383 TRP B O 1
ATOM 5865 N N . SER B 1 384 ? 9.766 -35.406 -4.508 1 96 384 SER B N 1
ATOM 5866 C CA . SER B 1 384 ? 10.281 -34.75 -3.307 1 96 384 SER B CA 1
ATOM 5867 C C . SER B 1 384 ? 9.867 -35.531 -2.047 1 96 384 SER B C 1
ATOM 5869 O O . SER B 1 384 ? 10.688 -35.719 -1.15 1 96 384 SER B O 1
ATOM 5871 N N . ASN B 1 385 ? 8.703 -36 -1.978 1 96.06 385 ASN B N 1
ATOM 5872 C CA . ASN B 1 385 ? 8.156 -36.625 -0.784 1 96.06 385 ASN B CA 1
ATOM 5873 C C . ASN B 1 385 ? 8.727 -38.031 -0.583 1 96.06 385 ASN B C 1
ATOM 5875 O O . ASN B 1 385 ? 8.922 -38.469 0.553 1 96.06 385 ASN B O 1
ATOM 5879 N N . THR B 1 386 ? 9.008 -38.688 -1.668 1 96.81 386 THR B N 1
ATOM 5880 C CA . THR B 1 386 ? 9.273 -40.125 -1.582 1 96.81 386 THR B CA 1
ATOM 5881 C C . THR B 1 386 ? 10.75 -40.438 -1.839 1 96.81 386 THR B C 1
ATOM 5883 O O . THR B 1 386 ? 11.32 -41.344 -1.238 1 96.81 386 THR B O 1
ATOM 5886 N N . ILE B 1 387 ? 11.336 -39.719 -2.727 1 96.88 387 ILE B N 1
ATOM 5887 C CA . ILE B 1 387 ? 12.656 -40.094 -3.219 1 96.88 387 ILE B CA 1
ATOM 5888 C C . ILE B 1 387 ? 13.703 -39.156 -2.613 1 96.88 387 ILE B C 1
ATOM 5890 O O . ILE B 1 387 ? 14.719 -39.594 -2.082 1 96.88 387 ILE B O 1
ATOM 5894 N N . ASP B 1 388 ? 13.484 -37.844 -2.73 1 96.62 388 ASP B N 1
ATOM 5895 C CA . ASP B 1 388 ? 14.492 -36.875 -2.342 1 96.62 388 ASP B CA 1
ATOM 5896 C C . ASP B 1 388 ? 13.859 -35.688 -1.577 1 96.62 388 ASP B C 1
ATOM 5898 O O . ASP B 1 388 ? 13.539 -34.656 -2.164 1 96.62 388 ASP B O 1
ATOM 5902 N N . PRO B 1 389 ? 13.883 -35.781 -0.292 1 94.25 389 PRO B N 1
ATOM 5903 C CA . PRO B 1 389 ? 13.281 -34.719 0.525 1 94.25 389 PRO B CA 1
ATOM 5904 C C . PRO B 1 389 ? 13.992 -33.375 0.371 1 94.25 389 PRO B C 1
ATOM 5906 O O . PRO B 1 389 ? 13.484 -32.344 0.824 1 94.25 389 PRO B O 1
ATOM 5909 N N . ASN B 1 390 ? 15.156 -33.375 -0.23 1 94.25 390 ASN B N 1
ATOM 5910 C CA . ASN B 1 390 ? 15.891 -32.156 -0.444 1 94.25 390 ASN B CA 1
ATOM 5911 C C . ASN B 1 390 ? 15.523 -31.5 -1.776 1 94.25 390 ASN B C 1
ATOM 5913 O O . ASN B 1 390 ? 15.992 -30.391 -2.09 1 94.25 390 ASN B O 1
ATOM 5917 N N . PHE B 1 391 ? 14.688 -32.188 -2.58 1 94.62 391 PHE B N 1
ATOM 5918 C CA . PHE B 1 391 ? 14.172 -31.578 -3.803 1 94.62 391 PHE B CA 1
ATOM 5919 C C . PHE B 1 391 ? 13.148 -30.5 -3.482 1 94.62 391 PHE B C 1
ATOM 5921 O O . PHE B 1 391 ? 12.18 -30.75 -2.756 1 94.62 391 PHE B O 1
ATOM 5928 N N . PRO B 1 392 ? 13.32 -29.312 -4.035 1 93.75 392 PRO B N 1
ATOM 5929 C CA . PRO B 1 392 ? 12.5 -28.156 -3.639 1 93.75 392 PRO B CA 1
ATOM 5930 C C . PRO B 1 392 ? 11.023 -28.344 -3.979 1 93.75 392 PRO B C 1
ATOM 5932 O O . PRO B 1 392 ? 10.695 -28.891 -5.035 1 93.75 392 PRO B O 1
ATOM 5935 N N . ILE B 1 393 ? 10.188 -27.938 -3.037 1 90 393 ILE B N 1
ATOM 5936 C CA . ILE B 1 393 ? 8.75 -27.828 -3.26 1 90 393 ILE B CA 1
ATOM 5937 C C . ILE B 1 393 ? 8.336 -26.359 -3.225 1 90 393 ILE B C 1
ATOM 5939 O O . ILE B 1 393 ? 8.727 -25.609 -2.318 1 90 393 ILE B O 1
ATOM 5943 N N . TYR B 1 394 ? 7.691 -26.016 -4.246 1 90.31 394 TYR B N 1
ATOM 5944 C CA . TYR B 1 394 ? 7.227 -24.641 -4.297 1 90.31 394 TYR B CA 1
ATOM 5945 C C . TYR B 1 394 ? 5.719 -24.578 -4.512 1 90.31 394 TYR B C 1
ATOM 5947 O O . TYR B 1 394 ? 5.121 -25.531 -5.027 1 90.31 394 TYR B O 1
#

pLDDT: mean 94.14, std 6.84, range [59.22, 98.94]

InterPro domains:
  IPR000594 THIF-type NAD/FAD binding fold [PF00899] (9-246)
  IPR001763 Rhodanese-like domain [PF00581] (290-385)
  IPR001763 Rhodanese-like domain [PS50206] (300-392)
  IPR001763 Rhodanese-like domain [SM00450] (290-389)
  IPR028885 Adenylyltransferase and sulfurtransferase MOCS3/Uba4 [MF_03049] (1-394)
  IPR035985 Ubiquitin-activating enzyme-like [SSF69572] (4-360)
  IPR036873 Rhodanese-like domain superfamily [G3DSA:3.40.250.10] (287-394)
  IPR045886 ThiF/MoeB/HesA family [PTHR10953] (7-330)